Protein 8KEI (pdb70)

GO terms:
  GO:0034137 positive regulation of toll-like receptor 2 signaling pathway (P, IDA)
  GO:0005886 plasma membrane (C, IDA)
  GO:0042554 superoxide anion generation (P, IDA)
  GO:0043020 NADPH oxidase complex (C, IDA)
  GO:1900426 positive regulation of defense response to bacterium (P, IDA)
  GO:0032755 positive regulation of interleukin-6 production (P, IDA)
  GO:0032760 positive regulation of tumor necrosis factor production (P, IDA)
  GO:1903428 positive regulation of reactive oxygen species biosynthetic process (P, IDA)
  GO:0050766 positive regulation of phagocytosis (P, IDA)
  GO:0005515 protein binding (F, IPI)
  GO:0035579 specific granule membrane (C, TAS)
  GO:0070821 tertiary granule membrane (C, TAS)
  GO:0005789 endoplasmic reticulum membrane (C, TAS)
  GO:0005886 plasma membrane (C, TAS)
  GO:0030670 phagocytic vesicle membrane (C, TAS)
  GO:0009055 electron transfer activity (F, IDA)
  GO:0017004 cytochrome complex assembly (P, IDA)
  GO:0030141 secretory granule (C, TAS)
  GO:0016175 superoxide-generating NAD(P)H oxidase activity (F, IMP)
  GO:0042554 superoxide anion generation (P, IMP)

InterPro domains:
  IPR007732 Cytochrome b558 alpha-subunit [PF05038] (2-192)
  IPR007732 Cytochrome b558 alpha-subunit [PIRSF019635] (1-195)
  IPR007732 Cytochrome b558 alpha-subunit [PTHR15168] (1-194)

B-factor: mean 71.63, std 31.77, range [25.78, 212.67]

Nearest PDB structures (foldseek):
  8kei-assembly1_C  TM=1.004E+00  e=5.862E-43  Oryctolagus cuniculus
  3bky-assembly2_H  TM=9.207E-01  e=1.842E-28  Homo sapiens
  7ra7-assembly1_H  TM=9.454E-01  e=7.675E-26  Oryctolagus cuniculus
  7mdp-assembly1_H  TM=8.682E-01  e=5.944E-26  Homo sapiens
  4ybl-assembly2_B  TM=5.958E-01  e=1.930E-26  Homo sapiens

Foldseek 3Di:
DDFLQQVLLVLLLVLLVQLLVLLCCLQVVVHPPSPLSVLSNVLSVCSNLQDQFRFADPPDGDDTDPPRCVRLVPNVPPVVCAQQLVNVLVVLLVSLPSNCPDPRSVSSSVSSNVSSVSSVVNRVVPGTRHDDD/DDDQPDPVLVVVLVVLLVVQLVVQLCVCPPDCQCVLVCVLQPSLPSLQPSLVLSLVLLVCVLCVVVVVVVVCVVVVHDPDDAADDVVNVVVRVVVNVVSLVSSVVSLVSNVVSVVSRLLSLLCLCDPRDDPSSVLQQPWPPDPPAAGQRLLPDHDDSVVSVVCCLPVDALSVLSVVLVVLSVQLVVCCDPVNVVVDDVRNVVSNVCVVVNVVSVVRNPDPQRHKTFDPVCCVQQVCVVCPVVSVCECVDRSHHHTHIDGDDDDDDPSVVSVVVSVVVSVVVVVVQQPWFKDWDDWDADPDFWIKTWIFTPPAFQAAFWKKWKDFVVLPNDDTDIFTFLAEGPDGTRTTIDGDDDVSSCCCDPVPPDVPHTGIHIGGTGDYHDCVVQVDQEEEEEEEPPGCRRVSHVLNHLVVVCVVPVPSRNYFAYQYAYEYQDCNPPVVVVVVLCVRQVVVCVVVDRRYNNDHDEYDDPVNYPNHDPDPVVVVVVVQVPAWQDAYEYDYDDDPVCQVVVVVCQVVQDDDDSGGGHYDYPGVHD/DAKAKEWADEDEAQAKGKIKIFDDPDFLDDWWKKFKWWDADPGDIGGAKIFTSPDTGIDGDPVRPPQWDWDDPPRGMIMIMGGRHDQVPQTWIKIWIWDQDPPGDTDTDNIYDTYGHGYDDDDFDDWDFAWFAKPPPPDDPQKIKTWTKIDFGASPPKDKDQLNPPDDPQKDKDDWDADPVGGTMIIIMGMGGNVCLVPQSGKIFIDDVVVRDTDIGTRHHDPD/DAWDFDDDDLFKGKIKDDFDDVLVVVLVVLLVVQLCVLPVDNDDPPCSVVSNVVSNVVSLVSGDKIKMWMFGDVQTWTKIDIGGPVRVVVCVVVPDDDIHIDGLVFFDAKDKDWACDPPAATWIFIWTCGNVGDIGTRDPGTDHDPPVVRVVVRVSVRVNSDVD/DKDKAKPAAEDEAAQQGKDKIKIFIPWFAAQQKWKWWAAPDDGIDTAAGSQAHGDPPHDPQWGKDDGGGMIMIMGGRDHFLRFTKMWMAGPGDDPDDDCRIYDIYGYAYDDDWDDKDKDWAFFDDVCLVPWKTKIKIKIDFGQDPPKDKFKAFPNHGDDDFKDKDKDDAHRPPRGIMMMMMGIGTNPCPVVTFWIWMWMDDPSDPHTDTDIDGPPPD

Secondary structure (DSSP, 8-state):
---SHHHHHHHHHHHHHHHHHHHHHHHHTT-TTTHHHHHHHHHHHHHHHH--S----SSS-----TT-HHHHHHHTS-TTTSS-HHHHHHHHHHHTSGGGSSSTTTTHHHHHHHHHHHHHHHHHH--------/------HHHHHHHHHHHHHHHHHHHHHHHSSGGGSHHHHHHTTHHHHHHHHHHHHHHHHHHHHHHHHHHHHHHHHT---------SSSSTTHHHHHHHHHHHHHHHHHHHHHHHHHHHHHHHHHHTT-S-HHHHHHHS-SSSSS---S-S----S-STTHHHHHHHHSTTTHHHHHHHHHHHHHHHHTSTTTTTT-STTTTTGGGGHHHHHHHHHHHS-TT-SEEE-HHHHHHH-TTTTTS-GGGTTTSSSSPPP-EEE--SS---TTHHHHHHHHHHHHHHHHHTTS--EEEEEE--SSS--EEEEE-TT----SS-EEEEE-TTT-SSEEEEEEB-S-TT-S---EE---SSSTGGGGTSSS--------EE---BS----TTTT-SSEEEE--TTTTHHHHHHHHHHHHHHHHTSSS-----B--BEEES--TT-HHHHHHHHHHHTGGGGGS--SS----EEE-------SS----TTHHHHHHSSSSS--EEEEE-S-TTTTHHHHHHHHHH--SSTTS--EEE-TT--/-EEEEE----B-TT--EEEEEEEES----SS-EEEEEEE-TTS-EEEEEEEESSS----B-GGGSSSEEEEEETTTEEEEEE-S--SS--SEEEEEEEEE-TTS-EEEES-----B--B-SS---PPP--B----SS--SSSEEEEEEEE---SS---EEEETTTTB-SSEEEPPPEE-TTS-EEEEEEEEEEGGGGG----EEEEEBTTTTB--EEE------/---EE---SSSB--EEB---HHHHHHHHHHHHHHHHHHHTS--SSSHHHHHHHHHHHHHHHTS--EEEEE-B-TT--EEEEEE-HHHHHHGGG-S---EEEE-TTSEEEEEEEEEE-SSS-EEEEEEEEETTS-EEESSSS-EES-HHHHHHHHHHHHHHH---/---EEES-S--EEETT--EEEEEEESS---S-EEEEEE-SSS--EEEEETTT---SS--TT-EEEEETTEEEEEE-S--SS---EEEEEE-S--SS-S--S---B--EEE----PPEEEEE---HHHHHSS-EEEEEEEEEES---EEEEEEETTEE--SS-EEEEPPPPTTT--EEEEEEEEE-HHHHTT--EEEEEEEETTSSS-B---EETT--

Sequence (1272 aa):
QIEWAMWANEQALASGLILITGGIVATAGRFTQWYFGAYSIVAGVFVCLLEYPRGKRKKGSTMERWGQKYMTAVVKLFGPFTRNYYVRAVLHLLLSVPAGFLLATILGTACLAIASGIYLLAAVRGEQWTPIEVNEGLSIFVILVWLGLNVFLFVWYYRVYDIPPKFFYTRKLLGSALALARAPAACLNFNCMLILLPVCRNLLSFLRGSSACCSTRVRRQLDRNLTFHKMVAWMIALHSAIHTIAHLFNVEWCVNARVNNSDPYSVALSELGDRQNESYLNFARKRIKNPEGGLYLAVTLLAGITGVVITLCLILIITSSTKTIRRSYFEVFWYTHHLFVIFFIGLAIHGAERIVRGQTAESLAVHNITVCEQKISEWGKIKECPIPQFAGNPPMTWKWIVGPMFLYLCERLVRFWRSQQKVVITKVVTHPFKTIELQMKKKGFKMEVGQYIFVKCPKVSKLEWHPFTLTSAPEEDFFSIHIRIVGDWTEGLFNACGCDKLPKIAVDGPFGTASEDVFSYEVVMLVGAGIGVTPFASILKSVWYKYCNNATNLKLKKIYFYWLCRDTHAFEWFADLLQLLESQMQERNNAGFLSYNIYLTGWQKTLYGRPNWDNEFKTIASQHPNTRIGVFLCGPEALAETLSK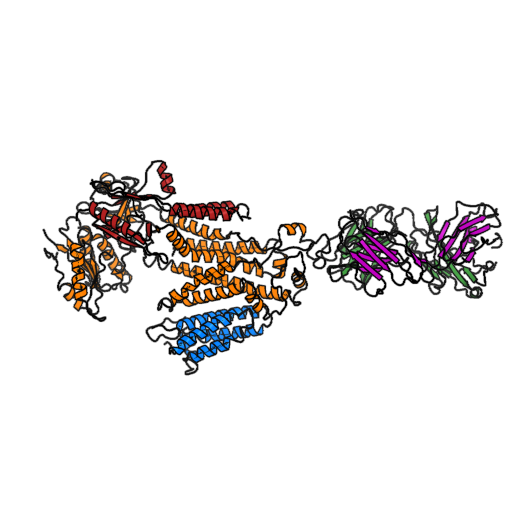QSISNSESGPRGVHFIFNKENFQSLEESGGDLVKPGASLTLTCTASGIDFSGYHYMCWVRQAPGKGLEWIGCTHSGDGTTYYARWAKGRFTISKTSSTTVTLQMTSLTAADTATYFCARRYVFSGGYSGLDSWGPGTLVTVSSASTKGPSVFPLAPSSKSTSGGTAALGCLVKDYFPEPVTVSWNSGALTSGVHTFPAVLQSSGLYSLSSVVTVPSSSLGTQTYICNVNHKPSNTKVDKKVEPKSCMYLQVETRTSSRLHLKRAPGIRSWSLLVGILSIGLAAAYYSGDSLGWKLFYVTGCLFVAVQNLEDWEEAIFDKSTGKVVLKTFSLYKKLLTLFRAGHDQVVVLLHDVRDVSVEEEKVRYFGKGYMVVLRLATGFSHPLTQSAVMGHRSDVEAIAKLITSFLELHALVMTQTPSSVSAAVRGTVTIKCQASENIYSNLAWYQQKPGQPPKLLIYGASKLASGVPSRFKGSGSGTDYTLTIRDLEAADAATYYCQQFYDSLNTDNAFGGGTKVEIKRTVAAPSVFIFPPSDEQLKSGTASVVCLLNNFYPREAKVQWKVDNALQSGNSQESVTEQDSKDSTYSLSSTLTLSKADYEKHKVYACEVTHQGLSSPVTKSFNRGEC

Structure (mmCIF, N/CA/C/O backbone):
data_8KEI
#
_entry.id   8KEI
#
_cell.length_a   1.00
_cell.length_b   1.00
_cell.length_c   1.00
_cell.angle_alpha   90.00
_cell.angle_beta   90.00
_cell.angle_gamma   90.00
#
_symmetry.space_group_name_H-M   'P 1'
#
loop_
_entity.id
_entity.type
_entity.pdbx_description
1 polymer 'Cytochrome b-245 light chain'
2 polymer 'Cytochrome b-245 heavy chain'
3 polymer 'monoclonal antibody 7G5 heavy chain'
4 polymer 'Cytochrome b-245 chaperone 1'
5 polymer 'monoclonal antibody 7G5 light chain'
6 branched beta-D-mannopyranose-(1-4)-2-acetamido-2-deoxy-beta-D-glucopyranose-(1-4)-2-acetamido-2-deoxy-beta-D-glucopyranose
7 non-polymer '(2S)-3-(hexadecanoyloxy)-2-[(9Z)-octadec-9-enoyloxy]propyl 2-(trimethylammonio)ethyl phosphate'
8 non-polymer 'PROTOPORPHYRIN IX CONTAINING FE'
9 non-polymer 2-acetamido-2-deoxy-beta-D-glucopyranose
10 non-polymer 1-palmitoyl-2-oleoyl-sn-glycero-3-phosphocholine
#
loop_
_atom_site.group_PDB
_atom_site.id
_atom_site.type_symbol
_atom_site.label_atom_id
_atom_site.label_alt_id
_atom_site.label_comp_id
_atom_site.label_asym_id
_atom_site.label_entity_id
_atom_site.label_seq_id
_atom_site.pdbx_PDB_ins_code
_atom_site.Cartn_x
_atom_site.Cartn_y
_atom_site.Cartn_z
_atom_site.occupancy
_atom_site.B_iso_or_equiv
_atom_site.auth_seq_id
_atom_site.auth_comp_id
_atom_site.auth_asym_id
_atom_site.auth_atom_id
_atom_site.pdbx_PDB_model_num
ATOM 1 N N . GLN A 1 1 ? 159.138 142.668 134.457 1.00 63.74 3 GLN A N 1
ATOM 2 C CA . GLN A 1 1 ? 159.583 141.670 135.421 1.00 63.74 3 GLN A CA 1
ATOM 3 C C . GLN A 1 1 ? 160.423 142.310 136.521 1.00 63.74 3 GLN A C 1
ATOM 4 O O . GLN A 1 1 ? 161.523 142.800 136.268 1.00 63.74 3 GLN A O 1
ATOM 10 N N . ILE A 1 2 ? 159.898 142.298 137.744 1.00 58.79 4 ILE A N 1
ATOM 11 C CA . ILE A 1 2 ? 160.565 142.888 138.897 1.00 58.79 4 ILE A CA 1
ATOM 12 C C . ILE A 1 2 ? 160.600 141.860 140.022 1.00 58.79 4 ILE A C 1
ATOM 13 O O . ILE A 1 2 ? 159.642 141.102 140.214 1.00 58.79 4 ILE A O 1
ATOM 18 N N . GLU A 1 3 ? 161.717 141.819 140.750 1.00 53.76 5 GLU A N 1
ATOM 19 C CA . GLU A 1 3 ? 161.889 140.933 141.893 1.00 53.76 5 GLU A CA 1
ATOM 20 C C . GLU A 1 3 ? 162.259 141.748 143.123 1.00 53.76 5 GLU A C 1
ATOM 21 O O . GLU A 1 3 ? 162.884 142.808 143.024 1.00 53.76 5 GLU A O 1
ATOM 27 N N . TRP A 1 4 ? 161.855 141.246 144.288 1.00 47.06 6 TRP A N 1
ATOM 28 C CA . TRP A 1 4 ? 162.003 141.961 145.547 1.00 47.06 6 TRP A CA 1
ATOM 29 C C . TRP A 1 4 ? 163.129 141.415 146.417 1.00 47.06 6 TRP A C 1
ATOM 30 O O . TRP A 1 4 ? 163.256 141.826 147.574 1.00 47.06 6 TRP A O 1
ATOM 41 N N . ALA A 1 5 ? 163.946 140.501 145.894 1.00 41.73 7 ALA A N 1
ATOM 42 C CA . ALA A 1 5 ? 164.975 139.884 146.725 1.00 41.73 7 ALA A CA 1
ATOM 43 C C . ALA A 1 5 ? 166.134 140.838 146.993 1.00 41.73 7 ALA A C 1
ATOM 44 O O . ALA A 1 5 ? 166.702 140.832 148.090 1.00 41.73 7 ALA A O 1
ATOM 46 N N . MET A 1 6 ? 166.510 141.657 146.005 1.00 47.52 8 MET A N 1
ATOM 47 C CA . MET A 1 6 ? 167.624 142.586 146.192 1.00 47.52 8 MET A CA 1
ATOM 48 C C . MET A 1 6 ? 167.307 143.627 147.262 1.00 47.52 8 MET A C 1
ATOM 49 O O . MET A 1 6 ? 168.138 143.913 148.138 1.00 47.52 8 MET A O 1
ATOM 54 N N . TRP A 1 7 ? 166.111 144.218 147.195 1.00 37.58 9 TRP A N 1
ATOM 55 C CA . TRP A 1 7 ? 165.717 145.204 148.195 1.00 37.58 9 TRP A CA 1
ATOM 56 C C . TRP A 1 7 ? 165.641 144.573 149.578 1.00 37.58 9 TRP A C 1
ATOM 57 O O . TRP A 1 7 ? 166.039 145.188 150.573 1.00 37.58 9 TRP A O 1
ATOM 68 N N . ALA A 1 8 ? 165.134 143.341 149.656 1.00 38.14 10 ALA A N 1
ATOM 69 C CA . ALA A 1 8 ? 165.101 142.631 150.930 1.00 38.14 10 ALA A CA 1
ATOM 70 C C . ALA A 1 8 ? 166.505 142.411 151.473 1.00 38.14 10 ALA A C 1
ATOM 71 O O . ALA A 1 8 ? 166.744 142.565 152.675 1.00 38.14 10 ALA A O 1
ATOM 73 N N . ASN A 1 9 ? 167.445 142.047 150.600 1.00 37.81 11 ASN A N 1
ATOM 74 C CA . ASN A 1 9 ? 168.828 141.852 151.022 1.00 37.81 11 ASN A CA 1
ATOM 75 C C . ASN A 1 9 ? 169.404 143.132 151.611 1.00 37.81 11 ASN A C 1
ATOM 76 O O . ASN A 1 9 ? 170.000 143.124 152.699 1.00 37.81 11 ASN A O 1
ATOM 81 N N . GLU A 1 10 ? 169.229 144.249 150.903 1.00 39.24 12 GLU A N 1
ATOM 82 C CA . GLU A 1 10 ? 169.782 145.509 151.389 1.00 39.24 12 GLU A CA 1
ATOM 83 C C . GLU A 1 10 ? 169.129 145.927 152.702 1.00 39.24 12 GLU A C 1
ATOM 84 O O . GLU A 1 10 ? 169.810 146.391 153.630 1.00 39.24 12 GLU A O 1
ATOM 90 N N . GLN A 1 11 ? 167.808 145.758 152.803 1.00 34.03 13 GLN A N 1
ATOM 91 C CA . GLN A 1 11 ? 167.103 146.125 154.025 1.00 34.03 13 GLN A CA 1
ATOM 92 C C . GLN A 1 11 ? 167.562 145.278 155.202 1.00 34.03 13 GLN A C 1
ATOM 93 O O . GLN A 1 11 ? 167.728 145.788 156.315 1.00 34.03 13 GLN A O 1
ATOM 99 N N . ALA A 1 12 ? 167.768 143.979 154.975 1.00 30.77 14 ALA A N 1
ATOM 100 C CA . ALA A 1 12 ? 168.242 143.106 156.041 1.00 30.77 14 ALA A CA 1
ATOM 101 C C . ALA A 1 12 ? 169.646 143.487 156.488 1.00 30.77 14 ALA A C 1
ATOM 102 O O . ALA A 1 12 ? 169.948 143.454 157.685 1.00 30.77 14 ALA A O 1
ATOM 104 N N . LEU A 1 13 ? 170.523 143.839 155.545 1.00 36.37 15 LEU A N 1
ATOM 105 C CA . LEU A 1 13 ? 171.862 144.283 155.928 1.00 36.37 15 LEU A CA 1
ATOM 106 C C . LEU A 1 13 ? 171.798 145.545 156.785 1.00 36.37 15 LEU A C 1
ATOM 107 O O . LEU A 1 13 ? 172.478 145.651 157.818 1.00 36.37 15 LEU A O 1
ATOM 112 N N . ALA A 1 14 ? 170.972 146.511 156.374 1.00 33.76 16 ALA A N 1
ATOM 113 C CA . ALA A 1 14 ? 170.837 147.738 157.154 1.00 33.76 16 ALA A CA 1
ATOM 114 C C . ALA A 1 14 ? 170.276 147.451 158.542 1.00 33.76 16 ALA A C 1
ATOM 115 O O . ALA A 1 14 ? 170.736 148.024 159.540 1.00 33.76 16 ALA A O 1
ATOM 117 N N . SER A 1 15 ? 169.283 146.564 158.627 1.00 30.72 17 SER A N 1
ATOM 118 C CA . SER A 1 15 ? 168.703 146.230 159.922 1.00 30.72 17 SER A CA 1
ATOM 119 C C . SER A 1 15 ? 169.713 145.528 160.818 1.00 30.72 17 SER A C 1
ATOM 120 O O . SER A 1 15 ? 169.740 145.763 162.029 1.00 30.72 17 SER A O 1
ATOM 123 N N . GLY A 1 16 ? 170.542 144.653 160.247 1.00 33.68 18 GLY A N 1
ATOM 124 C CA . GLY A 1 16 ? 171.589 144.026 161.035 1.00 33.68 18 GLY A CA 1
ATOM 125 C C . GLY A 1 16 ? 172.578 145.033 161.587 1.00 33.68 18 GLY A C 1
ATOM 126 O O . GLY A 1 16 ? 172.981 144.951 162.752 1.00 33.68 18 GLY A O 1
ATOM 127 N N . LEU A 1 17 ? 172.979 146.003 160.760 1.00 34.70 19 LEU A N 1
ATOM 128 C CA . LEU A 1 17 ? 173.875 147.050 161.248 1.00 34.70 19 LEU A CA 1
ATOM 129 C C . LEU A 1 17 ? 173.233 147.847 162.379 1.00 34.70 19 LEU A C 1
ATOM 130 O O . LEU A 1 17 ? 173.882 148.140 163.394 1.00 34.70 19 LEU A O 1
ATOM 135 N N . ILE A 1 18 ? 171.954 148.201 162.224 1.00 34.19 20 ILE A N 1
ATOM 136 C CA . ILE A 1 18 ? 171.260 148.959 163.264 1.00 34.19 20 ILE A CA 1
ATOM 137 C C . ILE A 1 18 ? 171.170 148.147 164.551 1.00 34.19 20 ILE A C 1
ATOM 138 O O . ILE A 1 18 ? 171.351 148.679 165.654 1.00 34.19 20 ILE A O 1
ATOM 143 N N . LEU A 1 19 ? 170.879 146.849 164.431 1.00 36.28 21 LEU A N 1
ATOM 144 C CA . LEU A 1 19 ? 170.795 145.992 165.608 1.00 36.28 21 LEU A CA 1
ATOM 145 C C . LEU A 1 19 ? 172.134 145.912 166.328 1.00 36.28 21 LEU A C 1
ATOM 146 O O . LEU A 1 19 ? 172.187 145.968 167.562 1.00 36.28 21 LEU A O 1
ATOM 151 N N . ILE A 1 20 ? 173.227 145.778 165.573 1.00 38.14 22 ILE A N 1
ATOM 152 C CA . ILE A 1 20 ? 174.549 145.718 166.193 1.00 38.14 22 ILE A CA 1
ATOM 153 C C . ILE A 1 20 ? 174.855 147.021 166.920 1.00 38.14 22 ILE A C 1
ATOM 154 O O . ILE A 1 20 ? 175.365 147.015 168.050 1.00 38.14 22 ILE A O 1
ATOM 159 N N . THR A 1 21 ? 174.550 148.159 166.289 1.00 38.01 23 THR A N 1
ATOM 160 C CA . THR A 1 21 ? 174.800 149.446 166.935 1.00 38.01 23 THR A CA 1
ATOM 161 C C . THR A 1 21 ? 173.992 149.586 168.220 1.00 38.01 23 THR A C 1
ATOM 162 O O . THR A 1 21 ? 174.522 150.007 169.259 1.00 38.01 23 THR A O 1
ATOM 166 N N . GLY A 1 22 ? 172.708 149.224 168.172 1.00 40.23 24 GLY A N 1
ATOM 167 C CA . GLY A 1 22 ? 171.880 149.315 169.362 1.00 40.23 24 GLY A CA 1
ATOM 168 C C . GLY A 1 22 ? 172.362 148.409 170.477 1.00 40.23 24 GLY A C 1
ATOM 169 O O . GLY A 1 22 ? 172.355 148.793 171.649 1.00 40.23 24 GLY A O 1
ATOM 170 N N . GLY A 1 23 ? 172.782 147.191 170.131 1.00 40.85 25 GLY A N 1
ATOM 171 C CA . GLY A 1 23 ? 173.300 146.286 171.142 1.00 40.85 25 GLY A CA 1
ATOM 172 C C . GLY A 1 23 ? 174.579 146.792 171.776 1.00 40.85 25 GLY A C 1
ATOM 173 O O . GLY A 1 23 ? 174.766 146.684 172.991 1.00 40.85 25 GLY A O 1
ATOM 174 N N . ILE A 1 24 ? 175.478 147.351 170.962 1.00 40.77 26 ILE A N 1
ATOM 175 C CA . ILE A 1 24 ? 176.700 147.941 171.504 1.00 40.77 26 ILE A CA 1
ATOM 176 C C . ILE A 1 24 ? 176.356 149.062 172.474 1.00 40.77 26 ILE A C 1
ATOM 177 O O . ILE A 1 24 ? 176.899 149.138 173.583 1.00 40.77 26 ILE A O 1
ATOM 182 N N . VAL A 1 25 ? 175.426 149.936 172.079 1.00 40.03 27 VAL A N 1
ATOM 183 C CA . VAL A 1 25 ? 175.057 151.059 172.938 1.00 40.03 27 VAL A CA 1
ATOM 184 C C . VAL A 1 25 ? 174.454 150.560 174.245 1.00 40.03 27 VAL A C 1
ATOM 185 O O . VAL A 1 25 ? 174.790 151.053 175.329 1.00 40.03 27 VAL A O 1
ATOM 189 N N . ALA A 1 26 ? 173.561 149.571 174.168 1.00 44.72 28 ALA A N 1
ATOM 190 C CA . ALA A 1 26 ? 172.886 149.084 175.367 1.00 44.72 28 ALA A CA 1
ATOM 191 C C . ALA A 1 26 ? 173.860 148.393 176.315 1.00 44.72 28 ALA A C 1
ATOM 192 O O . ALA A 1 26 ? 173.848 148.648 177.524 1.00 44.72 28 ALA A O 1
ATOM 194 N N . THR A 1 27 ? 174.711 147.510 175.787 1.00 44.42 29 THR A N 1
ATOM 195 C CA . THR A 1 27 ? 175.608 146.749 176.652 1.00 44.42 29 THR A CA 1
ATOM 196 C C . THR A 1 27 ? 176.709 147.632 177.226 1.00 44.42 29 THR A C 1
ATOM 197 O O . THR A 1 27 ? 176.993 147.582 178.428 1.00 44.42 29 THR A O 1
ATOM 201 N N . ALA A 1 28 ? 177.342 148.452 176.383 1.00 44.50 30 ALA A N 1
ATOM 202 C CA . ALA A 1 28 ? 178.447 149.279 176.857 1.00 44.50 30 ALA A CA 1
ATOM 203 C C . ALA A 1 28 ? 177.978 150.349 177.833 1.00 44.50 30 ALA A C 1
ATOM 204 O O . ALA A 1 28 ? 178.772 150.831 178.648 1.00 44.50 30 ALA A O 1
ATOM 206 N N . GLY A 1 29 ? 176.707 150.731 177.770 1.00 47.99 31 GLY A N 1
ATOM 207 C CA . GLY A 1 29 ? 176.160 151.737 178.652 1.00 47.99 31 GLY A CA 1
ATOM 208 C C . GLY A 1 29 ? 175.637 151.234 179.976 1.00 47.99 31 GLY A C 1
ATOM 209 O O . GLY A 1 29 ? 175.116 152.033 180.762 1.00 47.99 31 GLY A O 1
ATOM 210 N N . ARG A 1 30 ? 175.763 149.934 180.249 1.00 54.69 32 ARG A N 1
ATOM 211 C CA . ARG A 1 30 ? 175.275 149.330 181.491 1.00 54.69 32 ARG A CA 1
ATOM 212 C C . ARG A 1 30 ? 173.793 149.625 181.709 1.00 54.69 32 ARG A C 1
ATOM 213 O O . ARG A 1 30 ? 173.361 149.958 182.815 1.00 54.69 32 ARG A O 1
ATOM 221 N N . PHE A 1 31 ? 173.008 149.505 180.643 1.00 52.52 33 PHE A N 1
ATOM 222 C CA . PHE A 1 31 ? 171.584 149.786 180.718 1.00 52.52 33 PHE A CA 1
ATOM 223 C C . PHE A 1 31 ? 170.866 148.725 181.546 1.00 52.52 33 PHE A C 1
ATOM 224 O O . PHE A 1 31 ? 171.348 147.603 181.726 1.00 52.52 33 PHE A O 1
ATOM 232 N N . THR A 1 32 ? 169.696 149.099 182.059 1.00 56.60 34 THR A N 1
ATOM 233 C CA . THR A 1 32 ? 168.868 148.150 182.790 1.00 56.60 34 THR A CA 1
ATOM 234 C C . THR A 1 32 ? 168.417 147.027 181.865 1.00 56.60 34 THR A C 1
ATOM 235 O O . THR A 1 32 ? 167.999 147.267 180.729 1.00 56.60 34 THR A O 1
ATOM 239 N N . GLN A 1 33 ? 168.506 145.793 182.363 1.00 57.29 35 GLN A N 1
ATOM 240 C CA . GLN A 1 33 ? 168.217 144.593 181.578 1.00 57.29 35 GLN A CA 1
ATOM 241 C C . GLN A 1 33 ? 169.071 144.564 180.309 1.00 57.29 35 GLN A C 1
ATOM 242 O O . GLN A 1 33 ? 168.572 144.580 179.182 1.00 57.29 35 GLN A O 1
ATOM 248 N N . TRP A 1 34 ? 170.387 144.523 180.520 1.00 60.45 36 TRP A N 1
ATOM 249 C CA . TRP A 1 34 ? 171.354 144.585 179.431 1.00 60.45 36 TRP A CA 1
ATOM 250 C C . TRP A 1 34 ? 171.548 143.255 178.714 1.00 60.45 36 TRP A C 1
ATOM 251 O O . TRP A 1 34 ? 172.267 143.220 177.710 1.00 60.45 36 TRP A O 1
ATOM 262 N N . TYR A 1 35 ? 170.942 142.169 179.200 1.00 58.94 37 TYR A N 1
ATOM 263 C CA . TYR A 1 35 ? 171.107 140.875 178.542 1.00 58.94 37 TYR A CA 1
ATOM 264 C C . TYR A 1 35 ? 170.589 140.919 177.111 1.00 58.94 37 TYR A C 1
ATOM 265 O O . TYR A 1 35 ? 171.208 140.363 176.193 1.00 58.94 37 TYR A O 1
ATOM 274 N N . PHE A 1 36 ? 169.449 141.580 176.903 1.00 51.69 38 PHE A N 1
ATOM 275 C CA . PHE A 1 36 ? 168.916 141.729 175.558 1.00 51.69 38 PHE A CA 1
ATOM 276 C C . PHE A 1 36 ? 169.855 142.516 174.656 1.00 51.69 38 PHE A C 1
ATOM 277 O O . PHE A 1 36 ? 169.823 142.324 173.440 1.00 51.69 38 PHE A O 1
ATOM 285 N N . GLY A 1 37 ? 170.706 143.376 175.219 1.00 50.71 39 GLY A N 1
ATOM 286 C CA . GLY A 1 37 ? 171.717 144.030 174.403 1.00 50.71 39 GLY A CA 1
ATOM 287 C C . GLY A 1 37 ? 172.703 143.043 173.807 1.00 50.71 39 GLY A C 1
ATOM 288 O O . GLY A 1 37 ? 173.015 143.096 172.614 1.00 50.71 39 GLY A O 1
ATOM 289 N N . ALA A 1 38 ? 173.199 142.117 174.631 1.00 49.93 40 ALA A N 1
ATOM 290 C CA . ALA A 1 38 ? 174.095 141.081 174.126 1.00 49.93 40 ALA A CA 1
ATOM 291 C C . ALA A 1 38 ? 173.380 140.170 173.136 1.00 49.93 40 ALA A C 1
ATOM 292 O O . ALA A 1 38 ? 173.957 139.776 172.111 1.00 49.93 40 ALA A O 1
ATOM 294 N N . TYR A 1 39 ? 172.123 139.821 173.424 1.00 44.50 41 TYR A N 1
ATOM 295 C CA . TYR A 1 39 ? 171.371 138.998 172.482 1.00 44.50 41 TYR A CA 1
ATOM 296 C C . TYR A 1 39 ? 171.207 139.702 171.142 1.00 44.50 41 TYR A C 1
ATOM 297 O O . TYR A 1 39 ? 171.337 139.077 170.085 1.00 44.50 41 TYR A O 1
ATOM 306 N N . SER A 1 40 ? 170.900 141.000 171.166 1.00 45.67 42 SER A N 1
ATOM 307 C CA . SER A 1 40 ? 170.754 141.750 169.927 1.00 45.67 42 SER A CA 1
ATOM 308 C C . SER A 1 40 ? 172.079 141.872 169.192 1.00 45.67 42 SER A C 1
ATOM 309 O O . SER A 1 40 ? 172.098 141.864 167.960 1.00 45.67 42 SER A O 1
ATOM 312 N N . ILE A 1 41 ? 173.190 141.982 169.923 1.00 45.02 43 ILE A N 1
ATOM 313 C CA . ILE A 1 41 ? 174.501 141.985 169.278 1.00 45.02 43 ILE A CA 1
ATOM 314 C C . ILE A 1 41 ? 174.722 140.673 168.534 1.00 45.02 43 ILE A C 1
ATOM 315 O O . ILE A 1 41 ? 175.157 140.655 167.374 1.00 45.02 43 ILE A O 1
ATOM 320 N N . VAL A 1 42 ? 174.408 139.554 169.193 1.00 43.00 44 VAL A N 1
ATOM 321 C CA . VAL A 1 42 ? 174.586 138.243 168.570 1.00 43.00 44 VAL A CA 1
ATOM 322 C C . VAL A 1 42 ? 173.693 138.114 167.340 1.00 43.00 44 VAL A C 1
ATOM 323 O O . VAL A 1 42 ? 174.125 137.646 166.278 1.00 43.00 44 VAL A O 1
ATOM 327 N N . ALA A 1 43 ? 172.433 138.534 167.469 1.00 41.51 45 ALA A N 1
ATOM 328 C CA . ALA A 1 43 ? 171.496 138.439 166.354 1.00 41.51 45 ALA A CA 1
ATOM 329 C C . ALA A 1 43 ? 171.935 139.309 165.184 1.00 41.51 45 ALA A C 1
ATOM 330 O O . ALA A 1 43 ? 171.827 138.899 164.024 1.00 41.51 45 ALA A O 1
ATOM 332 N N . GLY A 1 44 ? 172.425 140.517 165.467 1.00 39.80 46 GLY A N 1
ATOM 333 C CA . GLY A 1 44 ? 172.897 141.382 164.401 1.00 39.80 46 GLY A CA 1
ATOM 334 C C . GLY A 1 44 ? 174.109 140.817 163.689 1.00 39.80 46 GLY A C 1
ATOM 335 O O . GLY A 1 44 ? 174.206 140.888 162.461 1.00 39.80 46 GLY A O 1
ATOM 336 N N . VAL A 1 45 ? 175.047 140.242 164.446 1.00 42.56 47 VAL A N 1
ATOM 337 C CA . VAL A 1 45 ? 176.207 139.609 163.823 1.00 42.56 47 VAL A CA 1
ATOM 338 C C . VAL A 1 45 ? 175.761 138.461 162.926 1.00 42.56 47 VAL A C 1
ATOM 339 O O . VAL A 1 45 ? 176.226 138.320 161.786 1.00 42.56 47 VAL A O 1
ATOM 343 N N . PHE A 1 46 ? 174.838 137.631 163.423 1.00 46.43 48 PHE A N 1
ATOM 344 C CA . PHE A 1 46 ? 174.359 136.502 162.632 1.00 46.43 48 PHE A CA 1
ATOM 345 C C . PHE A 1 46 ? 173.647 136.969 161.369 1.00 46.43 48 PHE A C 1
ATOM 346 O O . PHE A 1 46 ? 173.829 136.385 160.296 1.00 46.43 48 PHE A O 1
ATOM 354 N N . VAL A 1 47 ? 172.820 138.010 161.480 1.00 42.47 49 VAL A N 1
ATOM 355 C CA . VAL A 1 47 ? 172.101 138.522 160.316 1.00 42.47 49 VAL A CA 1
ATOM 356 C C . VAL A 1 47 ? 173.075 139.087 159.292 1.00 42.47 49 VAL A C 1
ATOM 357 O O . VAL A 1 47 ? 172.938 138.851 158.086 1.00 42.47 49 VAL A O 1
ATOM 361 N N . CYS A 1 48 ? 174.078 139.838 159.755 1.00 48.80 50 CYS A N 1
ATOM 362 C CA . CYS A 1 48 ? 175.056 140.411 158.837 1.00 48.80 50 CYS A CA 1
ATOM 363 C C . CYS A 1 48 ? 175.849 139.326 158.120 1.00 48.80 50 CYS A C 1
ATOM 364 O O . CYS A 1 48 ? 176.101 139.428 156.914 1.00 48.80 50 CYS A O 1
ATOM 367 N N . LEU A 1 49 ? 176.256 138.277 158.840 1.00 47.92 51 LEU A N 1
ATOM 368 C CA . LEU A 1 49 ? 177.048 137.231 158.202 1.00 47.92 51 LEU A CA 1
ATOM 369 C C . LEU A 1 49 ? 176.207 136.270 157.371 1.00 47.92 51 LEU A C 1
ATOM 370 O O . LEU A 1 49 ? 176.753 135.606 156.484 1.00 47.92 51 LEU A O 1
ATOM 375 N N . LEU A 1 50 ? 174.903 136.175 157.637 1.00 47.68 52 LEU A N 1
ATOM 376 C CA . LEU A 1 50 ? 174.078 135.189 156.948 1.00 47.68 52 LEU A CA 1
ATOM 377 C C . LEU A 1 50 ? 173.957 135.507 155.465 1.00 47.68 52 LEU A C 1
ATOM 378 O O . LEU A 1 50 ? 174.150 134.632 154.614 1.00 47.68 52 LEU A O 1
ATOM 383 N N . GLU A 1 51 ? 173.633 136.755 155.133 1.00 49.46 53 GLU A N 1
ATOM 384 C CA . GLU A 1 51 ? 173.433 137.157 153.741 1.00 49.46 53 GLU A CA 1
ATOM 385 C C . GLU A 1 51 ? 174.236 138.430 153.433 1.00 49.46 53 GLU A C 1
ATOM 386 O O . GLU A 1 51 ? 173.748 139.562 153.450 1.00 49.46 53 GLU A O 1
ATOM 392 N N . TYR A 1 52 ? 175.519 138.218 153.163 1.00 52.72 54 TYR A N 1
ATOM 393 C CA . TYR A 1 52 ? 176.392 139.155 152.471 1.00 52.72 54 TYR A CA 1
ATOM 394 C C . TYR A 1 52 ? 176.212 139.038 150.958 1.00 52.72 54 TYR A C 1
ATOM 395 O O . TYR A 1 52 ? 176.109 140.068 150.280 1.00 52.72 54 TYR A O 1
ATOM 404 N N . PRO A 1 53 ? 176.178 137.828 150.382 1.00 57.91 55 PRO A N 1
ATOM 405 C CA . PRO A 1 53 ? 175.987 137.722 148.929 1.00 57.91 55 PRO A CA 1
ATOM 406 C C . PRO A 1 53 ? 174.659 138.301 148.468 1.00 57.91 55 PRO A C 1
ATOM 407 O O . PRO A 1 53 ? 173.626 138.145 149.123 1.00 57.91 55 PRO A O 1
ATOM 411 N N . ARG A 1 54 ? 174.698 138.970 147.320 1.00 54.67 56 ARG A N 1
ATOM 412 C CA . ARG A 1 54 ? 173.505 139.559 146.715 1.00 54.67 56 ARG A CA 1
ATOM 413 C C . ARG A 1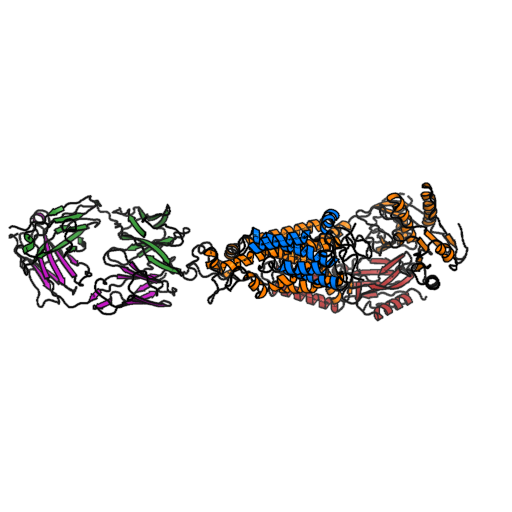 54 ? 172.859 138.615 145.706 1.00 54.67 56 ARG A C 1
ATOM 414 O O . ARG A 1 54 ? 172.536 139.015 144.589 1.00 54.67 56 ARG A O 1
ATOM 422 N N . GLY A 1 55 ? 172.642 137.365 146.111 1.00 56.19 57 GLY A N 1
ATOM 423 C CA . GLY A 1 55 ? 172.010 136.380 145.245 1.00 56.19 57 GLY A CA 1
ATOM 424 C C . GLY A 1 55 ? 172.619 136.341 143.860 1.00 56.19 57 GLY A C 1
ATOM 425 O O . GLY A 1 55 ? 173.827 136.525 143.679 1.00 56.19 57 GLY A O 1
ATOM 426 N N . LYS A 1 56 ? 171.769 136.099 142.864 1.00 67.71 58 LYS A N 1
ATOM 427 C CA . LYS A 1 56 ? 172.161 136.214 141.460 1.00 67.71 58 LYS A CA 1
ATOM 428 C C . LYS A 1 56 ? 170.891 136.288 140.631 1.00 67.71 58 LYS A C 1
ATOM 429 O O . LYS A 1 56 ? 170.072 135.364 140.676 1.00 67.71 58 LYS A O 1
ATOM 435 N N . ARG A 1 57 ? 170.724 137.373 139.880 1.00 79.16 59 ARG A N 1
ATOM 436 C CA . ARG A 1 57 ? 169.514 137.554 139.089 1.00 79.16 59 ARG A CA 1
ATOM 437 C C . ARG A 1 57 ? 169.470 136.556 137.939 1.00 79.16 59 ARG A C 1
ATOM 438 O O . ARG A 1 57 ? 170.494 136.236 137.330 1.00 79.16 59 ARG A O 1
ATOM 446 N N . LYS A 1 58 ? 168.266 136.065 137.643 1.00 88.82 60 LYS A N 1
ATOM 447 C CA . LYS A 1 58 ? 168.074 135.088 136.580 1.00 88.82 60 LYS A CA 1
ATOM 448 C C . LYS A 1 58 ? 168.049 135.711 135.191 1.00 88.82 60 LYS A C 1
ATOM 449 O O . LYS A 1 58 ? 168.018 134.971 134.202 1.00 88.82 60 LYS A O 1
ATOM 455 N N . LYS A 1 59 ? 168.060 137.039 135.088 1.00 92.60 61 LYS A N 1
ATOM 456 C CA . LYS A 1 59 ? 167.981 137.702 133.789 1.00 92.60 61 LYS A CA 1
ATOM 457 C C . LYS A 1 59 ? 169.367 138.013 133.228 1.00 92.60 61 LYS A C 1
ATOM 458 O O . LYS A 1 59 ? 169.720 137.549 132.140 1.00 92.60 61 LYS A O 1
ATOM 464 N N . GLY A 1 60 ? 170.158 138.795 133.957 1.00 88.41 62 GLY A N 1
ATOM 465 C CA . GLY A 1 60 ? 171.461 139.196 133.467 1.00 88.41 62 GLY A CA 1
ATOM 466 C C . GLY A 1 60 ? 172.590 138.952 134.446 1.00 88.41 62 GLY A C 1
ATOM 467 O O . GLY A 1 60 ? 172.704 137.863 135.016 1.00 88.41 62 GLY A O 1
ATOM 468 N N . SER A 1 61 ? 173.432 139.961 134.647 1.00 85.68 63 SER A N 1
ATOM 469 C CA . SER A 1 61 ? 174.575 139.872 135.542 1.00 85.68 63 SER A CA 1
ATOM 470 C C . SER A 1 61 ? 174.462 140.936 136.623 1.00 85.68 63 SER A C 1
ATOM 471 O O . SER A 1 61 ? 174.076 142.077 136.348 1.00 85.68 63 SER A O 1
ATOM 474 N N . THR A 1 62 ? 174.799 140.557 137.853 1.00 78.77 64 THR A N 1
ATOM 475 C CA . THR A 1 62 ? 174.718 141.443 139.004 1.00 78.77 64 THR A CA 1
ATOM 476 C C . THR A 1 62 ? 176.106 141.669 139.583 1.00 78.77 64 THR A C 1
ATOM 477 O O . THR A 1 62 ? 176.923 140.746 139.641 1.00 78.77 64 THR A O 1
ATOM 481 N N . MET A 1 63 ? 176.365 142.901 140.011 1.00 69.81 65 MET A N 1
ATOM 482 C CA . MET A 1 63 ? 177.613 143.202 140.691 1.00 69.81 65 MET A CA 1
ATOM 483 C C . MET A 1 63 ? 177.656 142.504 142.046 1.00 69.81 65 MET A C 1
ATOM 484 O O . MET A 1 63 ? 176.627 142.198 142.654 1.00 69.81 65 MET A O 1
ATOM 489 N N . GLU A 1 64 ? 178.872 142.249 142.517 1.00 64.94 66 GLU A N 1
ATOM 490 C CA . GLU A 1 64 ? 179.092 141.526 143.758 1.00 64.94 66 GLU A CA 1
ATOM 491 C C . GLU A 1 64 ? 179.726 142.444 144.793 1.00 64.94 66 GLU A C 1
ATOM 492 O O . GLU A 1 64 ? 180.524 143.325 144.460 1.00 64.94 66 GLU A O 1
ATOM 498 N N . ARG A 1 65 ? 179.361 142.230 146.053 1.00 58.78 67 ARG A N 1
ATOM 499 C CA . ARG A 1 65 ? 179.967 142.980 147.139 1.00 58.78 67 ARG A CA 1
ATOM 500 C C . ARG A 1 65 ? 181.413 142.536 147.344 1.00 58.78 67 ARG A C 1
ATOM 501 O O . ARG A 1 65 ? 181.824 141.452 146.924 1.00 58.78 67 ARG A O 1
ATOM 509 N N . TRP A 1 66 ? 182.192 143.403 147.987 1.00 66.01 68 TRP A N 1
ATOM 510 C CA . TRP A 1 66 ? 183.604 143.119 148.208 1.00 66.01 68 TRP A CA 1
ATOM 511 C C . TRP A 1 66 ? 183.777 141.848 149.031 1.00 66.01 68 TRP A C 1
ATOM 512 O O . TRP A 1 66 ? 183.061 141.619 150.009 1.00 66.01 68 TRP A O 1
ATOM 523 N N . GLY A 1 67 ? 184.738 141.019 148.627 1.00 66.52 69 GLY A N 1
ATOM 524 C CA . GLY A 1 67 ? 184.963 139.744 149.280 1.00 66.52 69 GLY A CA 1
ATOM 525 C C . GLY A 1 67 ? 183.762 138.832 149.166 1.00 66.52 69 GLY A C 1
ATOM 526 O O . GLY A 1 67 ? 183.339 138.216 150.148 1.00 66.52 69 GLY A O 1
ATOM 527 N N . GLN A 1 68 ? 183.200 138.745 147.959 1.00 63.22 70 GLN A N 1
ATOM 528 C CA . GLN A 1 68 ? 181.924 138.061 147.779 1.00 63.22 70 GLN A CA 1
ATOM 529 C C . GLN A 1 68 ? 182.050 136.555 147.974 1.00 63.22 70 GLN A C 1
ATOM 530 O O . GLN A 1 68 ? 181.254 135.945 148.698 1.00 63.22 70 GLN A O 1
ATOM 536 N N . LYS A 1 69 ? 183.043 135.935 147.334 1.00 75.02 71 LYS A N 1
ATOM 537 C CA . LYS A 1 69 ? 183.063 134.479 147.241 1.00 75.02 71 LYS A CA 1
ATOM 538 C C . LYS A 1 69 ? 183.317 133.813 148.589 1.00 75.02 71 LYS A C 1
ATOM 539 O O . LYS A 1 69 ? 182.883 132.674 148.804 1.00 75.02 71 LYS A O 1
ATOM 545 N N . TYR A 1 70 ? 183.988 134.504 149.512 1.00 80.64 72 TYR A N 1
ATOM 546 C CA . TYR A 1 70 ? 184.404 133.872 150.759 1.00 80.64 72 TYR A CA 1
ATOM 547 C C . TYR A 1 70 ? 183.236 133.586 151.698 1.00 80.64 72 TYR A C 1
ATOM 548 O O . TYR A 1 70 ? 183.401 132.808 152.644 1.00 80.64 72 TYR A O 1
ATOM 557 N N . MET A 1 71 ? 182.071 134.193 151.470 1.00 76.96 73 MET A N 1
ATOM 558 C CA . MET A 1 71 ? 180.875 133.932 152.266 1.00 76.96 73 MET A CA 1
ATOM 559 C C . MET A 1 71 ? 179.905 132.988 151.565 1.00 76.96 73 MET A C 1
ATOM 560 O O . MET A 1 71 ? 179.365 132.063 152.188 1.00 76.96 73 MET A O 1
ATOM 565 N N . THR A 1 72 ? 179.665 133.210 150.271 1.00 72.24 74 THR A N 1
ATOM 566 C CA . THR A 1 72 ? 178.839 132.286 149.506 1.00 72.24 74 THR A CA 1
ATOM 567 C C . THR A 1 72 ? 179.489 130.916 149.382 1.00 72.24 74 THR A C 1
ATOM 568 O O . THR A 1 72 ? 178.803 129.949 149.038 1.00 72.24 74 THR A O 1
ATOM 572 N N . ALA A 1 73 ? 180.796 130.812 149.645 1.00 76.21 75 ALA A N 1
ATOM 573 C CA . ALA A 1 73 ? 181.441 129.507 149.709 1.00 76.21 75 ALA A CA 1
ATOM 574 C C . ALA A 1 73 ? 181.058 128.737 150.964 1.00 76.21 75 ALA A C 1
ATOM 575 O O . ALA A 1 73 ? 181.303 127.528 151.037 1.00 76.21 75 ALA A O 1
ATOM 577 N N . VAL A 1 74 ? 180.466 129.410 151.948 1.00 76.85 76 VAL A N 1
ATOM 578 C CA . VAL A 1 74 ? 180.107 128.784 153.214 1.00 76.85 76 VAL A CA 1
ATOM 579 C C . VAL A 1 74 ? 178.597 128.607 153.281 1.00 76.85 76 VAL A C 1
ATOM 580 O O . VAL A 1 74 ? 178.101 127.632 153.857 1.00 76.85 76 VAL A O 1
ATOM 584 N N . VAL A 1 75 ? 177.854 129.552 152.698 1.00 75.49 77 VAL A N 1
ATOM 585 C CA . VAL A 1 75 ? 176.403 129.562 152.885 1.00 75.49 77 VAL A CA 1
ATOM 586 C C . VAL A 1 75 ? 175.679 128.563 151.983 1.00 75.49 77 VAL A C 1
ATOM 587 O O . VAL A 1 75 ? 174.560 128.144 152.307 1.00 75.49 77 VAL A O 1
ATOM 591 N N . LYS A 1 76 ? 176.299 128.130 150.884 1.00 69.51 78 LYS A N 1
ATOM 592 C CA . LYS A 1 76 ? 175.573 127.398 149.854 1.00 69.51 78 LYS A CA 1
ATOM 593 C C . LYS A 1 76 ? 175.195 125.977 150.267 1.00 69.51 78 LYS A C 1
ATOM 594 O O . LYS A 1 76 ? 174.438 125.329 149.536 1.00 69.51 78 LYS A O 1
ATOM 600 N N . LEU A 1 77 ? 175.701 125.471 151.392 1.00 70.82 79 LEU A N 1
ATOM 601 C CA . LEU A 1 77 ? 175.513 124.063 151.769 1.00 70.82 79 LEU A CA 1
ATOM 602 C C . LEU A 1 77 ? 174.239 123.828 152.578 1.00 70.82 79 LEU A C 1
ATOM 603 O O . LEU A 1 77 ? 174.237 123.146 153.607 1.00 70.82 79 LEU A O 1
ATOM 608 N N . PHE A 1 78 ? 173.146 124.433 152.118 1.00 69.91 80 PHE A N 1
ATOM 609 C CA . PHE A 1 78 ? 171.861 124.276 152.792 1.00 69.91 80 PHE A CA 1
ATOM 610 C C . PHE A 1 78 ? 170.774 124.331 151.738 1.00 69.91 80 PHE A C 1
ATOM 611 O O . PHE A 1 78 ? 170.147 125.373 151.544 1.00 69.91 80 PHE A O 1
ATOM 619 N N . GLY A 1 79 ? 170.558 123.219 151.044 1.00 66.90 81 GLY A N 1
ATOM 620 C CA . GLY A 1 79 ? 169.558 123.178 149.989 1.00 66.90 81 GLY A CA 1
ATOM 621 C C . GLY A 1 79 ? 168.190 123.678 150.403 1.00 66.90 81 GLY A C 1
ATOM 622 O O . GLY A 1 79 ? 167.702 124.664 149.855 1.00 66.90 81 GLY A O 1
ATOM 623 N N . PRO A 1 80 ? 167.565 123.021 151.401 1.00 66.22 82 PRO A N 1
ATOM 624 C CA . PRO A 1 80 ? 166.230 123.447 151.815 1.00 66.22 82 PRO A CA 1
ATOM 625 C C . PRO A 1 80 ? 166.296 124.641 152.758 1.00 66.22 82 PRO A C 1
ATOM 626 O O . PRO A 1 80 ? 165.460 125.538 152.661 1.00 66.22 82 PRO A O 1
ATOM 630 N N . PHE A 1 81 ? 167.276 124.655 153.655 1.00 69.44 83 PHE A N 1
ATOM 631 C CA . PHE A 1 81 ? 167.395 125.741 154.620 1.00 69.44 83 PHE A CA 1
ATOM 632 C C . PHE A 1 81 ? 167.607 127.058 153.903 1.00 69.44 83 PHE A C 1
ATOM 633 O O . PHE A 1 81 ? 166.896 128.029 154.157 1.00 69.44 83 PHE A O 1
ATOM 641 N N . THR A 1 82 ? 168.577 127.098 152.998 1.00 65.55 84 THR A N 1
ATOM 642 C CA . THR A 1 82 ? 168.803 128.303 152.216 1.00 65.55 84 THR A CA 1
ATOM 643 C C . THR A 1 82 ? 168.038 128.137 150.916 1.00 65.55 84 THR A C 1
ATOM 644 O O . THR A 1 82 ? 167.238 127.210 150.785 1.00 65.55 84 THR A O 1
ATOM 648 N N . ARG A 1 83 ? 168.269 129.021 149.954 1.00 58.89 85 ARG A N 1
ATOM 649 C CA . ARG A 1 83 ? 167.614 128.888 148.657 1.00 58.89 85 ARG A CA 1
ATOM 650 C C . ARG A 1 83 ? 166.098 128.778 148.772 1.00 58.89 85 ARG A C 1
ATOM 651 O O . ARG A 1 83 ? 165.431 128.475 147.780 1.00 58.89 85 ARG A O 1
ATOM 659 N N . ASN A 1 84 ? 165.536 129.034 149.950 1.00 50.68 86 ASN A N 1
ATOM 660 C CA . ASN A 1 84 ? 164.089 129.017 150.143 1.00 50.68 86 ASN A CA 1
ATOM 661 C C . ASN A 1 84 ? 163.725 130.238 150.973 1.00 50.68 86 ASN A C 1
ATOM 662 O O . ASN A 1 84 ? 163.975 130.264 152.180 1.00 50.68 86 ASN A O 1
ATOM 667 N N . TYR A 1 85 ? 163.135 131.245 150.328 1.00 47.35 87 TYR A N 1
ATOM 668 C CA . TYR A 1 85 ? 162.924 132.518 151.002 1.00 47.35 87 TYR A CA 1
ATOM 669 C C . TYR A 1 85 ? 161.839 132.444 152.069 1.00 47.35 87 TYR A C 1
ATOM 670 O O . TYR A 1 85 ? 161.761 133.344 152.912 1.00 47.35 87 TYR A O 1
ATOM 679 N N . TYR A 1 86 ? 161.012 131.396 152.065 1.00 45.98 88 TYR A N 1
ATOM 680 C CA . TYR A 1 86 ? 160.119 131.165 153.196 1.00 45.98 88 TYR A CA 1
ATOM 681 C C . TYR A 1 86 ? 160.921 130.971 154.475 1.00 45.98 88 TYR A C 1
ATOM 682 O O . TYR A 1 86 ? 160.602 131.547 155.522 1.00 45.98 88 TYR A O 1
ATOM 691 N N . VAL A 1 87 ? 161.980 130.160 154.400 1.00 45.43 89 VAL A N 1
ATOM 692 C CA . VAL A 1 87 ? 162.835 129.925 155.558 1.00 45.43 89 VAL A CA 1
ATOM 693 C C . VAL A 1 87 ? 163.518 131.214 155.986 1.00 45.43 89 VAL A C 1
ATOM 694 O O . VAL A 1 87 ? 163.625 131.507 157.182 1.00 45.43 89 VAL A O 1
ATOM 698 N N . ARG A 1 88 ? 164.005 131.997 155.022 1.00 41.42 90 ARG A N 1
ATOM 699 C CA . ARG A 1 88 ? 164.662 133.257 155.355 1.00 41.42 90 ARG A CA 1
ATOM 700 C C . ARG A 1 88 ? 163.703 134.202 156.069 1.00 41.42 90 ARG A C 1
ATOM 701 O O . ARG A 1 88 ? 164.051 134.801 157.095 1.00 41.42 90 ARG A O 1
ATOM 709 N N . ALA A 1 89 ? 162.480 134.330 155.551 1.00 39.01 91 ALA A N 1
ATOM 710 C CA . ALA A 1 89 ? 161.502 135.217 156.173 1.00 39.01 91 ALA A CA 1
ATOM 711 C C . ALA A 1 89 ? 161.123 134.737 157.568 1.00 39.01 91 ALA A C 1
ATOM 712 O O . ALA A 1 89 ? 161.015 135.543 158.500 1.00 39.01 91 ALA A O 1
ATOM 714 N N . VAL A 1 90 ? 160.918 133.428 157.734 1.00 38.34 92 VAL A N 1
ATOM 715 C CA . VAL A 1 90 ? 160.539 132.900 159.042 1.00 38.34 92 VAL A CA 1
ATOM 716 C C . VAL A 1 90 ? 161.668 133.089 160.048 1.00 38.34 92 VAL A C 1
ATOM 717 O O . VAL A 1 90 ? 161.433 133.480 161.198 1.00 38.34 92 VAL A O 1
ATOM 721 N N . LEU A 1 91 ? 162.909 132.816 159.637 1.00 37.53 93 LEU A N 1
ATOM 722 C CA . LEU A 1 91 ? 164.046 133.007 160.529 1.00 37.53 93 LEU A CA 1
ATOM 723 C C . LEU A 1 91 ? 164.194 134.468 160.926 1.00 37.53 93 LEU A C 1
ATOM 724 O O . LEU A 1 91 ? 164.460 134.778 162.093 1.00 37.53 93 LEU A O 1
ATOM 729 N N . HIS A 1 92 ? 164.027 135.382 159.968 1.00 36.68 94 HIS A N 1
ATOM 730 C CA . HIS A 1 92 ? 164.152 136.801 160.279 1.00 36.68 94 HIS A CA 1
ATOM 731 C C . HIS A 1 92 ? 163.035 137.267 161.205 1.00 36.68 94 HIS A C 1
ATOM 732 O O . HIS A 1 92 ? 163.262 138.101 162.088 1.00 36.68 94 HIS A O 1
ATOM 739 N N . LEU A 1 93 ? 161.824 136.735 161.029 1.00 35.77 95 LEU A N 1
ATOM 740 C CA . LEU A 1 93 ? 160.735 137.093 161.930 1.00 35.77 95 LEU A CA 1
ATOM 741 C C . LEU A 1 93 ? 160.983 136.562 163.337 1.00 35.77 95 LEU A C 1
ATOM 742 O O . LEU A 1 93 ? 160.747 137.269 164.323 1.00 35.77 95 LEU A O 1
ATOM 747 N N . LEU A 1 94 ? 161.463 135.322 163.451 1.00 39.84 96 LEU A N 1
ATOM 748 C CA . LEU A 1 94 ? 161.685 134.732 164.768 1.00 39.84 96 LEU A CA 1
ATOM 749 C C . LEU A 1 94 ? 162.849 135.398 165.492 1.00 39.84 96 LEU A C 1
ATOM 750 O O . LEU A 1 94 ? 162.816 135.556 166.717 1.00 39.84 96 LEU A O 1
ATOM 755 N N . LEU A 1 95 ? 163.890 135.788 164.755 1.00 40.21 97 LEU A N 1
ATOM 756 C CA . LEU A 1 95 ? 165.086 136.346 165.372 1.00 40.21 97 LEU A CA 1
ATOM 757 C C . LEU A 1 95 ? 164.887 137.758 165.904 1.00 40.21 97 LEU A C 1
ATOM 758 O O . LEU A 1 95 ? 165.760 138.254 166.624 1.00 40.21 97 LEU A O 1
ATOM 763 N N . SER A 1 96 ? 163.780 138.416 165.573 1.00 41.58 98 SER A N 1
ATOM 764 C CA . SER A 1 96 ? 163.559 139.803 165.954 1.00 41.58 98 SER A CA 1
ATOM 765 C C . SER A 1 96 ? 162.607 139.964 167.131 1.00 41.58 98 SER A C 1
ATOM 766 O O . SER A 1 96 ? 162.280 141.099 167.490 1.00 41.58 98 SER A O 1
ATOM 769 N N . VAL A 1 97 ? 162.151 138.872 167.734 1.00 42.16 99 VAL A N 1
ATOM 770 C CA . VAL A 1 97 ? 161.192 138.947 168.835 1.00 42.16 99 VAL A CA 1
ATOM 771 C C . VAL A 1 97 ? 161.888 139.329 170.140 1.00 42.16 99 VAL A C 1
ATOM 772 O O . VAL A 1 97 ? 161.466 140.301 170.782 1.00 42.16 99 VAL A O 1
ATOM 776 N N . PRO A 1 98 ? 162.940 138.626 170.586 1.00 42.13 100 PRO A N 1
ATOM 777 C CA . PRO A 1 98 ? 163.511 138.951 171.904 1.00 42.13 100 PRO A CA 1
ATOM 778 C C . PRO A 1 98 ? 164.231 140.287 171.955 1.00 42.13 100 PRO A C 1
ATOM 779 O O . PRO A 1 98 ? 164.509 140.773 173.057 1.00 42.13 100 PRO A O 1
ATOM 783 N N . ALA A 1 99 ? 164.544 140.894 170.814 1.00 39.20 101 ALA A N 1
ATOM 784 C CA . ALA A 1 99 ? 165.291 142.144 170.787 1.00 39.20 101 ALA A CA 1
ATOM 785 C C . ALA A 1 99 ? 164.398 143.377 170.813 1.00 39.20 101 ALA A C 1
ATOM 786 O O . ALA A 1 99 ? 164.914 144.496 170.740 1.00 39.20 101 ALA A O 1
ATOM 788 N N . GLY A 1 100 ? 163.083 143.204 170.912 1.00 41.35 102 GLY A N 1
ATOM 789 C CA . GLY A 1 100 ? 162.172 144.332 170.905 1.00 41.35 102 GLY A CA 1
ATOM 790 C C . GLY A 1 100 ? 161.666 144.734 172.275 1.00 41.35 102 GLY A C 1
ATOM 791 O O . GLY A 1 100 ? 160.653 145.432 172.385 1.00 41.35 102 GLY A O 1
ATOM 792 N N . PHE A 1 101 ? 162.356 144.303 173.329 1.00 45.47 103 PHE A N 1
ATOM 793 C CA . PHE A 1 101 ? 161.951 144.590 174.699 1.00 45.47 103 PHE A CA 1
ATOM 794 C C . PHE A 1 101 ? 162.642 145.811 175.288 1.00 45.47 103 PHE A C 1
ATOM 795 O O . PHE A 1 101 ? 162.446 146.103 176.471 1.00 45.47 103 PHE A O 1
ATOM 803 N N . LEU A 1 102 ? 163.442 146.527 174.503 1.00 44.63 104 LEU A N 1
ATOM 804 C CA . LEU A 1 102 ? 164.154 147.704 174.976 1.00 44.63 104 LEU A CA 1
ATOM 805 C C . LEU A 1 102 ? 163.870 148.881 174.057 1.00 44.63 104 LEU A C 1
ATOM 806 O O . LEU A 1 102 ? 163.545 148.704 172.880 1.00 44.63 104 LEU A O 1
ATOM 811 N N . LEU A 1 103 ? 163.987 150.092 174.608 1.00 45.49 105 LEU A N 1
ATOM 812 C CA . LEU A 1 103 ? 163.942 151.279 173.760 1.00 45.49 105 LEU A CA 1
ATOM 813 C C . LEU A 1 103 ? 165.110 151.279 172.786 1.00 45.49 105 LEU A C 1
ATOM 814 O O . LEU A 1 103 ? 164.955 151.643 171.615 1.00 45.49 105 LEU A O 1
ATOM 819 N N . ALA A 1 104 ? 166.288 150.883 173.254 1.00 41.37 106 ALA A N 1
ATOM 820 C CA . ALA A 1 104 ? 167.376 150.578 172.343 1.00 41.37 106 ALA A CA 1
ATOM 821 C C . ALA A 1 104 ? 167.036 149.332 171.536 1.00 41.37 106 ALA A C 1
ATOM 822 O O . ALA A 1 104 ? 166.303 148.451 171.994 1.00 41.37 106 ALA A O 1
ATOM 824 N N . THR A 1 105 ? 167.564 149.272 170.316 1.00 37.57 107 THR A N 1
ATOM 825 C CA . THR A 1 105 ? 167.317 148.198 169.358 1.00 37.57 107 THR A CA 1
ATOM 826 C C . THR A 1 105 ? 165.843 148.051 168.995 1.00 37.57 107 THR A C 1
ATOM 827 O O . THR A 1 105 ? 165.459 147.042 168.393 1.00 37.57 107 THR A O 1
ATOM 831 N N . ILE A 1 106 ? 164.999 149.024 169.349 1.00 37.99 108 ILE A N 1
ATOM 832 C CA . ILE A 1 106 ? 163.603 148.959 168.928 1.00 37.99 108 ILE A CA 1
ATOM 833 C C . ILE A 1 106 ? 163.491 149.210 167.432 1.00 37.99 108 ILE A C 1
ATOM 834 O O . ILE A 1 106 ? 162.547 148.740 166.786 1.00 37.99 108 ILE A O 1
ATOM 839 N N . LEU A 1 107 ? 164.436 149.957 166.857 1.00 36.34 109 LEU A N 1
ATOM 840 C CA . LEU A 1 107 ? 164.487 150.110 165.410 1.00 36.34 109 LEU A CA 1
ATOM 841 C C . LEU A 1 107 ? 165.037 148.864 164.731 1.00 36.34 109 LEU A C 1
ATOM 842 O O . LEU A 1 107 ? 164.731 148.623 163.559 1.00 36.34 109 LEU A O 1
ATOM 847 N N . GLY A 1 108 ? 165.846 148.076 165.441 1.00 37.39 110 GLY A N 1
ATOM 848 C CA . GLY A 1 108 ? 166.348 146.837 164.877 1.00 37.39 110 GLY A CA 1
ATOM 849 C C . GLY A 1 108 ? 165.268 145.801 164.649 1.00 37.39 110 GLY A C 1
ATOM 850 O O . GLY A 1 108 ? 165.354 145.010 163.706 1.00 37.39 110 GLY A O 1
ATOM 851 N N . THR A 1 109 ? 164.244 145.784 165.497 1.00 37.55 111 THR A N 1
ATOM 852 C CA . THR A 1 109 ? 163.178 144.798 165.397 1.00 37.55 111 THR A CA 1
ATOM 853 C C . THR A 1 109 ? 162.013 145.262 164.534 1.00 37.55 111 THR A C 1
ATOM 854 O O . THR A 1 109 ? 161.024 144.533 164.412 1.00 37.55 111 THR A O 1
ATOM 858 N N . ALA A 1 110 ? 162.099 146.450 163.940 1.00 36.09 112 ALA A N 1
ATOM 859 C CA . ALA A 1 110 ? 161.098 146.932 162.998 1.00 36.09 112 ALA A CA 1
ATOM 860 C C . ALA A 1 110 ? 161.598 146.901 161.562 1.00 36.09 112 ALA A C 1
ATOM 861 O O . ALA A 1 110 ? 160.892 146.426 160.665 1.00 36.09 112 ALA A O 1
ATOM 863 N N . CYS A 1 111 ? 162.817 147.389 161.325 1.00 40.00 113 CYS A N 1
ATOM 864 C CA . CYS A 1 111 ? 163.398 147.317 159.990 1.00 40.00 113 CYS A CA 1
ATOM 865 C C . CYS A 1 111 ? 163.583 145.869 159.557 1.00 40.00 113 CYS A C 1
ATOM 866 O O . CYS A 1 111 ? 163.352 145.522 158.393 1.00 40.00 113 CYS A O 1
ATOM 869 N N . LEU A 1 112 ? 163.988 145.006 160.490 1.00 34.89 114 LEU A N 1
ATOM 870 C CA . LEU A 1 112 ? 164.189 143.596 160.174 1.00 34.89 114 LEU A CA 1
ATOM 871 C C . LEU A 1 112 ? 162.857 142.904 159.906 1.00 34.89 114 LEU A C 1
ATOM 872 O O . LEU A 1 112 ? 162.773 142.011 159.054 1.00 34.89 114 LEU A O 1
ATOM 877 N N . ALA A 1 113 ? 161.801 143.307 160.615 1.00 31.25 115 ALA A N 1
ATOM 878 C CA . ALA A 1 113 ? 160.471 142.787 160.316 1.00 31.25 115 ALA A CA 1
ATOM 879 C C . ALA A 1 113 ? 160.005 143.229 158.933 1.00 31.25 115 ALA A C 1
ATOM 880 O O . ALA A 1 113 ? 159.379 142.452 158.202 1.00 31.25 115 ALA A O 1
ATOM 882 N N . ILE A 1 114 ? 160.298 144.478 158.561 1.00 32.62 116 ILE A N 1
ATOM 883 C CA . ILE A 1 114 ? 159.971 144.952 157.218 1.00 32.62 116 ILE A CA 1
ATOM 884 C C . ILE A 1 114 ? 160.731 144.145 156.171 1.00 32.62 116 ILE A C 1
ATOM 885 O O . ILE A 1 114 ? 160.184 143.777 155.121 1.00 32.62 116 ILE A O 1
ATOM 890 N N . ALA A 1 115 ? 162.007 143.864 156.440 1.00 34.59 117 ALA A N 1
ATOM 891 C CA . ALA A 1 115 ? 162.792 143.034 155.535 1.00 34.59 117 ALA A CA 1
ATOM 892 C C . ALA A 1 115 ? 162.190 141.642 155.408 1.00 34.59 117 ALA A C 1
ATOM 893 O O . ALA A 1 115 ? 162.147 141.076 154.311 1.00 34.59 117 ALA A O 1
ATOM 895 N N . SER A 1 116 ? 161.722 141.072 156.520 1.00 29.70 118 SER A N 1
ATOM 896 C CA . SER A 1 116 ? 161.081 139.761 156.463 1.00 29.70 118 SER A CA 1
ATOM 897 C C . SER A 1 116 ? 159.805 139.803 155.632 1.00 29.70 118 SER A C 1
ATOM 898 O O . SER A 1 116 ? 159.517 138.871 154.872 1.00 29.70 118 SER A O 1
ATOM 901 N N . GLY A 1 117 ? 159.017 140.869 155.775 1.00 29.59 119 GLY A N 1
ATOM 902 C CA . GLY A 1 117 ? 157.823 141.002 154.954 1.00 29.59 119 GLY A CA 1
ATOM 903 C C . GLY A 1 117 ? 158.141 141.086 153.472 1.00 29.59 119 GLY A C 1
ATOM 904 O O . GLY A 1 117 ? 157.489 140.440 152.646 1.00 29.59 119 GLY A O 1
ATOM 905 N N . ILE A 1 118 ? 159.153 141.880 153.116 1.00 30.85 120 ILE A N 1
ATOM 906 C CA . ILE A 1 118 ? 159.545 141.983 151.713 1.00 30.85 120 ILE A CA 1
ATOM 907 C C . ILE A 1 118 ? 160.071 140.643 151.212 1.00 30.85 120 ILE A C 1
ATOM 908 O O . ILE A 1 118 ? 159.836 140.256 150.060 1.00 30.85 120 ILE A O 1
ATOM 913 N N . TYR A 1 119 ? 160.780 139.908 152.072 1.00 33.00 121 TYR A N 1
ATOM 914 C CA . TYR A 1 119 ? 161.278 138.593 151.690 1.00 33.00 121 TYR A CA 1
ATOM 915 C C . TYR A 1 119 ? 160.126 137.636 151.418 1.00 33.00 121 TYR A C 1
ATOM 916 O O . TYR A 1 119 ? 160.164 136.863 150.457 1.00 33.00 121 TYR A O 1
ATOM 925 N N . LEU A 1 120 ? 159.089 137.680 152.256 1.00 35.91 122 LEU A N 1
ATOM 926 C CA . LEU A 1 120 ? 157.910 136.852 152.022 1.00 35.91 122 LEU A CA 1
ATOM 927 C C . LEU A 1 120 ? 157.227 137.228 150.714 1.00 35.91 122 LEU A C 1
ATOM 928 O O . LEU A 1 120 ? 156.780 136.351 149.963 1.00 35.91 122 LEU A O 1
ATOM 933 N N . LEU A 1 121 ? 157.129 138.530 150.431 1.00 37.45 123 LEU A N 1
ATOM 934 C CA . LEU A 1 121 ? 156.530 138.967 149.172 1.00 37.45 123 LEU A CA 1
ATOM 935 C C . LEU A 1 121 ? 157.323 138.455 147.977 1.00 37.45 123 LEU A C 1
ATOM 936 O O . LEU A 1 121 ? 156.743 138.036 146.969 1.00 37.45 123 LEU A O 1
ATOM 941 N N . ALA A 1 122 ? 158.651 138.495 148.063 1.00 39.96 124 ALA A N 1
ATOM 942 C CA . ALA A 1 122 ? 159.463 137.929 146.993 1.00 39.96 124 ALA A CA 1
ATOM 943 C C . ALA A 1 122 ? 159.309 136.416 146.920 1.00 39.96 124 ALA A C 1
ATOM 944 O O . ALA A 1 122 ? 159.434 135.831 145.840 1.00 39.96 124 ALA A O 1
ATOM 946 N N . ALA A 1 123 ? 159.036 135.772 148.055 1.00 44.12 125 ALA A N 1
ATOM 947 C CA . ALA A 1 123 ? 158.951 134.317 148.084 1.00 44.12 125 ALA A CA 1
ATOM 948 C C . ALA A 1 123 ? 157.662 133.810 147.450 1.00 44.12 125 ALA A C 1
ATOM 949 O O . ALA A 1 123 ? 157.676 132.804 146.731 1.00 44.12 125 ALA A O 1
ATOM 951 N N . VAL A 1 124 ? 156.536 134.480 147.709 1.00 41.46 126 VAL A N 1
ATOM 952 C CA . VAL A 1 124 ? 155.261 133.973 147.207 1.00 41.46 126 VAL A CA 1
ATOM 953 C C . VAL A 1 124 ? 155.221 134.030 145.685 1.00 41.46 126 VAL A C 1
ATOM 954 O O . VAL A 1 124 ? 154.638 133.154 145.035 1.00 41.46 126 VAL A O 1
ATOM 958 N N . ARG A 1 125 ? 155.832 135.058 145.090 1.00 44.70 127 ARG A N 1
ATOM 959 C CA . ARG A 1 125 ? 155.923 135.124 143.635 1.00 44.70 127 ARG A CA 1
ATOM 960 C C . ARG A 1 125 ? 156.710 133.954 143.060 1.00 44.70 127 ARG A C 1
ATOM 961 O O . ARG A 1 125 ? 156.500 133.589 141.899 1.00 44.70 127 ARG A O 1
ATOM 969 N N . GLY A 1 126 ? 157.606 133.366 143.846 1.00 49.09 128 GLY A N 1
ATOM 970 C CA . GLY A 1 126 ? 158.401 132.229 143.426 1.00 49.09 128 GLY A CA 1
ATOM 971 C C . GLY A 1 126 ? 159.814 132.626 143.062 1.00 49.09 128 GLY A C 1
ATOM 972 O O . GLY A 1 126 ? 160.078 133.054 141.934 1.00 49.09 128 GLY A O 1
ATOM 973 N N . GLU A 1 127 ? 160.736 132.468 144.009 1.00 48.96 129 GLU A N 1
ATOM 974 C CA . GLU A 1 127 ? 162.128 132.854 143.821 1.00 48.96 129 GLU A CA 1
ATOM 975 C C . GLU A 1 127 ? 162.998 131.927 144.654 1.00 48.96 129 GLU A C 1
ATOM 976 O O . GLU A 1 127 ? 162.528 131.286 145.597 1.00 48.96 129 GLU A O 1
ATOM 982 N N . GLN A 1 128 ? 164.278 131.868 144.295 1.00 49.53 130 GLN A N 1
ATOM 983 C CA . GLN A 1 128 ? 165.247 131.064 145.022 1.00 49.53 130 GLN A CA 1
ATOM 984 C C . GLN A 1 128 ? 166.588 131.782 145.025 1.00 49.53 130 GLN A C 1
ATOM 985 O O . GLN A 1 128 ? 166.894 132.574 144.131 1.00 49.53 130 GLN A O 1
ATOM 991 N N . TRP A 1 129 ? 167.389 131.493 146.047 1.00 54.31 131 TRP A N 1
ATOM 992 C CA . TRP A 1 129 ? 168.719 132.085 146.183 1.00 54.31 131 TRP A CA 1
ATOM 993 C C . TRP A 1 129 ? 169.676 131.306 145.293 1.00 54.31 131 TRP A C 1
ATOM 994 O O . TRP A 1 129 ? 170.261 130.300 145.697 1.00 54.31 131 TRP A O 1
ATOM 1005 N N . THR A 1 130 ? 169.828 131.768 144.060 1.00 61.15 132 THR A N 1
ATOM 1006 C CA . THR A 1 130 ? 170.759 131.138 143.135 1.00 61.15 132 THR A CA 1
ATOM 1007 C C . THR A 1 130 ? 172.174 131.625 143.423 1.00 61.15 132 THR A C 1
ATOM 1008 O O . THR A 1 130 ? 172.425 132.834 143.362 1.00 61.15 132 THR A O 1
ATOM 1012 N N . PRO A 1 131 ? 173.113 130.737 143.743 1.00 58.69 133 PRO A N 1
ATOM 1013 C CA . PRO A 1 131 ? 174.478 131.183 144.041 1.00 58.69 133 PRO A CA 1
ATOM 1014 C C . PRO A 1 131 ? 175.140 131.801 142.819 1.00 58.69 133 PRO A C 1
ATOM 1015 O O . PRO A 1 131 ? 174.845 131.445 141.677 1.00 58.69 133 PRO A O 1
ATOM 1019 N N . ILE A 1 132 ? 176.050 132.736 143.076 1.00 67.22 134 ILE A N 1
ATOM 1020 C CA . ILE A 1 132 ? 176.728 133.495 142.031 1.00 67.22 134 ILE A CA 1
ATOM 1021 C C . ILE A 1 132 ? 178.176 133.029 141.958 1.00 67.22 134 ILE A C 1
ATOM 1022 O O . ILE A 1 132 ? 178.905 133.072 142.957 1.00 67.22 134 ILE A O 1
ATOM 1027 N N . GLU A 1 133 ? 178.588 132.581 140.775 1.00 75.21 135 GLU A N 1
ATOM 1028 C CA . GLU A 1 133 ? 179.958 132.140 140.537 1.00 75.21 135 GLU A CA 1
ATOM 1029 C C . GLU A 1 133 ? 180.219 131.987 139.043 1.00 75.21 135 GLU A C 1
ATOM 1030 O O . GLU A 1 133 ? 181.204 132.505 138.518 1.00 75.21 135 GLU A O 1
ATOM 1036 N N . VAL B 2 1 ? 168.734 169.441 139.746 1.00 91.24 6 VAL B N 1
ATOM 1037 C CA . VAL B 2 1 ? 168.993 169.912 141.101 1.00 91.24 6 VAL B CA 1
ATOM 1038 C C . VAL B 2 1 ? 170.335 170.641 141.162 1.00 91.24 6 VAL B C 1
ATOM 1039 O O . VAL B 2 1 ? 171.246 170.337 140.396 1.00 91.24 6 VAL B O 1
ATOM 1043 N N . ASN B 2 2 ? 170.450 171.597 142.082 1.00 93.97 7 ASN B N 1
ATOM 1044 C CA . ASN B 2 2 ? 171.625 172.453 142.159 1.00 93.97 7 ASN B CA 1
ATOM 1045 C C . ASN B 2 2 ? 172.826 171.703 142.735 1.00 93.97 7 ASN B C 1
ATOM 1046 O O . ASN B 2 2 ? 172.700 170.638 143.347 1.00 93.97 7 ASN B O 1
ATOM 1051 N N . GLU B 2 3 ? 174.004 172.285 142.526 1.00 103.19 8 GLU B N 1
ATOM 1052 C CA . GLU B 2 3 ? 175.284 171.751 142.984 1.00 103.19 8 GLU B CA 1
ATOM 1053 C C . GLU B 2 3 ? 176.317 172.865 142.854 1.00 103.19 8 GLU B C 1
ATOM 1054 O O . GLU B 2 3 ? 176.008 173.974 142.408 1.00 103.19 8 GLU B O 1
ATOM 1060 N N . GLY B 2 4 ? 177.550 172.563 143.253 1.00 99.99 9 GLY B N 1
ATOM 1061 C CA . GLY B 2 4 ? 178.597 173.567 143.258 1.00 99.99 9 GLY B CA 1
ATOM 1062 C C . GLY B 2 4 ? 179.750 173.286 142.317 1.00 99.99 9 GLY B C 1
ATOM 1063 O O . GLY B 2 4 ? 180.387 174.223 141.827 1.00 99.99 9 GLY B O 1
ATOM 1064 N N . LEU B 2 5 ? 180.029 172.002 142.063 1.00 98.72 10 LEU B N 1
ATOM 1065 C CA . LEU B 2 5 ? 181.090 171.569 141.145 1.00 98.72 10 LEU B CA 1
ATOM 1066 C C . LEU B 2 5 ? 182.446 172.171 141.507 1.00 98.72 10 LEU B C 1
ATOM 1067 O O . LEU B 2 5 ? 183.223 172.565 140.635 1.00 98.72 10 LEU B O 1
ATOM 1072 N N . SER B 2 6 ? 182.734 172.259 142.800 1.00 76.64 11 SER B N 1
ATOM 1073 C CA . SER B 2 6 ? 183.968 172.890 143.236 1.00 76.64 11 SER B CA 1
ATOM 1074 C C . SER B 2 6 ? 184.482 172.209 144.492 1.00 76.64 11 SER B C 1
ATOM 1075 O O . SER B 2 6 ? 183.705 171.896 145.398 1.00 76.64 11 SER B O 1
ATOM 1078 N N . ILE B 2 7 ? 185.796 171.981 144.537 1.00 66.37 12 ILE B N 1
ATOM 1079 C CA . ILE B 2 7 ? 186.439 171.510 145.760 1.00 66.37 12 ILE B CA 1
ATOM 1080 C C . ILE B 2 7 ? 186.373 172.579 146.846 1.00 66.37 12 ILE B C 1
ATOM 1081 O O . ILE B 2 7 ? 186.247 172.270 148.038 1.00 66.37 12 ILE B O 1
ATOM 1086 N N . PHE B 2 8 ? 186.466 173.852 146.453 1.00 62.20 13 PHE B N 1
ATOM 1087 C CA . PHE B 2 8 ? 186.356 174.943 147.417 1.00 62.20 13 PHE B CA 1
ATOM 1088 C C . PHE B 2 8 ? 184.996 174.932 148.102 1.00 62.20 13 PHE B C 1
ATOM 1089 O O . PHE B 2 8 ? 184.898 175.159 149.315 1.00 62.20 13 PHE B O 1
ATOM 1097 N N . VAL B 2 9 ? 183.934 174.667 147.338 1.00 56.91 14 VAL B N 1
ATOM 1098 C CA . VAL B 2 9 ? 182.592 174.613 147.911 1.00 56.91 14 VAL B CA 1
ATOM 1099 C C . VAL B 2 9 ? 182.485 173.470 148.913 1.00 56.91 14 VAL B C 1
ATOM 1100 O O . VAL B 2 9 ? 181.904 173.625 149.993 1.00 56.91 14 VAL B O 1
ATOM 1104 N N . ILE B 2 10 ? 183.045 172.307 148.576 1.00 50.92 15 ILE B N 1
ATOM 1105 C CA . ILE B 2 10 ? 183.005 171.170 149.493 1.00 50.92 15 ILE B CA 1
ATOM 1106 C C . ILE B 2 10 ? 183.759 171.493 150.777 1.00 50.92 15 ILE B C 1
ATOM 1107 O O . ILE B 2 10 ? 183.293 171.192 151.886 1.00 50.92 15 ILE B O 1
ATOM 1112 N N . LEU B 2 11 ? 184.938 172.109 150.648 1.00 52.03 16 LEU B N 1
ATOM 1113 C CA . LEU B 2 11 ? 185.723 172.456 151.828 1.00 52.03 16 LEU B CA 1
ATOM 1114 C C . LEU B 2 11 ? 184.985 173.453 152.713 1.00 52.03 16 LEU B C 1
ATOM 1115 O O . LEU B 2 11 ? 184.954 173.300 153.941 1.00 52.03 16 LEU B O 1
ATOM 1120 N N . VAL B 2 12 ? 184.378 174.479 152.110 1.00 47.84 17 VAL B N 1
ATOM 1121 C CA . VAL B 2 12 ? 183.669 175.466 152.917 1.00 47.84 17 VAL B CA 1
ATOM 1122 C C . VAL B 2 12 ? 182.422 174.852 153.544 1.00 47.84 17 VAL B C 1
ATOM 1123 O O . VAL B 2 12 ? 182.038 175.222 154.658 1.00 47.84 17 VAL B O 1
ATOM 1127 N N . TRP B 2 13 ? 181.788 173.891 152.867 1.00 42.45 18 TRP B N 1
ATOM 1128 C CA . TRP B 2 13 ? 180.639 173.204 153.448 1.00 42.45 18 TRP B CA 1
ATOM 1129 C C . TRP B 2 13 ? 181.043 172.398 154.676 1.00 42.45 18 TRP B C 1
ATOM 1130 O O . TRP B 2 13 ? 180.374 172.448 155.718 1.00 42.45 18 TRP B O 1
ATOM 1141 N N . LEU B 2 14 ? 182.144 171.649 154.572 1.00 41.58 19 LEU B N 1
ATOM 1142 C CA . LEU B 2 14 ? 182.622 170.886 155.722 1.00 41.58 19 LEU B CA 1
ATOM 1143 C C . LEU B 2 14 ? 183.005 171.809 156.872 1.00 41.58 19 LEU B C 1
ATOM 1144 O O . LEU B 2 14 ? 182.687 171.532 158.038 1.00 41.58 19 LEU B O 1
ATOM 1149 N N . GLY B 2 15 ? 183.685 172.915 156.560 1.00 42.26 20 GLY B N 1
ATOM 1150 C CA . GLY B 2 15 ? 184.032 173.873 157.595 1.00 42.26 20 GLY B CA 1
ATOM 1151 C C . GLY B 2 15 ? 182.812 174.461 158.276 1.00 42.26 20 GLY B C 1
ATOM 1152 O O . GLY B 2 15 ? 182.787 174.616 159.499 1.00 42.26 20 GLY B O 1
ATOM 1153 N N . LEU B 2 16 ? 181.782 174.794 157.493 1.00 44.41 21 LEU B N 1
ATOM 1154 C CA . LEU B 2 16 ? 180.556 175.336 158.068 1.00 44.41 21 LEU B CA 1
ATOM 1155 C C . LEU B 2 16 ? 179.878 174.324 158.980 1.00 44.41 21 LEU B C 1
ATOM 1156 O O . LEU B 2 16 ? 179.394 174.680 160.060 1.00 44.41 21 LEU B O 1
ATOM 1161 N N . ASN B 2 17 ? 179.828 173.057 158.562 1.00 41.26 22 ASN B N 1
ATOM 1162 C CA . ASN B 2 17 ? 179.208 172.035 159.402 1.00 41.26 22 ASN B CA 1
ATOM 1163 C C . ASN B 2 17 ? 179.960 171.878 160.720 1.00 41.26 22 ASN B C 1
ATOM 1164 O O . ASN B 2 17 ? 179.350 171.826 161.799 1.00 41.26 22 ASN B O 1
ATOM 1169 N N . VAL B 2 18 ? 181.293 171.821 160.652 1.00 42.94 23 VAL B N 1
ATOM 1170 C CA . VAL B 2 18 ? 182.088 171.673 161.870 1.00 42.94 23 VAL B CA 1
ATOM 1171 C C . VAL B 2 18 ? 181.895 172.879 162.782 1.00 42.94 23 VAL B C 1
ATOM 1172 O O . VAL B 2 18 ? 181.740 172.737 164.004 1.00 42.94 23 VAL B O 1
ATOM 1176 N N . PHE B 2 19 ? 181.901 174.083 162.204 1.00 46.84 24 PHE B N 1
ATOM 1177 C CA . PHE B 2 19 ? 181.731 175.291 163.002 1.00 46.84 24 PHE B CA 1
ATOM 1178 C C . PHE B 2 19 ? 180.367 175.322 163.675 1.00 46.84 24 PHE B C 1
ATOM 1179 O O . PHE B 2 19 ? 180.260 175.685 164.850 1.00 46.84 24 PHE B O 1
ATOM 1187 N N . LEU B 2 20 ? 179.311 174.953 162.946 1.00 41.53 25 LEU B N 1
ATOM 1188 C CA . LEU B 2 20 ? 177.979 174.933 163.542 1.00 41.53 25 LEU B CA 1
ATOM 1189 C C . LEU B 2 20 ? 177.910 173.943 164.696 1.00 41.53 25 LEU B C 1
ATOM 1190 O O . LEU B 2 20 ? 177.370 174.260 165.766 1.00 41.53 25 LEU B O 1
ATOM 1195 N N . PHE B 2 21 ? 178.467 172.743 164.504 1.00 43.66 26 PHE B N 1
ATOM 1196 C CA . PHE B 2 21 ? 178.444 171.745 165.569 1.00 43.66 26 PHE B CA 1
ATOM 1197 C C . PHE B 2 21 ? 179.168 172.251 166.811 1.00 43.66 26 PHE B C 1
ATOM 1198 O O . PHE B 2 21 ? 178.633 172.185 167.925 1.00 43.66 26 PHE B O 1
ATOM 1206 N N . VAL B 2 22 ? 180.383 172.778 166.634 1.00 39.18 27 VAL B N 1
ATOM 1207 C CA . VAL B 2 22 ? 181.164 173.240 167.780 1.00 39.18 27 VAL B CA 1
ATOM 1208 C C . VAL B 2 22 ? 180.466 174.405 168.472 1.00 39.18 27 VAL B C 1
ATOM 1209 O O . VAL B 2 22 ? 180.395 174.464 169.708 1.00 39.18 27 VAL B O 1
ATOM 1213 N N . TRP B 2 23 ? 179.938 175.349 167.688 1.00 45.98 28 TRP B N 1
ATOM 1214 C CA . TRP B 2 23 ? 179.303 176.528 168.260 1.00 45.98 28 TRP B CA 1
ATOM 1215 C C . TRP B 2 23 ? 178.083 176.149 169.085 1.00 45.98 28 TRP B C 1
ATOM 1216 O O . TRP B 2 23 ? 177.905 176.637 170.207 1.00 45.98 28 TRP B O 1
ATOM 1227 N N . TYR B 2 24 ? 177.232 175.265 168.557 1.00 43.91 29 TYR B N 1
ATOM 1228 C CA . TYR B 2 24 ? 176.045 174.895 169.321 1.00 43.91 29 TYR B CA 1
ATOM 1229 C C . TYR B 2 24 ? 176.397 174.031 170.526 1.00 43.91 29 TYR B C 1
ATOM 1230 O O . TYR B 2 24 ? 175.749 174.145 171.575 1.00 43.91 29 TYR B O 1
ATOM 1239 N N . TYR B 2 25 ? 177.425 173.184 170.411 1.00 43.54 30 TYR B N 1
ATOM 1240 C CA . TYR B 2 25 ? 177.889 172.431 171.571 1.00 43.54 30 TYR B CA 1
ATOM 1241 C C . TYR B 2 25 ? 178.306 173.370 172.695 1.00 43.54 30 TYR B C 1
ATOM 1242 O O . TYR B 2 25 ? 177.888 173.205 173.848 1.00 43.54 30 TYR B O 1
ATOM 1251 N N . ARG B 2 26 ? 179.124 174.374 172.373 1.00 46.22 31 ARG B N 1
ATOM 1252 C CA . ARG B 2 26 ? 179.542 175.332 173.391 1.00 46.22 31 ARG B CA 1
ATOM 1253 C C . ARG B 2 26 ? 178.351 176.108 173.941 1.00 46.22 31 ARG B C 1
ATOM 1254 O O . ARG B 2 26 ? 178.252 176.333 175.154 1.00 46.22 31 ARG B O 1
ATOM 1262 N N . VAL B 2 27 ? 177.427 176.508 173.063 1.00 43.81 32 VAL B N 1
ATOM 1263 C CA . VAL B 2 27 ? 176.299 177.336 173.478 1.00 43.81 32 VAL B CA 1
ATOM 1264 C C . VAL B 2 27 ? 175.400 176.577 174.446 1.00 43.81 32 VAL B C 1
ATOM 1265 O O . VAL B 2 27 ? 174.835 177.162 175.377 1.00 43.81 32 VAL B O 1
ATOM 1269 N N . TYR B 2 28 ? 175.248 175.270 174.248 1.00 45.94 33 TYR B N 1
ATOM 1270 C CA . TYR B 2 28 ? 174.405 174.489 175.145 1.00 45.94 33 TYR B CA 1
ATOM 1271 C C . TYR B 2 28 ? 175.171 173.833 176.289 1.00 45.94 33 TYR B C 1
ATOM 1272 O O . TYR B 2 28 ? 174.541 173.221 177.157 1.00 45.94 33 TYR B O 1
ATOM 1281 N N . ASP B 2 29 ? 176.499 173.935 176.320 1.00 44.83 34 ASP B N 1
ATOM 1282 C CA . ASP B 2 29 ? 177.262 173.346 177.415 1.00 44.83 34 ASP B CA 1
ATOM 1283 C C . ASP B 2 29 ? 177.772 174.365 178.426 1.00 44.83 34 ASP B C 1
ATOM 1284 O O . ASP B 2 29 ? 177.835 174.061 179.621 1.00 44.83 34 ASP B O 1
ATOM 1289 N N . ILE B 2 30 ? 178.141 175.564 177.985 1.00 47.32 35 ILE B N 1
ATOM 1290 C CA . ILE B 2 30 ? 178.827 176.530 178.846 1.00 47.32 35 ILE B CA 1
ATOM 1291 C C . ILE B 2 30 ? 177.901 177.266 179.815 1.00 47.32 35 ILE B C 1
ATOM 1292 O O . ILE B 2 30 ? 178.175 177.260 181.024 1.00 47.32 35 ILE B O 1
ATOM 1297 N N . PRO B 2 31 ? 176.820 177.907 179.364 1.00 45.87 36 PRO B N 1
ATOM 1298 C CA . PRO B 2 31 ? 176.162 178.902 180.210 1.00 45.87 36 PRO B CA 1
ATOM 1299 C C . PRO B 2 31 ? 175.584 178.271 181.460 1.00 45.87 36 PRO B C 1
ATOM 1300 O O . PRO B 2 31 ? 175.228 177.077 181.470 1.00 45.87 36 PRO B O 1
ATOM 1304 N N . PRO B 2 32 ? 175.474 179.039 182.549 1.00 49.73 37 PRO B N 1
ATOM 1305 C CA . PRO B 2 32 ? 174.886 178.504 183.784 1.00 49.73 37 PRO B CA 1
ATOM 1306 C C . PRO B 2 32 ? 173.374 178.370 183.746 1.00 49.73 37 PRO B C 1
ATOM 1307 O O . PRO B 2 32 ? 172.799 177.820 184.695 1.00 49.73 37 PRO B O 1
ATOM 1311 N N . LYS B 2 33 ? 172.710 178.866 182.700 1.00 48.74 38 LYS B N 1
ATOM 1312 C CA . LYS B 2 33 ? 171.273 178.651 182.576 1.00 48.74 38 LYS B CA 1
ATOM 1313 C C . LYS B 2 33 ? 170.956 177.165 182.462 1.00 48.74 38 LYS B C 1
ATOM 1314 O O . LYS B 2 33 ? 170.003 176.675 183.078 1.00 48.74 38 LYS B O 1
ATOM 1320 N N . PHE B 2 34 ? 171.751 176.433 181.684 1.00 51.82 39 PHE B N 1
ATOM 1321 C CA . PHE B 2 34 ? 171.618 174.980 181.578 1.00 51.82 39 PHE B CA 1
ATOM 1322 C C . PHE B 2 34 ? 172.582 174.312 182.560 1.00 51.82 39 PHE B C 1
ATOM 1323 O O . PHE B 2 34 ? 173.533 173.624 182.187 1.00 51.82 39 PHE B O 1
ATOM 1331 N N . PHE B 2 35 ? 172.320 174.542 183.847 1.00 50.04 40 PHE B N 1
ATOM 1332 C CA . PHE B 2 35 ? 173.114 173.947 184.918 1.00 50.04 40 PHE B CA 1
ATOM 1333 C C . PHE B 2 35 ? 172.429 172.722 185.512 1.00 50.04 40 PHE B C 1
ATOM 1334 O O . PHE B 2 35 ? 172.995 171.625 185.503 1.00 50.04 40 PHE B O 1
ATOM 1342 N N . TYR B 2 36 ? 171.214 172.892 186.037 1.00 49.61 41 TYR B N 1
ATOM 1343 C CA . TYR B 2 36 ? 170.495 171.757 186.606 1.00 49.61 41 TYR B CA 1
ATOM 1344 C C . TYR B 2 36 ? 170.143 170.738 185.532 1.00 49.61 41 TYR B C 1
ATOM 1345 O O . TYR B 2 36 ? 170.221 169.525 185.764 1.00 49.61 41 TYR B O 1
ATOM 1354 N N . THR B 2 37 ? 169.754 171.214 184.347 1.00 46.68 42 THR B N 1
ATOM 1355 C CA . THR B 2 37 ? 169.421 170.305 183.256 1.00 46.68 42 THR B CA 1
ATOM 1356 C C . THR B 2 37 ? 170.611 169.427 182.896 1.00 46.68 42 THR B C 1
ATOM 1357 O O . THR B 2 37 ? 170.496 168.198 182.841 1.00 46.68 42 THR B O 1
ATOM 1361 N N . ARG B 2 38 ? 171.775 170.040 182.667 1.00 45.67 43 ARG B N 1
ATOM 1362 C CA . ARG B 2 38 ? 172.943 169.240 182.323 1.00 45.67 43 ARG B CA 1
ATOM 1363 C C . ARG B 2 38 ? 173.444 168.445 183.521 1.00 45.67 43 ARG B C 1
ATOM 1364 O O . ARG B 2 38 ? 174.007 167.362 183.343 1.00 45.67 43 ARG B O 1
ATOM 1372 N N . LYS B 2 39 ? 173.211 168.934 184.741 1.00 44.31 44 LYS B N 1
ATOM 1373 C CA . LYS B 2 39 ? 173.549 168.143 185.920 1.00 44.31 44 LYS B CA 1
ATOM 1374 C C . LYS B 2 39 ? 172.763 166.839 185.945 1.00 44.31 44 LYS B C 1
ATOM 1375 O O . LYS B 2 39 ? 173.309 165.780 186.277 1.00 44.31 44 LYS B O 1
ATOM 1381 N N . LEU B 2 40 ? 171.479 166.895 185.589 1.00 43.22 45 LEU B N 1
ATOM 1382 C CA . LEU B 2 40 ? 170.673 165.679 185.560 1.00 43.22 45 LEU B CA 1
ATOM 1383 C C . LEU B 2 40 ? 171.010 164.812 184.351 1.00 43.22 45 LEU B C 1
ATOM 1384 O O . LEU B 2 40 ? 170.994 163.579 184.443 1.00 43.22 45 LEU B O 1
ATOM 1389 N N . LEU B 2 41 ? 171.322 165.432 183.213 1.00 40.96 46 LEU B N 1
ATOM 1390 C CA . LEU B 2 41 ? 171.428 164.711 181.950 1.00 40.96 46 LEU B CA 1
ATOM 1391 C C . LEU B 2 41 ? 172.856 164.356 181.554 1.00 40.96 46 LEU B C 1
ATOM 1392 O O . LEU B 2 41 ? 173.054 163.788 180.476 1.00 40.96 46 LEU B O 1
ATOM 1397 N N . GLY B 2 42 ? 173.852 164.666 182.383 1.00 46.98 47 GLY B N 1
ATOM 1398 C CA . GLY B 2 42 ? 175.203 164.331 181.983 1.00 46.98 47 GLY B CA 1
ATOM 1399 C C . GLY B 2 42 ? 175.669 165.203 180.828 1.00 46.98 47 GLY B C 1
ATOM 1400 O O . GLY B 2 42 ? 175.275 166.364 180.687 1.00 46.98 47 GLY B O 1
ATOM 1401 N N . SER B 2 43 ? 176.523 164.629 179.987 1.00 46.70 48 SER B N 1
ATOM 1402 C CA . SER B 2 43 ? 177.019 165.310 178.800 1.00 46.70 48 SER B CA 1
ATOM 1403 C C . SER B 2 43 ? 176.158 165.054 177.571 1.00 46.70 48 SER B C 1
ATOM 1404 O O . SER B 2 43 ? 176.510 165.513 176.480 1.00 46.70 48 SER B O 1
ATOM 1407 N N . ALA B 2 44 ? 175.046 164.332 177.718 1.00 44.78 49 ALA B N 1
ATOM 1408 C CA . ALA B 2 44 ? 174.224 163.982 176.567 1.00 44.78 49 ALA B CA 1
ATOM 1409 C C . ALA B 2 44 ? 173.471 165.174 175.994 1.00 44.78 49 ALA B C 1
ATOM 1410 O O . ALA B 2 44 ? 173.088 165.136 174.822 1.00 44.78 49 ALA B O 1
ATOM 1412 N N . LEU B 2 45 ? 173.266 166.235 176.778 1.00 43.84 50 LEU B N 1
ATOM 1413 C CA . LEU B 2 45 ? 172.439 167.348 176.319 1.00 43.84 50 LEU B CA 1
ATOM 1414 C C . LEU B 2 45 ? 173.039 168.019 175.086 1.00 43.84 50 LEU B C 1
ATOM 1415 O O . LEU B 2 45 ? 172.368 168.172 174.057 1.00 43.84 50 LEU B O 1
ATOM 1420 N N . ALA B 2 46 ? 174.311 168.413 175.165 1.00 44.11 51 ALA B N 1
ATOM 1421 C CA . ALA B 2 46 ? 174.947 169.073 174.029 1.00 44.11 51 ALA B CA 1
ATOM 1422 C C . ALA B 2 46 ? 175.157 168.106 172.871 1.00 44.11 51 ALA B C 1
ATOM 1423 O O . ALA B 2 46 ? 174.908 168.454 171.707 1.00 44.11 51 ALA B O 1
ATOM 1425 N N . LEU B 2 47 ? 175.602 166.881 173.174 1.00 40.20 52 LEU B N 1
ATOM 1426 C CA . LEU B 2 47 ? 175.792 165.858 172.151 1.00 40.20 52 LEU B CA 1
ATOM 1427 C C . LEU B 2 47 ? 174.497 165.517 171.434 1.00 40.20 52 LEU B C 1
ATOM 1428 O O . LEU B 2 47 ? 174.537 164.948 170.339 1.00 40.20 52 LEU B O 1
ATOM 1433 N N . ALA B 2 48 ? 173.354 165.830 172.035 1.00 41.51 53 ALA B N 1
ATOM 1434 C CA . ALA B 2 48 ? 172.070 165.597 171.404 1.00 41.51 53 ALA B CA 1
ATOM 1435 C C . ALA B 2 48 ? 171.498 166.829 170.725 1.00 41.51 53 ALA B C 1
ATOM 1436 O O . ALA B 2 48 ? 170.702 166.687 169.791 1.00 41.51 53 ALA B O 1
ATOM 1438 N N . ARG B 2 49 ? 171.874 168.025 171.171 1.00 44.79 54 ARG B N 1
ATOM 1439 C CA . ARG B 2 49 ? 171.280 169.230 170.606 1.00 44.79 54 ARG B CA 1
ATOM 1440 C C . ARG B 2 49 ? 172.076 169.802 169.438 1.00 44.79 54 ARG B C 1
ATOM 1441 O O . ARG B 2 49 ? 171.479 170.327 168.492 1.00 44.79 54 ARG B O 1
ATOM 1449 N N . ALA B 2 50 ? 173.409 169.735 169.478 1.00 43.57 55 ALA B N 1
ATOM 1450 C CA . ALA B 2 50 ? 174.196 170.243 168.353 1.00 43.57 55 ALA B CA 1
ATOM 1451 C C . ALA B 2 50 ? 173.927 169.495 167.048 1.00 43.57 55 ALA B C 1
ATOM 1452 O O . ALA B 2 50 ? 173.769 170.156 166.000 1.00 43.57 55 ALA B O 1
ATOM 1454 N N . PRO B 2 51 ? 173.876 168.156 167.020 1.00 40.98 56 PRO B N 1
ATOM 1455 C CA . PRO B 2 51 ? 173.552 167.476 165.758 1.00 40.98 56 PRO B CA 1
ATOM 1456 C C . PRO B 2 51 ? 172.221 167.891 165.170 1.00 40.98 56 PRO B C 1
ATOM 1457 O O . PRO B 2 51 ? 172.092 167.919 163.945 1.00 40.98 56 PRO B O 1
ATOM 1461 N N . ALA B 2 52 ? 171.223 168.214 165.995 1.00 39.72 57 ALA B N 1
ATOM 1462 C CA . ALA B 2 52 ? 169.968 168.728 165.455 1.00 39.72 57 ALA B CA 1
ATOM 1463 C C . ALA B 2 52 ? 170.184 170.058 164.744 1.00 39.72 57 ALA B C 1
ATOM 1464 O O . ALA B 2 52 ? 169.603 170.307 163.677 1.00 39.72 57 ALA B O 1
ATOM 1466 N N . ALA B 2 53 ? 171.018 170.925 165.322 1.00 40.32 58 ALA B N 1
ATOM 1467 C CA . ALA B 2 53 ? 171.306 172.210 164.696 1.00 40.32 58 ALA B CA 1
ATOM 1468 C C . ALA B 2 53 ? 171.966 172.027 163.338 1.00 40.32 58 ALA B C 1
ATOM 1469 O O . ALA B 2 53 ? 171.620 172.721 162.375 1.00 40.32 58 ALA B O 1
ATOM 1471 N N . CYS B 2 54 ? 172.922 171.100 163.236 1.00 40.96 59 CYS B N 1
ATOM 1472 C CA . CYS B 2 54 ? 173.542 170.860 161.932 1.00 40.96 59 CYS B CA 1
ATOM 1473 C C . CYS B 2 54 ? 172.577 170.171 160.971 1.00 40.96 59 CYS B C 1
ATOM 1474 O O . CYS B 2 54 ? 172.589 170.438 159.758 1.00 40.96 59 CYS B O 1
ATOM 1477 N N . LEU B 2 55 ? 171.731 169.284 161.496 1.00 39.79 60 LEU B N 1
ATOM 1478 C CA . LEU B 2 55 ? 170.816 168.518 160.664 1.00 39.79 60 LEU B CA 1
ATOM 1479 C C . LEU B 2 55 ? 169.758 169.404 160.032 1.00 39.79 60 LEU B C 1
ATOM 1480 O O . LEU B 2 55 ? 169.328 169.137 158.909 1.00 39.79 60 LEU B O 1
ATOM 1485 N N . ASN B 2 56 ? 169.312 170.445 160.736 1.00 40.44 61 ASN B N 1
ATOM 1486 C CA . ASN B 2 56 ? 168.346 171.364 160.139 1.00 40.44 61 ASN B CA 1
ATOM 1487 C C . ASN B 2 56 ? 168.921 172.015 158.884 1.00 40.44 61 ASN B C 1
ATOM 1488 O O . ASN B 2 56 ? 168.266 172.064 157.833 1.00 40.44 61 ASN B O 1
ATOM 1493 N N . PHE B 2 57 ? 170.160 172.502 158.975 1.00 41.65 62 PHE B N 1
ATOM 1494 C CA . PHE B 2 57 ? 170.812 173.124 157.828 1.00 41.65 62 PHE B CA 1
ATOM 1495 C C . PHE B 2 57 ? 171.007 172.125 156.694 1.00 41.65 62 PHE B C 1
ATOM 1496 O O . PHE B 2 57 ? 170.732 172.436 155.528 1.00 41.65 62 PHE B O 1
ATOM 1504 N N . ASN B 2 58 ? 171.462 170.911 157.017 1.00 38.94 63 ASN B N 1
ATOM 1505 C CA . ASN B 2 58 ? 171.672 169.914 155.968 1.00 38.94 63 ASN B CA 1
ATOM 1506 C C . ASN B 2 58 ? 170.357 169.525 155.295 1.00 38.94 63 ASN B C 1
ATOM 1507 O O . ASN B 2 58 ? 170.301 169.347 154.071 1.00 38.94 63 ASN B O 1
ATOM 1512 N N . CYS B 2 59 ? 169.284 169.396 156.077 1.00 41.25 64 CYS B N 1
ATOM 1513 C CA . CYS B 2 59 ? 167.992 169.015 155.519 1.00 41.25 64 CYS B CA 1
ATOM 1514 C C . CYS B 2 59 ? 167.431 170.114 154.624 1.00 41.25 64 CYS B C 1
ATOM 1515 O O . CYS B 2 59 ? 166.852 169.828 153.569 1.00 41.25 64 CYS B O 1
ATOM 1518 N N . MET B 2 60 ? 167.593 171.378 155.026 1.00 44.55 65 MET B N 1
ATOM 1519 C CA . MET B 2 60 ? 167.193 172.477 154.151 1.00 44.55 65 MET B CA 1
ATOM 1520 C C . MET B 2 60 ? 168.012 172.482 152.866 1.00 44.55 65 MET B C 1
ATOM 1521 O O . MET B 2 60 ? 167.479 172.758 151.782 1.00 44.55 65 MET B O 1
ATOM 1526 N N . LEU B 2 61 ? 169.310 172.182 152.968 1.00 39.43 66 LEU B N 1
ATOM 1527 C CA . LEU B 2 61 ? 170.135 172.057 151.770 1.00 39.43 66 LEU B CA 1
ATOM 1528 C C . LEU B 2 61 ? 169.592 170.980 150.841 1.00 39.43 66 LEU B C 1
ATOM 1529 O O . LEU B 2 61 ? 169.590 171.146 149.615 1.00 39.43 66 LEU B O 1
ATOM 1534 N N . ILE B 2 62 ? 169.144 169.859 151.407 1.00 39.33 67 ILE B N 1
ATOM 1535 C CA . ILE B 2 62 ? 168.543 168.801 150.594 1.00 39.33 67 ILE B CA 1
ATOM 1536 C C . ILE B 2 62 ? 167.268 169.301 149.921 1.00 39.33 67 ILE B C 1
ATOM 1537 O O . ILE B 2 62 ? 167.054 169.093 148.722 1.00 39.33 67 ILE B O 1
ATOM 1542 N N . LEU B 2 63 ? 166.408 169.979 150.683 1.00 41.82 68 LEU B N 1
ATOM 1543 C CA . LEU B 2 63 ? 165.072 170.314 150.198 1.00 41.82 68 LEU B CA 1
ATOM 1544 C C . LEU B 2 63 ? 165.048 171.510 149.250 1.00 41.82 68 LEU B C 1
ATOM 1545 O O . LEU B 2 63 ? 164.057 171.683 148.531 1.00 41.82 68 LEU B O 1
ATOM 1550 N N . LEU B 2 64 ? 166.115 172.310 149.203 1.00 51.73 69 LEU B N 1
ATOM 1551 C CA . LEU B 2 64 ? 166.091 173.575 148.463 1.00 51.73 69 LEU B CA 1
ATOM 1552 C C . LEU B 2 64 ? 165.564 173.487 147.030 1.00 51.73 69 LEU B C 1
ATOM 1553 O O . LEU B 2 64 ? 164.779 174.368 146.640 1.00 51.73 69 LEU B O 1
ATOM 1558 N N . PRO B 2 65 ? 165.952 172.510 146.196 1.00 50.23 70 PRO B N 1
ATOM 1559 C CA . PRO B 2 65 ? 165.435 172.504 144.812 1.00 50.23 70 PRO B CA 1
ATOM 1560 C C . PRO B 2 65 ? 163.919 172.425 144.713 1.00 50.23 70 PRO B C 1
ATOM 1561 O O . PRO B 2 65 ? 163.331 173.031 143.807 1.00 50.23 70 PRO B O 1
ATOM 1565 N N . VAL B 2 66 ? 163.263 171.695 145.616 1.00 48.76 71 VAL B N 1
ATOM 1566 C CA . VAL B 2 66 ? 161.806 171.617 145.570 1.00 48.76 71 VAL B CA 1
ATOM 1567 C C . VAL B 2 66 ? 161.188 172.970 145.901 1.00 48.76 71 VAL B C 1
ATOM 1568 O O . VAL B 2 66 ? 160.180 173.371 145.307 1.00 48.76 71 VAL B O 1
ATOM 1572 N N . CYS B 2 67 ? 161.780 173.695 146.852 1.00 52.60 72 CYS B N 1
ATOM 1573 C CA . CYS B 2 67 ? 161.316 175.047 147.140 1.00 52.60 72 CYS B CA 1
ATOM 1574 C C . CYS B 2 67 ? 161.518 175.962 145.939 1.00 52.60 72 CYS B C 1
ATOM 1575 O O . CYS B 2 67 ? 160.669 176.812 145.647 1.00 52.60 72 CYS B O 1
ATOM 1578 N N . ARG B 2 68 ? 162.642 175.805 145.232 1.00 56.47 73 ARG B N 1
ATOM 1579 C CA . ARG B 2 68 ? 162.857 176.585 144.017 1.00 56.47 73 ARG B CA 1
ATOM 1580 C C . ARG B 2 68 ? 161.778 176.295 142.982 1.00 56.47 73 ARG B C 1
ATOM 1581 O O . ARG B 2 68 ? 161.253 177.214 142.342 1.00 56.47 73 ARG B O 1
ATOM 1589 N N . ASN B 2 69 ? 161.434 175.017 142.808 1.00 51.41 74 ASN B N 1
ATOM 1590 C CA . ASN B 2 69 ? 160.389 174.651 141.856 1.00 51.41 74 ASN B CA 1
ATOM 1591 C C . ASN B 2 69 ? 159.039 175.233 142.260 1.00 51.41 74 ASN B C 1
ATOM 1592 O O . ASN B 2 69 ? 158.285 175.726 141.411 1.00 51.41 74 ASN B O 1
ATOM 1597 N N . LEU B 2 70 ? 158.713 175.178 143.553 1.00 50.89 75 LEU B N 1
ATOM 1598 C CA . LEU B 2 70 ? 157.449 175.741 144.019 1.00 50.89 75 LEU B CA 1
ATOM 1599 C C . LEU B 2 70 ? 157.398 177.247 143.795 1.00 50.89 75 LEU B C 1
ATOM 1600 O O . LEU B 2 70 ? 156.369 177.785 143.368 1.00 50.89 75 LEU B O 1
ATOM 1605 N N . LEU B 2 71 ? 158.499 177.945 144.079 1.00 53.35 76 LEU B N 1
ATOM 1606 C CA . LEU B 2 71 ? 158.540 179.384 143.842 1.00 53.35 76 LEU B CA 1
ATOM 1607 C C . LEU B 2 71 ? 158.393 179.700 142.360 1.00 53.35 76 LEU B C 1
ATOM 1608 O O . LEU B 2 71 ? 157.709 180.662 141.987 1.00 53.35 76 LEU B O 1
ATOM 1613 N N . SER B 2 72 ? 159.031 178.904 141.499 1.00 52.94 77 SER B N 1
ATOM 1614 C CA . SER B 2 72 ? 158.882 179.105 140.062 1.00 52.94 77 SER B CA 1
ATOM 1615 C C . SER B 2 72 ? 157.435 178.916 139.629 1.00 52.94 77 SER B C 1
ATOM 1616 O O . SER B 2 72 ? 156.916 179.689 138.816 1.00 52.94 77 SER B O 1
ATOM 1619 N N . PHE B 2 73 ? 156.763 177.894 140.165 1.00 51.08 78 PHE B N 1
ATOM 1620 C CA . PHE B 2 73 ? 155.349 177.707 139.853 1.00 51.08 78 PHE B CA 1
ATOM 1621 C C . PHE B 2 73 ? 154.524 178.897 140.323 1.00 51.08 78 PHE B C 1
ATOM 1622 O O . PHE B 2 73 ? 153.600 179.337 139.629 1.00 51.08 78 PHE B O 1
ATOM 1630 N N . LEU B 2 74 ? 154.836 179.422 141.509 1.00 52.68 79 LEU B N 1
ATOM 1631 C CA . LEU B 2 74 ? 154.098 180.566 142.033 1.00 52.68 79 LEU B CA 1
ATOM 1632 C C . LEU B 2 74 ? 154.274 181.797 141.150 1.00 52.68 79 LEU B C 1
ATOM 1633 O O . LEU B 2 74 ? 153.309 182.524 140.888 1.00 52.68 79 LEU B O 1
ATOM 1638 N N . ARG B 2 75 ? 155.500 182.048 140.680 1.00 55.81 80 ARG B N 1
ATOM 1639 C CA . ARG B 2 75 ? 155.755 183.231 139.864 1.00 55.81 80 ARG B CA 1
ATOM 1640 C C . ARG B 2 75 ? 155.057 183.181 138.513 1.00 55.81 80 ARG B C 1
ATOM 1641 O O . ARG B 2 75 ? 154.803 184.237 137.924 1.00 55.81 80 ARG B O 1
ATOM 1649 N N . GLY B 2 76 ? 154.743 181.992 138.008 1.00 51.73 81 GLY B N 1
ATOM 1650 C CA . GLY B 2 76 ? 154.220 181.852 136.668 1.00 51.73 81 GLY B CA 1
ATOM 1651 C C . GLY B 2 76 ? 155.271 181.756 135.585 1.00 51.73 81 GLY B C 1
ATOM 1652 O O . GLY B 2 76 ? 154.914 181.666 134.404 1.00 51.73 81 GLY B O 1
ATOM 1653 N N . SER B 2 77 ? 156.551 181.774 135.945 1.00 53.36 82 SER B N 1
ATOM 1654 C CA . SER B 2 77 ? 157.652 181.651 135.003 1.00 53.36 82 SER B CA 1
ATOM 1655 C C . SER B 2 77 ? 158.597 180.558 135.487 1.00 53.36 82 SER B C 1
ATOM 1656 O O . SER B 2 77 ? 158.395 179.954 136.544 1.00 53.36 82 SER B O 1
ATOM 1659 N N . SER B 2 78 ? 159.642 180.304 134.705 1.00 61.65 83 SER B N 1
ATOM 1660 C CA . SER B 2 78 ? 160.628 179.288 135.064 1.00 61.65 83 SER B CA 1
ATOM 1661 C C . SER B 2 78 ? 161.899 179.558 134.280 1.00 61.65 83 SER B C 1
ATOM 1662 O O . SER B 2 78 ? 161.863 179.609 133.047 1.00 61.65 83 SER B O 1
ATOM 1665 N N . ALA B 2 79 ? 163.013 179.734 134.987 1.00 71.42 84 ALA B N 1
ATOM 1666 C CA . ALA B 2 79 ? 164.284 179.977 134.320 1.00 71.42 84 ALA B CA 1
ATOM 1667 C C . ALA B 2 79 ? 164.681 178.770 133.481 1.00 71.42 84 ALA B C 1
ATOM 1668 O O . ALA B 2 79 ? 164.467 177.620 133.877 1.00 71.42 84 ALA B O 1
ATOM 1670 N N . CYS B 2 80 ? 165.252 179.039 132.309 1.00 83.08 85 CYS B N 1
ATOM 1671 C CA . CYS B 2 80 ? 165.663 177.971 131.407 1.00 83.08 85 CYS B CA 1
ATOM 1672 C C . CYS B 2 80 ? 166.724 177.102 132.069 1.00 83.08 85 CYS B C 1
ATOM 1673 O O . CYS B 2 80 ? 167.830 177.568 132.359 1.00 83.08 85 CYS B O 1
ATOM 1676 N N . CYS B 2 81 ? 166.380 175.840 132.311 1.00 103.70 86 CYS B N 1
ATOM 1677 C CA . CYS B 2 81 ? 167.289 174.930 132.992 1.00 103.70 86 CYS B CA 1
ATOM 1678 C C . CYS B 2 81 ? 168.514 174.640 132.133 1.00 103.70 86 CYS B C 1
ATOM 1679 O O . CYS B 2 81 ? 168.446 174.604 130.901 1.00 103.70 86 CYS B O 1
ATOM 1682 N N . SER B 2 82 ? 169.645 174.437 132.802 1.00 119.94 87 SER B N 1
ATOM 1683 C CA . SER B 2 82 ? 170.888 174.142 132.106 1.00 119.94 87 SER B CA 1
ATOM 1684 C C . SER B 2 82 ? 170.823 172.772 131.441 1.00 119.94 87 SER B C 1
ATOM 1685 O O . SER B 2 82 ? 170.068 171.888 131.854 1.00 119.94 87 SER B O 1
ATOM 1688 N N . THR B 2 83 ? 171.628 172.604 130.396 1.00 123.56 88 THR B N 1
ATOM 1689 C CA . THR B 2 83 ? 171.675 171.351 129.660 1.00 123.56 88 THR B CA 1
ATOM 1690 C C . THR B 2 83 ? 172.475 170.309 130.440 1.00 123.56 88 THR B C 1
ATOM 1691 O O . THR B 2 83 ? 172.947 170.548 131.555 1.00 123.56 88 THR B O 1
ATOM 1695 N N . ARG B 2 84 ? 172.631 169.131 129.841 1.00 134.25 89 ARG B N 1
ATOM 1696 C CA . ARG B 2 84 ? 173.348 168.022 130.453 1.00 134.25 89 ARG B CA 1
ATOM 1697 C C . ARG B 2 84 ? 174.512 167.610 129.564 1.00 134.25 89 ARG B C 1
ATOM 1698 O O . ARG B 2 84 ? 174.376 167.536 128.339 1.00 134.25 89 ARG B O 1
ATOM 1706 N N . VAL B 2 85 ? 175.660 167.349 130.188 1.00 136.46 90 VAL B N 1
ATOM 1707 C CA . VAL B 2 85 ? 176.853 166.920 129.467 1.00 136.46 90 VAL B CA 1
ATOM 1708 C C . VAL B 2 85 ? 177.423 165.677 130.137 1.00 136.46 90 VAL B C 1
ATOM 1709 O O . VAL B 2 85 ? 178.580 165.309 129.902 1.00 136.46 90 VAL B O 1
ATOM 1713 N N . ARG B 2 86 ? 176.623 165.048 131.003 1.00 136.49 91 ARG B N 1
ATOM 1714 C CA . ARG B 2 86 ? 176.992 163.834 131.728 1.00 136.49 91 ARG B CA 1
ATOM 1715 C C . ARG B 2 86 ? 178.161 164.072 132.679 1.00 136.49 91 ARG B C 1
ATOM 1716 O O . ARG B 2 86 ? 178.621 163.143 133.350 1.00 136.49 91 ARG B O 1
ATOM 1724 N N . ARG B 2 87 ? 178.645 165.308 132.742 1.00 126.53 92 ARG B N 1
ATOM 1725 C CA . ARG B 2 87 ? 179.635 165.731 133.724 1.00 126.53 92 ARG B CA 1
ATOM 1726 C C . ARG B 2 87 ? 179.086 166.767 134.688 1.00 126.53 92 ARG B C 1
ATOM 1727 O O . ARG B 2 87 ? 179.330 166.676 135.893 1.00 126.53 92 ARG B O 1
ATOM 1735 N N . GLN B 2 88 ? 178.340 167.751 134.183 1.00 121.40 93 GLN B N 1
ATOM 1736 C CA . GLN B 2 88 ? 177.567 168.628 135.050 1.00 121.40 93 GLN B CA 1
ATOM 1737 C C . GLN B 2 88 ? 176.390 167.906 135.691 1.00 121.40 93 GLN B C 1
ATOM 1738 O O . GLN B 2 88 ? 175.823 168.418 136.662 1.00 121.40 93 GLN B O 1
ATOM 1744 N N . LEU B 2 89 ? 176.014 166.736 135.173 1.00 113.48 94 LEU B N 1
ATOM 1745 C CA . LEU B 2 89 ? 174.939 165.928 135.734 1.00 113.48 94 LEU B CA 1
ATOM 1746 C C . LEU B 2 89 ? 175.463 164.913 136.746 1.00 113.48 94 LEU B C 1
ATOM 1747 O O . LEU B 2 89 ? 174.975 164.865 137.880 1.00 113.48 94 LEU B O 1
ATOM 1752 N N . ASP B 2 90 ? 176.462 164.115 136.368 1.00 112.72 95 ASP B N 1
ATOM 1753 C CA . ASP B 2 90 ? 177.058 163.150 137.296 1.00 112.72 95 ASP B CA 1
ATOM 1754 C C . ASP B 2 90 ? 178.179 163.771 138.139 1.00 112.72 95 ASP B C 1
ATOM 1755 O O . ASP B 2 90 ? 179.215 163.138 138.360 1.00 112.72 95 ASP B O 1
ATOM 1760 N N . ARG B 2 91 ? 177.959 165.005 138.645 1.00 97.56 96 ARG B N 1
ATOM 1761 C CA . ARG B 2 91 ? 178.667 165.560 139.799 1.00 97.56 96 ARG B CA 1
ATOM 1762 C C . ARG B 2 91 ? 177.704 166.143 140.834 1.00 97.56 96 ARG B C 1
ATOM 1763 O O . ARG B 2 91 ? 178.016 166.120 142.029 1.00 97.56 96 ARG B O 1
ATOM 1771 N N . ASN B 2 92 ? 176.493 166.567 140.431 1.00 82.87 97 ASN B N 1
ATOM 1772 C CA . ASN B 2 92 ? 175.464 166.973 141.392 1.00 82.87 97 ASN B CA 1
ATOM 1773 C C . ASN B 2 92 ? 174.975 165.790 142.218 1.00 82.87 97 ASN B C 1
ATOM 1774 O O . ASN B 2 92 ? 174.682 165.931 143.412 1.00 82.87 97 ASN B O 1
ATOM 1779 N N . LEU B 2 93 ? 174.869 164.617 141.591 1.00 59.72 98 LEU B N 1
ATOM 1780 C CA . LEU B 2 93 ? 174.483 163.418 142.318 1.00 59.72 98 LEU B CA 1
ATOM 1781 C C . LEU B 2 93 ? 175.496 163.083 143.403 1.00 59.72 98 LEU B C 1
ATOM 1782 O O . LEU B 2 93 ? 175.119 162.597 144.474 1.00 59.72 98 LEU B O 1
ATOM 1787 N N . THR B 2 94 ? 176.781 163.343 143.151 1.00 52.85 99 THR B N 1
ATOM 1788 C CA . THR B 2 94 ? 177.790 163.128 144.182 1.00 52.85 99 THR B CA 1
ATOM 1789 C C . THR B 2 94 ? 177.522 164.009 145.395 1.00 52.85 99 THR B C 1
ATOM 1790 O O . THR B 2 94 ? 177.565 163.541 146.539 1.00 52.85 99 THR B O 1
ATOM 1794 N N . PHE B 2 95 ? 177.223 165.290 145.161 1.00 47.06 100 PHE B N 1
ATOM 1795 C CA . PHE B 2 95 ? 176.909 166.192 146.264 1.00 47.06 100 PHE B CA 1
ATOM 1796 C C . PHE B 2 95 ? 175.652 165.745 146.998 1.00 47.06 100 PHE B C 1
ATOM 1797 O O . PHE B 2 95 ? 175.589 165.801 148.233 1.00 47.06 100 PHE B O 1
ATOM 1805 N N . HIS B 2 96 ? 174.638 165.301 146.252 1.00 48.00 101 HIS B N 1
ATOM 1806 C CA . HIS B 2 96 ? 173.423 164.791 146.878 1.00 48.00 101 HIS B CA 1
ATOM 1807 C C . HIS B 2 96 ? 173.735 163.609 147.786 1.00 48.00 101 HIS B C 1
ATOM 1808 O O . HIS B 2 96 ? 173.246 163.538 148.921 1.00 48.00 101 HIS B O 1
ATOM 1815 N N . LYS B 2 97 ? 174.572 162.685 147.310 1.00 43.42 102 LYS B N 1
ATOM 1816 C CA . LYS B 2 97 ? 174.940 161.523 148.111 1.00 43.42 102 LYS B CA 1
ATOM 1817 C C . LYS B 2 97 ? 175.691 161.930 149.373 1.00 43.42 102 LYS B C 1
ATOM 1818 O O . LYS B 2 97 ? 175.415 161.409 150.461 1.00 43.42 102 LYS B O 1
ATOM 1824 N N . MET B 2 98 ? 176.652 162.851 149.250 1.00 44.40 103 MET B N 1
ATOM 1825 C CA . MET B 2 98 ? 177.406 163.273 150.429 1.00 44.40 103 MET B CA 1
ATOM 1826 C C . MET B 2 98 ? 176.504 163.947 151.455 1.00 44.40 103 MET B C 1
ATOM 1827 O O . MET B 2 98 ? 176.621 163.687 152.660 1.00 44.40 103 MET B O 1
ATOM 1832 N N . VAL B 2 99 ? 175.596 164.812 151.001 1.00 39.11 104 VAL B N 1
ATOM 1833 C CA . VAL B 2 99 ? 174.702 165.485 151.940 1.00 39.11 104 VAL B CA 1
ATOM 1834 C C . VAL B 2 99 ? 173.785 164.475 152.620 1.00 39.11 104 VAL B C 1
ATOM 1835 O O . VAL B 2 99 ? 173.545 164.553 153.832 1.00 39.11 104 VAL B O 1
ATOM 1839 N N . ALA B 2 100 ? 173.269 163.504 151.860 1.00 38.30 105 ALA B N 1
ATOM 1840 C CA . ALA B 2 100 ? 172.408 162.487 152.457 1.00 38.30 105 ALA B CA 1
ATOM 1841 C C . ALA B 2 100 ? 173.158 161.667 153.500 1.00 38.30 105 ALA B C 1
ATOM 1842 O O . ALA B 2 100 ? 172.625 161.382 154.580 1.00 38.30 105 ALA B O 1
ATOM 1844 N N . TRP B 2 101 ? 174.400 161.280 153.200 1.00 42.02 106 TRP B N 1
ATOM 1845 C CA . TRP B 2 101 ? 175.161 160.480 154.154 1.00 42.02 106 TRP B CA 1
ATOM 1846 C C . TRP B 2 101 ? 175.498 161.277 155.409 1.00 42.02 106 TRP B C 1
ATOM 1847 O O . TRP B 2 101 ? 175.480 160.732 156.520 1.00 42.02 106 TRP B O 1
ATOM 1858 N N . MET B 2 102 ? 175.809 162.567 155.259 1.00 39.83 107 MET B N 1
ATOM 1859 C CA . MET B 2 102 ? 176.075 163.384 156.439 1.00 39.83 107 MET B CA 1
ATOM 1860 C C . MET B 2 102 ? 174.815 163.555 157.281 1.00 39.83 107 MET B C 1
ATOM 1861 O O . MET B 2 102 ? 174.879 163.540 158.519 1.00 39.83 107 MET B O 1
ATOM 1866 N N . ILE B 2 103 ? 173.660 163.709 156.626 1.00 34.37 108 ILE B N 1
ATOM 1867 C CA . ILE B 2 103 ? 172.392 163.739 157.349 1.00 34.37 108 ILE B CA 1
ATOM 1868 C C . ILE B 2 103 ? 172.202 162.449 158.132 1.00 34.37 108 ILE B C 1
ATOM 1869 O O . ILE B 2 103 ? 171.786 162.467 159.296 1.00 34.37 108 ILE B O 1
ATOM 1874 N N . ALA B 2 104 ? 172.505 161.310 157.506 1.00 38.96 109 ALA B N 1
ATOM 1875 C CA . ALA B 2 104 ? 172.352 160.029 158.190 1.00 38.96 109 ALA B CA 1
ATOM 1876 C C . ALA B 2 104 ? 173.267 159.934 159.405 1.00 38.96 109 ALA B C 1
ATOM 1877 O O . ALA B 2 104 ? 172.846 159.473 160.472 1.00 38.96 109 ALA B O 1
ATOM 1879 N N . LEU B 2 105 ? 174.520 160.370 159.264 1.00 35.56 110 LEU B N 1
ATOM 1880 C CA . LEU B 2 105 ? 175.457 160.306 160.384 1.00 35.56 110 LEU B CA 1
ATOM 1881 C C . LEU B 2 105 ? 174.990 161.179 161.544 1.00 35.56 110 LEU B C 1
ATOM 1882 O O . LEU B 2 105 ? 175.006 160.755 162.710 1.00 35.56 110 LEU B O 1
ATOM 1887 N N . HIS B 2 106 ? 174.564 162.408 161.244 1.00 38.69 111 HIS B N 1
ATOM 1888 C CA . HIS B 2 106 ? 174.134 163.304 162.313 1.00 38.69 111 HIS B CA 1
ATOM 1889 C C . HIS B 2 106 ? 172.847 162.810 162.962 1.00 38.69 111 HIS B C 1
ATOM 1890 O O . HIS B 2 106 ? 172.668 162.939 164.180 1.00 38.69 111 HIS B O 1
ATOM 1897 N N . SER B 2 107 ? 171.946 162.226 162.169 1.00 37.35 112 SER B N 1
ATOM 1898 C CA . SER B 2 107 ? 170.741 161.630 162.732 1.00 37.35 112 SER B CA 1
ATOM 1899 C C . SER B 2 107 ? 171.083 160.468 163.651 1.00 37.35 112 SER B C 1
ATOM 1900 O O . SER B 2 107 ? 170.460 160.299 164.704 1.00 37.35 112 SER B O 1
ATOM 1903 N N . ALA B 2 108 ? 172.067 159.651 163.269 1.00 35.29 113 ALA B N 1
ATOM 1904 C CA . ALA B 2 108 ? 172.489 158.554 164.133 1.00 35.29 113 ALA B CA 1
ATOM 1905 C C . ALA B 2 108 ? 173.035 159.074 165.454 1.00 35.29 113 ALA B C 1
ATOM 1906 O O . ALA B 2 108 ? 172.701 158.549 166.524 1.00 35.29 113 ALA B O 1
ATOM 1908 N N . ILE B 2 109 ? 173.870 160.115 165.401 1.00 33.86 114 ILE B N 1
ATOM 1909 C CA . ILE B 2 109 ? 174.431 160.672 166.633 1.00 33.86 114 ILE B CA 1
ATOM 1910 C C . ILE B 2 109 ? 173.320 161.213 167.528 1.00 33.86 114 ILE B C 1
ATOM 1911 O O . ILE B 2 109 ? 173.283 160.945 168.736 1.00 33.86 114 ILE B O 1
ATOM 1916 N N . HIS B 2 110 ? 172.394 161.977 166.943 1.00 36.30 115 HIS B N 1
ATOM 1917 C CA . HIS B 2 110 ? 171.307 162.566 167.721 1.00 36.30 115 HIS B CA 1
ATOM 1918 C C . HIS B 2 110 ? 170.412 161.492 168.331 1.00 36.30 115 HIS B C 1
ATOM 1919 O O . HIS B 2 110 ? 170.027 161.584 169.506 1.00 36.30 115 HIS B O 1
ATOM 1926 N N . THR B 2 111 ? 170.076 160.462 167.550 1.00 37.46 116 THR B N 1
ATOM 1927 C CA . THR B 2 111 ? 169.231 159.388 168.057 1.00 37.46 116 THR B CA 1
ATOM 1928 C C . THR B 2 111 ? 169.911 158.639 169.191 1.00 37.46 116 THR B C 1
ATOM 1929 O O . THR B 2 111 ? 169.274 158.330 170.203 1.00 37.46 116 THR B O 1
ATOM 1933 N N . ILE B 2 112 ? 171.205 158.340 169.048 1.00 37.79 117 ILE B N 1
ATOM 1934 C CA . ILE B 2 112 ? 171.918 157.638 170.112 1.00 37.79 117 ILE B CA 1
ATOM 1935 C C . ILE B 2 112 ? 171.954 158.487 171.376 1.00 37.79 117 ILE B C 1
ATOM 1936 O O . ILE B 2 112 ? 171.732 157.987 172.488 1.00 37.79 117 ILE B O 1
ATOM 1941 N N . ALA B 2 113 ? 172.224 159.787 171.227 1.00 35.60 118 ALA B N 1
ATOM 1942 C CA . ALA B 2 113 ? 172.307 160.654 172.396 1.00 35.60 118 ALA B CA 1
ATOM 1943 C C . ALA B 2 113 ? 170.972 160.740 173.126 1.00 35.60 118 ALA B C 1
ATOM 1944 O O . ALA B 2 113 ? 170.925 160.647 174.357 1.00 35.60 118 ALA B O 1
ATOM 1946 N N . HIS B 2 114 ? 169.868 160.898 172.388 1.00 39.70 119 HIS B N 1
ATOM 1947 C CA . HIS B 2 114 ? 168.571 160.971 173.059 1.00 39.70 119 HIS B CA 1
ATOM 1948 C C . HIS B 2 114 ? 168.128 159.623 173.613 1.00 39.70 119 HIS B C 1
ATOM 1949 O O . HIS B 2 114 ? 167.437 159.576 174.637 1.00 39.70 119 HIS B O 1
ATOM 1956 N N . LEU B 2 115 ? 168.513 158.524 172.965 1.00 37.90 120 LEU B N 1
ATOM 1957 C CA . LEU B 2 115 ? 168.235 157.206 173.521 1.00 37.90 120 LEU B CA 1
ATOM 1958 C C . LEU B 2 115 ? 168.952 157.021 174.850 1.00 37.90 120 LEU B C 1
ATOM 1959 O O . LEU B 2 115 ? 168.401 156.436 175.789 1.00 37.90 120 LEU B O 1
ATOM 1964 N N . PHE B 2 116 ? 170.190 157.509 174.942 1.00 39.23 121 PHE B N 1
ATOM 1965 C CA . PHE B 2 116 ? 170.899 157.500 176.217 1.00 39.23 121 PHE B CA 1
ATOM 1966 C C . PHE B 2 116 ? 170.212 158.405 177.233 1.00 39.23 121 PHE B C 1
ATOM 1967 O O . PHE B 2 116 ? 170.090 158.054 178.412 1.00 39.23 121 PHE B O 1
ATOM 1975 N N . ASN B 2 117 ? 169.759 159.579 176.787 1.00 39.52 122 ASN B N 1
ATOM 1976 C CA . ASN B 2 117 ? 169.177 160.567 177.691 1.00 39.52 122 ASN B CA 1
ATOM 1977 C C . ASN B 2 117 ? 167.879 160.069 178.317 1.00 39.52 122 ASN B C 1
ATOM 1978 O O . ASN B 2 117 ? 167.622 160.306 179.506 1.00 39.52 122 ASN B O 1
ATOM 1983 N N . VAL B 2 118 ? 167.037 159.402 177.524 1.00 44.83 123 VAL B N 1
ATOM 1984 C CA . VAL B 2 118 ? 165.726 158.979 178.010 1.00 44.83 123 VAL B CA 1
ATOM 1985 C C . VAL B 2 118 ? 165.875 157.972 179.144 1.00 44.83 123 VAL B C 1
ATOM 1986 O O . VAL B 2 118 ? 165.086 157.967 180.099 1.00 44.83 123 VAL B O 1
ATOM 1990 N N . GLU B 2 119 ? 166.889 157.107 179.062 1.00 50.82 124 GLU B N 1
ATOM 1991 C CA . GLU B 2 119 ? 167.108 156.129 180.123 1.00 50.82 124 GLU B CA 1
ATOM 1992 C C . GLU B 2 119 ? 167.365 156.816 181.456 1.00 50.82 124 GLU B C 1
ATOM 1993 O O . GLU B 2 119 ? 166.744 156.477 182.468 1.00 50.82 124 GLU B O 1
ATOM 1999 N N . TRP B 2 120 ? 168.278 157.789 181.477 1.00 46.53 125 TRP B N 1
ATOM 2000 C CA . TRP B 2 120 ? 168.551 158.515 182.713 1.00 46.53 125 TRP B CA 1
ATOM 2001 C C . TRP B 2 120 ? 167.329 159.293 183.178 1.00 46.53 125 TRP B C 1
ATOM 2002 O O . TRP B 2 120 ? 167.039 159.349 184.380 1.00 46.53 125 TRP B O 1
ATOM 2013 N N . CYS B 2 121 ? 166.600 159.906 182.241 1.00 47.83 126 CYS B N 1
ATOM 2014 C CA . CYS B 2 121 ? 165.435 160.699 182.621 1.00 47.83 126 CYS B CA 1
ATOM 2015 C C . CYS B 2 121 ? 164.370 159.841 183.293 1.00 47.83 126 CYS B C 1
ATOM 2016 O O . CYS B 2 121 ? 163.774 160.253 184.294 1.00 47.83 126 CYS B O 1
ATOM 2019 N N . VAL B 2 122 ? 164.114 158.646 182.758 1.00 47.41 127 VAL B N 1
ATOM 2020 C CA . VAL B 2 122 ? 163.097 157.784 183.352 1.00 47.41 127 VAL B CA 1
ATOM 2021 C C . VAL B 2 122 ? 163.636 156.999 184.541 1.00 47.41 127 VAL B C 1
ATOM 2022 O O . VAL B 2 122 ? 162.846 156.491 185.346 1.00 47.41 127 VAL B O 1
ATOM 2026 N N . ASN B 2 123 ? 164.958 156.886 184.677 1.00 51.22 128 ASN B N 1
ATOM 2027 C CA . ASN B 2 123 ? 165.538 156.244 185.849 1.00 51.22 128 ASN B CA 1
ATOM 2028 C C . ASN B 2 123 ? 165.514 157.169 187.057 1.00 51.22 128 ASN B C 1
ATOM 2029 O O . ASN B 2 123 ? 165.318 156.713 188.189 1.00 51.22 128 ASN B O 1
ATOM 2034 N N . ALA B 2 124 ? 165.718 158.469 186.837 1.00 52.91 129 ALA B N 1
ATOM 2035 C CA . ALA B 2 124 ? 165.713 159.416 187.944 1.00 52.91 129 ALA B CA 1
ATOM 2036 C C . ALA B 2 124 ? 164.325 159.610 188.537 1.00 52.91 129 ALA B C 1
ATOM 2037 O O . ALA B 2 124 ? 164.214 159.934 189.724 1.00 52.91 129 ALA B O 1
ATOM 2039 N N . ARG B 2 125 ? 163.268 159.427 187.743 1.00 59.85 130 ARG B N 1
ATOM 2040 C CA . ARG B 2 125 ? 161.913 159.584 188.262 1.00 59.85 130 ARG B CA 1
ATOM 2041 C C . ARG B 2 125 ? 161.631 158.572 189.364 1.00 59.85 130 ARG B C 1
ATOM 2042 O O . ARG B 2 125 ? 161.065 158.913 190.408 1.00 59.85 130 ARG B O 1
ATOM 2050 N N . VAL B 2 126 ? 162.018 157.317 189.146 1.00 68.04 131 VAL B N 1
ATOM 2051 C CA . VAL B 2 126 ? 161.876 156.282 190.163 1.00 68.04 131 VAL B CA 1
ATOM 2052 C C . VAL B 2 126 ? 163.054 156.366 191.124 1.00 68.04 131 VAL B C 1
ATOM 2053 O O . VAL B 2 126 ? 164.035 157.071 190.865 1.00 68.04 131 VAL B O 1
ATOM 2057 N N . ASN B 2 127 ? 162.961 155.641 192.239 1.00 94.00 132 ASN B N 1
ATOM 2058 C CA . ASN B 2 127 ? 163.910 155.744 193.348 1.00 94.00 132 ASN B CA 1
ATOM 2059 C C . ASN B 2 127 ? 165.132 154.870 193.055 1.00 94.00 132 ASN B C 1
ATOM 2060 O O . ASN B 2 127 ? 165.478 153.947 193.795 1.00 94.00 132 ASN B O 1
ATOM 2065 N N . ASN B 2 128 ? 165.800 155.181 191.943 1.00 68.09 133 ASN B N 1
ATOM 2066 C CA . ASN B 2 128 ? 166.856 154.318 191.420 1.00 68.09 133 ASN B CA 1
ATOM 2067 C C . ASN B 2 128 ? 168.034 155.134 190.899 1.00 68.09 133 ASN B C 1
ATOM 2068 O O . ASN B 2 128 ? 168.692 154.750 189.926 1.00 68.09 133 ASN B O 1
ATOM 2073 N N . SER B 2 129 ? 168.320 156.270 191.527 1.00 61.93 134 SER B N 1
ATOM 2074 C CA . SER B 2 129 ? 169.452 157.091 191.111 1.00 61.93 134 SER B CA 1
ATOM 2075 C C . SER B 2 129 ? 170.054 157.759 192.343 1.00 61.93 134 SER B C 1
ATOM 2076 O O . SER B 2 129 ? 169.659 157.483 193.479 1.00 61.93 134 SER B O 1
ATOM 2079 N N . ASP B 2 130 ? 171.022 158.643 192.109 1.00 59.54 135 ASP B N 1
ATOM 2080 C CA . ASP B 2 130 ? 171.629 159.394 193.194 1.00 59.54 135 ASP B CA 1
ATOM 2081 C C . ASP B 2 130 ? 170.609 160.361 193.797 1.00 59.54 135 ASP B C 1
ATOM 2082 O O . ASP B 2 130 ? 169.648 160.755 193.130 1.00 59.54 135 ASP B O 1
ATOM 2087 N N . PRO B 2 131 ? 170.785 160.744 195.066 1.00 54.94 136 PRO B N 1
ATOM 2088 C CA . PRO B 2 131 ? 169.765 161.579 195.725 1.00 54.94 136 PRO B CA 1
ATOM 2089 C C . PRO B 2 131 ? 169.508 162.908 195.036 1.00 54.94 136 PRO B C 1
ATOM 2090 O O . PRO B 2 131 ? 168.365 163.381 195.040 1.00 54.94 136 PRO B O 1
ATOM 2094 N N . TYR B 2 132 ? 170.531 163.532 194.449 1.00 48.71 137 TYR B N 1
ATOM 2095 C CA . TYR B 2 132 ? 170.317 164.820 193.798 1.00 48.71 137 TYR B CA 1
ATOM 2096 C C . TYR B 2 132 ? 169.392 164.689 192.594 1.00 48.71 137 TYR B C 1
ATOM 2097 O O . TYR B 2 132 ? 168.505 165.528 192.394 1.00 48.71 137 TYR B O 1
ATOM 2106 N N . SER B 2 133 ? 169.579 163.648 191.780 1.00 51.68 138 SER B N 1
ATOM 2107 C CA . SER B 2 133 ? 168.747 163.486 190.592 1.00 51.68 138 SER B CA 1
ATOM 2108 C C . SER B 2 133 ? 167.292 163.225 190.958 1.00 51.68 138 SER B C 1
ATOM 2109 O O . SER B 2 133 ? 166.383 163.799 190.347 1.00 51.68 138 SER B O 1
ATOM 2112 N N . VAL B 2 134 ? 167.046 162.361 191.946 1.00 52.82 139 VAL B N 1
ATOM 2113 C CA . VAL B 2 134 ? 165.666 162.086 192.336 1.00 52.82 139 VAL B CA 1
ATOM 2114 C C . VAL B 2 134 ? 165.047 163.299 193.020 1.00 52.82 139 VAL B C 1
ATOM 2115 O O . VAL B 2 134 ? 163.841 163.539 192.892 1.00 52.82 139 VAL B O 1
ATOM 2119 N N . ALA B 2 135 ? 165.845 164.078 193.756 1.00 49.57 140 ALA B N 1
ATOM 2120 C CA . ALA B 2 135 ? 165.327 165.309 194.344 1.00 49.57 140 ALA B CA 1
ATOM 2121 C C . ALA B 2 135 ? 164.936 166.311 193.265 1.00 49.57 140 ALA B C 1
ATOM 2122 O O . ALA B 2 135 ? 163.908 166.987 193.381 1.00 49.57 140 ALA B O 1
ATOM 2124 N N . LEU B 2 136 ? 165.749 166.424 192.213 1.00 48.67 141 LEU B N 1
ATOM 2125 C CA . LEU B 2 136 ? 165.433 167.341 191.123 1.00 48.67 141 LEU B CA 1
ATOM 2126 C C . LEU B 2 136 ? 164.220 166.872 190.331 1.00 48.67 141 LEU B C 1
ATOM 2127 O O . LEU B 2 136 ? 163.392 167.688 189.910 1.00 48.67 141 LEU B O 1
ATOM 2132 N N . SER B 2 137 ? 164.100 165.560 190.113 1.00 57.53 142 SER B N 1
ATOM 2133 C CA . SER B 2 137 ? 163.037 165.044 189.259 1.00 57.53 142 SER B CA 1
ATOM 2134 C C . SER B 2 137 ? 161.661 165.212 189.890 1.00 57.53 142 SER B C 1
ATOM 2135 O O . SER B 2 137 ? 160.667 165.357 189.171 1.00 57.53 142 SER B O 1
ATOM 2138 N N . GLU B 2 138 ? 161.578 165.195 191.221 1.00 60.88 143 GLU B N 1
ATOM 2139 C CA . GLU B 2 138 ? 160.296 165.312 191.915 1.00 60.88 143 GLU B CA 1
ATOM 2140 C C . GLU B 2 138 ? 159.880 166.780 192.030 1.00 60.88 143 GLU B C 1
ATOM 2141 O O . GLU B 2 138 ? 159.726 167.342 193.114 1.00 60.88 143 GLU B O 1
ATOM 2147 N N . LEU B 2 139 ? 159.697 167.399 190.867 1.00 63.34 144 LEU B N 1
ATOM 2148 C CA . LEU B 2 139 ? 159.227 168.770 190.761 1.00 63.34 144 LEU B CA 1
ATOM 2149 C C . LEU B 2 139 ? 158.003 168.808 189.860 1.00 63.34 144 LEU B C 1
ATOM 2150 O O . LEU B 2 139 ? 157.856 167.988 188.950 1.00 63.34 144 LEU B O 1
ATOM 2155 N N . GLY B 2 140 ? 157.124 169.771 190.119 1.00 76.80 145 GLY B N 1
ATOM 2156 C CA . GLY B 2 140 ? 155.904 169.908 189.355 1.00 76.80 145 GLY B CA 1
ATOM 2157 C C . GLY B 2 140 ? 154.751 169.048 189.821 1.00 76.80 145 GLY B C 1
ATOM 2158 O O . GLY B 2 140 ? 153.688 169.074 189.189 1.00 76.80 145 GLY B O 1
ATOM 2159 N N . ASP B 2 141 ? 154.922 168.285 190.902 1.00 83.55 146 ASP B N 1
ATOM 2160 C CA . ASP B 2 141 ? 153.823 167.500 191.448 1.00 83.55 146 ASP B CA 1
ATOM 2161 C C . ASP B 2 141 ? 152.777 168.360 192.144 1.00 83.55 146 ASP B C 1
ATOM 2162 O O . ASP B 2 141 ? 151.685 167.861 192.436 1.00 83.55 146 ASP B O 1
ATOM 2167 N N . ARG B 2 142 ? 153.081 169.623 192.416 1.00 97.54 147 ARG B N 1
ATOM 2168 C CA . ARG B 2 142 ? 152.163 170.550 193.059 1.00 97.54 147 ARG B CA 1
ATOM 2169 C C . ARG B 2 142 ? 151.925 171.745 192.136 1.00 97.54 147 ARG B C 1
ATOM 2170 O O . ARG B 2 142 ? 152.365 171.765 190.983 1.00 97.54 147 ARG B O 1
ATOM 2178 N N . GLN B 2 143 ? 151.220 172.745 192.653 1.00 117.81 148 GLN B N 1
ATOM 2179 C CA . GLN B 2 143 ? 150.907 173.932 191.873 1.00 117.81 148 GLN B CA 1
ATOM 2180 C C . GLN B 2 143 ? 152.029 174.959 191.980 1.00 117.81 148 GLN B C 1
ATOM 2181 O O . GLN B 2 143 ? 152.878 174.893 192.875 1.00 117.81 148 GLN B O 1
ATOM 2187 N N . ASN B 2 144 ? 152.024 175.913 191.048 1.00 126.38 149 ASN B N 1
ATOM 2188 C CA . ASN B 2 144 ? 152.990 177.013 191.010 1.00 126.38 149 ASN B CA 1
ATOM 2189 C C . ASN B 2 144 ? 154.428 176.493 190.922 1.00 126.38 149 ASN B C 1
ATOM 2190 O O . ASN B 2 144 ? 155.327 176.939 191.639 1.00 126.38 149 ASN B O 1
ATOM 2195 N N . GLU B 2 145 ? 154.633 175.536 190.018 1.00 95.64 150 GLU B N 1
ATOM 2196 C CA . GLU B 2 145 ? 155.966 175.010 189.756 1.00 95.64 150 GLU B CA 1
ATOM 2197 C C . GLU B 2 145 ? 155.966 174.303 188.409 1.00 95.64 150 GLU B C 1
ATOM 2198 O O . GLU B 2 145 ? 154.961 173.706 188.015 1.00 95.64 150 GLU B O 1
ATOM 2204 N N . SER B 2 146 ? 157.098 174.374 187.713 1.00 70.46 151 SER B N 1
ATOM 2205 C CA . SER B 2 146 ? 157.266 173.745 186.410 1.00 70.46 151 SER B CA 1
ATOM 2206 C C . SER B 2 146 ? 158.291 172.625 186.515 1.00 70.46 151 SER B C 1
ATOM 2207 O O . SER B 2 146 ? 159.339 172.793 187.147 1.00 70.46 151 SER B O 1
ATOM 2210 N N . TYR B 2 147 ? 157.987 171.489 185.894 1.00 60.06 152 TYR B N 1
ATOM 2211 C CA . TYR B 2 147 ? 158.847 170.322 185.996 1.00 60.06 152 TYR B CA 1
ATOM 2212 C C . TYR B 2 147 ? 160.121 170.509 185.177 1.00 60.06 152 TYR B C 1
ATOM 2213 O O . TYR B 2 147 ? 160.236 171.414 184.347 1.00 60.06 152 TYR B O 1
ATOM 2222 N N . LEU B 2 148 ? 161.085 169.629 185.423 1.00 55.13 153 LEU B N 1
ATOM 2223 C CA . LEU B 2 148 ? 162.315 169.561 184.643 1.00 55.13 153 LEU B CA 1
ATOM 2224 C C . LEU B 2 148 ? 162.522 168.208 183.985 1.00 55.13 153 LEU B C 1
ATOM 2225 O O . LEU B 2 148 ? 163.028 168.144 182.862 1.00 55.13 153 LEU B O 1
ATOM 2230 N N . ASN B 2 149 ? 162.143 167.123 184.654 1.00 54.70 154 ASN B N 1
ATOM 2231 C CA . ASN B 2 149 ? 162.210 165.788 184.078 1.00 54.70 154 ASN B CA 1
ATOM 2232 C C . ASN B 2 149 ? 160.903 165.508 183.348 1.00 54.70 154 ASN B C 1
ATOM 2233 O O . ASN B 2 149 ? 159.833 165.501 183.965 1.00 54.70 154 ASN B O 1
ATOM 2238 N N . PHE B 2 150 ? 160.987 165.275 182.036 1.00 56.18 155 PHE B N 1
ATOM 2239 C CA . PHE B 2 150 ? 159.775 165.139 181.236 1.00 56.18 155 PHE B CA 1
ATOM 2240 C C . PHE B 2 150 ? 159.073 163.805 181.450 1.00 56.18 155 PHE B C 1
ATOM 2241 O O . PHE B 2 150 ? 157.900 163.674 181.088 1.00 56.18 155 PHE B O 1
ATOM 2249 N N . ALA B 2 151 ? 159.755 162.816 182.028 1.00 55.60 156 ALA B N 1
ATOM 2250 C CA . ALA B 2 151 ? 159.153 161.509 182.287 1.00 55.60 156 ALA B CA 1
ATOM 2251 C C . ALA B 2 151 ? 158.321 161.608 183.562 1.00 55.60 156 ALA B C 1
ATOM 2252 O O . ALA B 2 151 ? 158.727 161.191 184.650 1.00 55.60 156 ALA B O 1
ATOM 2254 N N . ARG B 2 152 ? 157.127 162.173 183.417 1.00 57.55 157 ARG B N 1
ATOM 2255 C CA . ARG B 2 152 ? 156.236 162.411 184.552 1.00 57.55 157 ARG B CA 1
ATOM 2256 C C . ARG B 2 152 ? 155.325 161.215 184.818 1.00 57.55 157 ARG B C 1
ATOM 2257 O O . ARG B 2 152 ? 154.107 161.347 184.928 1.00 57.55 157 ARG B O 1
ATOM 2265 N N . LYS B 2 153 ? 155.927 160.032 184.933 1.00 66.25 158 LYS B N 1
ATOM 2266 C CA . LYS B 2 153 ? 155.201 158.813 185.269 1.00 66.25 158 LYS B CA 1
ATOM 2267 C C . LYS B 2 153 ? 156.187 157.720 185.660 1.00 66.25 158 LYS B C 1
ATOM 2268 O O . LYS B 2 153 ? 157.150 157.459 184.932 1.00 66.25 158 LYS B O 1
ATOM 2274 N N . ARG B 2 154 ? 155.956 157.075 186.800 1.00 70.49 159 ARG B N 1
ATOM 2275 C CA . ARG B 2 154 ? 156.882 156.089 187.350 1.00 70.49 159 ARG B CA 1
ATOM 2276 C C . ARG B 2 154 ? 156.369 154.691 187.027 1.00 70.49 159 ARG B C 1
ATOM 2277 O O . ARG B 2 154 ? 155.362 154.248 187.590 1.00 70.49 159 ARG B O 1
ATOM 2285 N N . ILE B 2 155 ? 157.059 153.995 186.122 1.00 70.23 160 ILE B N 1
ATOM 2286 C CA . ILE B 2 155 ? 156.696 152.621 185.792 1.00 70.23 160 ILE B CA 1
ATOM 2287 C C . ILE B 2 155 ? 157.874 151.688 186.045 1.00 70.23 160 ILE B C 1
ATOM 2288 O O . ILE B 2 155 ? 157.817 150.828 186.931 1.00 70.23 160 ILE B O 1
ATOM 2293 N N . LYS B 2 156 ? 158.951 151.868 185.281 1.00 64.16 161 LYS B N 1
ATOM 2294 C CA . LYS B 2 156 ? 160.151 151.038 185.343 1.00 64.16 161 LYS B CA 1
ATOM 2295 C C . LYS B 2 156 ? 161.124 151.574 184.302 1.00 64.16 161 LYS B C 1
ATOM 2296 O O . LYS B 2 156 ? 160.741 152.356 183.428 1.00 64.16 161 LYS B O 1
ATOM 2302 N N . ASN B 2 157 ? 162.395 151.153 184.404 1.00 59.03 162 ASN B N 1
ATOM 2303 C CA . ASN B 2 157 ? 163.370 151.572 183.396 1.00 59.03 162 ASN B CA 1
ATOM 2304 C C . ASN B 2 157 ? 163.188 150.802 182.093 1.00 59.03 162 ASN B C 1
ATOM 2305 O O . ASN B 2 157 ? 163.064 151.439 181.032 1.00 59.03 162 ASN B O 1
ATOM 2310 N N . PRO B 2 158 ? 163.164 149.465 182.078 1.00 60.55 163 PRO B N 1
ATOM 2311 C CA . PRO B 2 158 ? 162.720 148.775 180.863 1.00 60.55 163 PRO B CA 1
ATOM 2312 C C . PRO B 2 158 ? 161.210 148.871 180.731 1.00 60.55 163 PRO B C 1
ATOM 2313 O O . PRO B 2 158 ? 160.484 148.862 181.728 1.00 60.55 163 PRO B O 1
ATOM 2317 N N . GLU B 2 159 ? 160.751 149.012 179.484 1.00 61.07 164 GLU B N 1
ATOM 2318 C CA . GLU B 2 159 ? 159.342 149.183 179.133 1.00 61.07 164 GLU B CA 1
ATOM 2319 C C . GLU B 2 159 ? 158.866 150.580 179.528 1.00 61.07 164 GLU B C 1
ATOM 2320 O O . GLU B 2 159 ? 157.776 151.010 179.137 1.00 61.07 164 GLU B O 1
ATOM 2326 N N . GLY B 2 160 ? 159.699 151.319 180.262 1.00 55.20 165 GLY B N 1
ATOM 2327 C CA . GLY B 2 160 ? 159.397 152.717 180.512 1.00 55.20 165 GLY B CA 1
ATOM 2328 C C . GLY B 2 160 ? 159.721 153.590 179.317 1.00 55.20 165 GLY B C 1
ATOM 2329 O O . GLY B 2 160 ? 158.946 154.479 178.954 1.00 55.20 165 GLY B O 1
ATOM 2330 N N . GLY B 2 161 ? 160.869 153.342 178.683 1.00 52.05 166 GLY B N 1
ATOM 2331 C CA . GLY B 2 161 ? 161.188 154.036 177.450 1.00 52.05 166 GLY B CA 1
ATOM 2332 C C . GLY B 2 161 ? 160.228 153.704 176.327 1.00 52.05 166 GLY B C 1
ATOM 2333 O O . GLY B 2 161 ? 159.918 154.562 175.498 1.00 52.05 166 GLY B O 1
ATOM 2334 N N . LEU B 2 162 ? 159.745 152.460 176.282 1.00 50.86 167 LEU B N 1
ATOM 2335 C CA . LEU B 2 162 ? 158.763 152.086 175.271 1.00 50.86 167 LEU B CA 1
ATOM 2336 C C . LEU B 2 162 ? 157.478 152.889 175.428 1.00 50.86 167 LEU B C 1
ATOM 2337 O O . LEU B 2 162 ? 156.904 153.357 174.439 1.00 50.86 167 LEU B O 1
ATOM 2342 N N . TYR B 2 163 ? 157.010 153.057 176.666 1.00 54.02 168 TYR B N 1
ATOM 2343 C CA . TYR B 2 163 ? 155.819 153.867 176.900 1.00 54.02 168 TYR B CA 1
ATOM 2344 C C . TYR B 2 163 ? 156.090 155.340 176.620 1.00 54.02 168 TYR B C 1
ATOM 2345 O O . TYR B 2 163 ? 155.223 156.048 176.094 1.00 54.02 168 TYR B O 1
ATOM 2354 N N . LEU B 2 164 ? 157.285 155.819 176.973 1.00 48.51 169 LEU B N 1
ATOM 2355 C CA . LEU B 2 164 ? 157.618 157.222 176.745 1.00 48.51 169 LEU B CA 1
ATOM 2356 C C . LEU B 2 164 ? 157.662 157.548 175.258 1.00 48.51 169 LEU B C 1
ATOM 2357 O O . LEU B 2 164 ? 157.188 158.608 174.833 1.00 48.51 169 LEU B O 1
ATOM 2362 N N . ALA B 2 165 ? 158.225 156.651 174.449 1.00 43.68 170 ALA B N 1
ATOM 2363 C CA . ALA B 2 165 ? 158.361 156.905 173.021 1.00 43.68 170 ALA B CA 1
ATOM 2364 C C . ALA B 2 165 ? 157.034 156.859 172.278 1.00 43.68 170 ALA B C 1
ATOM 2365 O O . ALA B 2 165 ? 156.981 157.289 171.121 1.00 43.68 170 ALA B O 1
ATOM 2367 N N . VAL B 2 166 ? 155.972 156.356 172.901 1.00 42.32 171 VAL B N 1
ATOM 2368 C CA . VAL B 2 166 ? 154.674 156.233 172.258 1.00 42.32 171 VAL B CA 1
ATOM 2369 C C . VAL B 2 166 ? 153.683 157.265 172.781 1.00 42.32 171 VAL B C 1
ATOM 2370 O O . VAL B 2 166 ? 152.984 157.909 171.996 1.00 42.32 171 VAL B O 1
ATOM 2374 N N . THR B 2 167 ? 153.611 157.446 174.098 1.00 42.44 172 THR B N 1
ATOM 2375 C CA . THR B 2 167 ? 152.636 158.361 174.678 1.00 42.44 172 THR B CA 1
ATOM 2376 C C . THR B 2 167 ? 153.050 159.822 174.571 1.00 42.44 172 THR B C 1
ATOM 2377 O O . THR B 2 167 ? 152.245 160.701 174.895 1.00 42.44 172 THR B O 1
ATOM 2381 N N . LEU B 2 168 ? 154.269 160.105 174.122 1.00 38.44 173 LEU B N 1
ATOM 2382 C CA . LEU B 2 168 ? 154.813 161.455 174.129 1.00 38.44 173 LEU B CA 1
ATOM 2383 C C . LEU B 2 168 ? 155.186 161.864 172.712 1.00 38.44 173 LEU B C 1
ATOM 2384 O O . LEU B 2 168 ? 155.799 161.082 171.980 1.00 38.44 173 LEU B O 1
ATOM 2389 N N . LEU B 2 169 ? 154.811 163.082 172.329 1.00 40.36 174 LEU B N 1
ATOM 2390 C CA . LEU B 2 169 ? 155.161 163.597 171.014 1.00 40.36 174 LEU B CA 1
ATOM 2391 C C . LEU B 2 169 ? 156.670 163.797 170.906 1.00 40.36 174 LEU B C 1
ATOM 2392 O O . LEU B 2 169 ? 157.392 163.842 171.905 1.00 40.36 174 LEU B O 1
ATOM 2397 N N . ALA B 2 170 ? 157.144 163.907 169.665 1.00 39.10 175 ALA B N 1
ATOM 2398 C CA . ALA B 2 170 ? 158.553 163.964 169.288 1.00 39.10 175 ALA B CA 1
ATOM 2399 C C . ALA B 2 170 ? 159.280 162.658 169.579 1.00 39.10 175 ALA B C 1
ATOM 2400 O O . ALA B 2 170 ? 160.493 162.579 169.359 1.00 39.10 175 ALA B O 1
ATOM 2402 N N . GLY B 2 171 ? 158.586 161.636 170.074 1.00 40.17 176 GLY B N 1
ATOM 2403 C CA . GLY B 2 171 ? 159.161 160.314 170.204 1.00 40.17 176 GLY B CA 1
ATOM 2404 C C . GLY B 2 171 ? 158.587 159.360 169.178 1.00 40.17 176 GLY B C 1
ATOM 2405 O O . GLY B 2 171 ? 159.309 158.538 168.607 1.00 40.17 176 GLY B O 1
ATOM 2406 N N . ILE B 2 172 ? 157.278 159.462 168.938 1.00 37.50 177 ILE B N 1
ATOM 2407 C CA . ILE B 2 172 ? 156.652 158.676 167.881 1.00 37.50 177 ILE B CA 1
ATOM 2408 C C . ILE B 2 172 ? 157.075 159.190 166.509 1.00 37.50 177 ILE B C 1
ATOM 2409 O O . ILE B 2 172 ? 157.396 158.404 165.605 1.00 37.50 177 ILE B O 1
ATOM 2414 N N . THR B 2 173 ? 157.095 160.514 166.332 1.00 35.09 178 THR B N 1
ATOM 2415 C CA . THR B 2 173 ? 157.541 161.078 165.064 1.00 35.09 178 THR B CA 1
ATOM 2416 C C . THR B 2 173 ? 159.011 160.781 164.813 1.00 35.09 178 THR B C 1
ATOM 2417 O O . THR B 2 173 ? 159.418 160.614 163.661 1.00 35.09 178 THR B O 1
ATOM 2421 N N . GLY B 2 174 ? 159.818 160.705 165.872 1.00 35.99 179 GLY B N 1
ATOM 2422 C CA . GLY B 2 174 ? 161.211 160.328 165.693 1.00 35.99 179 GLY B CA 1
ATOM 2423 C C . GLY B 2 174 ? 161.358 158.941 165.098 1.00 35.99 179 GLY B C 1
ATOM 2424 O O . GLY B 2 174 ? 162.128 158.731 164.158 1.00 35.99 179 GLY B O 1
ATOM 2425 N N . VAL B 2 175 ? 160.602 157.978 165.631 1.00 30.77 180 VAL B N 1
ATOM 2426 C CA . VAL B 2 175 ? 160.626 156.622 165.092 1.00 30.77 180 VAL B CA 1
ATOM 2427 C C . VAL B 2 175 ? 160.123 156.610 163.654 1.00 30.77 180 VAL B C 1
ATOM 2428 O O . VAL B 2 175 ? 160.709 155.958 162.778 1.00 30.77 180 VAL B O 1
ATOM 2432 N N . VAL B 2 176 ? 159.036 157.337 163.384 1.00 31.37 181 VAL B N 1
ATOM 2433 C CA . VAL B 2 176 ? 158.469 157.344 162.037 1.00 31.37 181 VAL B CA 1
ATOM 2434 C C . VAL B 2 176 ? 159.479 157.895 161.034 1.00 31.37 181 VAL B C 1
ATOM 2435 O O . VAL B 2 176 ? 159.706 157.310 159.967 1.00 31.37 181 VAL B O 1
ATOM 2439 N N . ILE B 2 177 ? 160.128 159.009 161.374 1.00 30.81 182 ILE B N 1
ATOM 2440 C CA . ILE B 2 177 ? 161.032 159.627 160.412 1.00 30.81 182 ILE B CA 1
ATOM 2441 C C . ILE B 2 177 ? 162.349 158.866 160.304 1.00 30.81 182 ILE B C 1
ATOM 2442 O O . ILE B 2 177 ? 162.963 158.855 159.234 1.00 30.81 182 ILE B O 1
ATOM 2447 N N . THR B 2 178 ? 162.810 158.199 161.367 1.00 32.12 183 THR B N 1
ATOM 2448 C CA . THR B 2 178 ? 164.016 157.393 161.206 1.00 32.12 183 THR B CA 1
ATOM 2449 C C . THR B 2 178 ? 163.733 156.154 160.362 1.00 32.12 183 THR B C 1
ATOM 2450 O O . THR B 2 178 ? 164.580 155.739 159.561 1.00 32.12 183 THR B O 1
ATOM 2454 N N . LEU B 2 179 ? 162.535 155.572 160.491 1.00 28.55 184 LEU B N 1
ATOM 2455 C CA . LEU B 2 179 ? 162.154 154.491 159.587 1.00 28.55 184 LEU B CA 1
ATOM 2456 C C . LEU B 2 179 ? 162.071 154.985 158.149 1.00 28.55 184 LEU B C 1
ATOM 2457 O O . LEU B 2 179 ? 162.515 154.297 157.221 1.00 28.55 184 LEU B O 1
ATOM 2462 N N . CYS B 2 180 ? 161.505 156.178 157.945 1.00 32.11 185 CYS B N 1
ATOM 2463 C CA . CYS B 2 180 ? 161.425 156.732 156.597 1.00 32.11 185 CYS B CA 1
ATOM 2464 C C . CYS B 2 180 ? 162.813 156.972 156.015 1.00 32.11 185 CYS B C 1
ATOM 2465 O O . CYS B 2 180 ? 163.056 156.689 154.837 1.00 32.11 185 CYS B O 1
ATOM 2468 N N . LEU B 2 181 ? 163.736 157.492 156.825 1.00 26.40 186 LEU B N 1
ATOM 2469 C CA . LEU B 2 181 ? 165.097 157.723 156.351 1.00 26.40 186 LEU B CA 1
ATOM 2470 C C . LEU B 2 181 ? 165.791 156.413 156.002 1.00 26.40 186 LEU B C 1
ATOM 2471 O O . LEU B 2 181 ? 166.484 156.323 154.980 1.00 26.40 186 LEU B O 1
ATOM 2476 N N . ILE B 2 182 ? 165.621 155.386 156.839 1.00 26.26 187 ILE B N 1
ATOM 2477 C CA . ILE B 2 182 ? 166.226 154.088 156.550 1.00 26.26 187 ILE B CA 1
ATOM 2478 C C . ILE B 2 182 ? 165.681 153.531 155.241 1.00 26.26 187 ILE B C 1
ATOM 2479 O O . ILE B 2 182 ? 166.435 153.038 154.393 1.00 26.26 187 ILE B O 1
ATOM 2484 N N . LEU B 2 183 ? 164.361 153.605 155.057 1.00 25.78 188 LEU B N 1
ATOM 2485 C CA . LEU B 2 183 ? 163.757 153.092 153.831 1.00 25.78 188 LEU B CA 1
ATOM 2486 C C . LEU B 2 183 ? 164.238 153.865 152.609 1.00 25.78 188 LEU B C 1
ATOM 2487 O O . LEU B 2 183 ? 164.517 153.271 151.561 1.00 25.78 188 LEU B O 1
ATOM 2492 N N . ILE B 2 184 ? 164.343 155.191 152.724 1.00 27.16 189 ILE B N 1
ATOM 2493 C CA . ILE B 2 184 ? 164.798 156.007 151.601 1.00 27.16 189 ILE B CA 1
ATOM 2494 C C . ILE B 2 184 ? 166.232 155.654 151.228 1.00 27.16 189 ILE B C 1
ATOM 2495 O O . ILE B 2 184 ? 166.559 155.495 150.046 1.00 27.16 189 ILE B O 1
ATOM 2500 N N . ILE B 2 185 ? 167.108 155.523 152.227 1.00 28.38 190 ILE B N 1
ATOM 2501 C CA . ILE B 2 185 ? 168.507 155.218 151.943 1.00 28.38 190 ILE B CA 1
ATOM 2502 C C . ILE B 2 185 ? 168.646 153.821 151.351 1.00 28.38 190 ILE B C 1
ATOM 2503 O O . ILE B 2 185 ? 169.419 153.607 150.410 1.00 28.38 190 ILE B O 1
ATOM 2508 N N . THR B 2 186 ? 167.899 152.850 151.882 1.00 33.10 191 THR B N 1
ATOM 2509 C CA . THR B 2 186 ? 167.994 151.485 151.374 1.00 33.10 191 THR B CA 1
ATOM 2510 C C . THR B 2 186 ? 167.446 151.373 149.957 1.00 33.10 191 THR B C 1
ATOM 2511 O O . THR B 2 186 ? 167.987 150.625 149.135 1.00 33.10 191 THR B O 1
ATOM 2515 N N . SER B 2 187 ? 166.369 152.102 149.653 1.00 36.58 192 SER B N 1
ATOM 2516 C CA . SER B 2 187 ? 165.749 151.998 148.336 1.00 36.58 192 SER B CA 1
ATOM 2517 C C . SER B 2 187 ? 166.670 152.507 147.235 1.00 36.58 192 SER B C 1
ATOM 2518 O O . SER B 2 187 ? 166.722 151.927 146.145 1.00 36.58 192 SER B O 1
ATOM 2521 N N . SER B 2 188 ? 167.403 153.588 147.495 1.00 40.75 193 SER B N 1
ATOM 2522 C CA . SER B 2 188 ? 168.231 154.232 146.483 1.00 40.75 193 SER B CA 1
ATOM 2523 C C . SER B 2 188 ? 169.583 153.553 146.287 1.00 40.75 193 SER B C 1
ATOM 2524 O O . SER B 2 188 ? 170.486 154.161 145.702 1.00 40.75 193 SER B O 1
ATOM 2527 N N . THR B 2 189 ? 169.745 152.320 146.755 1.00 48.13 194 THR B N 1
ATOM 2528 C CA . THR B 2 189 ? 171.008 151.616 146.595 1.00 48.13 194 THR B CA 1
ATOM 2529 C C . THR B 2 189 ? 171.212 151.203 145.141 1.00 48.13 194 THR B C 1
ATOM 2530 O O . THR B 2 189 ? 170.260 151.093 144.363 1.00 48.13 194 THR B O 1
ATOM 2534 N N . LYS B 2 190 ? 172.473 150.984 144.776 1.00 53.98 195 LYS B N 1
ATOM 2535 C CA . LYS B 2 190 ? 172.796 150.482 143.448 1.00 53.98 195 LYS B CA 1
ATOM 2536 C C . LYS B 2 190 ? 172.215 149.082 143.266 1.00 53.98 195 LYS B C 1
ATOM 2537 O O . LYS B 2 190 ? 171.957 148.366 144.238 1.00 53.98 195 LYS B O 1
ATOM 2543 N N . THR B 2 191 ? 171.972 148.718 142.000 1.00 52.55 196 THR B N 1
ATOM 2544 C CA . THR B 2 191 ? 171.344 147.465 141.580 1.00 52.55 196 THR B CA 1
ATOM 2545 C C . THR B 2 191 ? 169.848 147.505 141.872 1.00 52.55 196 THR B C 1
ATOM 2546 O O . THR B 2 191 ? 169.105 146.593 141.495 1.00 52.55 196 THR B O 1
ATOM 2550 N N . ILE B 2 192 ? 169.395 148.569 142.532 1.00 48.83 197 ILE B N 1
ATOM 2551 C CA . ILE B 2 192 ? 167.977 148.839 142.674 1.00 48.83 197 ILE B CA 1
ATOM 2552 C C . ILE B 2 192 ? 167.549 150.073 141.888 1.00 48.83 197 ILE B C 1
ATOM 2553 O O . ILE B 2 192 ? 166.470 150.063 141.283 1.00 48.83 197 ILE B O 1
ATOM 2558 N N . ARG B 2 193 ? 168.367 151.124 141.862 1.00 52.78 198 ARG B N 1
ATOM 2559 C CA . ARG B 2 193 ? 168.087 152.311 141.064 1.00 52.78 198 ARG B CA 1
ATOM 2560 C C . ARG B 2 193 ? 168.540 152.150 139.618 1.00 52.78 198 ARG B C 1
ATOM 2561 O O . ARG B 2 193 ? 167.840 152.586 138.697 1.00 52.78 198 ARG B O 1
ATOM 2569 N N . ARG B 2 194 ? 169.703 151.533 139.399 1.00 62.17 199 ARG B N 1
ATOM 2570 C CA . ARG B 2 194 ? 170.209 151.359 138.041 1.00 62.17 199 ARG B CA 1
ATOM 2571 C C . ARG B 2 194 ? 169.326 150.404 137.247 1.00 62.17 199 ARG B C 1
ATOM 2572 O O . ARG B 2 194 ? 168.894 150.722 136.133 1.00 62.17 199 ARG B O 1
ATOM 2580 N N . SER B 2 195 ? 169.049 149.225 137.804 1.00 60.54 200 SER B N 1
ATOM 2581 C CA . SER B 2 195 ? 168.307 148.210 137.066 1.00 60.54 200 SER B CA 1
ATOM 2582 C C . SER B 2 195 ? 166.815 148.517 137.019 1.00 60.54 200 SER B C 1
ATOM 2583 O O . SER B 2 195 ? 166.157 148.246 136.008 1.00 60.54 200 SER B O 1
ATOM 2586 N N . TYR B 2 196 ? 166.266 149.079 138.092 1.00 58.20 201 TYR B N 1
ATOM 2587 C CA . TYR B 2 196 ? 164.833 149.290 138.216 1.00 58.20 201 TYR B CA 1
ATOM 2588 C C . TYR B 2 196 ? 164.533 150.740 138.562 1.00 58.20 201 TYR B C 1
ATOM 2589 O O . TYR B 2 196 ? 165.340 151.430 139.191 1.00 58.20 201 TYR B O 1
ATOM 2598 N N . PHE B 2 197 ? 163.358 151.197 138.139 1.00 51.36 202 PHE B N 1
ATOM 2599 C CA . PHE B 2 197 ? 162.887 152.535 138.460 1.00 51.36 202 PHE B CA 1
ATOM 2600 C C . PHE B 2 197 ? 161.479 152.568 139.028 1.00 51.36 202 PHE B C 1
ATOM 2601 O O . PHE B 2 197 ? 161.112 153.573 139.648 1.00 51.36 202 PHE B O 1
ATOM 2609 N N . GLU B 2 198 ? 160.679 151.516 138.841 1.00 49.85 203 GLU B N 1
ATOM 2610 C CA . GLU B 2 198 ? 159.346 151.478 139.426 1.00 49.85 203 GLU B CA 1
ATOM 2611 C C . GLU B 2 198 ? 159.386 151.349 140.941 1.00 49.85 203 GLU B C 1
ATOM 2612 O O . GLU B 2 198 ? 158.419 151.731 141.608 1.00 49.85 203 GLU B O 1
ATOM 2618 N N . VAL B 2 199 ? 160.472 150.818 141.497 1.00 46.88 204 VAL B N 1
ATOM 2619 C CA . VAL B 2 199 ? 160.604 150.676 142.940 1.00 46.88 204 VAL B CA 1
ATOM 2620 C C . VAL B 2 199 ? 161.555 151.700 143.544 1.00 46.88 204 VAL B C 1
ATOM 2621 O O . VAL B 2 199 ? 161.552 151.872 144.772 1.00 46.88 204 VAL B O 1
ATOM 2625 N N . PHE B 2 200 ? 162.362 152.385 142.734 1.00 49.22 205 PHE B N 1
ATOM 2626 C CA . PHE B 2 200 ? 163.246 153.411 143.272 1.00 49.22 205 PHE B CA 1
ATOM 2627 C C . PHE B 2 200 ? 162.536 154.755 143.362 1.00 49.22 205 PHE B C 1
ATOM 2628 O O . PHE B 2 200 ? 162.497 155.372 144.430 1.00 49.22 205 PHE B O 1
ATOM 2636 N N . TRP B 2 201 ? 161.962 155.219 142.251 1.00 49.94 206 TRP B N 1
ATOM 2637 C CA . TRP B 2 201 ? 161.313 156.525 142.246 1.00 49.94 206 TRP B CA 1
ATOM 2638 C C . TRP B 2 201 ? 160.051 156.526 143.100 1.00 49.94 206 TRP B C 1
ATOM 2639 O O . TRP B 2 201 ? 159.781 157.500 143.813 1.00 49.94 206 TRP B O 1
ATOM 2650 N N . TYR B 2 202 ? 159.262 155.453 143.035 1.00 44.36 207 TYR B N 1
ATOM 2651 C CA . TYR B 2 202 ? 158.021 155.399 143.802 1.00 44.36 207 TYR B CA 1
ATOM 2652 C C . TYR B 2 202 ? 158.297 155.405 145.300 1.00 44.36 207 TYR B C 1
ATOM 2653 O O . TYR B 2 202 ? 157.647 156.130 146.061 1.00 44.36 207 TYR B O 1
ATOM 2662 N N . THR B 2 203 ? 159.265 154.599 145.744 1.00 46.27 208 THR B N 1
ATOM 2663 C CA . THR B 2 203 ? 159.566 154.522 147.170 1.00 46.27 208 THR B CA 1
ATOM 2664 C C . THR B 2 203 ? 160.323 155.754 147.649 1.00 46.27 208 THR B C 1
ATOM 2665 O O . THR B 2 203 ? 160.147 156.182 148.796 1.00 46.27 208 THR B O 1
ATOM 2669 N N . HIS B 2 204 ? 161.135 156.360 146.781 1.00 58.88 209 HIS B N 1
ATOM 2670 C CA . HIS B 2 204 ? 161.873 157.564 147.138 1.00 58.88 209 HIS B CA 1
ATOM 2671 C C . HIS B 2 204 ? 160.963 158.734 147.480 1.00 58.88 209 HIS B C 1
ATOM 2672 O O . HIS B 2 204 ? 161.454 159.752 147.978 1.00 58.88 209 HIS B O 1
ATOM 2679 N N . HIS B 2 205 ? 159.660 158.619 147.230 1.00 49.42 210 HIS B N 1
ATOM 2680 C CA . HIS B 2 205 ? 158.706 159.667 147.559 1.00 49.42 210 HIS B CA 1
ATOM 2681 C C . HIS B 2 205 ? 158.213 159.590 148.998 1.00 49.42 210 HIS B C 1
ATOM 2682 O O . HIS B 2 205 ? 157.149 160.138 149.307 1.00 49.42 210 HIS B O 1
ATOM 2689 N N . LEU B 2 206 ? 158.952 158.917 149.878 1.00 39.95 211 LEU B N 1
ATOM 2690 C CA . LEU B 2 206 ? 158.685 158.989 151.307 1.00 39.95 211 LEU B CA 1
ATOM 2691 C C . LEU B 2 206 ? 159.234 160.263 151.930 1.00 39.95 211 LEU B C 1
ATOM 2692 O O . LEU B 2 206 ? 159.004 160.506 153.121 1.00 39.95 211 LEU B O 1
ATOM 2697 N N . PHE B 2 207 ? 159.960 161.072 151.154 1.00 41.83 212 PHE B N 1
ATOM 2698 C CA . PHE B 2 207 ? 160.544 162.292 151.693 1.00 41.83 212 PHE B CA 1
ATOM 2699 C C . PHE B 2 207 ? 159.478 163.300 152.101 1.00 41.83 212 PHE B C 1
ATOM 2700 O O . PHE B 2 207 ? 159.711 164.101 153.008 1.00 41.83 212 PHE B O 1
ATOM 2708 N N . VAL B 2 208 ? 158.304 163.276 151.466 1.00 37.22 213 VAL B N 1
ATOM 2709 C CA . VAL B 2 208 ? 157.230 164.176 151.882 1.00 37.22 213 VAL B CA 1
ATOM 2710 C C . VAL B 2 208 ? 156.785 163.852 153.305 1.00 37.22 213 VAL B C 1
ATOM 2711 O O . VAL B 2 208 ? 156.653 164.745 154.155 1.00 37.22 213 VAL B O 1
ATOM 2715 N N . ILE B 2 209 ? 156.573 162.566 153.594 1.00 34.72 214 ILE B N 1
ATOM 2716 C CA . ILE B 2 209 ? 156.198 162.154 154.942 1.00 34.72 214 ILE B CA 1
ATOM 2717 C C . ILE B 2 209 ? 157.336 162.430 155.915 1.00 34.72 214 ILE B C 1
ATOM 2718 O O . ILE B 2 209 ? 157.110 162.866 157.049 1.00 34.72 214 ILE B O 1
ATOM 2723 N N . PHE B 2 210 ? 158.576 162.191 155.483 1.00 29.87 215 PHE B N 1
ATOM 2724 C CA . PHE B 2 210 ? 159.725 162.455 156.345 1.00 29.87 215 PHE B CA 1
ATOM 2725 C C . PHE B 2 210 ? 159.802 163.929 156.726 1.00 29.87 215 PHE B C 1
ATOM 2726 O O . PHE B 2 210 ? 160.032 164.265 157.893 1.00 29.87 215 PHE B O 1
ATOM 2734 N N . PHE B 2 211 ? 159.584 164.824 155.761 1.00 34.41 216 PHE B N 1
ATOM 2735 C CA . PHE B 2 211 ? 159.671 166.254 156.037 1.00 34.41 216 PHE B CA 1
ATOM 2736 C C . PHE B 2 211 ? 158.499 166.732 156.885 1.00 34.41 216 PHE B C 1
ATOM 2737 O O . PHE B 2 211 ? 158.674 167.585 157.762 1.00 34.41 216 PHE B O 1
ATOM 2745 N N . ILE B 2 212 ? 157.297 166.204 156.641 1.00 33.09 217 ILE B N 1
ATOM 2746 C CA . ILE B 2 212 ? 156.160 166.559 157.488 1.00 33.09 217 ILE B CA 1
ATOM 2747 C C . ILE B 2 212 ? 156.414 166.121 158.926 1.00 33.09 217 ILE B C 1
ATOM 2748 O O . ILE B 2 212 ? 156.164 166.874 159.880 1.00 33.09 217 ILE B O 1
ATOM 2753 N N . GLY B 2 213 ? 156.920 164.899 159.102 1.00 34.24 218 GLY B N 1
ATOM 2754 C CA . GLY B 2 213 ? 157.236 164.422 160.436 1.00 34.24 218 GLY B CA 1
ATOM 2755 C C . GLY B 2 213 ? 158.328 165.233 161.104 1.00 34.24 218 GLY B C 1
ATOM 2756 O O . GLY B 2 213 ? 158.282 165.471 162.309 1.00 34.24 218 GLY B O 1
ATOM 2757 N N . LEU B 2 214 ? 159.331 165.657 160.333 1.00 30.89 219 LEU B N 1
ATOM 2758 C CA . LEU B 2 214 ? 160.382 166.501 160.894 1.00 30.89 219 LEU B CA 1
ATOM 2759 C C . LEU B 2 214 ? 159.835 167.859 161.320 1.00 30.89 219 LEU B C 1
ATOM 2760 O O . LEU B 2 214 ? 160.212 168.383 162.374 1.00 30.89 219 LEU B O 1
ATOM 2765 N N . ALA B 2 215 ? 158.951 168.446 160.510 1.00 36.93 220 ALA B N 1
ATOM 2766 C CA . ALA B 2 215 ? 158.371 169.739 160.861 1.00 36.93 220 ALA B CA 1
ATOM 2767 C C . ALA B 2 215 ? 157.525 169.639 162.123 1.00 36.93 220 ALA B C 1
ATOM 2768 O O . ALA B 2 215 ? 157.591 170.514 162.994 1.00 36.93 220 ALA B O 1
ATOM 2770 N N . ILE B 2 216 ? 156.721 168.580 162.238 1.00 39.09 221 ILE B N 1
ATOM 2771 C CA . ILE B 2 216 ? 155.941 168.382 163.458 1.00 39.09 221 ILE B CA 1
ATOM 2772 C C . ILE B 2 216 ? 156.852 168.022 164.629 1.00 39.09 221 ILE B C 1
ATOM 2773 O O . ILE B 2 216 ? 156.526 168.298 165.790 1.00 39.09 221 ILE B O 1
ATOM 2778 N N . HIS B 2 217 ? 158.023 167.449 164.339 1.00 40.45 222 HIS B N 1
ATOM 2779 C CA . HIS B 2 217 ? 158.857 166.840 165.371 1.00 40.45 222 HIS B CA 1
ATOM 2780 C C . HIS B 2 217 ? 159.314 167.862 166.403 1.00 40.45 222 HIS B C 1
ATOM 2781 O O . HIS B 2 217 ? 159.281 167.593 167.609 1.00 40.45 222 HIS B O 1
ATOM 2788 N N . GLY B 2 218 ? 159.742 169.038 165.956 1.00 51.35 223 GLY B N 1
ATOM 2789 C CA . GLY B 2 218 ? 160.187 170.044 166.897 1.00 51.35 223 GLY B CA 1
ATOM 2790 C C . GLY B 2 218 ? 159.031 170.878 167.403 1.00 51.35 223 GLY B C 1
ATOM 2791 O O . GLY B 2 218 ? 158.621 171.849 166.760 1.00 51.35 223 GLY B O 1
ATOM 2792 N N . ALA B 2 219 ? 158.506 170.508 168.565 1.00 53.36 224 ALA B N 1
ATOM 2793 C CA . ALA B 2 219 ? 157.349 171.174 169.149 1.00 53.36 224 ALA B CA 1
ATOM 2794 C C . ALA B 2 219 ? 157.249 170.744 170.604 1.00 53.36 224 ALA B C 1
ATOM 2795 O O . ALA B 2 219 ? 157.954 169.836 171.052 1.00 53.36 224 ALA B O 1
ATOM 2797 N N . GLU B 2 220 ? 156.386 171.444 171.342 1.00 56.61 225 GLU B N 1
ATOM 2798 C CA . GLU B 2 220 ? 156.067 171.159 172.739 1.00 56.61 225 GLU B CA 1
ATOM 2799 C C . GLU B 2 220 ? 157.220 171.527 173.666 1.00 56.61 225 GLU B C 1
ATOM 2800 O O . GLU B 2 220 ? 157.049 171.535 174.890 1.00 56.61 225 GLU B O 1
ATOM 2806 N N . ARG B 2 221 ? 158.374 171.861 173.093 1.00 59.95 226 ARG B N 1
ATOM 2807 C CA . ARG B 2 221 ? 159.551 172.329 173.828 1.00 59.95 226 ARG B CA 1
ATOM 2808 C C . ARG B 2 221 ? 159.807 171.481 175.075 1.00 59.95 226 ARG B C 1
ATOM 2809 O O . ARG B 2 221 ? 159.759 171.953 176.210 1.00 59.95 226 ARG B O 1
ATOM 2817 N N . ILE B 2 222 ? 160.076 170.197 174.833 1.00 55.79 227 ILE B N 1
ATOM 2818 C CA . ILE B 2 222 ? 160.178 169.234 175.926 1.00 55.79 227 ILE B CA 1
ATOM 2819 C C . ILE B 2 222 ? 161.398 169.523 176.793 1.00 55.79 227 ILE B C 1
ATOM 2820 O O . ILE B 2 222 ? 161.312 169.533 178.026 1.00 55.79 227 ILE B O 1
ATOM 2825 N N . VAL B 2 223 ? 162.551 169.757 176.169 1.00 55.32 228 VAL B N 1
ATOM 2826 C CA . VAL B 2 223 ? 163.753 170.069 176.934 1.00 55.32 228 VAL B CA 1
ATOM 2827 C C . VAL B 2 223 ? 163.650 171.494 177.458 1.00 55.32 228 VAL B C 1
ATOM 2828 O O . VAL B 2 223 ? 163.428 172.441 176.693 1.00 55.32 228 VAL B O 1
ATOM 2832 N N . ARG B 2 224 ? 163.812 171.654 178.769 1.00 59.74 229 ARG B N 1
ATOM 2833 C CA . ARG B 2 224 ? 163.579 172.924 179.440 1.00 59.74 229 ARG B CA 1
ATOM 2834 C C . ARG B 2 224 ? 164.847 173.403 180.130 1.00 59.74 229 ARG B C 1
ATOM 2835 O O . ARG B 2 224 ? 165.645 172.597 180.618 1.00 59.74 229 ARG B O 1
ATOM 2843 N N . GLY B 2 225 ? 165.026 174.726 180.161 1.00 59.17 230 GLY B N 1
ATOM 2844 C CA . GLY B 2 225 ? 166.099 175.349 180.897 1.00 59.17 230 GLY B CA 1
ATOM 2845 C C . GLY B 2 225 ? 165.548 176.402 181.848 1.00 59.17 230 GLY B C 1
ATOM 2846 O O . GLY B 2 225 ? 164.384 176.808 181.758 1.00 59.17 230 GLY B O 1
ATOM 2847 N N . GLN B 2 226 ? 166.404 176.839 182.768 1.00 54.37 231 GLN B N 1
ATOM 2848 C CA . GLN B 2 226 ? 165.991 177.825 183.757 1.00 54.37 231 GLN B CA 1
ATOM 2849 C C . GLN B 2 226 ? 165.690 179.157 183.082 1.00 54.37 231 GLN B C 1
ATOM 2850 O O . GLN B 2 226 ? 166.457 179.623 182.233 1.00 54.37 231 GLN B O 1
ATOM 2856 N N . THR B 2 227 ? 164.571 179.770 183.459 1.00 54.88 232 THR B N 1
ATOM 2857 C CA . THR B 2 227 ? 164.181 181.042 182.872 1.00 54.88 232 THR B CA 1
ATOM 2858 C C . THR B 2 227 ? 165.147 182.146 183.286 1.00 54.88 232 THR B C 1
ATOM 2859 O O . THR B 2 227 ? 165.751 182.105 184.361 1.00 54.88 232 THR B O 1
ATOM 2863 N N . ALA B 2 228 ? 165.294 183.139 182.408 1.00 54.96 233 ALA B N 1
ATOM 2864 C CA . ALA B 2 228 ? 166.188 184.255 182.697 1.00 54.96 233 ALA B CA 1
ATOM 2865 C C . ALA B 2 228 ? 165.690 185.075 183.880 1.00 54.96 233 ALA B C 1
ATOM 2866 O O . ALA B 2 228 ? 166.492 185.560 184.687 1.00 54.96 233 ALA B O 1
ATOM 2868 N N . GLU B 2 229 ? 164.372 185.251 183.994 1.00 56.29 234 GLU B N 1
ATOM 2869 C CA . GLU B 2 229 ? 163.819 186.056 185.078 1.00 56.29 234 GLU B CA 1
ATOM 2870 C C . GLU B 2 229 ? 164.114 185.432 186.437 1.00 56.29 234 GLU B C 1
ATOM 2871 O O . GLU B 2 229 ? 164.552 186.118 187.368 1.00 56.29 234 GLU B O 1
ATOM 2877 N N . SER B 2 230 ? 163.885 184.125 186.570 1.00 55.86 235 SER B N 1
ATOM 2878 C CA . SER B 2 230 ? 164.097 183.446 187.841 1.00 55.86 235 SER B CA 1
ATOM 2879 C C . SER B 2 230 ? 165.565 183.158 188.128 1.00 55.86 235 SER B C 1
ATOM 2880 O O . SER B 2 230 ? 165.905 182.858 189.277 1.00 55.86 235 SER B O 1
ATOM 2883 N N . LEU B 2 231 ? 166.435 183.240 187.119 1.00 56.90 236 LEU B N 1
ATOM 2884 C CA . LEU B 2 231 ? 167.848 182.948 187.335 1.00 56.90 236 LEU B CA 1
ATOM 2885 C C . LEU B 2 231 ? 168.485 183.955 188.284 1.00 56.90 236 LEU B C 1
ATOM 2886 O O . LEU B 2 231 ? 169.265 183.579 189.167 1.00 56.90 236 LEU B O 1
ATOM 2891 N N . ALA B 2 232 ? 168.171 185.241 188.114 1.00 60.75 237 ALA B N 1
ATOM 2892 C CA . ALA B 2 232 ? 168.736 186.261 188.991 1.00 60.75 237 ALA B CA 1
ATOM 2893 C C . ALA B 2 232 ? 168.219 186.116 190.417 1.00 60.75 237 ALA B C 1
ATOM 2894 O O . ALA B 2 232 ? 168.972 186.304 191.379 1.00 60.75 237 ALA B O 1
ATOM 2896 N N . VAL B 2 233 ? 166.936 185.788 190.572 1.00 55.21 238 VAL B N 1
ATOM 2897 C CA . VAL B 2 233 ? 166.356 185.647 191.904 1.00 55.21 238 VAL B CA 1
ATOM 2898 C C . VAL B 2 233 ? 166.920 184.421 192.612 1.00 55.21 238 VAL B C 1
ATOM 2899 O O . VAL B 2 233 ? 167.170 184.447 193.823 1.00 55.21 238 VAL B O 1
ATOM 2903 N N . HIS B 2 234 ? 167.128 183.328 191.873 1.00 56.48 239 HIS B N 1
ATOM 2904 C CA . HIS B 2 234 ? 167.530 182.073 192.500 1.00 56.48 239 HIS B CA 1
ATOM 2905 C C . HIS B 2 234 ? 168.928 182.164 193.104 1.00 56.48 239 HIS B C 1
ATOM 2906 O O . HIS B 2 234 ? 169.175 181.630 194.191 1.00 56.48 239 HIS B O 1
ATOM 2913 N N . ASN B 2 235 ? 169.857 182.831 192.413 1.00 71.83 240 ASN B N 1
ATOM 2914 C CA . ASN B 2 235 ? 171.246 182.952 192.862 1.00 71.83 240 ASN B CA 1
ATOM 2915 C C . ASN B 2 235 ? 171.865 181.562 193.048 1.00 71.83 240 ASN B C 1
ATOM 2916 O O . ASN B 2 235 ? 172.189 181.122 194.152 1.00 71.83 240 ASN B O 1
ATOM 2921 N N . ILE B 2 236 ? 172.013 180.883 191.907 1.00 59.42 241 ILE B N 1
ATOM 2922 C CA . ILE B 2 236 ? 172.231 179.438 191.880 1.00 59.42 241 ILE B CA 1
ATOM 2923 C C . ILE B 2 236 ? 173.484 179.015 192.639 1.00 59.42 241 ILE B C 1
ATOM 2924 O O . ILE B 2 236 ? 173.466 178.007 193.355 1.00 59.42 241 ILE B O 1
ATOM 2929 N N . THR B 2 237 ? 174.588 179.756 192.504 1.00 64.84 242 THR B N 1
ATOM 2930 C CA . THR B 2 237 ? 175.846 179.281 193.075 1.00 64.84 242 THR B CA 1
ATOM 2931 C C . THR B 2 237 ? 175.828 179.263 194.599 1.00 64.84 242 THR B C 1
ATOM 2932 O O . THR B 2 237 ? 176.737 178.689 195.209 1.00 64.84 242 THR B O 1
ATOM 2936 N N . VAL B 2 238 ? 174.829 179.874 195.227 1.00 65.27 243 VAL B N 1
ATOM 2937 C CA . VAL B 2 238 ? 174.638 179.782 196.671 1.00 65.27 243 VAL B CA 1
ATOM 2938 C C . VAL B 2 238 ? 173.585 178.743 197.027 1.00 65.27 243 VAL B C 1
ATOM 2939 O O . VAL B 2 238 ? 173.798 177.906 197.903 1.00 65.27 243 VAL B O 1
ATOM 2943 N N . CYS B 2 239 ? 172.442 178.780 196.349 1.00 59.64 244 CYS B N 1
ATOM 2944 C CA . CYS B 2 239 ? 171.353 177.838 196.605 1.00 59.64 244 CYS B CA 1
ATOM 2945 C C . CYS B 2 239 ? 171.494 176.580 195.756 1.00 59.64 244 CYS B C 1
ATOM 2946 O O . CYS B 2 239 ? 170.574 176.172 195.049 1.00 59.64 244 CYS B O 1
ATOM 2949 N N . GLU B 2 240 ? 172.664 175.954 195.827 1.00 57.54 245 GLU B N 1
ATOM 2950 C CA . GLU B 2 240 ? 172.963 174.743 195.074 1.00 57.54 245 GLU B CA 1
ATOM 2951 C C . GLU B 2 240 ? 173.004 173.496 195.938 1.00 57.54 245 GLU B C 1
ATOM 2952 O O . GLU B 2 240 ? 172.460 172.462 195.545 1.00 57.54 245 GLU B O 1
ATOM 2958 N N . GLN B 2 241 ? 173.632 173.565 197.109 1.00 55.40 246 GLN B N 1
ATOM 2959 C CA . GLN B 2 241 ? 173.691 172.432 198.020 1.00 55.40 246 GLN B CA 1
ATOM 2960 C C . GLN B 2 241 ? 172.514 172.381 198.983 1.00 55.40 246 GLN B C 1
ATOM 2961 O O . GLN B 2 241 ? 172.380 171.397 199.719 1.00 55.40 246 GLN B O 1
ATOM 2967 N N . LYS B 2 242 ? 171.668 173.405 199.000 1.00 52.57 247 LYS B N 1
ATOM 2968 C CA . LYS B 2 242 ? 170.459 173.405 199.823 1.00 52.57 247 LYS B CA 1
ATOM 2969 C C . LYS B 2 242 ? 169.266 172.862 199.044 1.00 52.57 247 LYS B C 1
ATOM 2970 O O . LYS B 2 242 ? 168.211 173.486 198.956 1.00 52.57 247 LYS B O 1
ATOM 2976 N N . ILE B 2 243 ? 169.442 171.671 198.466 1.00 53.00 248 ILE B N 1
ATOM 2977 C CA . ILE B 2 243 ? 168.401 171.072 197.641 1.00 53.00 248 ILE B CA 1
ATOM 2978 C C . ILE B 2 243 ? 167.190 170.654 198.463 1.00 53.00 248 ILE B C 1
ATOM 2979 O O . ILE B 2 243 ? 166.084 170.549 197.920 1.00 53.00 248 ILE B O 1
ATOM 2984 N N . SER B 2 244 ? 167.360 170.420 199.762 1.00 52.02 249 SER B N 1
ATOM 2985 C CA . SER B 2 244 ? 166.276 169.931 200.600 1.00 52.02 249 SER B CA 1
ATOM 2986 C C . SER B 2 244 ? 165.460 171.043 201.244 1.00 52.02 249 SER B C 1
ATOM 2987 O O . SER B 2 244 ? 164.441 170.750 201.877 1.00 52.02 249 SER B O 1
ATOM 2990 N N . GLU B 2 245 ? 165.872 172.304 201.100 1.00 53.65 250 GLU B N 1
ATOM 2991 C CA . GLU B 2 245 ? 165.179 173.423 201.728 1.00 53.65 250 GLU B CA 1
ATOM 2992 C C . GLU B 2 245 ? 164.678 174.440 200.709 1.00 53.65 250 GLU B C 1
ATOM 2993 O O . GLU B 2 245 ? 164.412 175.590 201.070 1.00 53.65 250 GLU B O 1
ATOM 2999 N N . TRP B 2 246 ? 164.547 174.046 199.446 1.00 55.04 251 TRP B N 1
ATOM 3000 C CA . TRP B 2 246 ? 164.057 174.967 198.431 1.00 55.04 251 TRP B CA 1
ATOM 3001 C C . TRP B 2 246 ? 162.609 175.349 198.710 1.00 55.04 251 TRP B C 1
ATOM 3002 O O . TRP B 2 246 ? 161.783 174.504 199.066 1.00 55.04 251 TRP B O 1
ATOM 3013 N N . GLY B 2 247 ? 162.307 176.631 198.549 1.00 54.32 252 GLY B N 1
ATOM 3014 C CA . GLY B 2 247 ? 160.968 177.159 198.755 1.00 54.32 252 GLY B CA 1
ATOM 3015 C C . GLY B 2 247 ? 160.621 177.474 200.194 1.00 54.32 252 GLY B C 1
ATOM 3016 O O . GLY B 2 247 ? 159.892 178.431 200.462 1.00 54.32 252 GLY B O 1
ATOM 3017 N N . LYS B 2 248 ? 161.135 176.681 201.132 1.00 50.25 253 LYS B N 1
ATOM 3018 C CA . LYS B 2 248 ? 160.867 176.886 202.549 1.00 50.25 253 LYS B CA 1
ATOM 3019 C C . LYS B 2 248 ? 161.779 177.929 203.179 1.00 50.25 253 LYS B C 1
ATOM 3020 O O . LYS B 2 248 ? 161.630 178.219 204.370 1.00 50.25 253 LYS B O 1
ATOM 3026 N N . ILE B 2 249 ? 162.714 178.493 202.416 1.00 49.19 254 ILE B N 1
ATOM 3027 C CA . ILE B 2 249 ? 163.576 179.569 202.880 1.00 49.19 254 ILE B CA 1
ATOM 3028 C C . ILE B 2 249 ? 163.510 180.698 201.860 1.00 49.19 254 ILE B C 1
ATOM 3029 O O . ILE B 2 249 ? 163.182 180.492 200.690 1.00 49.19 254 ILE B O 1
ATOM 3034 N N . LYS B 2 250 ? 163.809 181.912 202.325 1.00 53.86 255 LYS B N 1
ATOM 3035 C CA . LYS B 2 250 ? 163.658 183.080 201.464 1.00 53.86 255 LYS B CA 1
ATOM 3036 C C . LYS B 2 250 ? 164.784 183.188 200.443 1.00 53.86 255 LYS B C 1
ATOM 3037 O O . LYS B 2 250 ? 164.555 183.625 199.310 1.00 53.86 255 LYS B O 1
ATOM 3043 N N . GLU B 2 251 ? 166.003 182.800 200.821 1.00 56.65 256 GLU B N 1
ATOM 3044 C CA . GLU B 2 251 ? 167.141 182.953 199.923 1.00 56.65 256 GLU B CA 1
ATOM 3045 C C . GLU B 2 251 ? 167.073 182.023 198.720 1.00 56.65 256 GLU B C 1
ATOM 3046 O O . GLU B 2 251 ? 167.709 182.308 197.700 1.00 56.65 256 GLU B O 1
ATOM 3052 N N . CYS B 2 252 ? 166.317 180.930 198.805 1.00 53.23 257 CYS B N 1
ATOM 3053 C CA . CYS B 2 252 ? 166.279 179.908 197.760 1.00 53.23 257 CYS B CA 1
ATOM 3054 C C . CYS B 2 252 ? 164.838 179.619 197.359 1.00 53.23 257 CYS B C 1
ATOM 3055 O O . CYS B 2 252 ? 164.269 178.586 197.734 1.00 53.23 257 CYS B O 1
ATOM 3058 N N . PRO B 2 253 ? 164.216 180.512 196.594 1.00 53.76 258 PRO B N 1
ATOM 3059 C CA . PRO B 2 253 ? 162.898 180.202 196.035 1.00 53.76 258 PRO B CA 1
ATOM 3060 C C . PRO B 2 253 ? 162.997 179.093 195.002 1.00 53.76 258 PRO B C 1
ATOM 3061 O O . PRO B 2 253 ? 164.041 178.885 194.379 1.00 53.76 258 PRO B O 1
ATOM 3065 N N . ILE B 2 254 ? 161.893 178.372 194.829 1.00 55.80 259 ILE B N 1
ATOM 3066 C CA . ILE B 2 254 ? 161.850 177.237 193.911 1.00 55.80 259 ILE B CA 1
ATOM 3067 C C . ILE B 2 254 ? 162.101 177.732 192.492 1.00 55.80 259 ILE B C 1
ATOM 3068 O O . ILE B 2 254 ? 161.394 178.632 192.015 1.00 55.80 259 ILE B O 1
ATOM 3073 N N . PRO B 2 255 ? 163.092 177.189 191.790 1.00 57.83 260 PRO B N 1
ATOM 3074 C CA . PRO B 2 255 ? 163.345 177.626 190.414 1.00 57.83 260 PRO B CA 1
ATOM 3075 C C . PRO B 2 255 ? 162.239 177.181 189.474 1.00 57.83 260 PRO B C 1
ATOM 3076 O O . PRO B 2 255 ? 161.557 176.179 189.703 1.00 57.83 260 PRO B O 1
ATOM 3080 N N . GLN B 2 256 ? 162.068 177.944 188.399 1.00 59.67 261 GLN B N 1
ATOM 3081 C CA . GLN B 2 256 ? 161.095 177.639 187.363 1.00 59.67 261 GLN B CA 1
ATOM 3082 C C . GLN B 2 256 ? 161.811 177.511 186.027 1.00 59.67 261 GLN B C 1
ATOM 3083 O O . GLN B 2 256 ? 162.700 178.307 185.711 1.00 59.67 261 GLN B O 1
ATOM 3089 N N . PHE B 2 257 ? 161.425 176.504 185.248 1.00 58.08 262 PHE B N 1
ATOM 3090 C CA . PHE B 2 257 ? 162.082 176.189 183.989 1.00 58.08 262 PHE B CA 1
ATOM 3091 C C . PHE B 2 257 ? 161.107 176.349 182.833 1.00 58.08 262 PHE B C 1
ATOM 3092 O O . PHE B 2 257 ? 159.922 176.022 182.955 1.00 58.08 262 PHE B O 1
ATOM 3100 N N . ALA B 2 258 ? 161.615 176.854 181.711 1.00 64.94 263 ALA B N 1
ATOM 3101 C CA . ALA B 2 258 ? 160.823 177.036 180.505 1.00 64.94 263 ALA B CA 1
ATOM 3102 C C . ALA B 2 258 ? 161.624 176.546 179.307 1.00 64.94 263 ALA B C 1
ATOM 3103 O O . ALA B 2 258 ? 162.852 176.448 179.353 1.00 64.94 263 ALA B O 1
ATOM 3105 N N . GLY B 2 259 ? 160.909 176.239 178.228 1.00 72.96 264 GLY B N 1
ATOM 3106 C CA . GLY B 2 259 ? 161.531 175.718 177.032 1.00 72.96 264 GLY B CA 1
ATOM 3107 C C . GLY B 2 259 ? 162.259 176.783 176.235 1.00 72.96 264 GLY B C 1
ATOM 3108 O O . GLY B 2 259 ? 162.277 177.967 176.571 1.00 72.96 264 GLY B O 1
ATOM 3109 N N . ASN B 2 260 ? 162.880 176.333 175.148 1.00 82.04 265 ASN B N 1
ATOM 3110 C CA . ASN B 2 260 ? 163.609 177.223 174.264 1.00 82.04 265 ASN B CA 1
ATOM 3111 C C . ASN B 2 260 ? 162.634 178.137 173.524 1.00 82.04 265 ASN B C 1
ATOM 3112 O O . ASN B 2 260 ? 161.449 177.818 173.396 1.00 82.04 265 ASN B O 1
ATOM 3117 N N . PRO B 2 261 ? 163.098 179.291 173.050 1.00 86.30 266 PRO B N 1
ATOM 3118 C CA . PRO B 2 261 ? 162.239 180.155 172.232 1.00 86.30 266 PRO B CA 1
ATOM 3119 C C . PRO B 2 261 ? 161.737 179.412 171.008 1.00 86.30 266 PRO B C 1
ATOM 3120 O O . PRO B 2 261 ? 162.472 178.614 170.408 1.00 86.30 266 PRO B O 1
ATOM 3124 N N . PRO B 2 262 ? 160.490 179.648 170.603 1.00 92.39 267 PRO B N 1
ATOM 3125 C CA . PRO B 2 262 ? 159.856 178.810 169.579 1.00 92.39 267 PRO B CA 1
ATOM 3126 C C . PRO B 2 262 ? 160.102 179.226 168.137 1.00 92.39 267 PRO B C 1
ATOM 3127 O O . PRO B 2 262 ? 159.561 178.572 167.238 1.00 92.39 267 PRO B O 1
ATOM 3131 N N . MET B 2 263 ? 160.878 180.285 167.873 1.00 90.39 268 MET B N 1
ATOM 3132 C CA . MET B 2 263 ? 161.043 180.735 166.496 1.00 90.39 268 MET B CA 1
ATOM 3133 C C . MET B 2 263 ? 162.462 181.184 166.169 1.00 90.39 268 MET B C 1
ATOM 3134 O O . MET B 2 263 ? 162.662 181.822 165.128 1.00 90.39 268 MET B O 1
ATOM 3139 N N . THR B 2 264 ? 163.446 180.910 167.018 1.00 82.19 269 THR B N 1
ATOM 3140 C CA . THR B 2 264 ? 164.795 181.376 166.735 1.00 82.19 269 THR B CA 1
ATOM 3141 C C . THR B 2 264 ? 165.363 180.644 165.523 1.00 82.19 269 THR B C 1
ATOM 3142 O O . THR B 2 264 ? 165.090 179.460 165.304 1.00 82.19 269 THR B O 1
ATOM 3146 N N . TRP B 2 265 ? 166.112 181.375 164.697 1.00 73.22 270 TRP B N 1
ATOM 3147 C CA . TRP B 2 265 ? 166.727 180.814 163.490 1.00 73.22 270 TRP B CA 1
ATOM 3148 C C . TRP B 2 265 ? 168.134 181.395 163.379 1.00 73.22 270 TRP B C 1
ATOM 3149 O O . TRP B 2 265 ? 168.337 182.449 162.771 1.00 73.22 270 TRP B O 1
ATOM 3160 N N . LYS B 2 266 ? 169.102 180.700 163.969 1.00 67.20 271 LYS B N 1
ATOM 3161 C CA . LYS B 2 266 ? 170.500 181.083 163.854 1.00 67.20 271 LYS B CA 1
ATOM 3162 C C . LYS B 2 266 ? 171.284 180.184 162.911 1.00 67.20 271 LYS B C 1
ATOM 3163 O O . LYS B 2 266 ? 172.449 180.479 162.627 1.00 67.20 271 LYS B O 1
ATOM 3169 N N . TRP B 2 267 ? 170.678 179.105 162.420 1.00 55.43 272 TRP B N 1
ATOM 3170 C CA . TRP B 2 267 ? 171.347 178.185 161.512 1.00 55.43 272 TRP B CA 1
ATOM 3171 C C . TRP B 2 267 ? 171.221 178.586 160.050 1.00 55.43 272 TRP B C 1
ATOM 3172 O O . TRP B 2 267 ? 171.858 177.959 159.197 1.00 55.43 272 TRP B O 1
ATOM 3183 N N . ILE B 2 268 ? 170.527 179.657 159.717 1.00 61.42 273 ILE B N 1
ATOM 3184 C CA . ILE B 2 268 ? 170.430 179.999 158.317 1.00 61.42 273 ILE B CA 1
ATOM 3185 C C . ILE B 2 268 ? 171.776 180.492 157.850 1.00 61.42 273 ILE B C 1
ATOM 3186 O O . ILE B 2 268 ? 172.080 180.560 156.617 1.00 61.42 273 ILE B O 1
ATOM 3191 N N . VAL B 2 269 ? 172.634 180.788 158.801 1.00 61.12 274 VAL B N 1
ATOM 3192 C CA . VAL B 2 269 ? 173.899 181.328 158.397 1.00 61.12 274 VAL B CA 1
ATOM 3193 C C . VAL B 2 269 ? 174.485 180.367 157.394 1.00 61.12 274 VAL B C 1
ATOM 3194 O O . VAL B 2 269 ? 175.096 180.787 156.424 1.00 61.12 274 VAL B O 1
ATOM 3198 N N . GLY B 2 270 ? 174.267 179.083 157.565 1.00 54.97 275 GLY B N 1
ATOM 3199 C CA . GLY B 2 270 ? 174.893 178.137 156.672 1.00 54.97 275 GLY B CA 1
ATOM 3200 C C . GLY B 2 270 ? 174.444 178.198 155.246 1.00 54.97 275 GLY B C 1
ATOM 3201 O O . GLY B 2 270 ? 175.243 178.401 154.310 1.00 54.97 275 GLY B O 1
ATOM 3202 N N . PRO B 2 271 ? 173.162 178.025 155.042 1.00 55.15 276 PRO B N 1
ATOM 3203 C CA . PRO B 2 271 ? 172.803 178.152 153.654 1.00 55.15 276 PRO B CA 1
ATOM 3204 C C . PRO B 2 271 ? 173.277 179.508 153.093 1.00 55.15 276 PRO B C 1
ATOM 3205 O O . PRO B 2 271 ? 173.766 179.583 151.939 1.00 55.15 276 PRO B O 1
ATOM 3209 N N . MET B 2 272 ? 173.210 180.579 153.870 1.00 57.54 277 MET B N 1
ATOM 3210 C CA . MET B 2 272 ? 173.625 181.835 153.242 1.00 57.54 277 MET B CA 1
ATOM 3211 C C . MET B 2 272 ? 175.084 181.854 152.838 1.00 57.54 277 MET B C 1
ATOM 3212 O O . MET B 2 272 ? 175.428 182.270 151.718 1.00 57.54 277 MET B O 1
ATOM 3217 N N . PHE B 2 273 ? 175.970 181.420 153.707 1.00 55.78 278 PHE B N 1
ATOM 3218 C CA . PHE B 2 273 ? 177.352 181.367 153.283 1.00 55.78 278 PHE B CA 1
ATOM 3219 C C . PHE B 2 273 ? 177.550 180.451 152.092 1.00 55.78 278 PHE B C 1
ATOM 3220 O O . PHE B 2 273 ? 178.282 180.798 151.177 1.00 55.78 278 PHE B O 1
ATOM 3228 N N . LEU B 2 274 ? 176.918 179.296 152.045 1.00 55.22 279 LEU B N 1
ATOM 3229 C CA . LEU B 2 274 ? 177.181 178.497 150.854 1.00 55.22 279 LEU B CA 1
ATOM 3230 C C . LEU B 2 274 ? 176.751 179.280 149.609 1.00 55.22 279 LEU B C 1
ATOM 3231 O O . LEU B 2 274 ? 177.493 179.346 148.613 1.00 55.22 279 LEU B O 1
ATOM 3236 N N . TYR B 2 275 ? 175.591 179.907 149.623 1.00 59.06 280 TYR B N 1
ATOM 3237 C CA . TYR B 2 275 ? 175.243 180.621 148.393 1.00 59.06 280 TYR B CA 1
ATOM 3238 C C . TYR B 2 275 ? 176.254 181.689 148.059 1.00 59.06 280 TYR B C 1
ATOM 3239 O O . TYR B 2 275 ? 176.693 181.816 146.896 1.00 59.06 280 TYR B O 1
ATOM 3248 N N . LEU B 2 276 ? 176.654 182.476 149.033 1.00 58.80 281 LEU B N 1
ATOM 3249 C CA . LEU B 2 276 ? 177.585 183.512 148.640 1.00 58.80 281 LEU B CA 1
ATOM 3250 C C . LEU B 2 276 ? 178.880 182.923 148.106 1.00 58.80 281 LEU B C 1
ATOM 3251 O O . LEU B 2 276 ? 179.415 183.423 147.127 1.00 58.80 281 LEU B O 1
ATOM 3256 N N . CYS B 2 277 ? 179.404 181.869 148.689 1.00 59.82 282 CYS B N 1
ATOM 3257 C CA . CYS B 2 277 ? 180.600 181.311 148.087 1.00 59.82 282 CYS B CA 1
ATOM 3258 C C . CYS B 2 277 ? 180.384 180.803 146.676 1.00 59.82 282 CYS B C 1
ATOM 3259 O O . CYS B 2 277 ? 181.204 181.055 145.803 1.00 59.82 282 CYS B O 1
ATOM 3262 N N . GLU B 2 278 ? 179.307 180.098 146.398 1.00 66.11 283 GLU B N 1
ATOM 3263 C CA . GLU B 2 278 ? 179.124 179.713 145.001 1.00 66.11 283 GLU B CA 1
ATOM 3264 C C . GLU B 2 278 ? 179.140 180.933 144.108 1.00 66.11 283 GLU B C 1
ATOM 3265 O O . GLU B 2 278 ? 179.784 180.944 143.040 1.00 66.11 283 GLU B O 1
ATOM 3271 N N . ARG B 2 279 ? 178.415 181.974 144.481 1.00 64.24 284 ARG B N 1
ATOM 3272 C CA . ARG B 2 279 ? 178.417 183.095 143.549 1.00 64.24 284 ARG B CA 1
ATOM 3273 C C . ARG B 2 279 ? 179.803 183.720 143.404 1.00 64.24 284 ARG B C 1
ATOM 3274 O O . ARG B 2 279 ? 180.193 184.078 142.301 1.00 64.24 284 ARG B O 1
ATOM 3282 N N . LEU B 2 280 ? 180.572 183.863 144.466 1.00 61.32 285 LEU B N 1
ATOM 3283 C CA . LEU B 2 280 ? 181.914 184.404 144.265 1.00 61.32 285 LEU B CA 1
ATOM 3284 C C . LEU B 2 280 ? 182.799 183.496 143.415 1.00 61.32 285 LEU B C 1
ATOM 3285 O O . LEU B 2 280 ? 183.659 183.981 142.697 1.00 61.32 285 LEU B O 1
ATOM 3290 N N . VAL B 2 281 ? 182.643 182.187 143.500 1.00 62.84 286 VAL B N 1
ATOM 3291 C CA . VAL B 2 281 ? 183.396 181.307 142.622 1.00 62.84 286 VAL B CA 1
ATOM 3292 C C . VAL B 2 281 ? 183.025 181.579 141.209 1.00 62.84 286 VAL B C 1
ATOM 3293 O O . VAL B 2 281 ? 183.837 181.407 140.300 1.00 62.84 286 VAL B O 1
ATOM 3297 N N . ARG B 2 282 ? 181.791 181.948 140.946 1.00 30.00 287 ARG B N 1
ATOM 3298 C CA . ARG B 2 282 ? 181.398 182.101 139.558 1.00 30.00 287 ARG B CA 1
ATOM 3299 C C . ARG B 2 282 ? 181.935 183.392 139.104 1.00 30.00 287 ARG B C 1
ATOM 3300 O O . ARG B 2 282 ? 182.259 183.574 137.955 1.00 30.00 287 ARG B O 1
ATOM 3308 N N . PHE B 2 283 ? 182.020 184.322 140.006 1.00 73.19 288 PHE B N 1
ATOM 3309 C CA . PHE B 2 283 ? 182.668 185.547 139.633 1.00 73.19 288 PHE B CA 1
ATOM 3310 C C . PHE B 2 283 ? 184.113 185.386 139.324 1.00 73.19 288 PHE B C 1
ATOM 3311 O O . PHE B 2 283 ? 184.570 185.937 138.362 1.00 73.19 288 PHE B O 1
ATOM 3319 N N . TRP B 2 284 ? 184.888 184.711 140.138 1.00 75.87 289 TRP B N 1
ATOM 3320 C CA . TRP B 2 284 ? 186.279 184.562 139.734 1.00 75.87 289 TRP B CA 1
ATOM 3321 C C . TRP B 2 284 ? 186.370 183.862 138.395 1.00 75.87 289 TRP B C 1
ATOM 3322 O O . TRP B 2 284 ? 187.028 184.345 137.500 1.00 75.87 289 TRP B O 1
ATOM 3333 N N . ARG B 2 285 ? 185.693 182.737 138.230 1.00 70.14 290 ARG B N 1
ATOM 3334 C CA . ARG B 2 285 ? 185.842 181.986 136.977 1.00 70.14 290 ARG B CA 1
ATOM 3335 C C . ARG B 2 285 ? 185.439 182.792 135.772 1.00 70.14 290 ARG B C 1
ATOM 3336 O O . ARG B 2 285 ? 185.817 182.467 134.650 1.00 70.14 290 ARG B O 1
ATOM 3344 N N . SER B 2 286 ? 184.689 183.855 135.974 1.00 73.77 291 SER B N 1
ATOM 3345 C CA . SER B 2 286 ? 184.393 184.667 134.786 1.00 73.77 291 SER B CA 1
ATOM 3346 C C . SER B 2 286 ? 185.069 186.042 134.619 1.00 73.77 291 SER B C 1
ATOM 3347 O O . SER B 2 286 ? 184.709 186.835 133.724 1.00 73.77 291 SER B O 1
ATOM 3350 N N . GLN B 2 287 ? 186.104 186.313 135.373 1.00 78.52 292 GLN B N 1
ATOM 3351 C CA . GLN B 2 287 ? 186.664 187.651 135.317 1.00 78.52 292 GLN B CA 1
ATOM 3352 C C . GLN B 2 287 ? 187.931 187.576 134.491 1.00 78.52 292 GLN B C 1
ATOM 3353 O O . GLN B 2 287 ? 188.349 188.562 133.885 1.00 78.52 292 GLN B O 1
ATOM 3359 N N . GLN B 2 288 ? 188.538 186.395 134.451 1.00 71.82 293 GLN B N 1
ATOM 3360 C CA . GLN B 2 288 ? 189.761 186.213 133.685 1.00 71.82 293 GLN B CA 1
ATOM 3361 C C . GLN B 2 288 ? 189.530 186.576 132.229 1.00 71.82 293 GLN B C 1
ATOM 3362 O O . GLN B 2 288 ? 188.539 186.158 131.631 1.00 71.82 293 GLN B O 1
ATOM 3368 N N . LYS B 2 289 ? 190.440 187.352 131.655 1.00 68.40 294 LYS B N 1
ATOM 3369 C CA . LYS B 2 289 ? 190.294 187.775 130.266 1.00 68.40 294 LYS B CA 1
ATOM 3370 C C . LYS B 2 289 ? 190.742 186.694 129.296 1.00 68.40 294 LYS B C 1
ATOM 3371 O O . LYS B 2 289 ? 191.300 185.676 129.706 1.00 68.40 294 LYS B O 1
ATOM 3377 N N . VAL B 2 290 ? 190.493 186.908 128.010 1.00 60.25 295 VAL B N 1
ATOM 3378 C CA . VAL B 2 290 ? 190.921 185.946 127.002 1.00 60.25 295 VAL B CA 1
ATOM 3379 C C . VAL B 2 290 ? 192.119 186.498 126.244 1.00 60.25 295 VAL B C 1
ATOM 3380 O O . VAL B 2 290 ? 192.149 187.682 125.909 1.00 60.25 295 VAL B O 1
ATOM 3384 N N . VAL B 2 291 ? 193.107 185.652 125.975 1.00 59.83 296 VAL B N 1
ATOM 3385 C CA . VAL B 2 291 ? 194.312 186.110 125.295 1.00 59.83 296 VAL B CA 1
ATOM 3386 C C . VAL B 2 291 ? 194.397 185.416 123.944 1.00 59.83 296 VAL B C 1
ATOM 3387 O O . VAL B 2 291 ? 194.318 184.184 123.863 1.00 59.83 296 VAL B O 1
ATOM 3391 N 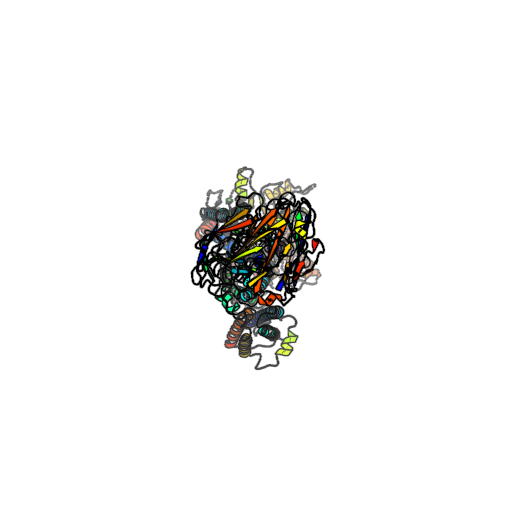N . ILE B 2 292 ? 194.549 186.208 122.883 1.00 61.15 297 ILE B N 1
ATOM 3392 C CA . ILE B 2 292 ? 194.661 185.654 121.541 1.00 61.15 297 ILE B CA 1
ATOM 3393 C C . ILE B 2 292 ? 196.018 184.982 121.388 1.00 61.15 297 ILE B C 1
ATOM 3394 O O . ILE B 2 292 ? 197.061 185.573 121.697 1.00 61.15 297 ILE B O 1
ATOM 3399 N N . THR B 2 293 ? 196.009 183.733 120.923 1.00 64.17 298 THR B N 1
ATOM 3400 C CA . THR B 2 293 ? 197.237 182.970 120.723 1.00 64.17 298 THR B CA 1
ATOM 3401 C C . THR B 2 293 ? 197.665 182.957 119.259 1.00 64.17 298 THR B C 1
ATOM 3402 O O . THR B 2 293 ? 198.781 183.370 118.930 1.00 64.17 298 THR B O 1
ATOM 3406 N N . LYS B 2 294 ? 196.792 182.490 118.371 1.00 63.56 299 LYS B N 1
ATOM 3407 C CA . LYS B 2 294 ? 197.107 182.376 116.954 1.00 63.56 299 LYS B CA 1
ATOM 3408 C C . LYS B 2 294 ? 195.967 182.950 116.130 1.00 63.56 299 LYS B C 1
ATOM 3409 O O . LYS B 2 294 ? 194.803 182.591 116.339 1.00 63.56 299 LYS B O 1
ATOM 3415 N N . VAL B 2 295 ? 196.304 183.836 115.197 1.00 61.65 300 VAL B N 1
ATOM 3416 C CA . VAL B 2 295 ? 195.354 184.388 114.240 1.00 61.65 300 VAL B CA 1
ATOM 3417 C C . VAL B 2 295 ? 195.827 184.019 112.841 1.00 61.65 300 VAL B C 1
ATOM 3418 O O . VAL B 2 295 ? 197.011 184.171 112.517 1.00 61.65 300 VAL B O 1
ATOM 3422 N N . VAL B 2 296 ? 194.911 183.500 112.025 1.00 66.35 301 VAL B N 1
ATOM 3423 C CA . VAL B 2 296 ? 195.239 183.015 110.692 1.00 66.35 301 VAL B CA 1
ATOM 3424 C C . VAL B 2 296 ? 194.313 183.674 109.682 1.00 66.35 301 VAL B C 1
ATOM 3425 O O . VAL B 2 296 ? 193.257 184.212 110.023 1.00 66.35 301 VAL B O 1
ATOM 3429 N N . THR B 2 297 ? 194.731 183.632 108.423 1.00 77.82 302 THR B N 1
ATOM 3430 C CA . THR B 2 297 ? 193.944 184.132 107.308 1.00 77.82 302 THR B CA 1
ATOM 3431 C C . THR B 2 297 ? 193.429 182.966 106.473 1.00 77.82 302 THR B C 1
ATOM 3432 O O . THR B 2 297 ? 193.831 181.813 106.650 1.00 77.82 302 THR B O 1
ATOM 3436 N N . HIS B 2 298 ? 192.529 183.287 105.552 1.00 84.04 303 HIS B N 1
ATOM 3437 C CA . HIS B 2 298 ? 191.888 182.293 104.704 1.00 84.04 303 HIS B CA 1
ATOM 3438 C C . HIS B 2 298 ? 191.375 182.997 103.456 1.00 84.04 303 HIS B C 1
ATOM 3439 O O . HIS B 2 298 ? 191.239 184.226 103.450 1.00 84.04 303 HIS B O 1
ATOM 3446 N N . PRO B 2 299 ? 191.098 182.255 102.381 1.00 91.62 304 PRO B N 1
ATOM 3447 C CA . PRO B 2 299 ? 190.616 182.899 101.154 1.00 91.62 304 PRO B CA 1
ATOM 3448 C C . PRO B 2 299 ? 189.327 183.669 101.395 1.00 91.62 304 PRO B C 1
ATOM 3449 O O . PRO B 2 299 ? 188.490 183.281 102.213 1.00 91.62 304 PRO B O 1
ATOM 3453 N N . PHE B 2 300 ? 189.187 184.777 100.671 1.00 100.89 305 PHE B N 1
ATOM 3454 C CA . PHE B 2 300 ? 188.078 185.728 100.836 1.00 100.89 305 PHE B CA 1
ATOM 3455 C C . PHE B 2 300 ? 188.169 186.262 102.264 1.00 100.89 305 PHE B C 1
ATOM 3456 O O . PHE B 2 300 ? 189.257 186.693 102.679 1.00 100.89 305 PHE B O 1
ATOM 3464 N N . LYS B 2 301 ? 187.089 186.259 103.040 1.00 92.94 306 LYS B N 1
ATOM 3465 C CA . LYS B 2 301 ? 187.102 186.748 104.418 1.00 92.94 306 LYS B CA 1
ATOM 3466 C C . LYS B 2 301 ? 186.618 185.619 105.322 1.00 92.94 306 LYS B C 1
ATOM 3467 O O . LYS B 2 301 ? 185.426 185.504 105.612 1.00 92.94 306 LYS B O 1
ATOM 3473 N N . THR B 2 302 ? 187.553 184.781 105.761 1.00 80.64 307 THR B N 1
ATOM 3474 C CA . THR B 2 302 ? 187.273 183.678 106.676 1.00 80.64 307 THR B CA 1
ATOM 3475 C C . THR B 2 302 ? 188.331 183.642 107.775 1.00 80.64 307 THR B C 1
ATOM 3476 O O . THR B 2 302 ? 188.945 182.613 108.064 1.00 80.64 307 THR B O 1
ATOM 3480 N N . ILE B 2 303 ? 188.577 184.803 108.385 1.00 65.98 308 ILE B N 1
ATOM 3481 C CA . ILE B 2 303 ? 189.610 184.907 109.407 1.00 65.98 308 ILE B CA 1
ATOM 3482 C C . ILE B 2 303 ? 189.221 184.066 110.615 1.00 65.98 308 ILE B C 1
ATOM 3483 O O . ILE B 2 303 ? 188.095 184.152 111.119 1.00 65.98 308 ILE B O 1
ATOM 3488 N N . GLU B 2 304 ? 190.157 183.242 111.082 1.00 61.52 309 GLU B N 1
ATOM 3489 C CA . GLU B 2 304 ? 189.935 182.342 112.204 1.00 61.52 309 GLU B CA 1
ATOM 3490 C C . GLU B 2 304 ? 190.882 182.695 113.342 1.00 61.52 309 GLU B C 1
ATOM 3491 O O . GLU B 2 304 ? 192.076 182.920 113.121 1.00 61.52 309 GLU B O 1
ATOM 3497 N N . LEU B 2 305 ? 190.343 182.739 114.558 1.00 60.00 310 LEU B N 1
ATOM 3498 C CA . LEU B 2 305 ? 191.095 183.112 115.748 1.00 60.00 310 LEU B CA 1
ATOM 3499 C C . LEU B 2 305 ? 191.218 181.917 116.681 1.00 60.00 310 LEU B C 1
ATOM 3500 O O . LEU B 2 305 ? 190.270 181.143 116.841 1.00 60.00 310 LEU B O 1
ATOM 3505 N N . GLN B 2 306 ? 192.388 181.778 117.302 1.00 65.70 311 GLN B N 1
ATOM 3506 C CA . GLN B 2 306 ? 192.665 180.714 118.264 1.00 65.70 311 GLN B CA 1
ATOM 3507 C C . GLN B 2 306 ? 193.137 181.360 119.561 1.00 65.70 311 GLN B C 1
ATOM 3508 O O . GLN B 2 306 ? 194.231 181.932 119.610 1.00 65.70 311 GLN B O 1
ATOM 3514 N N . MET B 2 307 ? 192.320 181.265 120.610 1.00 57.56 312 MET B N 1
ATOM 3515 C CA . MET B 2 307 ? 192.608 181.913 121.881 1.00 57.56 312 MET B CA 1
ATOM 3516 C C . MET B 2 307 ? 192.551 180.893 123.008 1.00 57.56 312 MET B C 1
ATOM 3517 O O . MET B 2 307 ? 191.853 179.881 122.915 1.00 57.56 312 MET B O 1
ATOM 3522 N N . LYS B 2 308 ? 193.278 181.179 124.084 1.00 56.58 313 LYS B N 1
ATOM 3523 C CA . LYS B 2 308 ? 193.337 180.314 125.253 1.00 56.58 313 LYS B CA 1
ATOM 3524 C C . LYS B 2 308 ? 192.785 181.058 126.459 1.00 56.58 313 LYS B C 1
ATOM 3525 O O . LYS B 2 308 ? 193.198 182.188 126.737 1.00 56.58 313 LYS B O 1
ATOM 3531 N N . LYS B 2 309 ? 191.854 180.426 127.172 1.00 56.29 314 LYS B N 1
ATOM 3532 C CA . LYS B 2 309 ? 191.246 181.009 128.358 1.00 56.29 314 LYS B CA 1
ATOM 3533 C C . LYS B 2 309 ? 191.293 180.007 129.501 1.00 56.29 314 LYS B C 1
ATOM 3534 O O . LYS B 2 309 ? 191.054 178.812 129.302 1.00 56.29 314 LYS B O 1
ATOM 3540 N N . LYS B 2 310 ? 191.602 180.501 130.696 1.00 65.07 315 LYS B N 1
ATOM 3541 C CA . LYS B 2 310 ? 191.731 179.635 131.860 1.00 65.07 315 LYS B CA 1
ATOM 3542 C C . LYS B 2 310 ? 190.366 179.147 132.330 1.00 65.07 315 LYS B C 1
ATOM 3543 O O . LYS B 2 310 ? 189.387 179.898 132.338 1.00 65.07 315 LYS B O 1
ATOM 3549 N N . GLY B 2 311 ? 190.307 177.876 132.726 1.00 65.71 316 GLY B N 1
ATOM 3550 C CA . GLY B 2 311 ? 189.098 177.301 133.281 1.00 65.71 316 GLY B CA 1
ATOM 3551 C C . GLY B 2 311 ? 187.933 177.227 132.316 1.00 65.71 316 GLY B C 1
ATOM 3552 O O . GLY B 2 311 ? 186.808 177.596 132.665 1.00 65.71 316 GLY B O 1
ATOM 3553 N N . PHE B 2 312 ? 188.185 176.753 131.100 1.00 62.67 317 PHE B N 1
ATOM 3554 C CA . PHE B 2 312 ? 187.165 176.655 130.067 1.00 62.67 317 PHE B CA 1
ATOM 3555 C C . PHE B 2 312 ? 186.977 175.203 129.652 1.00 62.67 317 PHE B C 1
ATOM 3556 O O . PHE B 2 312 ? 187.952 174.465 129.479 1.00 62.67 317 PHE B O 1
ATOM 3564 N N . LYS B 2 313 ? 185.719 174.802 129.492 1.00 71.52 318 LYS B N 1
ATOM 3565 C CA . LYS B 2 313 ? 185.356 173.471 129.012 1.00 71.52 318 LYS B CA 1
ATOM 3566 C C . LYS B 2 313 ? 184.636 173.649 127.679 1.00 71.52 318 LYS B C 1
ATOM 3567 O O . LYS B 2 313 ? 183.466 174.039 127.642 1.00 71.52 318 LYS B O 1
ATOM 3573 N N . MET B 2 314 ? 185.346 173.360 126.586 1.00 77.24 319 MET B N 1
ATOM 3574 C CA . MET B 2 314 ? 184.812 173.629 125.254 1.00 77.24 319 MET B CA 1
ATOM 3575 C C . MET B 2 314 ? 183.585 172.777 124.957 1.00 77.24 319 MET B C 1
ATOM 3576 O O . MET B 2 314 ? 182.627 173.255 124.338 1.00 77.24 319 MET B O 1
ATOM 3581 N N . GLU B 2 315 ? 183.601 171.518 125.380 1.00 84.03 320 GLU B N 1
ATOM 3582 C CA . GLU B 2 315 ? 182.534 170.545 125.083 1.00 84.03 320 GLU B CA 1
ATOM 3583 C C . GLU B 2 315 ? 182.454 170.412 123.557 1.00 84.03 320 GLU B C 1
ATOM 3584 O O . GLU B 2 315 ? 183.491 170.476 122.880 1.00 84.03 320 GLU B O 1
ATOM 3590 N N . VAL B 2 316 ? 181.264 170.237 122.983 1.00 80.65 321 VAL B N 1
ATOM 3591 C CA . VAL B 2 316 ? 181.131 170.060 121.542 1.00 80.65 321 VAL B CA 1
ATOM 3592 C C . VAL B 2 316 ? 179.745 170.526 121.127 1.00 80.65 321 VAL B C 1
ATOM 3593 O O . VAL B 2 316 ? 178.765 170.332 121.851 1.00 80.65 321 VAL B O 1
ATOM 3597 N N . GLY B 2 317 ? 179.667 171.160 119.958 1.00 70.44 322 GLY B N 1
ATOM 3598 C CA . GLY B 2 317 ? 178.388 171.596 119.424 1.00 70.44 322 GLY B CA 1
ATOM 3599 C C . GLY B 2 317 ? 177.749 172.733 120.187 1.00 70.44 322 GLY B C 1
ATOM 3600 O O . GLY B 2 317 ? 176.528 172.906 120.120 1.00 70.44 322 GLY B O 1
ATOM 3601 N N . GLN B 2 318 ? 178.541 173.517 120.906 1.00 61.21 323 GLN B N 1
ATOM 3602 C CA . GLN B 2 318 ? 178.038 174.621 121.703 1.00 61.21 323 GLN B CA 1
ATOM 3603 C C . GLN B 2 318 ? 178.216 175.931 120.939 1.00 61.21 323 GLN B C 1
ATOM 3604 O O . GLN B 2 318 ? 178.623 175.948 119.774 1.00 61.21 323 GLN B O 1
ATOM 3610 N N . TYR B 2 319 ? 177.900 177.046 121.594 1.00 47.50 324 TYR B N 1
ATOM 3611 C CA . TYR B 2 319 ? 178.118 178.359 121.006 1.00 47.50 324 TYR B CA 1
ATOM 3612 C C . TYR B 2 319 ? 178.525 179.332 122.101 1.00 47.50 324 TYR B C 1
ATOM 3613 O O . TYR B 2 319 ? 177.976 179.300 123.205 1.00 47.50 324 TYR B O 1
ATOM 3622 N N . ILE B 2 320 ? 179.489 180.191 121.789 1.00 40.71 325 ILE B N 1
ATOM 3623 C CA . ILE B 2 320 ? 180.009 181.162 122.739 1.00 40.71 325 ILE B CA 1
ATOM 3624 C C . ILE B 2 320 ? 179.653 182.566 122.261 1.00 40.71 325 ILE B C 1
ATOM 3625 O O . ILE B 2 320 ? 179.133 182.765 121.164 1.00 40.71 325 ILE B O 1
ATOM 3630 N N . PHE B 2 321 ? 179.946 183.550 123.106 1.00 40.80 326 PHE B N 1
ATOM 3631 C CA . PHE B 2 321 ? 179.689 184.950 122.809 1.00 40.80 326 PHE B CA 1
ATOM 3632 C C . PHE B 2 321 ? 181.008 185.699 122.677 1.00 40.80 326 PHE B C 1
ATOM 3633 O O . PHE B 2 321 ? 181.939 185.479 123.456 1.00 40.80 326 PHE B O 1
ATOM 3641 N N . VAL B 2 322 ? 181.082 186.583 121.687 1.00 42.62 327 VAL B N 1
ATOM 3642 C CA . VAL B 2 322 ? 182.275 187.371 121.410 1.00 42.62 327 VAL B CA 1
ATOM 3643 C C . VAL B 2 322 ? 181.914 188.846 121.490 1.00 42.62 327 VAL B C 1
ATOM 3644 O O . VAL B 2 322 ? 180.887 189.272 120.951 1.00 42.62 327 VAL B O 1
ATOM 3648 N N . LYS B 2 323 ? 182.756 189.623 122.167 1.00 55.58 328 LYS B N 1
ATOM 3649 C CA . LYS B 2 323 ? 182.515 191.049 122.355 1.00 55.58 328 LYS B CA 1
ATOM 3650 C C . LYS B 2 323 ? 183.842 191.788 122.306 1.00 55.58 328 LYS B C 1
ATOM 3651 O O . LYS B 2 323 ? 184.745 191.495 123.095 1.00 55.58 328 LYS B O 1
ATOM 3657 N N . CYS B 2 324 ? 183.957 192.740 121.385 1.00 69.75 329 CYS B N 1
ATOM 3658 C CA . CYS B 2 324 ? 185.145 193.579 121.281 1.00 69.75 329 CYS B CA 1
ATOM 3659 C C . CYS B 2 324 ? 184.803 194.996 121.716 1.00 69.75 329 CYS B C 1
ATOM 3660 O O . CYS B 2 324 ? 184.098 195.707 120.983 1.00 69.75 329 CYS B O 1
ATOM 3663 N N . PRO B 2 325 ? 185.274 195.453 122.880 1.00 69.09 330 PRO B N 1
ATOM 3664 C CA . PRO B 2 325 ? 184.911 196.805 123.338 1.00 69.09 330 PRO B CA 1
ATOM 3665 C C . PRO B 2 325 ? 185.376 197.912 122.409 1.00 69.09 330 PRO B C 1
ATOM 3666 O O . PRO B 2 325 ? 184.779 198.996 122.410 1.00 69.09 330 PRO B O 1
ATOM 3670 N N . LYS B 2 326 ? 186.431 197.682 121.625 1.00 64.33 331 LYS B N 1
ATOM 3671 C CA . LYS B 2 326 ? 186.895 198.708 120.696 1.00 64.33 331 LYS B CA 1
ATOM 3672 C C . LYS B 2 326 ? 185.847 198.994 119.627 1.00 64.33 331 LYS B C 1
ATOM 3673 O O . LYS B 2 326 ? 185.560 200.155 119.318 1.00 64.33 331 LYS B O 1
ATOM 3679 N N . VAL B 2 327 ? 185.263 197.942 119.051 1.00 68.09 332 VAL B N 1
ATOM 3680 C CA . VAL B 2 327 ? 184.244 198.131 118.022 1.00 68.09 332 VAL B CA 1
ATOM 3681 C C . VAL B 2 327 ? 182.950 198.646 118.641 1.00 68.09 332 VAL B C 1
ATOM 3682 O O . VAL B 2 327 ? 182.343 199.603 118.146 1.00 68.09 332 VAL B O 1
ATOM 3686 N N . SER B 2 328 ? 182.512 198.023 119.732 1.00 66.24 333 SER B N 1
ATOM 3687 C CA . SER B 2 328 ? 181.300 198.435 120.426 1.00 66.24 333 SER B CA 1
ATOM 3688 C C . SER B 2 328 ? 181.362 197.914 121.853 1.00 66.24 333 SER B C 1
ATOM 3689 O O . SER B 2 328 ? 181.830 196.799 122.090 1.00 66.24 333 SER B O 1
ATOM 3692 N N . LYS B 2 329 ? 180.880 198.719 122.793 1.00 64.12 334 LYS B N 1
ATOM 3693 C CA . LYS B 2 329 ? 181.000 198.408 124.211 1.00 64.12 334 LYS B CA 1
ATOM 3694 C C . LYS B 2 329 ? 179.780 197.697 124.783 1.00 64.12 334 LYS B C 1
ATOM 3695 O O . LYS B 2 329 ? 179.760 197.409 125.984 1.00 64.12 334 LYS B O 1
ATOM 3701 N N . LEU B 2 330 ? 178.762 197.411 123.969 1.00 63.84 335 LEU B N 1
ATOM 3702 C CA . LEU B 2 330 ? 177.524 196.856 124.503 1.00 63.84 335 LEU B CA 1
ATOM 3703 C C . LEU B 2 330 ? 176.916 195.792 123.591 1.00 63.84 335 LEU B C 1
ATOM 3704 O O . LEU B 2 330 ? 175.695 195.603 123.585 1.00 63.84 335 LEU B O 1
ATOM 3709 N N . GLU B 2 331 ? 177.740 195.064 122.840 1.00 58.10 336 GLU B N 1
ATOM 3710 C CA . GLU B 2 331 ? 177.240 194.073 121.895 1.00 58.10 336 GLU B CA 1
ATOM 3711 C C . GLU B 2 331 ? 177.920 192.731 122.116 1.00 58.10 336 GLU B C 1
ATOM 3712 O O . GLU B 2 331 ? 179.150 192.660 122.208 1.00 58.10 336 GLU B O 1
ATOM 3718 N N . TRP B 2 332 ? 177.116 191.673 122.196 1.00 47.34 337 TRP B N 1
ATOM 3719 C CA . TRP B 2 332 ? 177.593 190.296 122.224 1.00 47.34 337 TRP B CA 1
ATOM 3720 C C . TRP B 2 332 ? 177.149 189.590 120.951 1.00 47.34 337 TRP B C 1
ATOM 3721 O O . TRP B 2 332 ? 175.958 189.592 120.622 1.00 47.34 337 TRP B O 1
ATOM 3732 N N . HIS B 2 333 ? 178.096 188.985 120.243 1.00 46.47 338 HIS B N 1
ATOM 3733 C CA . HIS B 2 333 ? 177.713 188.214 119.072 1.00 46.47 338 HIS B CA 1
ATOM 3734 C C . HIS B 2 333 ? 177.899 186.725 119.330 1.00 46.47 338 HIS B C 1
ATOM 3735 O O . HIS B 2 333 ? 178.857 186.330 120.003 1.00 46.47 338 HIS B O 1
ATOM 3742 N N . PRO B 2 334 ? 177.011 185.877 118.813 1.00 33.93 339 PRO B N 1
ATOM 3743 C CA . PRO B 2 334 ? 177.167 184.432 119.003 1.00 33.93 339 PRO B CA 1
ATOM 3744 C C . PRO B 2 334 ? 177.971 183.786 117.886 1.00 33.93 339 PRO B C 1
ATOM 3745 O O . PRO B 2 334 ? 177.886 184.167 116.717 1.00 33.93 339 PRO B O 1
ATOM 3749 N N . PHE B 2 335 ? 178.766 182.788 118.261 1.00 37.74 340 PHE B N 1
ATOM 3750 C CA . PHE B 2 335 ? 179.583 182.046 117.313 1.00 37.74 340 PHE B CA 1
ATOM 3751 C C . PHE B 2 335 ? 179.661 180.594 117.758 1.00 37.74 340 PHE B C 1
ATOM 3752 O O . PHE B 2 335 ? 179.491 180.277 118.937 1.00 37.74 340 PHE B O 1
ATOM 3760 N N . THR B 2 336 ? 179.935 179.713 116.802 1.00 45.21 341 THR B N 1
ATOM 3761 C CA . THR B 2 336 ? 179.952 178.276 117.042 1.00 45.21 341 THR B CA 1
ATOM 3762 C C . THR B 2 336 ? 181.388 177.790 117.175 1.00 45.21 341 THR B C 1
ATOM 3763 O O . THR B 2 336 ? 182.246 178.141 116.359 1.00 45.21 341 THR B O 1
ATOM 3767 N N . LEU B 2 337 ? 181.644 176.986 118.205 1.00 48.75 342 LEU B N 1
ATOM 3768 C CA . LEU B 2 337 ? 182.979 176.452 118.458 1.00 48.75 342 LEU B CA 1
ATOM 3769 C C . LEU B 2 337 ? 183.342 175.441 117.378 1.00 48.75 342 LEU B C 1
ATOM 3770 O O . LEU B 2 337 ? 182.787 174.339 117.336 1.00 48.75 342 LEU B O 1
ATOM 3775 N N . THR B 2 338 ? 184.270 175.811 116.501 1.00 56.65 343 THR B N 1
ATOM 3776 C CA . THR B 2 338 ? 184.778 174.898 115.477 1.00 56.65 343 THR B CA 1
ATOM 3777 C C . THR B 2 338 ? 186.081 174.248 115.940 1.00 56.65 343 THR B C 1
ATOM 3778 O O . THR B 2 338 ? 187.127 174.361 115.301 1.00 56.65 343 THR B O 1
ATOM 3782 N N . SER B 2 339 ? 186.008 173.559 117.075 1.00 65.63 344 SER B N 1
ATOM 3783 C CA . SER B 2 339 ? 187.174 172.902 117.654 1.00 65.63 344 SER B CA 1
ATOM 3784 C C . SER B 2 339 ? 186.732 171.584 118.274 1.00 65.63 344 SER B C 1
ATOM 3785 O O . SER B 2 339 ? 185.600 171.130 118.086 1.00 65.63 344 SER B O 1
ATOM 3788 N N . ALA B 2 340 ? 187.633 170.978 119.030 1.00 77.68 345 ALA B N 1
ATOM 3789 C CA . ALA B 2 340 ? 187.422 169.698 119.682 1.00 77.68 345 ALA B CA 1
ATOM 3790 C C . ALA B 2 340 ? 187.782 169.817 121.152 1.00 77.68 345 ALA B C 1
ATOM 3791 O O . ALA B 2 340 ? 188.594 170.666 121.533 1.00 77.68 345 ALA B O 1
ATOM 3793 N N . PRO B 2 341 ? 187.189 168.982 122.010 1.00 82.45 346 PRO B N 1
ATOM 3794 C CA . PRO B 2 341 ? 187.579 168.987 123.427 1.00 82.45 346 PRO B CA 1
ATOM 3795 C C . PRO B 2 341 ? 189.028 168.572 123.626 1.00 82.45 346 PRO B C 1
ATOM 3796 O O . PRO B 2 341 ? 189.721 168.242 122.659 1.00 82.45 346 PRO B O 1
ATOM 3800 N N . GLU B 2 342 ? 189.495 168.627 124.876 1.00 92.38 347 GLU B N 1
ATOM 3801 C CA . GLU B 2 342 ? 190.867 168.289 125.280 1.00 92.38 347 GLU B CA 1
ATOM 3802 C C . GLU B 2 342 ? 191.923 169.008 124.435 1.00 92.38 347 GLU B C 1
ATOM 3803 O O . GLU B 2 342 ? 193.093 168.612 124.416 1.00 92.38 347 GLU B O 1
ATOM 3809 N N . GLU B 2 343 ? 191.527 170.076 123.749 1.00 79.89 348 GLU B N 1
ATOM 3810 C CA . GLU B 2 343 ? 192.452 170.980 123.084 1.00 79.89 348 GLU B CA 1
ATOM 3811 C C . GLU B 2 343 ? 192.770 172.135 124.033 1.00 79.89 348 GLU B C 1
ATOM 3812 O O . GLU B 2 343 ? 192.473 172.081 125.229 1.00 79.89 348 GLU B O 1
ATOM 3818 N N . ASP B 2 344 ? 193.384 173.194 123.513 1.00 71.39 349 ASP B N 1
ATOM 3819 C CA . ASP B 2 344 ? 193.629 174.392 124.304 1.00 71.39 349 ASP B CA 1
ATOM 3820 C C . ASP B 2 344 ? 192.978 175.652 123.750 1.00 71.39 349 ASP B C 1
ATOM 3821 O O . ASP B 2 344 ? 192.602 176.524 124.535 1.00 71.39 349 ASP B O 1
ATOM 3826 N N . PHE B 2 345 ? 192.828 175.774 122.432 1.00 67.81 350 PHE B N 1
ATOM 3827 C CA . PHE B 2 345 ? 192.281 176.987 121.847 1.00 67.81 350 PHE B CA 1
ATOM 3828 C C . PHE B 2 345 ? 190.771 176.864 121.639 1.00 67.81 350 PHE B C 1
ATOM 3829 O O . PHE B 2 345 ? 190.136 175.880 122.024 1.00 67.81 350 PHE B O 1
ATOM 3837 N N . PHE B 2 346 ? 190.191 177.891 121.019 1.00 58.77 351 PHE B N 1
ATOM 3838 C CA . PHE B 2 346 ? 188.768 177.945 120.709 1.00 58.77 351 PHE B CA 1
ATOM 3839 C C . PHE B 2 346 ? 188.483 177.698 119.237 1.00 58.77 351 PHE B C 1
ATOM 3840 O O . PHE B 2 346 ? 187.613 176.889 118.903 1.00 58.77 351 PHE B O 1
ATOM 3848 N N . SER B 2 347 ? 189.189 178.399 118.350 1.00 62.54 352 SER B N 1
ATOM 3849 C CA . SER B 2 347 ? 189.046 178.252 116.902 1.00 62.54 352 SER B CA 1
ATOM 3850 C C . SER B 2 347 ? 187.602 178.498 116.461 1.00 62.54 352 SER B C 1
ATOM 3851 O O . SER B 2 347 ? 186.912 177.611 115.955 1.00 62.54 352 SER B O 1
ATOM 3854 N N . ILE B 2 348 ? 187.150 179.730 116.672 1.00 55.14 353 ILE B N 1
ATOM 3855 C CA . ILE B 2 348 ? 185.846 180.170 116.193 1.00 55.14 353 ILE B CA 1
ATOM 3856 C C . ILE B 2 348 ? 186.022 180.776 114.806 1.00 55.14 353 ILE B C 1
ATOM 3857 O O . ILE B 2 348 ? 186.794 181.723 114.620 1.00 55.14 353 ILE B O 1
ATOM 3862 N N . HIS B 2 349 ? 185.324 180.214 113.824 1.00 62.06 354 HIS B N 1
ATOM 3863 C CA . HIS B 2 349 ? 185.448 180.668 112.445 1.00 62.06 354 HIS B CA 1
ATOM 3864 C C . HIS B 2 349 ? 184.428 181.764 112.175 1.00 62.06 354 HIS B C 1
ATOM 3865 O O . HIS B 2 349 ? 183.218 181.514 112.206 1.00 62.06 354 HIS B O 1
ATOM 3872 N N . ILE B 2 350 ? 184.911 182.972 111.905 1.00 62.29 355 ILE B N 1
ATOM 3873 C CA . ILE B 2 350 ? 184.059 184.104 111.569 1.00 62.29 355 ILE B CA 1
ATOM 3874 C C . ILE B 2 350 ? 184.313 184.480 110.117 1.00 62.29 355 ILE B C 1
ATOM 3875 O O . ILE B 2 350 ? 185.430 184.330 109.610 1.00 62.29 355 ILE B O 1
ATOM 3880 N N . ARG B 2 351 ? 183.262 184.929 109.439 1.00 74.80 356 ARG B N 1
ATOM 3881 C CA . ARG B 2 351 ? 183.348 185.374 108.058 1.00 74.80 356 ARG B CA 1
ATOM 3882 C C . ARG B 2 351 ? 182.658 186.722 107.930 1.00 74.80 356 ARG B C 1
ATOM 3883 O O . ARG B 2 351 ? 181.585 186.934 108.501 1.00 74.80 356 ARG B O 1
ATOM 3891 N N . ILE B 2 352 ? 183.279 187.631 107.182 1.00 80.52 357 ILE B N 1
ATOM 3892 C CA . ILE B 2 352 ? 182.744 188.982 107.055 1.00 80.52 357 ILE B CA 1
ATOM 3893 C C . ILE B 2 352 ? 181.453 188.923 106.249 1.00 80.52 357 ILE B C 1
ATOM 3894 O O . ILE B 2 352 ? 181.448 188.531 105.076 1.00 80.52 357 ILE B O 1
ATOM 3899 N N . VAL B 2 353 ? 180.344 189.285 106.891 1.00 83.45 358 VAL B N 1
ATOM 3900 C CA . VAL B 2 353 ? 179.038 189.299 106.243 1.00 83.45 358 VAL B CA 1
ATOM 3901 C C . VAL B 2 353 ? 178.336 190.612 106.559 1.00 83.45 358 VAL B C 1
ATOM 3902 O O . VAL B 2 353 ? 177.329 190.958 105.932 1.00 83.45 358 VAL B O 1
ATOM 3906 N N . GLY B 2 354 ? 178.862 191.350 107.534 1.00 80.55 359 GLY B N 1
ATOM 3907 C CA . GLY B 2 354 ? 178.245 192.594 107.947 1.00 80.55 359 GLY B CA 1
ATOM 3908 C C . GLY B 2 354 ? 179.233 193.707 108.226 1.00 80.55 359 GLY B C 1
ATOM 3909 O O . GLY B 2 354 ? 180.192 193.901 107.473 1.00 80.55 359 GLY B O 1
ATOM 3910 N N . ASP B 2 355 ? 179.007 194.447 109.308 1.00 80.92 360 ASP B N 1
ATOM 3911 C CA . ASP B 2 355 ? 179.841 195.584 109.678 1.00 80.92 360 ASP B CA 1
ATOM 3912 C C . ASP B 2 355 ? 180.668 195.348 110.931 1.00 80.92 360 ASP B C 1
ATOM 3913 O O . ASP B 2 355 ? 181.829 195.759 110.980 1.00 80.92 360 ASP B O 1
ATOM 3918 N N . TRP B 2 356 ? 180.095 194.705 111.952 1.00 65.73 361 TRP B N 1
ATOM 3919 C CA . TRP B 2 356 ? 180.854 194.424 113.166 1.00 65.73 361 TRP B CA 1
ATOM 3920 C C . TRP B 2 356 ? 182.025 193.495 112.879 1.00 65.73 361 TRP B C 1
ATOM 3921 O O . TRP B 2 356 ? 183.122 193.680 113.418 1.00 65.73 361 TRP B O 1
ATOM 3932 N N . THR B 2 357 ? 181.806 192.480 112.040 1.00 75.66 362 THR B N 1
ATOM 3933 C CA . THR B 2 357 ? 182.897 191.594 111.650 1.00 75.66 362 THR B CA 1
ATOM 3934 C C . THR B 2 357 ? 183.988 192.363 110.918 1.00 75.66 362 THR B C 1
ATOM 3935 O O . THR B 2 357 ? 185.182 192.119 111.131 1.00 75.66 362 THR B O 1
ATOM 3939 N N . GLU B 2 358 ? 183.598 193.298 110.048 1.00 79.94 363 GLU B N 1
ATOM 3940 C CA . GLU B 2 358 ? 184.575 194.170 109.408 1.00 79.94 363 GLU B CA 1
ATOM 3941 C C . GLU B 2 358 ? 185.266 195.086 110.408 1.00 79.94 363 GLU B C 1
ATOM 3942 O O . GLU B 2 358 ? 186.321 195.645 110.091 1.00 79.94 363 GLU B O 1
ATOM 3948 N N . GLY B 2 359 ? 184.697 195.254 111.602 1.00 79.14 364 GLY B N 1
ATOM 3949 C CA . GLY B 2 359 ? 185.365 195.997 112.654 1.00 79.14 364 GLY B CA 1
ATOM 3950 C C . GLY B 2 359 ? 186.597 195.316 113.207 1.00 79.14 364 GLY B C 1
ATOM 3951 O O . GLY B 2 359 ? 187.372 195.960 113.921 1.00 79.14 364 GLY B O 1
ATOM 3952 N N . LEU B 2 360 ? 186.789 194.035 112.900 1.00 81.56 365 LEU B N 1
ATOM 3953 C CA . LEU B 2 360 ? 188.003 193.312 113.248 1.00 81.56 365 LEU B CA 1
ATOM 3954 C C . LEU B 2 360 ? 189.060 193.389 112.155 1.00 81.56 365 LEU B C 1
ATOM 3955 O O . LEU B 2 360 ? 190.111 192.754 112.281 1.00 81.56 365 LEU B O 1
ATOM 3960 N N . PHE B 2 361 ? 188.798 194.137 111.084 1.00 89.66 366 PHE B N 1
ATOM 3961 C CA . PHE B 2 361 ? 189.743 194.332 109.993 1.00 89.66 366 PHE B CA 1
ATOM 3962 C C . PHE B 2 361 ? 190.271 195.756 109.925 1.00 89.66 366 PHE B C 1
ATOM 3963 O O . PHE B 2 361 ? 191.487 195.967 109.926 1.00 89.66 366 PHE B O 1
ATOM 3971 N N . ASN B 2 362 ? 189.379 196.746 109.858 1.00 92.93 367 ASN B N 1
ATOM 3972 C CA . ASN B 2 362 ? 189.817 198.137 109.807 1.00 92.93 367 ASN B CA 1
ATOM 3973 C C . ASN B 2 362 ? 190.398 198.581 111.144 1.00 92.93 367 ASN B C 1
ATOM 3974 O O . ASN B 2 362 ? 191.472 199.193 111.194 1.00 92.93 367 ASN B O 1
ATOM 3979 N N . ALA B 2 363 ? 189.699 198.284 112.242 1.00 92.71 368 ALA B N 1
ATOM 3980 C CA . ALA B 2 363 ? 190.219 198.632 113.560 1.00 92.71 368 ALA B CA 1
ATOM 3981 C C . ALA B 2 363 ? 191.366 197.713 113.960 1.00 92.71 368 ALA B C 1
ATOM 3982 O O . ALA B 2 363 ? 192.345 198.160 114.569 1.00 92.71 368 ALA B O 1
ATOM 3984 N N . CYS B 2 364 ? 191.263 196.430 113.628 1.00 97.50 369 CYS B N 1
ATOM 3985 C CA . CYS B 2 364 ? 192.293 195.437 113.926 1.00 97.50 369 CYS B CA 1
ATOM 3986 C C . CYS B 2 364 ? 192.964 195.063 112.606 1.00 97.50 369 CYS B C 1
ATOM 3987 O O . CYS B 2 364 ? 192.516 194.161 111.896 1.00 97.50 369 CYS B O 1
ATOM 399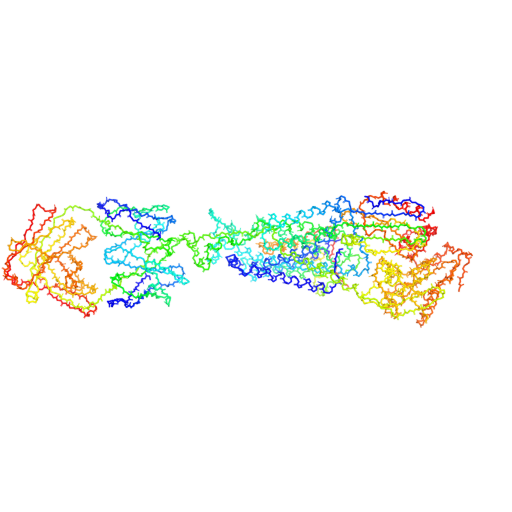0 N N . GLY B 2 365 ? 194.041 195.773 112.279 1.00 104.66 370 GLY B N 1
ATOM 3991 C CA . GLY B 2 365 ? 194.742 195.510 111.038 1.00 104.66 370 GLY B CA 1
ATOM 3992 C C . GLY B 2 365 ? 195.438 194.163 111.048 1.00 104.66 370 GLY B C 1
ATOM 3993 O O . GLY B 2 365 ? 195.882 193.667 112.084 1.00 104.66 370 GLY B O 1
ATOM 3994 N N . CYS B 2 366 ? 195.532 193.563 109.863 1.00 107.89 371 CYS B N 1
ATOM 3995 C CA . CYS B 2 366 ? 196.168 192.261 109.702 1.00 107.89 371 CYS B CA 1
ATOM 3996 C C . CYS B 2 366 ? 197.587 192.348 109.163 1.00 107.89 371 CYS B C 1
ATOM 3997 O O . CYS B 2 366 ? 198.422 191.508 109.513 1.00 107.89 371 CYS B O 1
ATOM 4000 N N . ASP B 2 367 ? 197.881 193.338 108.326 1.00 107.25 372 ASP B N 1
ATOM 4001 C CA . ASP B 2 367 ? 199.221 193.498 107.773 1.00 107.25 372 ASP B CA 1
ATOM 4002 C C . ASP B 2 367 ? 200.187 194.035 108.823 1.00 107.25 372 ASP B C 1
ATOM 4003 O O . ASP B 2 367 ? 201.161 194.713 108.496 1.00 107.25 372 ASP B O 1
ATOM 4008 N N . LYS B 2 376 ? 198.882 194.255 120.630 1.00 85.97 381 LYS B N 1
ATOM 4009 C CA . LYS B 2 376 ? 198.430 195.297 119.717 1.00 85.97 381 LYS B CA 1
ATOM 4010 C C . LYS B 2 376 ? 197.159 194.869 118.990 1.00 85.97 381 LYS B C 1
ATOM 4011 O O . LYS B 2 376 ? 196.923 195.258 117.846 1.00 85.97 381 LYS B O 1
ATOM 4017 N N . LEU B 2 377 ? 196.343 194.068 119.666 1.00 82.92 382 LEU B N 1
ATOM 4018 C CA . LEU B 2 377 ? 195.100 193.547 119.124 1.00 82.92 382 LEU B CA 1
ATOM 4019 C C . LEU B 2 377 ? 193.964 193.812 120.099 1.00 82.92 382 LEU B C 1
ATOM 4020 O O . LEU B 2 377 ? 194.198 193.957 121.304 1.00 82.92 382 LEU B O 1
ATOM 4025 N N . PRO B 2 378 ? 192.726 193.899 119.607 1.00 75.64 383 PRO B N 1
ATOM 4026 C CA . PRO B 2 378 ? 191.598 194.176 120.503 1.00 75.64 383 PRO B CA 1
ATOM 4027 C C . PRO B 2 378 ? 191.436 193.095 121.560 1.00 75.64 383 PRO B C 1
ATOM 4028 O O . PRO B 2 378 ? 191.673 191.910 121.314 1.00 75.64 383 PRO B O 1
ATOM 4032 N N . LYS B 2 379 ? 191.026 193.521 122.751 1.00 69.42 384 LYS B N 1
ATOM 4033 C CA . LYS B 2 379 ? 190.840 192.615 123.882 1.00 69.42 384 LYS B CA 1
ATOM 4034 C C . LYS B 2 379 ? 189.493 191.922 123.731 1.00 69.42 384 LYS B C 1
ATOM 4035 O O . LYS B 2 379 ? 188.443 192.505 124.008 1.00 69.42 384 LYS B O 1
ATOM 4041 N N . ILE B 2 380 ? 189.521 190.669 123.291 1.00 55.14 385 ILE B N 1
ATOM 4042 C CA . ILE B 2 380 ? 188.298 189.907 123.070 1.00 55.14 385 ILE B CA 1
ATOM 4043 C C . ILE B 2 380 ? 187.842 189.299 124.388 1.00 55.14 385 ILE B C 1
ATOM 4044 O O . ILE B 2 380 ? 188.634 188.678 125.107 1.00 55.14 385 ILE B O 1
ATOM 4049 N N . ALA B 2 381 ? 186.565 189.479 124.711 1.00 50.16 386 ALA B N 1
ATOM 4050 C CA . ALA B 2 381 ? 185.963 188.905 125.906 1.00 50.16 386 ALA B CA 1
ATOM 4051 C C . ALA B 2 381 ? 184.976 187.821 125.499 1.00 50.16 386 ALA B C 1
ATOM 4052 O O . ALA B 2 381 ? 184.109 188.052 124.650 1.00 50.16 386 ALA B O 1
ATOM 4054 N N . VAL B 2 382 ? 185.107 186.644 126.105 1.00 49.17 387 VAL B N 1
ATOM 4055 C CA . VAL B 2 382 ? 184.276 185.486 125.793 1.00 49.17 387 VAL B CA 1
ATOM 4056 C C . VAL B 2 382 ? 183.405 185.183 127.003 1.00 49.17 387 VAL B C 1
ATOM 4057 O O . VAL B 2 382 ? 183.905 185.110 128.132 1.00 49.17 387 VAL B O 1
ATOM 4061 N N . ASP B 2 383 ? 182.103 185.007 126.768 1.00 52.03 388 ASP B N 1
ATOM 4062 C CA . ASP B 2 383 ? 181.163 184.845 127.873 1.00 52.03 388 ASP B CA 1
ATOM 4063 C C . ASP B 2 383 ? 181.173 183.421 128.420 1.00 52.03 388 ASP B C 1
ATOM 4064 O O . ASP B 2 383 ? 181.511 183.197 129.586 1.00 52.03 388 ASP B O 1
ATOM 4069 N N . GLY B 2 384 ? 180.804 182.444 127.595 1.00 51.06 389 GLY B N 1
ATOM 4070 C CA . GLY B 2 384 ? 180.768 181.070 128.036 1.00 51.06 389 GLY B CA 1
ATOM 4071 C C . GLY B 2 384 ? 180.178 180.118 127.016 1.00 51.06 389 GLY B C 1
ATOM 4072 O O . GLY B 2 384 ? 179.574 180.527 126.020 1.00 51.06 389 GLY B O 1
ATOM 4073 N N . PRO B 2 385 ? 180.350 178.815 127.250 1.00 51.58 390 PRO B N 1
ATOM 4074 C CA . PRO B 2 385 ? 179.851 177.769 126.330 1.00 51.58 390 PRO B CA 1
ATOM 4075 C C . PRO B 2 385 ? 178.414 177.316 126.596 1.00 51.58 390 PRO B C 1
ATOM 4076 O O . PRO B 2 385 ? 178.141 176.286 127.213 1.00 51.58 390 PRO B O 1
ATOM 4080 N N . PHE B 2 386 ? 177.457 178.111 126.122 1.00 55.34 391 PHE B N 1
ATOM 4081 C CA . PHE B 2 386 ? 176.051 177.762 126.249 1.00 55.34 391 PHE B CA 1
ATOM 4082 C C . PHE B 2 386 ? 175.645 176.785 125.146 1.00 55.34 391 PHE B C 1
ATOM 4083 O O . PHE B 2 386 ? 176.426 176.452 124.252 1.00 55.34 391 PHE B O 1
ATOM 4091 N N . GLY B 2 387 ? 174.405 176.327 125.205 1.00 68.29 392 GLY B N 1
ATOM 4092 C CA . GLY B 2 387 ? 173.864 175.468 124.172 1.00 68.29 392 GLY B CA 1
ATOM 4093 C C . GLY B 2 387 ? 173.873 174.004 124.566 1.00 68.29 392 GLY B C 1
ATOM 4094 O O . GLY B 2 387 ? 174.670 173.555 125.397 1.00 68.29 392 GLY B O 1
ATOM 4095 N N . THR B 2 388 ? 172.968 173.242 123.958 1.00 90.47 393 THR B N 1
ATOM 4096 C CA . THR B 2 388 ? 172.869 171.817 124.238 1.00 90.47 393 THR B CA 1
ATOM 4097 C C . THR B 2 388 ? 174.015 171.054 123.582 1.00 90.47 393 THR B C 1
ATOM 4098 O O . THR B 2 388 ? 174.515 171.428 122.518 1.00 90.47 393 THR B O 1
ATOM 4102 N N . ALA B 2 389 ? 174.432 169.975 124.236 1.00 99.67 394 ALA B N 1
ATOM 4103 C CA . ALA B 2 389 ? 175.536 169.167 123.747 1.00 99.67 394 ALA B CA 1
ATOM 4104 C C . ALA B 2 389 ? 175.072 168.239 122.625 1.00 99.67 394 ALA B C 1
ATOM 4105 O O . ALA B 2 389 ? 173.877 168.066 122.374 1.00 99.67 394 ALA B O 1
ATOM 4107 N N . SER B 2 390 ? 176.047 167.636 121.943 1.00 109.65 395 SER B N 1
ATOM 4108 C CA . SER B 2 390 ? 175.790 166.666 120.873 1.00 109.65 395 SER B CA 1
ATOM 4109 C C . SER B 2 390 ? 176.773 165.513 121.063 1.00 109.65 395 SER B C 1
ATOM 4110 O O . SER B 2 390 ? 177.889 165.541 120.538 1.00 109.65 395 SER B O 1
ATOM 4113 N N . GLU B 2 391 ? 176.351 164.501 121.818 1.00 116.73 396 GLU B N 1
ATOM 4114 C CA . GLU B 2 391 ? 177.197 163.357 122.121 1.00 116.73 396 GLU B CA 1
ATOM 4115 C C . GLU B 2 391 ? 176.606 162.038 121.653 1.00 116.73 396 GLU B C 1
ATOM 4116 O O . GLU B 2 391 ? 177.253 160.996 121.810 1.00 116.73 396 GLU B O 1
ATOM 4122 N N . ASP B 2 392 ? 175.397 162.048 121.088 1.00 121.33 397 ASP B N 1
ATOM 4123 C CA . ASP B 2 392 ? 174.844 160.822 120.529 1.00 121.33 397 ASP B CA 1
ATOM 4124 C C . ASP B 2 392 ? 175.682 160.313 119.362 1.00 121.33 397 ASP B C 1
ATOM 4125 O O . ASP B 2 392 ? 175.687 159.108 119.086 1.00 121.33 397 ASP B O 1
ATOM 4130 N N . VAL B 2 393 ? 176.391 161.212 118.669 1.00 117.09 398 VAL B N 1
ATOM 4131 C CA . VAL B 2 393 ? 177.261 160.797 117.570 1.00 117.09 398 VAL B CA 1
ATOM 4132 C C . VAL B 2 393 ? 178.373 159.893 118.088 1.00 117.09 398 VAL B C 1
ATOM 4133 O O . VAL B 2 393 ? 178.679 158.854 117.491 1.00 117.09 398 VAL B O 1
ATOM 4137 N N . PHE B 2 394 ? 178.985 160.268 119.212 1.00 114.88 399 PHE B N 1
ATOM 4138 C CA . PHE B 2 394 ? 180.081 159.495 119.783 1.00 114.88 399 PHE B CA 1
ATOM 4139 C C . PHE B 2 394 ? 179.618 158.197 120.431 1.00 114.88 399 PHE B C 1
ATOM 4140 O O . PHE B 2 394 ? 180.463 157.360 120.767 1.00 114.88 399 PHE B O 1
ATOM 4148 N N . SER B 2 395 ? 178.311 158.008 120.616 1.00 121.90 400 SER B N 1
ATOM 4149 C CA . SER B 2 395 ? 177.771 156.830 121.283 1.00 121.90 400 SER B CA 1
ATOM 4150 C C . SER B 2 395 ? 177.110 155.860 120.309 1.00 121.90 400 SER B C 1
ATOM 4151 O O . SER B 2 395 ? 176.342 154.990 120.733 1.00 121.90 400 SER B O 1
ATOM 4154 N N . TYR B 2 396 ? 177.388 155.990 119.018 1.00 123.01 401 TYR B N 1
ATOM 4155 C CA . TYR B 2 396 ? 176.813 155.132 117.993 1.00 123.01 401 TYR B CA 1
ATOM 4156 C C . TYR B 2 396 ? 177.908 154.288 117.347 1.00 123.01 401 TYR B C 1
ATOM 4157 O O . TYR B 2 396 ? 179.097 154.423 117.650 1.00 123.01 401 TYR B O 1
ATOM 4166 N N . GLU B 2 397 ? 177.490 153.403 116.443 1.00 128.00 402 GLU B N 1
ATOM 4167 C CA . GLU B 2 397 ? 178.404 152.544 115.700 1.00 128.00 402 GLU B CA 1
ATOM 4168 C C . GLU B 2 397 ? 178.623 153.029 114.273 1.00 128.00 402 GLU B C 1
ATOM 4169 O O . GLU B 2 397 ? 179.768 153.199 113.843 1.00 128.00 402 GLU B O 1
ATOM 4175 N N . VAL B 2 398 ? 177.546 153.254 113.527 1.00 126.44 403 VAL B N 1
ATOM 4176 C CA . VAL B 2 398 ? 177.622 153.827 112.191 1.00 126.44 403 VAL B CA 1
ATOM 4177 C C . VAL B 2 398 ? 176.845 155.135 112.194 1.00 126.44 403 VAL B C 1
ATOM 4178 O O . VAL B 2 398 ? 175.857 155.293 112.919 1.00 126.44 403 VAL B O 1
ATOM 4182 N N . VAL B 2 399 ? 177.318 156.092 111.395 1.00 125.89 404 VAL B N 1
ATOM 4183 C CA . VAL B 2 399 ? 176.725 157.420 111.343 1.00 125.89 404 VAL B CA 1
ATOM 4184 C C . VAL B 2 399 ? 176.437 157.785 109.893 1.00 125.89 404 VAL B C 1
ATOM 4185 O O . VAL B 2 399 ? 177.033 157.249 108.957 1.00 125.89 404 VAL B O 1
ATOM 4189 N N . MET B 2 400 ? 175.501 158.717 109.723 1.00 124.08 405 MET B N 1
ATOM 4190 C CA . MET B 2 400 ? 175.052 159.190 108.414 1.00 124.08 405 MET B CA 1
ATOM 4191 C C . MET B 2 400 ? 175.020 160.715 108.482 1.00 124.08 405 MET B C 1
ATOM 4192 O O . MET B 2 400 ? 174.007 161.307 108.862 1.00 124.08 405 MET B O 1
ATOM 4197 N N . LEU B 2 401 ? 176.132 161.347 108.118 1.00 113.73 406 LEU B N 1
ATOM 4198 C CA . LEU B 2 401 ? 176.269 162.793 108.223 1.00 113.73 406 LEU B CA 1
ATOM 4199 C C . LEU B 2 401 ? 175.864 163.458 106.914 1.00 113.73 406 LEU B C 1
ATOM 4200 O O . LEU B 2 401 ? 176.382 163.115 105.848 1.00 113.73 406 LEU B O 1
ATOM 4205 N N . VAL B 2 402 ? 174.979 164.437 107.005 1.00 108.11 407 VAL B N 1
ATOM 4206 C CA . VAL B 2 402 ? 174.555 165.156 105.825 1.00 108.11 407 VAL B CA 1
ATOM 4207 C C . VAL B 2 402 ? 174.466 166.642 106.079 1.00 108.11 407 VAL B C 1
ATOM 4208 O O . VAL B 2 402 ? 173.509 167.105 106.678 1.00 108.11 407 VAL B O 1
ATOM 4212 N N . GLY B 2 403 ? 175.448 167.406 105.621 1.00 98.39 408 GLY B N 1
ATOM 4213 C CA . GLY B 2 403 ? 175.459 168.842 105.851 1.00 98.39 408 GLY B CA 1
ATOM 4214 C C . GLY B 2 403 ? 174.644 169.590 104.831 1.00 98.39 408 GLY B C 1
ATOM 4215 O O . GLY B 2 403 ? 173.932 168.961 104.065 1.00 98.39 408 GLY B O 1
ATOM 4216 N N . ALA B 2 404 ? 174.710 170.913 104.823 1.00 86.57 409 ALA B N 1
ATOM 4217 C CA . ALA B 2 404 ? 174.030 171.685 103.792 1.00 86.57 409 ALA B CA 1
ATOM 4218 C C . ALA B 2 404 ? 174.414 173.130 103.901 1.00 86.57 409 ALA B C 1
ATOM 4219 O O . ALA B 2 404 ? 174.486 173.651 104.998 1.00 86.57 409 ALA B O 1
ATOM 4221 N N . GLY B 2 405 ? 174.671 173.798 102.791 1.00 84.20 410 GLY B N 1
ATOM 4222 C CA . GLY B 2 405 ? 174.949 175.223 102.841 1.00 84.20 410 GLY B CA 1
ATOM 4223 C C . GLY B 2 405 ? 175.885 175.715 103.929 1.00 84.20 410 GLY B C 1
ATOM 4224 O O . GLY B 2 405 ? 176.870 175.046 104.237 1.00 84.20 410 GLY B O 1
ATOM 4225 N N . ILE B 2 406 ? 175.583 176.863 104.530 1.00 75.52 411 ILE B N 1
ATOM 4226 C CA . ILE B 2 406 ? 176.450 177.460 105.525 1.00 75.52 411 ILE B CA 1
ATOM 4227 C C . ILE B 2 406 ? 176.530 176.627 106.735 1.00 75.52 411 ILE B C 1
ATOM 4228 O O . ILE B 2 406 ? 177.405 176.789 107.552 1.00 75.52 411 ILE B O 1
ATOM 4233 N N . GLY B 2 407 ? 175.626 175.698 106.849 1.00 76.08 412 GLY B N 1
ATOM 4234 C CA . GLY B 2 407 ? 175.575 174.904 108.049 1.00 76.08 412 GLY B CA 1
ATOM 4235 C C . GLY B 2 407 ? 176.374 173.632 108.173 1.00 76.08 412 GLY B C 1
ATOM 4236 O O . GLY B 2 407 ? 175.851 172.627 108.647 1.00 76.08 412 GLY B O 1
ATOM 4237 N N . VAL B 2 408 ? 177.636 173.664 107.783 1.00 75.93 413 VAL B N 1
ATOM 4238 C CA . VAL B 2 408 ? 178.464 172.510 107.931 1.00 75.93 413 VAL B CA 1
ATOM 4239 C C . VAL B 2 408 ? 179.415 172.857 108.985 1.00 75.93 413 VAL B C 1
ATOM 4240 O O . VAL B 2 408 ? 180.316 172.107 109.255 1.00 75.93 413 VAL B O 1
ATOM 4244 N N . THR B 2 409 ? 179.238 173.998 109.610 1.00 70.51 414 THR B N 1
ATOM 4245 C CA . THR B 2 409 ? 180.241 174.434 110.546 1.00 70.51 414 THR B CA 1
ATOM 4246 C C . THR B 2 409 ? 180.307 173.536 111.710 1.00 70.51 414 THR B C 1
ATOM 4247 O O . THR B 2 409 ? 181.370 173.142 112.129 1.00 70.51 414 THR B O 1
ATOM 4251 N N . PRO B 2 410 ? 179.175 173.174 112.239 1.00 72.72 415 PRO B N 1
ATOM 4252 C CA . PRO B 2 410 ? 179.333 172.353 113.452 1.00 72.72 415 PRO B CA 1
ATOM 4253 C C . PRO B 2 410 ? 179.953 170.990 113.199 1.00 72.72 415 PRO B C 1
ATOM 4254 O O . PRO B 2 410 ? 180.496 170.394 114.137 1.00 72.72 415 PRO B O 1
ATOM 4258 N N . PHE B 2 411 ? 179.889 170.475 111.969 1.00 80.21 416 PHE B N 1
ATOM 4259 C CA . PHE B 2 411 ? 180.464 169.163 111.686 1.00 80.21 416 PHE B CA 1
ATOM 4260 C C . PHE B 2 411 ? 181.978 169.172 111.854 1.00 80.21 416 PHE B C 1
ATOM 4261 O O . PHE B 2 411 ? 182.580 168.141 112.175 1.00 80.21 416 PHE B O 1
ATOM 4269 N N . ALA B 2 412 ? 182.613 170.326 111.632 1.00 75.00 417 ALA B N 1
ATOM 4270 C CA . ALA B 2 412 ? 184.060 170.416 111.800 1.00 75.00 417 ALA B CA 1
ATOM 4271 C C . ALA B 2 412 ? 184.464 170.169 113.247 1.00 75.00 417 ALA B C 1
ATOM 4272 O O . ALA B 2 412 ? 185.586 169.725 113.519 1.00 75.00 417 ALA B O 1
ATOM 4274 N N . SER B 2 413 ? 183.568 170.460 114.190 1.00 72.75 418 SER B N 1
ATOM 4275 C CA . SER B 2 413 ? 183.857 170.187 115.593 1.00 72.75 418 SER B CA 1
ATOM 4276 C C . SER B 2 413 ? 183.935 168.688 115.855 1.00 72.75 418 SER B C 1
ATOM 4277 O O . SER B 2 413 ? 184.813 168.217 116.588 1.00 72.75 418 SER B O 1
ATOM 4280 N N . ILE B 2 414 ? 183.017 167.921 115.265 1.00 81.85 419 ILE B N 1
ATOM 4281 C CA . ILE B 2 414 ? 182.971 166.482 115.516 1.00 81.85 419 ILE B CA 1
ATOM 4282 C C . ILE B 2 414 ? 184.175 165.789 114.889 1.00 81.85 419 ILE B C 1
ATOM 4283 O O . ILE B 2 414 ? 184.824 164.944 115.517 1.00 81.85 419 ILE B O 1
ATOM 4288 N N . LEU B 2 415 ? 184.489 166.135 113.637 1.00 85.25 420 LEU B N 1
ATOM 4289 C CA . LEU B 2 415 ? 185.566 165.453 112.925 1.00 85.25 420 LEU B CA 1
ATOM 4290 C C . LEU B 2 415 ? 186.913 165.671 113.602 1.00 85.25 420 LEU B C 1
ATOM 4291 O O . LEU B 2 415 ? 187.723 164.742 113.703 1.00 85.25 420 LEU B O 1
ATOM 4296 N N . LYS B 2 416 ? 187.172 166.891 114.073 1.00 86.39 421 LYS B N 1
ATOM 4297 C CA . LYS B 2 416 ? 188.410 167.162 114.792 1.00 86.39 421 LYS B CA 1
ATOM 4298 C C . LYS B 2 416 ? 188.455 166.490 116.158 1.00 86.39 421 LYS B C 1
ATOM 4299 O O . LYS B 2 416 ? 189.522 166.464 116.780 1.00 86.39 421 LYS B O 1
ATOM 4305 N N . SER B 2 417 ? 187.334 165.953 116.636 1.00 96.39 422 SER B N 1
ATOM 4306 C CA . SER B 2 417 ? 187.276 165.310 117.942 1.00 96.39 422 SER B CA 1
ATOM 4307 C C . SER B 2 417 ? 187.273 163.791 117.871 1.00 96.39 422 SER B C 1
ATOM 4308 O O . SER B 2 417 ? 187.764 163.140 118.799 1.00 96.39 422 SER B O 1
ATOM 4311 N N . VAL B 2 418 ? 186.730 163.211 116.799 1.00 106.61 423 VAL B N 1
ATOM 4312 C CA . VAL B 2 418 ? 186.636 161.757 116.712 1.00 106.61 423 VAL B CA 1
ATOM 4313 C C . VAL B 2 418 ? 188.019 161.131 116.569 1.00 106.61 423 VAL B C 1
ATOM 4314 O O . VAL B 2 418 ? 188.285 160.053 117.116 1.00 106.61 423 VAL B O 1
ATOM 4318 N N . TRP B 2 419 ? 188.924 161.790 115.841 1.00 115.25 424 TRP B N 1
ATOM 4319 C CA . TRP B 2 419 ? 190.255 161.225 115.643 1.00 115.25 424 TRP B CA 1
ATOM 4320 C C . TRP B 2 419 ? 191.102 161.320 116.903 1.00 115.25 424 TRP B C 1
ATOM 4321 O O . TRP B 2 419 ? 191.958 160.459 117.138 1.00 115.25 424 TRP B O 1
ATOM 4332 N N . TYR B 2 420 ? 190.888 162.356 117.717 1.00 112.71 425 TYR B N 1
ATOM 4333 C CA . TYR B 2 420 ? 191.684 162.524 118.928 1.00 112.71 425 TYR B CA 1
ATOM 4334 C C . TYR B 2 420 ? 191.460 161.375 119.903 1.00 112.71 425 TYR B C 1
ATOM 4335 O O . TYR B 2 420 ? 192.409 160.888 120.528 1.00 112.71 425 TYR B O 1
ATOM 4344 N N . LYS B 2 421 ? 190.210 160.932 120.051 1.00 119.44 426 LYS B N 1
ATOM 4345 C CA . LYS B 2 421 ? 189.926 159.825 120.958 1.00 119.44 426 LYS B CA 1
ATOM 4346 C C . LYS B 2 421 ? 190.531 158.519 120.460 1.00 119.44 426 LYS B C 1
ATOM 4347 O O . LYS B 2 421 ? 190.815 157.623 121.264 1.00 119.44 426 LYS B O 1
ATOM 4353 N N . TYR B 2 422 ? 190.729 158.386 119.146 1.00 131.34 427 TYR B N 1
ATOM 4354 C CA . TYR B 2 422 ? 191.358 157.183 118.611 1.00 131.34 427 TYR B CA 1
ATOM 4355 C C . TYR B 2 422 ? 192.816 157.087 119.044 1.00 131.34 427 TYR B C 1
ATOM 4356 O O . TYR B 2 422 ? 193.286 156.008 119.426 1.00 131.34 427 TYR B O 1
ATOM 4365 N N . CYS B 2 423 ? 193.547 158.202 118.995 1.00 131.11 428 CYS B N 1
ATOM 4366 C CA . CYS B 2 423 ? 194.959 158.182 119.357 1.00 131.11 428 CYS B CA 1
ATOM 4367 C C . CYS B 2 423 ? 195.176 157.999 120.853 1.00 131.11 428 CYS B C 1
ATOM 4368 O O . CYS B 2 423 ? 196.286 157.650 121.266 1.00 131.11 428 CYS B O 1
ATOM 4371 N N . ASN B 2 424 ? 194.148 158.225 121.670 1.00 133.66 429 ASN B N 1
ATOM 4372 C CA . ASN B 2 424 ? 194.277 158.098 123.118 1.00 133.66 429 ASN B CA 1
ATOM 4373 C C . ASN B 2 424 ? 193.919 156.693 123.596 1.00 133.66 429 ASN B C 1
ATOM 4374 O O . ASN B 2 424 ? 194.733 156.021 124.237 1.00 133.66 429 ASN B O 1
ATOM 4379 N N . ASN B 2 425 ? 192.705 156.238 123.289 1.00 133.03 430 ASN B N 1
ATOM 4380 C CA . ASN B 2 425 ? 192.205 154.954 123.763 1.00 133.03 430 ASN B CA 1
ATOM 4381 C C . ASN B 2 425 ? 192.096 153.912 122.661 1.00 133.03 430 ASN B C 1
ATOM 4382 O O . ASN B 2 425 ? 192.524 152.769 122.850 1.00 133.03 430 ASN B O 1
ATOM 4387 N N . ALA B 2 426 ? 191.519 154.277 121.516 1.00 132.13 431 ALA B N 1
ATOM 4388 C CA . ALA B 2 426 ? 191.306 153.399 120.367 1.00 132.13 431 ALA B CA 1
ATOM 4389 C C . ALA B 2 426 ? 190.397 152.215 120.679 1.00 132.13 431 ALA B C 1
ATOM 4390 O O . ALA B 2 426 ? 190.297 151.288 119.867 1.00 132.13 431 ALA B O 1
ATOM 4392 N N . THR B 2 427 ? 189.732 152.217 121.831 1.00 133.01 432 THR B N 1
ATOM 4393 C CA . THR B 2 427 ? 188.783 151.171 122.192 1.00 133.01 432 THR B CA 1
ATOM 4394 C C . THR B 2 427 ? 187.375 151.695 122.410 1.00 133.01 432 THR B C 1
ATOM 4395 O O . THR B 2 427 ? 186.408 151.017 122.053 1.00 133.01 432 THR B O 1
ATOM 4399 N N . ASN B 2 428 ? 187.231 152.887 122.990 1.00 131.68 433 ASN B N 1
ATOM 4400 C CA . ASN B 2 428 ? 185.916 153.474 123.206 1.00 131.68 433 ASN B CA 1
ATOM 4401 C C . ASN B 2 428 ? 185.330 154.096 121.946 1.00 131.68 433 ASN B C 1
ATOM 4402 O O . ASN B 2 428 ? 184.142 154.435 121.938 1.00 131.68 433 ASN B O 1
ATOM 4407 N N . LEU B 2 429 ? 186.125 154.253 120.890 1.00 125.78 434 LEU B N 1
ATOM 4408 C CA . LEU B 2 429 ? 185.639 154.814 119.632 1.00 125.78 434 LEU B CA 1
ATOM 4409 C C . LEU B 2 429 ? 184.839 153.741 118.907 1.00 125.78 434 LEU B C 1
ATOM 4410 O O . LEU B 2 429 ? 185.400 152.885 118.220 1.00 125.78 434 LEU B O 1
ATOM 4415 N N . LYS B 2 430 ? 183.519 153.788 119.059 1.00 123.47 435 LYS B N 1
ATOM 4416 C CA . LYS B 2 430 ? 182.627 152.803 118.463 1.00 123.47 435 LYS B CA 1
ATOM 4417 C C . LYS B 2 430 ? 182.245 153.136 117.027 1.00 123.47 435 LYS B C 1
ATOM 4418 O O . LYS B 2 430 ? 181.532 152.350 116.395 1.00 123.47 435 LYS B O 1
ATOM 4424 N N . LEU B 2 431 ? 182.701 154.268 116.499 1.00 122.51 436 LEU B N 1
ATOM 4425 C CA . LEU B 2 431 ? 182.335 154.671 115.149 1.00 122.51 436 LEU B CA 1
ATOM 4426 C C . LEU B 2 431 ? 182.951 153.738 114.114 1.00 122.51 436 LEU B C 1
ATOM 4427 O O . LEU B 2 431 ? 184.015 153.150 114.325 1.00 122.51 436 LEU B O 1
ATOM 4432 N N . LYS B 2 432 ? 182.265 153.605 112.980 1.00 124.52 437 LYS B N 1
ATOM 4433 C CA . LYS B 2 432 ? 182.695 152.725 111.904 1.00 124.52 437 LYS B CA 1
ATOM 4434 C C . LYS B 2 432 ? 183.090 153.509 110.661 1.00 124.52 437 LYS B C 1
ATOM 4435 O O . LYS B 2 432 ? 184.182 153.308 110.123 1.00 124.52 437 LYS B O 1
ATOM 4441 N N . LYS B 2 433 ? 182.227 154.412 110.200 1.00 121.03 438 LYS B N 1
ATOM 4442 C CA . LYS B 2 433 ? 182.503 155.206 109.012 1.00 121.03 438 LYS B CA 1
ATOM 4443 C C . LYS B 2 433 ? 181.574 156.410 108.998 1.00 121.03 438 LYS B C 1
ATOM 4444 O O . LYS B 2 433 ? 180.391 156.290 109.326 1.00 121.03 438 LYS B O 1
ATOM 4450 N N . ILE B 2 434 ? 182.113 157.564 108.616 1.00 120.26 439 ILE B N 1
ATOM 4451 C CA . ILE B 2 434 ? 181.345 158.799 108.517 1.00 120.26 439 ILE B CA 1
ATOM 4452 C C . ILE B 2 434 ? 180.875 158.944 107.074 1.00 120.26 439 ILE B C 1
ATOM 4453 O O . ILE B 2 434 ? 181.658 159.284 106.182 1.00 120.26 439 ILE B O 1
ATOM 4458 N N . TYR B 2 435 ? 179.587 158.689 106.838 1.00 121.07 440 TYR B N 1
ATOM 4459 C CA . TYR B 2 435 ? 179.000 158.835 105.507 1.00 121.07 440 TYR B CA 1
ATOM 4460 C C . TYR B 2 435 ? 178.673 160.305 105.232 1.00 121.07 440 TYR B C 1
ATOM 4461 O O . TYR B 2 435 ? 177.524 160.697 105.029 1.00 121.07 440 TYR B O 1
ATOM 4470 N N . PHE B 2 436 ? 179.722 161.122 105.228 1.00 112.07 441 PHE B N 1
ATOM 4471 C CA . PHE B 2 436 ? 179.561 162.559 105.050 1.00 112.07 441 PHE B CA 1
ATOM 4472 C C . PHE B 2 436 ? 179.097 162.849 103.628 1.00 112.07 441 PHE B C 1
ATOM 4473 O O . PHE B 2 436 ? 179.692 162.364 102.661 1.00 112.07 441 PHE B O 1
ATOM 4481 N N . TYR B 2 437 ? 178.032 163.638 103.504 1.00 115.07 442 TYR B N 1
ATOM 4482 C CA . TYR B 2 437 ? 177.489 164.046 102.212 1.00 115.07 442 TYR B CA 1
ATOM 4483 C C . TYR B 2 437 ? 177.270 165.551 102.250 1.00 115.07 442 TYR B C 1
ATOM 4484 O O . TYR B 2 437 ? 176.338 166.030 102.904 1.00 115.07 442 TYR B O 1
ATOM 4493 N N . TRP B 2 438 ? 178.124 166.293 101.551 1.00 108.45 443 TRP B N 1
ATOM 4494 C CA . TRP B 2 438 ? 178.086 167.748 101.551 1.00 108.45 443 TRP B CA 1
ATOM 4495 C C . TRP B 2 438 ? 177.365 168.225 100.296 1.00 108.45 443 TRP B C 1
ATOM 4496 O O . TRP B 2 438 ? 177.757 167.873 99.178 1.00 108.45 443 TRP B O 1
ATOM 4507 N N . LEU B 2 439 ? 176.318 169.021 100.485 1.00 109.26 444 LEU B N 1
ATOM 4508 C CA . LEU B 2 439 ? 175.546 169.596 99.392 1.00 109.26 444 LEU B CA 1
ATOM 4509 C C . LEU B 2 439 ? 175.687 171.109 99.440 1.00 109.26 444 LEU B C 1
ATOM 4510 O O . LEU B 2 439 ? 175.526 171.716 100.503 1.00 109.26 444 LEU B O 1
ATOM 4515 N N . CYS B 2 440 ? 175.986 171.714 98.294 1.00 122.64 445 CYS B N 1
ATOM 4516 C CA . CYS B 2 440 ? 176.158 173.157 98.236 1.00 122.64 445 CYS B CA 1
ATOM 4517 C C . CYS B 2 440 ? 176.038 173.622 96.795 1.00 122.64 445 CYS B C 1
ATOM 4518 O O . CYS B 2 440 ? 176.280 172.856 95.859 1.00 122.64 445 CYS B O 1
ATOM 4521 N N . ARG B 2 441 ? 175.656 174.890 96.631 1.00 132.64 446 ARG B N 1
ATOM 4522 C CA . ARG B 2 441 ? 175.695 175.502 95.308 1.00 132.64 446 ARG B CA 1
ATOM 4523 C C . ARG B 2 441 ? 177.128 175.743 94.855 1.00 132.64 446 ARG B C 1
ATOM 4524 O O . ARG B 2 441 ? 177.426 175.637 93.660 1.00 132.64 446 ARG B O 1
ATOM 4532 N N . ASP B 2 442 ? 178.020 176.070 95.788 1.00 126.53 447 ASP B N 1
ATOM 4533 C CA . ASP B 2 442 ? 179.431 176.256 95.483 1.00 126.53 447 ASP B CA 1
ATOM 4534 C C . ASP B 2 442 ? 180.218 176.226 96.785 1.00 126.53 447 ASP B C 1
ATOM 4535 O O . ASP B 2 442 ? 179.683 176.500 97.862 1.00 126.53 447 ASP B O 1
ATOM 4540 N N . THR B 2 443 ? 181.499 175.886 96.667 1.00 118.14 448 THR B N 1
ATOM 4541 C CA . THR B 2 443 ? 182.448 175.925 97.779 1.00 118.14 448 THR B CA 1
ATOM 4542 C C . THR B 2 443 ? 183.304 177.182 97.727 1.00 118.14 448 THR B C 1
ATOM 4543 O O . THR B 2 443 ? 184.500 177.150 98.030 1.00 118.14 448 THR B O 1
ATOM 4547 N N . HIS B 2 444 ? 182.697 178.303 97.327 1.00 113.67 449 HIS B N 1
ATOM 4548 C CA . HIS B 2 444 ? 183.456 179.516 97.043 1.00 113.67 449 HIS B CA 1
ATOM 4549 C C . HIS B 2 444 ? 184.176 180.041 98.281 1.00 113.67 449 HIS B C 1
ATOM 4550 O O . HIS B 2 444 ? 185.341 180.445 98.202 1.00 113.67 449 HIS B O 1
ATOM 4557 N N . ALA B 2 445 ? 183.506 180.045 99.430 1.00 102.58 450 ALA B N 1
ATOM 4558 C CA . ALA B 2 445 ? 184.056 180.638 100.644 1.00 102.58 450 ALA B CA 1
ATOM 4559 C C . ALA B 2 445 ? 184.022 179.653 101.802 1.00 102.58 450 ALA B C 1
ATOM 4560 O O . ALA B 2 445 ? 183.717 180.016 102.942 1.00 102.58 450 ALA B O 1
ATOM 4562 N N . PHE B 2 446 ? 184.337 178.388 101.532 1.00 91.45 451 PHE B N 1
ATOM 4563 C CA . PHE B 2 446 ? 184.398 177.370 102.576 1.00 91.45 451 PHE B CA 1
ATOM 4564 C C . PHE B 2 446 ? 185.606 176.468 102.369 1.00 91.45 451 PHE B C 1
ATOM 4565 O O . PHE B 2 446 ? 185.539 175.252 102.575 1.00 91.45 451 PHE B O 1
ATOM 4573 N N . GLU B 2 447 ? 186.733 177.056 101.960 1.00 94.24 452 GLU B N 1
ATOM 4574 C CA . GLU B 2 447 ? 187.944 176.275 101.739 1.00 94.24 452 GLU B CA 1
ATOM 4575 C C . GLU B 2 447 ? 188.549 175.758 103.037 1.00 94.24 452 GLU B C 1
ATOM 4576 O O . GLU B 2 447 ? 189.352 174.820 102.998 1.00 94.24 452 GLU B O 1
ATOM 4582 N N . TRP B 2 448 ? 188.188 176.342 104.180 1.00 81.65 453 TRP B N 1
ATOM 4583 C CA . TRP B 2 448 ? 188.768 175.914 105.447 1.00 81.65 453 TRP B CA 1
ATOM 4584 C C . TRP B 2 448 ? 188.267 174.551 105.903 1.00 81.65 453 TRP B C 1
ATOM 4585 O O . TRP B 2 448 ? 188.883 173.956 106.793 1.00 81.65 453 TRP B O 1
ATOM 4596 N N . PHE B 2 449 ? 187.180 174.042 105.327 1.00 91.39 454 PHE B N 1
ATOM 4597 C CA . PHE B 2 449 ? 186.675 172.721 105.682 1.00 91.39 454 PHE B CA 1
ATOM 4598 C C . PHE B 2 449 ? 187.110 171.648 104.694 1.00 91.39 454 PHE B C 1
ATOM 4599 O O . PHE B 2 449 ? 187.515 170.558 105.110 1.00 91.39 454 PHE B O 1
ATOM 4607 N N . ALA B 2 450 ? 187.041 171.938 103.392 1.00 99.01 455 ALA B N 1
ATOM 4608 C CA . ALA B 2 450 ? 187.536 170.994 102.397 1.00 99.01 455 ALA B CA 1
ATOM 4609 C C . ALA B 2 450 ? 189.006 170.673 102.624 1.00 99.01 455 ALA B C 1
ATOM 4610 O O . ALA B 2 450 ? 189.449 169.554 102.343 1.00 99.01 455 ALA B O 1
ATOM 4612 N N . ASP B 2 451 ? 189.774 171.642 103.126 1.00 104.81 456 ASP B N 1
ATOM 4613 C CA . ASP B 2 451 ? 191.153 171.376 103.516 1.00 104.81 456 ASP B CA 1
ATOM 4614 C C . ASP B 2 451 ? 191.205 170.389 104.677 1.00 104.81 456 ASP B C 1
ATOM 4615 O O . ASP B 2 451 ? 192.072 169.507 104.715 1.00 104.81 456 ASP B O 1
ATOM 4620 N N . LEU B 2 452 ? 190.280 170.519 105.631 1.00 103.65 457 LEU B N 1
ATOM 4621 C CA . LEU B 2 452 ? 190.276 169.637 106.795 1.00 103.65 457 LEU B CA 1
ATOM 4622 C C . LEU B 2 452 ? 190.006 168.193 106.388 1.00 103.65 457 LEU B C 1
ATOM 4623 O O . LEU B 2 452 ? 190.619 167.264 106.928 1.00 103.65 457 LEU B O 1
ATOM 4628 N N . LEU B 2 453 ? 189.100 167.985 105.428 1.00 106.50 458 LEU B N 1
ATOM 4629 C CA . LEU B 2 453 ? 188.720 166.628 105.045 1.00 106.50 458 LEU B CA 1
ATOM 4630 C C . LEU B 2 453 ? 189.913 165.840 104.520 1.00 106.50 458 LEU B C 1
ATOM 4631 O O . LEU B 2 453 ? 190.092 164.668 104.869 1.00 106.50 458 LEU B O 1
ATOM 4636 N N . GLN B 2 454 ? 190.743 166.465 103.683 1.00 113.94 459 GLN B N 1
ATOM 4637 C CA . GLN B 2 454 ? 191.932 165.791 103.180 1.00 113.94 459 GLN B CA 1
ATOM 4638 C C . GLN B 2 454 ? 193.046 165.719 104.215 1.00 113.94 459 GLN B C 1
ATOM 4639 O O . GLN B 2 454 ? 193.970 164.914 104.055 1.00 113.94 459 GLN B O 1
ATOM 4645 N N . LEU B 2 455 ? 192.983 166.532 105.266 1.00 111.99 460 LEU B N 1
ATOM 4646 C CA . LEU B 2 455 ? 193.966 166.484 106.339 1.00 111.99 460 LEU B CA 1
ATOM 4647 C C . LEU B 2 455 ? 193.583 165.521 107.452 1.00 111.99 460 LEU B C 1
ATOM 4648 O O . LEU B 2 455 ? 194.307 165.433 108.449 1.00 111.99 460 LEU B O 1
ATOM 4653 N N . LEU B 2 456 ? 192.466 164.808 107.318 1.00 117.21 461 LEU B N 1
ATOM 4654 C CA . LEU B 2 456 ? 192.044 163.831 108.312 1.00 117.21 461 LEU B CA 1
ATOM 4655 C C . LEU B 2 456 ? 192.133 162.407 107.782 1.00 117.21 461 LEU B C 1
ATOM 4656 O O . LEU B 2 456 ? 192.788 161.559 108.393 1.00 117.21 461 LEU B O 1
ATOM 4661 N N . GLU B 2 457 ? 191.489 162.122 106.648 1.00 122.39 462 GLU B N 1
ATOM 4662 C CA . GLU B 2 457 ? 191.516 160.769 106.102 1.00 122.39 462 GLU B CA 1
ATOM 4663 C C . GLU B 2 457 ? 192.920 160.376 105.656 1.00 122.39 462 GLU B C 1
ATOM 4664 O O . GLU B 2 457 ? 193.331 159.222 105.827 1.00 122.39 462 GLU B O 1
ATOM 4670 N N . SER B 2 458 ? 193.668 161.317 105.074 1.00 121.74 463 SER B N 1
ATOM 4671 C CA . SER B 2 458 ? 195.031 161.017 104.646 1.00 121.74 463 SER B CA 1
ATOM 4672 C C . SER B 2 458 ? 195.980 160.945 105.836 1.00 121.74 463 SER B C 1
ATOM 4673 O O . SER B 2 458 ? 196.880 160.099 105.871 1.00 121.74 463 SER B O 1
ATOM 4676 N N . GLN B 2 459 ? 195.792 161.825 106.822 1.00 122.39 464 GLN B N 1
ATOM 4677 C CA . GLN B 2 459 ? 196.640 161.803 108.009 1.00 122.39 464 GLN B CA 1
ATOM 4678 C C . GLN B 2 459 ? 196.480 160.499 108.783 1.00 122.39 464 GLN B C 1
ATOM 4679 O O . GLN B 2 459 ? 197.471 159.904 109.224 1.00 122.39 464 GLN B O 1
ATOM 4685 N N . MET B 2 460 ? 195.239 160.037 108.955 1.00 127.39 465 MET B N 1
ATOM 4686 C CA . MET B 2 460 ? 194.979 158.810 109.701 1.00 127.39 465 MET B CA 1
ATOM 4687 C C . MET B 2 460 ? 195.368 157.553 108.930 1.00 127.39 465 MET B C 1
ATOM 4688 O O . MET B 2 460 ? 195.326 156.457 109.503 1.00 127.39 465 MET B O 1
ATOM 4693 N N . GLN B 2 461 ? 195.723 157.686 107.650 1.00 135.86 466 GLN B N 1
ATOM 4694 C CA . GLN B 2 461 ? 196.245 156.573 106.865 1.00 135.86 466 GLN B CA 1
ATOM 4695 C C . GLN B 2 461 ? 197.628 156.119 107.314 1.00 135.86 466 GLN B C 1
ATOM 4696 O O . GLN B 2 461 ? 198.064 155.037 106.904 1.00 135.86 466 GLN B O 1
ATOM 4702 N N . GLU B 2 462 ? 198.327 156.909 108.134 1.00 141.44 467 GLU B N 1
ATOM 4703 C CA . GLU B 2 462 ? 199.658 156.516 108.590 1.00 141.44 467 GLU B CA 1
ATOM 4704 C C . GLU B 2 462 ? 199.609 155.241 109.423 1.00 141.44 467 GLU B C 1
ATOM 4705 O O . GLU B 2 462 ? 200.541 154.429 109.385 1.00 141.44 467 GLU B O 1
ATOM 4711 N N . ARG B 2 463 ? 198.532 155.048 110.183 1.00 137.98 468 ARG B N 1
ATOM 4712 C CA . ARG B 2 463 ? 198.363 153.870 111.020 1.00 137.98 468 ARG B CA 1
ATOM 4713 C C . ARG B 2 463 ? 197.748 152.696 110.263 1.00 137.98 468 ARG B C 1
ATOM 4714 O O . ARG B 2 463 ? 197.173 151.799 110.891 1.00 137.98 468 ARG B O 1
ATOM 4722 N N . ASN B 2 464 ? 197.850 152.692 108.931 1.00 140.94 469 ASN B N 1
ATOM 4723 C CA . ASN B 2 464 ? 197.368 151.599 108.087 1.00 140.94 469 ASN B CA 1
ATOM 4724 C C . ASN B 2 464 ? 195.875 151.345 108.314 1.00 140.94 469 ASN B C 1
ATOM 4725 O O . ASN B 2 464 ? 195.455 150.277 108.767 1.00 140.94 469 ASN B O 1
ATOM 4730 N N . ASN B 2 465 ? 195.074 152.361 107.994 1.00 130.74 470 ASN B N 1
ATOM 4731 C CA . ASN B 2 465 ? 193.629 152.283 108.161 1.00 130.74 470 ASN B CA 1
ATOM 4732 C C . ASN B 2 465 ? 192.943 153.291 107.249 1.00 130.74 470 ASN B C 1
ATOM 4733 O O . ASN B 2 465 ? 193.406 154.426 107.107 1.00 130.74 470 ASN B O 1
ATOM 4738 N N . ALA B 2 466 ? 191.830 152.872 106.648 1.00 125.29 471 ALA B N 1
ATOM 4739 C CA . ALA B 2 466 ? 191.009 153.749 105.818 1.00 125.29 471 ALA B CA 1
ATOM 4740 C C . ALA B 2 466 ? 189.530 153.500 106.085 1.00 125.29 471 ALA B C 1
ATOM 4741 O O . ALA B 2 466 ? 188.714 153.442 105.160 1.00 125.29 471 ALA B O 1
ATOM 4743 N N . GLY B 2 467 ? 189.166 153.369 107.362 1.00 123.77 472 GLY B N 1
ATOM 4744 C CA . GLY B 2 467 ? 187.826 152.917 107.702 1.00 123.77 472 GLY B CA 1
ATOM 4745 C C . GLY B 2 467 ? 186.729 153.888 107.309 1.00 123.77 472 GLY B C 1
ATOM 4746 O O . GLY B 2 467 ? 185.701 153.483 106.760 1.00 123.77 472 GLY B O 1
ATOM 4747 N N . PHE B 2 468 ? 186.924 155.179 107.580 1.00 121.11 473 PHE B N 1
ATOM 4748 C CA . PHE B 2 468 ? 185.852 156.149 107.370 1.00 121.11 473 PHE B CA 1
ATOM 4749 C C . PHE B 2 468 ? 185.888 156.749 105.967 1.00 121.11 473 PHE B C 1
ATOM 4750 O O . PHE B 2 468 ? 184.966 156.530 105.174 1.00 121.11 473 PHE B O 1
ATOM 4758 N N . LEU B 2 469 ? 186.961 157.473 105.637 1.00 125.78 474 LEU B N 1
ATOM 4759 C CA . LEU B 2 469 ? 187.147 158.103 104.320 1.00 125.78 474 LEU B CA 1
ATOM 4760 C C . LEU B 2 469 ? 185.860 158.850 103.967 1.00 125.78 474 LEU B C 1
ATOM 4761 O O . LEU B 2 469 ? 185.391 159.660 104.779 1.00 125.78 474 LEU B O 1
ATOM 4766 N N . SER B 2 470 ? 185.277 158.621 102.788 1.00 124.22 475 SER B N 1
ATOM 4767 C CA . SER B 2 470 ? 183.917 159.050 102.457 1.00 124.22 475 SER B CA 1
ATOM 4768 C C . SER B 2 470 ? 183.769 160.571 102.467 1.00 124.22 475 SER B C 1
ATOM 4769 O O . SER B 2 470 ? 182.880 161.128 103.113 1.00 124.22 475 SER B O 1
ATOM 4772 N N . TYR B 2 471 ? 184.651 161.247 101.735 1.00 121.79 476 TYR B N 1
ATOM 4773 C CA . TYR B 2 471 ? 184.431 162.650 101.410 1.00 121.79 476 TYR B CA 1
ATOM 4774 C C . TYR B 2 471 ? 183.624 162.719 100.116 1.00 121.79 476 TYR B C 1
ATOM 4775 O O . TYR B 2 471 ? 184.001 162.118 99.104 1.00 121.79 476 TYR B O 1
ATOM 4784 N N . ASN B 2 472 ? 182.483 163.398 100.168 1.00 120.31 477 ASN B N 1
ATOM 4785 C CA . ASN B 2 472 ? 181.471 163.307 99.120 1.00 120.31 477 ASN B CA 1
ATOM 4786 C C . ASN B 2 472 ? 180.948 164.692 98.757 1.00 120.31 477 ASN B C 1
ATOM 4787 O O . ASN B 2 472 ? 179.744 164.949 98.777 1.00 120.31 477 ASN B O 1
ATOM 4792 N N . ILE B 2 473 ? 181.863 165.616 98.461 1.00 118.30 478 ILE B N 1
ATOM 4793 C CA . ILE B 2 473 ? 181.459 166.952 98.036 1.00 118.30 478 ILE B CA 1
ATOM 4794 C C . ILE B 2 473 ? 180.561 166.826 96.814 1.00 118.30 478 ILE B C 1
ATOM 4795 O O . ILE B 2 473 ? 180.990 166.357 95.753 1.00 118.30 478 ILE B O 1
ATOM 4800 N N . TYR B 2 474 ? 179.305 167.240 96.960 1.00 121.09 479 TYR B N 1
ATOM 4801 C CA . TYR B 2 474 ? 178.300 167.106 95.917 1.00 121.09 479 TYR B CA 1
ATOM 4802 C C . TYR B 2 474 ? 177.799 168.480 95.497 1.00 121.09 479 TYR B C 1
ATOM 4803 O O . TYR B 2 474 ? 177.763 169.419 96.298 1.00 121.09 479 TYR B O 1
ATOM 4812 N N . LEU B 2 475 ? 177.410 168.590 94.231 1.00 129.09 480 LEU B N 1
ATOM 4813 C CA . LEU B 2 475 ? 176.860 169.819 93.677 1.00 129.09 480 LEU B CA 1
ATOM 4814 C C . LEU B 2 475 ? 175.372 169.629 93.417 1.00 129.09 480 LEU B C 1
ATOM 4815 O O . LEU B 2 475 ? 174.967 168.644 92.792 1.00 129.09 480 LEU B O 1
ATOM 4820 N N . THR B 2 476 ? 174.563 170.574 93.899 1.00 133.78 481 THR B N 1
ATOM 4821 C CA . THR B 2 476 ? 173.116 170.476 93.738 1.00 133.78 481 THR B CA 1
ATOM 4822 C C . THR B 2 476 ? 172.673 170.998 92.376 1.00 133.78 481 THR B C 1
ATOM 4823 O O . THR B 2 476 ? 172.024 170.283 91.605 1.00 133.78 481 THR B O 1
ATOM 4827 N N . GLY B 2 477 ? 173.014 172.245 92.065 1.00 151.12 482 GLY B N 1
ATOM 4828 C CA . GLY B 2 477 ? 172.623 172.833 90.800 1.00 151.12 482 GLY B CA 1
ATOM 4829 C C . GLY B 2 477 ? 173.532 173.988 90.442 1.00 151.12 482 GLY B C 1
ATOM 4830 O O . GLY B 2 477 ? 174.487 174.304 91.155 1.00 151.12 482 GLY B O 1
ATOM 4831 N N . TRP B 2 478 ? 173.218 174.619 89.316 1.00 173.72 483 TRP B N 1
ATOM 4832 C CA . TRP B 2 478 ? 173.997 175.752 88.830 1.00 173.72 483 TRP B CA 1
ATOM 4833 C C . TRP B 2 478 ? 173.466 177.064 89.397 1.00 173.72 483 TRP B C 1
ATOM 4834 O O . TRP B 2 478 ? 172.662 177.068 90.330 1.00 173.72 483 TRP B O 1
ATOM 4845 N N . GLN B 2 502 ? 187.088 164.633 93.969 1.00 128.98 507 GLN B N 1
ATOM 4846 C CA . GLN B 2 502 ? 185.978 165.559 93.777 1.00 128.98 507 GLN B CA 1
ATOM 4847 C C . GLN B 2 502 ? 184.820 164.879 93.057 1.00 128.98 507 GLN B C 1
ATOM 4848 O O . GLN B 2 502 ? 184.460 165.258 91.943 1.00 128.98 507 GLN B O 1
ATOM 4854 N N . LYS B 2 503 ? 184.239 163.870 93.701 1.00 127.77 508 LYS B N 1
ATOM 4855 C CA . LYS B 2 503 ? 183.111 163.137 93.131 1.00 127.77 508 LYS B CA 1
ATOM 4856 C C . LYS B 2 503 ? 181.860 164.001 93.235 1.00 127.77 508 LYS B C 1
ATOM 4857 O O . LYS B 2 503 ? 181.177 164.010 94.260 1.00 127.77 508 LYS B O 1
ATOM 4863 N N . THR B 2 504 ? 181.552 164.730 92.168 1.00 132.30 509 THR B N 1
ATOM 4864 C CA . THR B 2 504 ? 180.422 165.648 92.138 1.00 132.30 509 THR B CA 1
ATOM 4865 C C . THR B 2 504 ? 179.280 165.028 91.346 1.00 132.30 509 THR B C 1
ATOM 4866 O O . THR B 2 504 ? 179.461 164.637 90.188 1.00 132.30 509 THR B O 1
ATOM 4870 N N . LEU B 2 505 ? 178.106 164.940 91.974 1.00 134.33 510 LEU B N 1
ATOM 4871 C CA . LEU B 2 505 ? 176.936 164.379 91.312 1.00 134.33 510 LEU B CA 1
ATOM 4872 C C . LEU B 2 505 ? 176.295 165.344 90.325 1.00 134.33 510 LEU B C 1
ATOM 4873 O O . LEU B 2 505 ? 175.558 164.898 89.439 1.00 134.33 510 LEU B O 1
ATOM 4878 N N . TYR B 2 506 ? 176.554 166.647 90.462 1.00 139.10 511 TYR B N 1
ATOM 4879 C CA . TYR B 2 506 ? 175.980 167.672 89.588 1.00 139.10 511 TYR B CA 1
ATOM 4880 C C . TYR B 2 506 ? 174.454 167.628 89.589 1.00 139.10 511 TYR B C 1
ATOM 4881 O O . TYR B 2 506 ? 173.813 167.908 88.573 1.00 139.10 511 TYR B O 1
ATOM 4890 N N . GLY B 2 507 ? 173.864 167.282 90.726 1.00 135.69 512 GLY B N 1
ATOM 4891 C CA . GLY B 2 507 ? 172.422 167.164 90.803 1.00 135.69 512 GLY B CA 1
ATOM 4892 C C . GLY B 2 507 ? 171.996 166.696 92.176 1.00 135.69 512 GLY B C 1
ATOM 4893 O O . GLY B 2 507 ? 172.799 166.630 93.109 1.00 135.69 512 GLY B O 1
ATOM 4894 N N . ARG B 2 508 ? 170.714 166.372 92.286 1.00 143.58 513 ARG B N 1
ATOM 4895 C CA . ARG B 2 508 ? 170.168 165.927 93.561 1.00 143.58 513 ARG B CA 1
ATOM 4896 C C . ARG B 2 508 ? 170.725 164.552 93.914 1.00 143.58 513 ARG B C 1
ATOM 4897 O O . ARG B 2 508 ? 170.647 163.626 93.096 1.00 143.58 513 ARG B O 1
ATOM 4905 N N . PRO B 2 509 ? 171.315 164.383 95.096 1.00 142.82 514 PRO B N 1
ATOM 4906 C CA . PRO B 2 509 ? 171.747 163.046 95.524 1.00 142.82 514 PRO B CA 1
ATOM 4907 C C . PRO B 2 509 ? 170.570 162.200 95.978 1.00 142.82 514 PRO B C 1
ATOM 4908 O O . PRO B 2 509 ? 170.251 162.165 97.171 1.00 142.82 514 PRO B O 1
ATOM 4912 N N . ASN B 2 510 ? 169.911 161.534 95.031 1.00 149.28 515 ASN B N 1
ATOM 4913 C CA . ASN B 2 510 ? 168.715 160.761 95.340 1.00 149.28 515 ASN B CA 1
ATOM 4914 C C . ASN B 2 510 ? 169.004 159.720 96.415 1.00 149.28 515 ASN B C 1
ATOM 4915 O O . ASN B 2 510 ? 170.034 159.040 96.384 1.00 149.28 515 ASN B O 1
ATOM 4920 N N . TRP B 2 511 ? 168.096 159.618 97.385 1.00 149.26 516 TRP B N 1
ATOM 4921 C CA . TRP B 2 511 ? 168.291 158.766 98.550 1.00 149.26 516 TRP B CA 1
ATOM 4922 C C . TRP B 2 511 ? 167.638 157.397 98.418 1.00 149.26 516 TRP B C 1
ATOM 4923 O O . TRP B 2 511 ? 167.841 156.548 99.292 1.00 149.26 516 TRP B O 1
ATOM 4934 N N . ASP B 2 512 ? 166.865 157.160 97.361 1.00 150.56 517 ASP B N 1
ATOM 4935 C CA . ASP B 2 512 ? 166.288 155.841 97.146 1.00 150.56 517 ASP B CA 1
ATOM 4936 C C . ASP B 2 512 ? 167.383 154.864 96.736 1.00 150.56 517 ASP B C 1
ATOM 4937 O O . ASP B 2 512 ? 168.178 155.151 95.835 1.00 150.56 517 ASP B O 1
ATOM 4942 N N . ASN B 2 513 ? 167.433 153.719 97.417 1.00 144.75 518 ASN B N 1
ATOM 4943 C CA . ASN B 2 513 ? 168.423 152.658 97.246 1.00 144.75 518 ASN B CA 1
ATOM 4944 C C . ASN B 2 513 ? 169.814 153.084 97.701 1.00 144.75 518 ASN B C 1
ATOM 4945 O O . ASN B 2 513 ? 170.735 152.257 97.692 1.00 144.75 518 ASN B O 1
ATOM 4950 N N . GLU B 2 514 ? 170.001 154.341 98.108 1.00 139.23 519 GLU B N 1
ATOM 4951 C CA . GLU B 2 514 ? 171.303 154.779 98.599 1.00 139.23 519 GLU B CA 1
ATOM 4952 C C . GLU B 2 514 ? 171.610 154.163 99.958 1.00 139.23 519 GLU B C 1
ATOM 4953 O O . GLU B 2 514 ? 172.714 153.654 100.187 1.00 139.23 519 GLU B O 1
ATOM 4959 N N . PHE B 2 515 ? 170.641 154.200 100.875 1.00 137.14 520 PHE B N 1
ATOM 4960 C CA . PHE B 2 515 ? 170.853 153.657 102.212 1.00 137.14 520 PHE B CA 1
ATOM 4961 C C . PHE B 2 515 ? 170.766 152.135 102.242 1.00 137.14 520 PHE B C 1
ATOM 4962 O O . PHE B 2 515 ? 171.370 151.505 103.116 1.00 137.14 520 PHE B O 1
ATOM 4970 N N . LYS B 2 516 ? 170.028 151.532 101.305 1.00 136.59 521 LYS B N 1
ATOM 4971 C CA . LYS B 2 516 ? 169.843 150.083 101.315 1.00 136.59 521 LYS B CA 1
ATOM 4972 C C . LYS B 2 516 ? 171.173 149.367 101.104 1.00 136.59 521 LYS B C 1
ATOM 4973 O O . LYS B 2 516 ? 171.480 148.393 101.802 1.00 136.59 521 LYS B O 1
ATOM 4979 N N . THR B 2 517 ? 171.988 149.854 100.164 1.00 132.89 522 THR B N 1
ATOM 4980 C CA . THR B 2 517 ? 173.253 149.191 99.857 1.00 132.89 522 THR B CA 1
ATOM 4981 C C . THR B 2 517 ? 174.160 149.122 101.078 1.00 132.89 522 THR B C 1
ATOM 4982 O O . THR B 2 517 ? 174.887 148.140 101.265 1.00 132.89 522 THR B O 1
ATOM 4986 N N . ILE B 2 518 ? 174.137 150.159 101.921 1.00 128.90 523 ILE B N 1
ATOM 4987 C CA . ILE B 2 518 ? 174.974 150.178 103.118 1.00 128.90 523 ILE B CA 1
ATOM 4988 C C . ILE B 2 518 ? 174.257 149.650 104.352 1.00 128.90 523 ILE B C 1
ATOM 4989 O O . ILE B 2 518 ? 174.915 149.384 105.370 1.00 128.90 523 ILE B O 1
ATOM 4994 N N . ALA B 2 519 ? 172.933 149.493 104.304 1.00 130.41 524 ALA B N 1
ATOM 4995 C CA . ALA B 2 519 ? 172.205 148.948 105.443 1.00 130.41 524 ALA B CA 1
ATOM 4996 C C . ALA B 2 519 ? 172.217 147.427 105.476 1.00 130.41 524 ALA B C 1
ATOM 4997 O O . ALA B 2 519 ? 171.882 146.842 106.512 1.00 130.41 524 ALA B O 1
ATOM 4999 N N . SER B 2 520 ? 172.593 146.776 104.376 1.00 128.12 525 SER B N 1
ATOM 5000 C CA . SER B 2 520 ? 172.612 145.321 104.320 1.00 128.12 525 SER B CA 1
ATOM 5001 C C . SER B 2 520 ? 173.858 144.718 104.953 1.00 128.12 525 SER B C 1
ATOM 5002 O O . SER B 2 520 ? 173.906 143.497 105.140 1.00 128.12 525 SER B O 1
ATOM 5005 N N . GLN B 2 521 ? 174.862 145.535 105.281 1.00 128.07 526 GLN B N 1
ATOM 5006 C CA . GLN B 2 521 ? 176.101 145.001 105.837 1.00 128.07 526 GLN B CA 1
ATOM 5007 C C . GLN B 2 521 ? 175.908 144.510 107.267 1.00 128.07 526 GLN B C 1
ATOM 5008 O O . GLN B 2 521 ? 176.359 143.413 107.616 1.00 128.07 526 GLN B O 1
ATOM 5014 N N . HIS B 2 522 ? 175.240 145.297 108.103 1.00 132.40 527 HIS B N 1
ATOM 5015 C CA . HIS B 2 522 ? 175.060 144.955 109.514 1.00 132.40 527 HIS B CA 1
ATOM 5016 C C . HIS B 2 522 ? 173.583 144.843 109.862 1.00 132.40 527 HIS B C 1
ATOM 5017 O O . HIS B 2 522 ? 172.890 145.876 109.934 1.00 132.40 527 HIS B O 1
ATOM 5024 N N . PRO B 2 523 ? 173.045 143.622 110.045 1.00 140.16 528 PRO B N 1
ATOM 5025 C CA . PRO B 2 523 ? 171.730 143.467 110.659 1.00 140.16 528 PRO B CA 1
ATOM 5026 C C . PRO B 2 523 ? 171.519 144.340 111.894 1.00 140.16 528 PRO B C 1
ATOM 5027 O O . PRO B 2 523 ? 172.486 144.724 112.562 1.00 140.16 528 PRO B O 1
ATOM 5031 N N . ASN B 2 524 ? 170.256 144.651 112.205 1.00 146.16 529 ASN B N 1
ATOM 5032 C CA . ASN B 2 524 ? 169.896 145.511 113.335 1.00 146.16 529 ASN B CA 1
ATOM 5033 C C . ASN B 2 524 ? 170.570 146.880 113.206 1.00 146.16 529 ASN B C 1
ATOM 5034 O O . ASN B 2 524 ? 171.395 147.284 114.027 1.00 146.16 529 ASN B O 1
ATOM 5039 N N . THR B 2 525 ? 170.197 147.593 112.144 1.00 140.83 530 THR B N 1
ATOM 5040 C CA . THR B 2 525 ? 170.818 148.877 111.850 1.00 140.83 530 THR B CA 1
ATOM 5041 C C . THR B 2 525 ? 170.383 149.936 112.854 1.00 140.83 530 THR B C 1
ATOM 5042 O O . THR B 2 525 ? 169.195 150.063 113.169 1.00 140.83 530 THR B O 1
ATOM 5046 N N . ARG B 2 526 ? 171.351 150.695 113.352 1.00 137.27 531 ARG B N 1
ATOM 5047 C CA . ARG B 2 526 ? 171.124 151.828 114.240 1.00 137.27 531 ARG B CA 1
ATOM 5048 C C . ARG B 2 526 ? 171.691 153.102 113.624 1.00 137.27 531 ARG B C 1
ATOM 5049 O O . ARG B 2 526 ? 172.243 153.963 114.314 1.00 137.27 531 ARG B O 1
ATOM 5057 N N . ILE B 2 527 ? 171.545 153.231 112.302 1.00 135.00 532 ILE B N 1
ATOM 5058 C CA . ILE B 2 527 ? 172.146 154.345 111.579 1.00 135.00 532 ILE B CA 1
ATOM 5059 C C . ILE B 2 527 ? 171.539 155.655 112.051 1.00 135.00 532 ILE B C 1
ATOM 5060 O O . ILE B 2 527 ? 170.312 155.804 112.125 1.00 135.00 532 ILE B O 1
ATOM 5065 N N . GLY B 2 528 ? 172.399 156.616 112.375 1.00 124.98 533 GLY B N 1
ATOM 5066 C CA . GLY B 2 528 ? 171.943 157.925 112.790 1.00 124.98 533 GLY B CA 1
ATOM 5067 C C . GLY B 2 528 ? 172.130 158.971 111.712 1.00 124.98 533 GLY B C 1
ATOM 5068 O O . GLY B 2 528 ? 173.251 159.198 111.246 1.00 124.98 533 GLY B O 1
ATOM 5069 N N . VAL B 2 529 ? 171.040 159.615 111.306 1.00 119.49 534 VAL B N 1
ATOM 5070 C CA . VAL B 2 529 ? 171.063 160.662 110.293 1.00 119.49 534 VAL B CA 1
ATOM 5071 C C . VAL B 2 529 ? 170.855 161.997 110.991 1.00 119.49 534 VAL B C 1
ATOM 5072 O O . VAL B 2 529 ? 169.883 162.172 111.735 1.00 119.49 534 VAL B O 1
ATOM 5076 N N . PHE B 2 530 ? 171.767 162.936 110.752 1.00 115.55 535 PHE B N 1
ATOM 5077 C CA . PHE B 2 530 ? 171.756 164.244 111.401 1.00 115.55 535 PHE B CA 1
ATOM 5078 C C . PHE B 2 530 ? 171.668 165.309 110.314 1.00 115.55 535 PHE B C 1
ATOM 5079 O O . PHE B 2 530 ? 172.683 165.831 109.847 1.00 115.55 535 PHE B O 1
ATOM 5087 N N . LEU B 2 531 ? 170.442 165.628 109.915 1.00 112.67 536 LEU B N 1
ATOM 5088 C CA . LEU B 2 531 ? 170.207 166.604 108.866 1.00 112.67 536 LEU B CA 1
ATOM 5089 C C . LEU B 2 531 ? 170.390 168.021 109.395 1.00 112.67 536 LEU B C 1
ATOM 5090 O O . LEU B 2 531 ? 170.177 168.300 110.578 1.00 112.67 536 LEU B O 1
ATOM 5095 N N . CYS B 2 532 ? 170.794 168.920 108.498 1.00 105.13 537 CYS B N 1
ATOM 5096 C CA . CYS B 2 532 ? 170.919 170.338 108.831 1.00 105.13 537 CYS B CA 1
ATOM 5097 C C . CYS B 2 532 ? 170.568 171.125 107.572 1.00 105.13 537 CYS B C 1
ATOM 5098 O O . CYS B 2 532 ? 171.423 171.323 106.704 1.00 105.13 537 CYS B O 1
ATOM 5101 N N . GLY B 2 533 ? 169.316 171.565 107.480 1.00 103.38 538 GLY B N 1
ATOM 5102 C CA . GLY B 2 533 ? 168.847 172.286 106.321 1.00 103.38 538 GLY B CA 1
ATOM 5103 C C . GLY B 2 533 ? 167.377 172.641 106.413 1.00 103.38 538 GLY B C 1
ATOM 5104 O O . GLY B 2 533 ? 166.734 172.469 107.453 1.00 103.38 538 GLY B O 1
ATOM 5105 N N . PRO B 2 534 ? 166.817 173.150 105.319 1.00 112.59 539 PRO B N 1
ATOM 5106 C CA . PRO B 2 534 ? 165.406 173.552 105.329 1.00 112.59 539 PRO B CA 1
ATOM 5107 C C . PRO B 2 534 ? 164.487 172.347 105.467 1.00 112.59 539 PRO B C 1
ATOM 5108 O O . PRO B 2 534 ? 164.836 171.215 105.128 1.00 112.59 539 PRO B O 1
ATOM 5112 N N . GLU B 2 535 ? 163.284 172.616 105.980 1.00 128.10 540 GLU B N 1
ATOM 5113 C CA . GLU B 2 535 ? 162.275 171.578 106.153 1.00 128.10 540 GLU B CA 1
ATOM 5114 C C . GLU B 2 535 ? 161.748 171.049 104.824 1.00 128.10 540 GLU B C 1
ATOM 5115 O O . GLU B 2 535 ? 161.101 169.996 104.806 1.00 128.10 540 GLU B O 1
ATOM 5121 N N . ALA B 2 536 ? 162.041 171.729 103.712 1.00 128.83 541 ALA B N 1
ATOM 5122 C CA . ALA B 2 536 ? 161.555 171.281 102.410 1.00 128.83 541 ALA B CA 1
ATOM 5123 C C . ALA B 2 536 ? 162.090 169.896 102.065 1.00 128.83 541 ALA B C 1
ATOM 5124 O O . ALA B 2 536 ? 161.362 169.060 101.516 1.00 128.83 541 ALA B O 1
ATOM 5126 N N . LEU B 2 537 ? 163.360 169.639 102.369 1.00 123.87 542 LEU B N 1
ATOM 5127 C CA . LEU B 2 537 ? 163.970 168.334 102.162 1.00 123.87 542 LEU B CA 1
ATOM 5128 C C . LEU B 2 537 ? 164.043 167.503 103.439 1.00 123.87 542 LEU B C 1
ATOM 5129 O O . LEU B 2 537 ? 164.522 166.366 103.397 1.00 123.87 542 LEU B O 1
ATOM 5134 N N . ALA B 2 538 ? 163.555 168.030 104.563 1.00 126.83 543 ALA B N 1
ATOM 5135 C CA . ALA B 2 538 ? 163.641 167.299 105.823 1.00 126.83 543 ALA B CA 1
ATOM 5136 C C . ALA B 2 538 ? 162.670 166.123 105.849 1.00 126.83 543 ALA B C 1
ATOM 5137 O O . ALA B 2 538 ? 163.064 164.982 106.114 1.00 126.83 543 ALA B O 1
ATOM 5139 N N . GLU B 2 539 ? 161.390 166.383 105.570 1.00 126.59 544 GLU B N 1
ATOM 5140 C CA . GLU B 2 539 ? 160.394 165.317 105.600 1.00 126.59 544 GLU B CA 1
ATOM 5141 C C . GLU B 2 539 ? 160.619 164.286 104.503 1.00 126.59 544 GLU B C 1
ATOM 5142 O O . GLU B 2 539 ? 160.094 163.172 104.600 1.00 126.59 544 GLU B O 1
ATOM 5148 N N . THR B 2 540 ? 161.384 164.631 103.465 1.00 126.33 545 THR B N 1
ATOM 5149 C CA . THR B 2 540 ? 161.686 163.689 102.396 1.00 126.33 545 THR B CA 1
ATOM 5150 C C . THR B 2 540 ? 162.612 162.566 102.843 1.00 126.33 545 THR B C 1
ATOM 5151 O O . THR B 2 540 ? 162.776 161.592 102.102 1.00 126.33 545 THR B O 1
ATOM 5155 N N . LEU B 2 541 ? 163.219 162.679 104.023 1.00 126.25 546 LEU B N 1
ATOM 5156 C CA . LEU B 2 541 ? 164.105 161.638 104.528 1.00 126.25 546 LEU B CA 1
ATOM 5157 C C . LEU B 2 541 ? 163.395 160.653 105.445 1.00 126.25 546 LEU B C 1
ATOM 5158 O O . LEU B 2 541 ? 163.748 159.468 105.461 1.00 126.25 546 LEU B O 1
ATOM 5163 N N . SER B 2 542 ? 162.406 161.112 106.210 1.00 128.32 547 SER B N 1
ATOM 5164 C CA . SER B 2 542 ? 161.671 160.245 107.119 1.00 128.32 547 SER B CA 1
ATOM 5165 C C . SER B 2 542 ? 160.512 159.519 106.450 1.00 128.32 547 SER B C 1
ATOM 5166 O O . SER B 2 542 ? 159.937 158.612 107.061 1.00 128.32 547 SER B O 1
ATOM 5169 N N . LYS B 2 543 ? 160.151 159.895 105.220 1.00 129.59 548 LYS B N 1
ATOM 5170 C CA . LYS B 2 543 ? 159.042 159.231 104.543 1.00 129.59 548 LYS B CA 1
ATOM 5171 C C . LYS B 2 543 ? 159.370 157.774 104.237 1.00 129.59 548 LYS B C 1
ATOM 5172 O O . LYS B 2 543 ? 158.502 156.901 104.347 1.00 129.59 548 LYS B O 1
ATOM 5178 N N . GLN B 2 544 ? 160.615 157.492 103.851 1.00 131.40 549 GLN B N 1
ATOM 5179 C CA . GLN B 2 544 ? 161.023 156.135 103.517 1.00 131.40 549 GLN B CA 1
ATOM 5180 C C . GLN B 2 544 ? 161.664 155.398 104.684 1.00 131.40 549 GLN B C 1
ATOM 5181 O O . GLN B 2 544 ? 161.791 154.169 104.625 1.00 131.40 549 GLN B O 1
ATOM 5187 N N . SER B 2 545 ? 162.074 156.114 105.733 1.00 133.18 550 SER B N 1
ATOM 5188 C CA . SER B 2 545 ? 162.703 155.460 106.877 1.00 133.18 550 SER B CA 1
ATOM 5189 C C . SER B 2 545 ? 161.735 154.505 107.565 1.00 133.18 550 SER B C 1
ATOM 5190 O O . SER B 2 545 ? 162.094 153.369 107.895 1.00 133.18 550 SER B O 1
ATOM 5193 N N . ILE B 2 546 ? 160.497 154.950 107.785 1.00 132.48 551 ILE B N 1
ATOM 5194 C CA . ILE B 2 546 ? 159.501 154.089 108.415 1.00 132.48 551 ILE B CA 1
ATOM 5195 C C . ILE B 2 546 ? 159.117 152.948 107.480 1.00 132.48 551 ILE B C 1
ATOM 5196 O O . ILE B 2 546 ? 158.900 151.812 107.921 1.00 132.48 551 ILE B O 1
ATOM 5201 N N . SER B 2 547 ? 159.036 153.226 106.177 1.00 132.87 552 SER B N 1
ATOM 5202 C CA . SER B 2 547 ? 158.721 152.179 105.211 1.00 132.87 552 SER B CA 1
ATOM 5203 C C . SER B 2 547 ? 159.802 151.106 105.188 1.00 132.87 552 SER B C 1
ATOM 5204 O O . SER B 2 547 ? 159.501 149.911 105.085 1.00 132.87 552 SER B O 1
ATOM 5207 N N . ASN B 2 548 ? 161.070 151.514 105.278 1.00 135.33 553 ASN B N 1
ATOM 5208 C CA . ASN B 2 548 ? 162.165 150.551 105.264 1.00 135.33 553 ASN B CA 1
ATOM 5209 C C . ASN B 2 548 ? 162.163 149.666 106.504 1.00 135.33 553 ASN B C 1
ATOM 5210 O O . ASN B 2 548 ? 162.563 148.499 106.430 1.00 135.33 553 ASN B O 1
ATOM 5215 N N . SER B 2 549 ? 161.724 150.196 107.642 1.00 140.74 554 SER B N 1
ATOM 5216 C CA . SER B 2 549 ? 161.770 149.450 108.891 1.00 140.74 554 SER B CA 1
ATOM 5217 C C . SER B 2 549 ? 160.781 148.288 108.880 1.00 140.74 554 SER B C 1
ATOM 5218 O O . SER B 2 549 ? 159.757 148.316 108.192 1.00 140.74 554 SER B O 1
ATOM 5221 N N . GLU B 2 550 ? 161.105 147.256 109.657 1.00 143.29 555 GLU B N 1
ATOM 5222 C CA . GLU B 2 550 ? 160.221 146.117 109.854 1.00 143.29 555 GLU B CA 1
ATOM 5223 C C . GLU B 2 550 ? 160.379 145.608 111.279 1.00 143.29 555 GLU B C 1
ATOM 5224 O O . GLU B 2 550 ? 161.350 145.926 111.971 1.00 143.29 555 GLU B O 1
ATOM 5230 N N . SER B 2 551 ? 159.404 144.813 111.712 1.00 144.25 556 SER B N 1
ATOM 5231 C CA . SER B 2 551 ? 159.341 144.366 113.096 1.00 144.25 556 SER B CA 1
ATOM 5232 C C . SER B 2 551 ? 160.518 143.459 113.445 1.00 144.25 556 SER B C 1
ATOM 5233 O O . SER B 2 551 ? 161.084 142.773 112.589 1.00 144.25 556 SER B O 1
ATOM 5236 N N . GLY B 2 552 ? 160.884 143.468 114.725 1.00 144.53 557 GLY B N 1
ATOM 5237 C CA . GLY B 2 552 ? 161.947 142.632 115.229 1.00 144.53 557 GLY B CA 1
ATOM 5238 C C . GLY B 2 552 ? 163.251 143.386 115.383 1.00 144.53 557 GLY B C 1
ATOM 5239 O O . GLY B 2 552 ? 163.518 144.360 114.672 1.00 144.53 557 GLY B O 1
ATOM 5240 N N . PRO B 2 553 ? 164.102 142.946 116.328 1.00 147.68 558 PRO B N 1
ATOM 5241 C CA . PRO B 2 553 ? 165.413 143.576 116.540 1.00 147.68 558 PRO B CA 1
ATOM 5242 C C . PRO B 2 553 ? 166.466 143.132 115.525 1.00 147.68 558 PRO B C 1
ATOM 5243 O O . PRO B 2 553 ? 167.629 142.908 115.865 1.00 147.68 558 PRO B O 1
ATOM 5247 N N . ARG B 2 554 ? 166.051 143.016 114.264 1.00 145.92 559 ARG B N 1
ATOM 5248 C CA . ARG B 2 554 ? 166.932 142.614 113.172 1.00 145.92 559 ARG B CA 1
ATOM 5249 C C . ARG B 2 554 ? 166.848 143.529 111.960 1.00 145.92 559 ARG B C 1
ATOM 5250 O O . ARG B 2 554 ? 167.855 143.685 111.263 1.00 145.92 559 ARG B O 1
ATOM 5258 N N . GLY B 2 555 ? 165.728 144.204 111.728 1.00 141.61 560 GLY B N 1
ATOM 5259 C CA . GLY B 2 555 ? 165.493 144.891 110.480 1.00 141.61 560 GLY B CA 1
ATOM 5260 C C . GLY B 2 555 ? 166.389 146.101 110.272 1.00 141.61 560 GLY B C 1
ATOM 5261 O O . GLY B 2 555 ? 167.146 146.537 111.142 1.00 141.61 560 GLY B O 1
ATOM 5262 N N . VAL B 2 556 ? 166.279 146.653 109.067 1.00 137.92 561 VAL B N 1
ATOM 5263 C CA . VAL B 2 556 ? 167.068 147.796 108.623 1.00 137.92 561 VAL B CA 1
ATOM 5264 C C . VAL B 2 556 ? 166.260 149.058 108.893 1.00 137.92 561 VAL B C 1
ATOM 5265 O O . VAL B 2 556 ? 165.105 149.171 108.462 1.00 137.92 561 VAL B O 1
ATOM 5269 N N . HIS B 2 557 ? 166.861 150.003 109.612 1.00 139.17 562 HIS B N 1
ATOM 5270 C CA . HIS B 2 557 ? 166.195 151.256 109.936 1.00 139.17 562 HIS B CA 1
ATOM 5271 C C . HIS B 2 557 ? 167.239 152.285 110.338 1.00 139.17 562 HIS B C 1
ATOM 5272 O O . HIS B 2 557 ? 168.193 151.963 111.050 1.00 139.17 562 HIS B O 1
ATOM 5279 N N . PHE B 2 558 ? 167.048 153.519 109.879 1.00 136.49 563 PHE B N 1
ATOM 5280 C CA . PHE B 2 558 ? 167.882 154.647 110.267 1.00 136.49 563 PHE B CA 1
ATOM 5281 C C . PHE B 2 558 ? 167.007 155.680 110.962 1.00 136.49 563 PHE B C 1
ATOM 5282 O O . PHE B 2 558 ? 165.966 156.077 110.429 1.00 136.49 563 PHE B O 1
ATOM 5290 N N . ILE B 2 559 ? 167.430 156.107 112.147 1.00 134.15 564 ILE B N 1
ATOM 5291 C CA . ILE B 2 559 ? 166.625 156.977 112.997 1.00 134.15 564 ILE B CA 1
ATOM 5292 C C . ILE B 2 559 ? 166.860 158.428 112.603 1.00 134.15 564 ILE B C 1
ATOM 5293 O O . ILE B 2 559 ? 168.006 158.858 112.419 1.00 134.15 564 ILE B O 1
ATOM 5298 N N . PHE B 2 560 ? 165.773 159.182 112.471 1.00 129.25 565 PHE B N 1
ATOM 5299 C CA . PHE B 2 560 ? 165.825 160.599 112.140 1.00 129.25 565 PHE B CA 1
ATOM 5300 C C . PHE B 2 560 ? 165.569 161.419 113.397 1.00 129.25 565 PHE B C 1
ATOM 5301 O O . PHE B 2 560 ? 164.591 161.178 114.113 1.00 129.25 565 PHE B O 1
ATOM 5309 N N . ASN B 2 561 ? 166.446 162.383 113.662 1.00 132.84 566 ASN B N 1
ATOM 5310 C CA . ASN B 2 561 ? 166.308 163.260 114.816 1.00 132.84 566 ASN B CA 1
ATOM 5311 C C . ASN B 2 561 ? 165.557 164.547 114.499 1.00 132.84 566 ASN B C 1
ATOM 5312 O O . ASN B 2 561 ? 165.352 165.363 115.404 1.00 132.84 566 ASN B O 1
ATOM 5317 N N . LYS B 2 562 ? 165.144 164.742 113.251 1.00 133.95 567 LYS B N 1
ATOM 5318 C CA . LYS B 2 562 ? 164.355 165.908 112.808 1.00 133.95 567 LYS B CA 1
ATOM 5319 C C . LYS B 2 562 ? 165.166 167.172 113.112 1.00 133.95 567 LYS B C 1
ATOM 5320 O O . LYS B 2 562 ? 166.392 167.180 112.921 1.00 133.95 567 LYS B O 1
ATOM 5326 N N . GLU B 2 563 ? 164.525 168.248 113.576 1.00 128.17 568 GLU B N 1
ATOM 5327 C CA . GLU B 2 563 ? 165.255 169.472 113.886 1.00 128.17 568 GLU B CA 1
ATOM 5328 C C . GLU B 2 563 ? 166.206 169.280 115.059 1.00 128.17 568 GLU B C 1
ATOM 5329 O O . GLU B 2 563 ? 167.138 170.073 115.233 1.00 128.17 568 GLU B O 1
ATOM 5335 N N . ASN B 2 564 ? 165.979 168.264 115.885 1.00 132.61 569 ASN B N 1
ATOM 5336 C CA . ASN B 2 564 ? 166.885 167.995 116.990 1.00 132.61 569 ASN B CA 1
ATOM 5337 C C . ASN B 2 564 ? 168.196 167.402 116.483 1.00 132.61 569 ASN B C 1
ATOM 5338 O O . ASN B 2 564 ? 168.226 166.618 115.531 1.00 132.61 569 ASN B O 1
ATOM 5343 N N . PHE B 2 565 ? 169.290 167.806 117.117 1.00 124.05 570 PHE B N 1
ATOM 5344 C CA . PHE B 2 565 ? 170.602 167.242 116.816 1.00 124.05 570 PHE B CA 1
ATOM 5345 C C . PHE B 2 565 ? 171.101 166.435 118.002 1.00 124.05 570 PHE B C 1
ATOM 5346 O O . PHE B 2 565 ? 171.781 166.969 118.874 1.00 124.05 570 PHE B O 1
ATOM 5354 N N . GLN C 3 1 ? 177.384 162.173 219.060 1.00 83.01 2 GLN C N 1
ATOM 5355 C CA . GLN C 3 1 ? 176.025 162.671 219.242 1.00 83.01 2 GLN C CA 1
ATOM 5356 C C . GLN C 3 1 ? 175.967 163.714 220.353 1.00 83.01 2 GLN C C 1
ATOM 5357 O O . GLN C 3 1 ? 174.899 164.236 220.672 1.00 83.01 2 GLN C O 1
ATOM 5363 N N . SER C 3 2 ? 177.124 164.015 220.939 1.00 69.79 3 SER C N 1
ATOM 5364 C CA . SER C 3 2 ? 177.237 164.982 222.022 1.00 69.79 3 SER C CA 1
ATOM 5365 C C . SER C 3 2 ? 178.271 166.035 221.653 1.00 69.79 3 SER C C 1
ATOM 5366 O O . SER C 3 2 ? 179.375 165.699 221.214 1.00 69.79 3 SER C O 1
ATOM 5369 N N . LEU C 3 3 ? 177.911 167.301 221.832 1.00 51.60 4 LEU C N 1
ATOM 5370 C CA . LEU C 3 3 ? 178.796 168.420 221.553 1.00 51.60 4 LEU C CA 1
ATOM 5371 C C . LEU C 3 3 ? 179.395 168.960 222.847 1.00 51.60 4 LEU C C 1
ATOM 5372 O O . LEU C 3 3 ? 178.938 168.649 223.949 1.00 51.60 4 LEU C O 1
ATOM 5377 N N . GLU C 3 4 ? 180.433 169.780 222.695 1.00 53.83 5 GLU C N 1
ATOM 5378 C CA . GLU C 3 4 ? 181.096 170.399 223.833 1.00 53.83 5 GLU C CA 1
ATOM 5379 C C . GLU C 3 4 ? 181.996 171.517 223.329 1.00 53.83 5 GLU C C 1
ATOM 5380 O O . GLU C 3 4 ? 182.633 171.381 222.282 1.00 53.83 5 GLU C O 1
ATOM 5386 N N . GLU C 3 5 ? 182.042 172.618 224.076 1.00 46.71 6 GLU C N 1
ATOM 5387 C CA . GLU C 3 5 ? 182.888 173.748 223.723 1.00 46.71 6 GLU C CA 1
ATOM 5388 C C . GLU C 3 5 ? 183.533 174.313 224.979 1.00 46.71 6 GLU C C 1
ATOM 5389 O O . GLU C 3 5 ? 183.016 174.153 226.088 1.00 46.71 6 GLU C O 1
ATOM 5395 N N . SER C 3 6 ? 184.675 174.969 224.792 1.00 47.59 7 SER C N 1
ATOM 5396 C CA . SER C 3 6 ? 185.417 175.564 225.895 1.00 47.59 7 SER C CA 1
ATOM 5397 C C . SER C 3 6 ? 186.402 176.573 225.326 1.00 47.59 7 SER C C 1
ATOM 5398 O O . SER C 3 6 ? 186.649 176.618 224.119 1.00 47.59 7 SER C O 1
ATOM 5401 N N . GLY C 3 7 ? 186.967 177.385 226.216 1.00 45.23 8 GLY C N 1
ATOM 5402 C CA . GLY C 3 7 ? 187.970 178.351 225.813 1.00 45.23 8 GLY C CA 1
ATOM 5403 C C . GLY C 3 7 ? 187.638 179.788 226.156 1.00 45.23 8 GLY C C 1
ATOM 5404 O O . GLY C 3 7 ? 188.126 180.713 225.500 1.00 45.23 8 GLY C O 1
ATOM 5405 N N . GLY C 3 8 ? 186.816 179.993 227.171 1.00 39.67 9 GLY C N 1
ATOM 5406 C CA . GLY C 3 8 ? 186.445 181.335 227.591 1.00 39.67 9 GLY C CA 1
ATOM 5407 C C . GLY C 3 8 ? 186.558 181.508 229.089 1.00 39.67 9 GLY C C 1
ATOM 5408 O O . GLY C 3 8 ? 186.229 180.605 229.856 1.00 39.67 9 GLY C O 1
ATOM 5409 N N . ASP C 3 9 ? 187.022 182.685 229.495 1.00 45.23 10 ASP C N 1
ATOM 5410 C CA . ASP C 3 9 ? 187.166 183.036 230.904 1.00 45.23 10 ASP C CA 1
ATOM 5411 C C . ASP C 3 9 ? 187.272 184.557 231.006 1.00 45.23 10 ASP C C 1
ATOM 5412 O O . ASP C 3 9 ? 187.049 185.276 230.026 1.00 45.23 10 ASP C O 1
ATOM 5417 N N . LEU C 3 10 ? 187.614 185.047 232.196 1.00 45.28 11 LEU C N 1
ATOM 5418 C CA . LEU C 3 10 ? 187.674 186.485 232.432 1.00 45.28 11 LEU C CA 1
ATOM 5419 C C . LEU C 3 10 ? 188.763 187.124 231.581 1.00 45.28 11 LEU C C 1
ATOM 5420 O O . LEU C 3 10 ? 189.942 186.778 231.701 1.00 45.28 11 LEU C O 1
ATOM 5425 N N . VAL C 3 11 ? 188.367 188.068 230.729 1.00 43.26 12 VAL C N 1
ATOM 5426 C CA . VAL C 3 11 ? 189.294 188.789 229.868 1.00 43.26 12 VAL C CA 1
ATOM 5427 C C . VAL C 3 11 ? 189.068 190.283 230.046 1.00 43.26 12 VAL C C 1
ATOM 5428 O O . VAL C 3 11 ? 187.981 190.727 230.428 1.00 43.26 12 VAL C O 1
ATOM 5432 N N . LYS C 3 12 ? 190.111 191.059 229.772 1.00 45.20 13 LYS C N 1
ATOM 5433 C CA . LYS C 3 12 ? 190.020 192.501 229.914 1.00 45.20 13 LYS C CA 1
ATOM 5434 C C . LYS C 3 12 ? 189.206 193.099 228.766 1.00 45.20 13 LYS C C 1
ATOM 5435 O O . LYS C 3 12 ? 189.171 192.542 227.665 1.00 45.20 13 LYS C O 1
ATOM 5441 N N . PRO C 3 13 ? 188.532 194.225 229.002 1.00 45.37 14 PRO C N 1
ATOM 5442 C CA . PRO C 3 13 ? 187.736 194.844 227.935 1.00 45.37 14 PRO C CA 1
ATOM 5443 C C . PRO C 3 13 ? 188.602 195.256 226.754 1.00 45.37 14 PRO C C 1
ATOM 5444 O O . PRO C 3 13 ? 189.749 195.677 226.915 1.00 45.37 14 PRO C O 1
ATOM 5448 N N . GLY C 3 14 ? 188.037 195.128 225.555 1.00 44.62 15 GLY C N 1
ATOM 5449 C CA . GLY C 3 14 ? 188.720 195.508 224.339 1.00 44.62 15 GLY C CA 1
ATOM 5450 C C . GLY C 3 14 ? 189.631 194.454 223.750 1.00 44.62 15 GLY C C 1
ATOM 5451 O O . GLY C 3 14 ? 190.190 194.678 222.668 1.00 44.62 15 GLY C O 1
ATOM 5452 N N . ALA C 3 15 ? 189.798 193.316 224.417 1.00 52.11 16 ALA C N 1
ATOM 5453 C CA . ALA C 3 15 ? 190.675 192.260 223.931 1.00 52.11 16 ALA C CA 1
ATOM 5454 C C . ALA C 3 15 ? 189.929 191.399 222.912 1.00 52.11 16 ALA C C 1
ATOM 5455 O O . ALA C 3 15 ? 188.834 191.735 222.455 1.00 52.11 16 ALA C O 1
ATOM 5457 N N . SER C 3 16 ? 190.525 190.267 222.544 1.00 46.50 17 SER C N 1
ATOM 5458 C CA . SER C 3 16 ? 189.933 189.340 221.593 1.00 46.50 17 SER C CA 1
ATOM 5459 C C . SER C 3 16 ? 189.969 187.933 222.168 1.00 46.50 17 SER C C 1
ATOM 5460 O O . SER C 3 16 ? 190.810 187.610 223.011 1.00 46.50 17 SER C O 1
ATOM 5463 N N . LEU C 3 17 ? 189.045 187.095 221.704 1.00 47.50 18 LEU C N 1
ATOM 5464 C CA . LEU C 3 17 ? 188.928 185.738 222.213 1.00 47.50 18 LEU C CA 1
ATOM 5465 C C . LEU C 3 17 ? 188.440 184.821 221.102 1.00 47.50 18 LEU C C 1
ATOM 5466 O O . LEU C 3 17 ? 187.827 185.264 220.127 1.00 47.50 18 LEU C O 1
ATOM 5471 N N . THR C 3 18 ? 188.723 183.530 221.263 1.00 42.89 19 THR C N 1
ATOM 5472 C CA . THR C 3 18 ? 188.283 182.502 220.331 1.00 42.89 19 THR C CA 1
ATOM 5473 C C . THR C 3 18 ? 187.730 181.324 221.116 1.00 42.89 19 THR C C 1
ATOM 5474 O O . THR C 3 18 ? 188.373 180.845 222.056 1.00 42.89 19 THR C O 1
ATOM 5478 N N . LEU C 3 19 ? 186.546 180.859 220.730 1.00 43.99 20 LEU C N 1
ATOM 5479 C CA . LEU C 3 19 ? 185.902 179.713 221.354 1.00 43.99 20 LEU C CA 1
ATOM 5480 C C . LEU C 3 19 ? 185.791 178.586 220.340 1.00 43.99 20 LEU C C 1
ATOM 5481 O O . LEU C 3 19 ? 185.382 178.807 219.197 1.00 43.99 20 LEU C O 1
ATOM 5486 N N . THR C 3 20 ? 186.152 177.376 220.760 1.00 45.06 21 THR C N 1
ATOM 5487 C CA . THR C 3 20 ? 186.177 176.213 219.885 1.00 45.06 21 THR C CA 1
ATOM 5488 C C . THR C 3 20 ? 185.160 175.189 220.366 1.00 45.06 21 THR C C 1
ATOM 5489 O O . THR C 3 20 ? 185.121 174.859 221.556 1.00 45.06 21 THR C O 1
ATOM 5493 N N . CYS C 3 21 ? 184.345 174.687 219.441 1.00 51.63 22 CYS C N 1
ATOM 5494 C CA . CYS C 3 21 ? 183.301 173.714 219.738 1.00 51.63 22 CYS C CA 1
ATOM 5495 C C . CYS C 3 21 ? 183.637 172.408 219.035 1.00 51.63 22 CYS C C 1
ATOM 5496 O O . CYS C 3 21 ? 183.807 172.385 217.812 1.00 51.63 22 CYS C O 1
ATOM 5499 N N . THR C 3 22 ? 183.733 171.327 219.805 1.00 57.85 23 THR C N 1
ATOM 5500 C CA . THR C 3 22 ? 184.054 170.008 219.283 1.00 57.85 23 THR C CA 1
ATOM 5501 C C . THR C 3 22 ? 182.935 169.033 219.622 1.00 57.85 23 THR C C 1
ATOM 5502 O O . THR C 3 22 ? 182.182 169.227 220.580 1.00 57.85 23 THR C O 1
ATOM 5506 N N . ALA C 3 23 ? 182.830 167.972 218.825 1.00 66.58 24 ALA C N 1
ATOM 5507 C CA . ALA C 3 23 ? 181.783 166.981 219.015 1.00 66.58 24 ALA C CA 1
ATOM 5508 C C . ALA C 3 23 ? 182.358 165.581 218.877 1.00 66.58 24 ALA C C 1
ATOM 5509 O O . ALA C 3 23 ? 183.321 165.355 218.140 1.00 66.58 24 ALA C O 1
ATOM 5511 N N . SER C 3 24 ? 181.748 164.642 219.596 1.00 76.55 25 SER C N 1
ATOM 5512 C CA . SER C 3 24 ? 182.103 163.232 219.535 1.00 76.55 25 SER C CA 1
ATOM 5513 C C . SER C 3 24 ? 180.898 162.446 219.041 1.00 76.55 25 SER C C 1
ATOM 5514 O O . SER C 3 24 ? 179.793 162.597 219.574 1.00 76.55 25 SER C O 1
ATOM 5517 N N . GLY C 3 25 ? 181.112 161.611 218.028 1.00 82.45 26 GLY C N 1
ATOM 5518 C CA . GLY C 3 25 ? 180.039 160.858 217.418 1.00 82.45 26 GLY C CA 1
ATOM 5519 C C . GLY C 3 25 ? 179.276 161.587 216.335 1.00 82.45 26 GLY C C 1
ATOM 5520 O O . GLY C 3 25 ? 178.351 161.005 215.754 1.00 82.45 26 GLY C O 1
ATOM 5521 N N . ILE C 3 26 ? 179.626 162.838 216.046 1.00 75.21 27 ILE C N 1
ATOM 5522 C CA . ILE C 3 26 ? 178.989 163.623 214.996 1.00 75.21 27 ILE C CA 1
ATOM 5523 C C . ILE C 3 26 ? 180.064 164.071 214.017 1.00 75.21 27 ILE C C 1
ATOM 5524 O O . ILE C 3 26 ? 181.088 164.630 214.425 1.00 75.21 27 ILE C O 1
ATOM 5529 N N . ASP C 3 27 ? 179.832 163.824 212.732 1.00 79.85 28 ASP C N 1
ATOM 5530 C CA . ASP C 3 27 ? 180.705 164.305 211.671 1.00 79.85 28 ASP C CA 1
ATOM 5531 C C . ASP C 3 27 ? 180.080 165.542 211.043 1.00 79.85 28 ASP C C 1
ATOM 5532 O O . ASP C 3 27 ? 178.927 165.503 210.600 1.00 79.85 28 ASP C O 1
ATOM 5537 N N . PHE C 3 28 ? 180.839 166.637 211.009 1.00 68.88 29 PHE C N 1
ATOM 5538 C CA . PHE C 3 28 ? 180.318 167.917 210.532 1.00 68.88 29 PHE C CA 1
ATOM 5539 C C . PHE C 3 28 ? 180.336 167.886 209.007 1.00 68.88 29 PHE C C 1
ATOM 5540 O O . PHE C 3 28 ? 181.229 168.421 208.345 1.00 68.88 29 PHE C O 1
ATOM 5548 N N . SER C 3 29 ? 179.321 167.239 208.441 1.00 62.81 30 SER C N 1
ATOM 5549 C CA . SER C 3 29 ? 179.244 167.064 207.000 1.00 62.81 30 SER C CA 1
ATOM 5550 C C . SER C 3 29 ? 177.787 166.912 206.592 1.00 62.81 30 SER C C 1
ATOM 5551 O O . SER C 3 29 ? 176.911 166.659 207.422 1.00 62.81 30 SER C O 1
ATOM 5554 N N . GLY C 3 30 ? 177.542 167.072 205.296 1.00 51.67 31 GLY C N 1
ATOM 5555 C CA . GLY C 3 30 ? 176.196 167.004 204.768 1.00 51.67 31 GLY C CA 1
ATOM 5556 C C . GLY C 3 30 ? 175.668 168.369 204.385 1.00 51.67 31 GLY C C 1
ATOM 5557 O O . GLY C 3 30 ? 176.332 169.118 203.662 1.00 51.67 31 GLY C O 1
ATOM 5558 N N . TYR C 3 31 ? 174.471 168.705 204.865 1.00 51.51 32 TYR C N 1
ATOM 5559 C CA . TYR C 3 31 ? 173.880 170.010 204.598 1.00 51.51 32 TYR C CA 1
ATOM 5560 C C . TYR C 3 31 ? 173.192 170.571 205.837 1.00 51.51 32 TYR C C 1
ATOM 5561 O O . TYR C 3 31 ? 172.202 171.300 205.725 1.00 51.51 32 TYR C O 1
ATOM 5570 N N . HIS C 3 32 ? 173.704 170.245 207.021 1.00 45.10 33 HIS C N 1
ATOM 5571 C CA . HIS C 3 32 ? 173.148 170.725 208.278 1.00 45.10 33 HIS C CA 1
ATOM 5572 C C . HIS C 3 32 ? 173.931 171.941 208.749 1.00 45.10 33 HIS C C 1
ATOM 5573 O O . HIS C 3 32 ? 175.161 171.892 208.853 1.00 45.10 33 HIS C O 1
ATOM 5580 N N . TYR C 3 33 ? 173.216 173.023 209.037 1.00 44.63 34 TYR C N 1
ATOM 5581 C CA . TYR C 3 33 ? 173.852 174.250 209.482 1.00 44.63 34 TYR C CA 1
ATOM 5582 C C . TYR C 3 33 ? 174.443 174.080 210.879 1.00 44.63 34 TYR C C 1
ATOM 5583 O O . TYR C 3 33 ? 174.003 173.245 211.671 1.00 44.63 34 TYR C O 1
ATOM 5592 N N . MET C 3 34 ? 175.456 174.890 211.172 1.00 46.30 35 MET C N 1
ATOM 5593 C CA . MET C 3 34 ? 175.993 175.034 212.516 1.00 46.30 35 MET C CA 1
ATOM 5594 C C . MET C 3 34 ? 175.686 176.438 213.004 1.00 46.30 35 MET C C 1
ATOM 5595 O O . MET C 3 34 ? 175.957 177.418 212.296 1.00 46.30 35 MET C O 1
ATOM 5600 N N . CYS C 3 35 ? 175.122 176.529 214.211 1.00 47.97 36 CYS C N 1
ATOM 5601 C CA . CYS C 3 35 ? 174.323 177.695 214.561 1.00 47.97 36 CYS C CA 1
ATOM 5602 C C . CYS C 3 35 ? 174.663 178.094 215.992 1.00 47.97 36 CYS C C 1
ATOM 5603 O O . CYS C 3 35 ? 174.268 177.403 216.932 1.00 47.97 36 CYS C O 1
ATOM 5606 N N . TRP C 3 36 ? 175.381 179.201 216.153 1.00 58.88 37 TRP C N 1
ATOM 5607 C CA . TRP C 3 36 ? 175.899 179.651 217.442 1.00 58.88 37 TRP C CA 1
ATOM 5608 C C . TRP C 3 36 ? 174.948 180.663 218.073 1.00 58.88 37 TRP C C 1
ATOM 5609 O O . TRP C 3 36 ? 174.541 181.627 217.418 1.00 58.88 37 TRP C O 1
ATOM 5620 N N . VAL C 3 37 ? 174.598 180.449 219.347 1.00 58.25 38 VAL C N 1
ATOM 5621 C CA . VAL C 3 37 ? 173.742 181.368 220.089 1.00 58.25 38 VAL C CA 1
ATOM 5622 C C . VAL C 3 37 ? 174.363 181.648 221.450 1.00 58.25 38 VAL C C 1
ATOM 5623 O O . VAL C 3 37 ? 175.221 180.907 221.934 1.00 58.25 38 VAL C O 1
ATOM 5627 N N . ARG C 3 38 ? 173.911 182.738 222.069 1.00 58.88 39 ARG C N 1
ATOM 5628 C CA . ARG C 3 38 ? 174.372 183.129 223.393 1.00 58.88 39 ARG C CA 1
ATOM 5629 C C . ARG C 3 38 ? 173.196 183.664 224.195 1.00 58.88 39 ARG C C 1
ATOM 5630 O O . ARG C 3 38 ? 172.199 184.126 223.637 1.00 58.88 39 ARG C O 1
ATOM 5638 N N . GLN C 3 39 ? 173.322 183.595 225.519 1.00 50.30 40 GLN C N 1
ATOM 5639 C CA . GLN C 3 39 ? 172.247 184.005 226.412 1.00 50.30 40 GLN C CA 1
ATOM 5640 C C . GLN C 3 39 ? 172.811 184.795 227.579 1.00 50.30 40 GLN C C 1
ATOM 5641 O O . GLN C 3 39 ? 173.725 184.327 228.262 1.00 50.30 40 GLN C O 1
ATOM 5647 N N . ALA C 3 40 ? 172.250 185.978 227.814 1.00 37.04 41 ALA C N 1
ATOM 5648 C CA . ALA C 3 40 ? 172.642 186.784 228.955 1.00 37.04 41 ALA C CA 1
ATOM 5649 C C . ALA C 3 40 ? 172.233 186.089 230.251 1.00 37.04 41 ALA C C 1
ATOM 5650 O O . ALA C 3 40 ? 171.320 185.261 230.259 1.00 37.04 41 ALA C O 1
ATOM 5652 N N . PRO C 3 41 ? 172.910 186.393 231.364 1.00 35.97 42 PRO C N 1
ATOM 5653 C CA . PRO C 3 41 ? 172.530 185.769 232.639 1.00 35.97 42 PRO C CA 1
ATOM 5654 C C . PRO C 3 41 ? 171.132 186.170 233.082 1.00 35.97 42 PRO C C 1
ATOM 5655 O O . PRO C 3 41 ? 170.880 187.335 233.405 1.00 35.97 42 PRO C O 1
ATOM 5659 N N . GLY C 3 42 ? 170.219 185.206 233.102 1.00 42.84 43 GLY C N 1
ATOM 5660 C CA . GLY C 3 42 ? 168.837 185.473 233.461 1.00 42.84 43 GLY C CA 1
ATOM 5661 C C . GLY C 3 42 ? 168.086 186.346 232.479 1.00 42.84 43 GLY C C 1
ATOM 5662 O O . GLY C 3 42 ? 167.331 187.233 232.897 1.00 42.84 43 GLY C O 1
ATOM 5663 N N . LYS C 3 43 ? 168.269 186.115 231.179 1.00 38.51 44 LYS C N 1
ATOM 5664 C CA . LYS C 3 43 ? 167.570 186.862 230.143 1.00 38.51 44 LYS C CA 1
ATOM 5665 C C . LYS C 3 43 ? 167.221 185.913 229.003 1.00 38.51 44 LYS C C 1
ATOM 5666 O O . LYS C 3 43 ? 167.451 184.702 229.081 1.00 38.51 44 LYS C O 1
ATOM 5672 N N . GLY C 3 44 ? 166.657 186.472 227.931 1.00 49.51 45 GLY C N 1
ATOM 5673 C CA . GLY C 3 44 ? 166.268 185.666 226.796 1.00 49.51 45 GLY C CA 1
ATOM 5674 C C . GLY C 3 44 ? 167.434 185.322 225.889 1.00 49.51 45 GLY C C 1
ATOM 5675 O O . GLY C 3 44 ? 168.463 185.994 225.867 1.00 49.51 45 GLY C O 1
ATOM 5676 N N . LEU C 3 45 ? 167.258 184.247 225.126 1.00 58.88 46 LEU C N 1
ATOM 5677 C CA . LEU C 3 45 ? 168.303 183.790 224.223 1.00 58.88 46 LEU C CA 1
ATOM 5678 C C . LEU C 3 45 ? 168.486 184.769 223.069 1.00 58.88 46 LEU C C 1
ATOM 5679 O O . LEU C 3 45 ? 167.531 185.384 222.587 1.00 58.88 46 LEU C O 1
ATOM 5684 N N . GLU C 3 46 ? 169.733 184.908 222.626 1.00 58.88 47 GLU C N 1
ATOM 5685 C CA . GLU C 3 46 ? 170.080 185.782 221.515 1.00 58.88 47 GLU C CA 1
ATOM 5686 C C . GLU C 3 46 ? 170.828 184.991 220.454 1.00 58.88 47 GLU C C 1
ATOM 5687 O O . GLU C 3 46 ? 171.509 184.007 220.753 1.00 58.88 47 GLU C O 1
ATOM 5693 N N . TRP C 3 47 ? 170.695 185.435 219.210 1.00 51.78 48 TRP C N 1
ATOM 5694 C CA . TRP C 3 47 ? 171.293 184.776 218.058 1.00 51.78 48 TRP C CA 1
ATOM 5695 C C . TRP C 3 47 ? 172.474 185.606 217.575 1.00 51.78 48 TRP C C 1
ATOM 5696 O O . TRP C 3 47 ? 172.348 186.821 217.394 1.00 51.78 48 TRP C O 1
ATOM 5707 N N . ILE C 3 48 ? 173.617 184.955 217.366 1.00 48.97 49 ILE C N 1
ATOM 5708 C CA . ILE C 3 48 ? 174.876 185.636 217.060 1.00 48.97 49 ILE C CA 1
ATOM 5709 C C . ILE C 3 48 ? 175.258 185.468 215.593 1.00 48.97 49 ILE C C 1
ATOM 5710 O O . ILE C 3 48 ? 175.337 186.443 214.847 1.00 48.97 49 ILE C O 1
ATOM 5715 N N . GLY C 3 49 ? 175.507 184.240 215.166 1.00 39.54 50 GLY C N 1
ATOM 5716 C CA . GLY C 3 49 ? 175.942 183.934 213.818 1.00 39.54 50 GLY C CA 1
ATOM 5717 C C . GLY C 3 49 ? 175.826 182.435 213.625 1.00 39.54 50 GLY C C 1
ATOM 5718 O O . GLY C 3 49 ? 176.029 181.680 214.594 1.00 39.54 50 GLY C O 1
ATOM 5719 N N . CYS C 3 50 ? 175.505 181.971 212.408 1.00 46.41 51 CYS C N 1
ATOM 5720 C CA . CYS C 3 50 ? 175.022 180.600 212.305 1.00 46.41 51 CYS C CA 1
ATOM 5721 C C . CYS C 3 50 ? 175.286 180.114 210.884 1.00 46.41 51 CYS C C 1
ATOM 5722 O O . CYS C 3 50 ? 174.527 180.431 209.970 1.00 46.41 51 CYS C O 1
ATOM 5725 N N . THR C 3 51 ? 176.347 179.326 210.722 1.00 45.88 52 THR C N 1
ATOM 5726 C CA . THR C 3 51 ? 176.939 179.048 209.423 1.00 45.88 52 THR C CA 1
ATOM 5727 C C . THR C 3 51 ? 176.385 177.755 208.822 1.00 45.88 52 THR C C 1
ATOM 5728 O O . THR C 3 51 ? 175.417 177.173 209.314 1.00 45.88 52 THR C O 1
ATOM 5732 N N . HIS C 3 52 ? 177.016 177.294 207.742 1.00 45.95 53 HIS C N 1
ATOM 5733 C CA . HIS C 3 52 ? 176.599 176.114 206.994 1.00 45.95 53 HIS C CA 1
ATOM 5734 C C . HIS C 3 52 ? 177.779 175.156 206.905 1.00 45.95 53 HIS C C 1
ATOM 5735 O O . HIS C 3 52 ? 178.876 175.557 206.504 1.00 45.95 53 HIS C O 1
ATOM 5742 N N . SER C 3 53 ? 177.555 173.894 207.283 1.00 46.86 54 SER C N 1
ATOM 5743 C CA . SER C 3 53 ? 178.629 172.904 207.232 1.00 46.86 54 SER C CA 1
ATOM 5744 C C . SER C 3 53 ? 179.084 172.663 205.799 1.00 46.86 54 SER C C 1
ATOM 5745 O O . SER C 3 53 ? 180.280 172.734 205.494 1.00 46.86 54 SER C O 1
ATOM 5748 N N . GLY C 3 54 ? 178.144 172.368 204.906 1.00 51.02 55 GLY C N 1
ATOM 5749 C CA . GLY C 3 54 ? 178.467 172.328 203.495 1.00 51.02 55 GLY C CA 1
ATOM 5750 C C . GLY C 3 54 ? 178.735 173.718 202.953 1.00 51.02 55 GLY C C 1
ATOM 5751 O O . GLY C 3 54 ? 178.155 174.708 203.400 1.00 51.02 55 GLY C O 1
ATOM 5752 N N . ASP C 3 55 ? 179.630 173.784 201.974 1.00 54.73 56 ASP C N 1
ATOM 5753 C CA . ASP C 3 55 ? 180.097 175.057 201.409 1.00 54.73 56 ASP C CA 1
ATOM 5754 C C . ASP C 3 55 ? 180.721 175.870 202.546 1.00 54.73 56 ASP C C 1
ATOM 5755 O O . ASP C 3 55 ? 181.324 175.307 203.469 1.00 54.73 56 ASP C O 1
ATOM 5760 N N . GLY C 3 56 ? 180.587 177.192 202.495 1.00 53.63 57 GLY C N 1
ATOM 5761 C CA . GLY C 3 56 ? 181.124 178.043 203.536 1.00 53.63 57 GLY C CA 1
ATOM 5762 C C . GLY C 3 56 ? 180.229 179.223 203.844 1.00 53.63 57 GLY C C 1
ATOM 5763 O O . GLY C 3 56 ? 180.683 180.226 204.404 1.00 53.63 57 GLY C O 1
ATOM 5764 N N . THR C 3 57 ? 178.956 179.116 203.472 1.00 49.80 58 THR C N 1
ATOM 5765 C CA . THR C 3 57 ? 178.019 180.212 203.678 1.00 49.80 58 THR C CA 1
ATOM 5766 C C . THR C 3 57 ? 177.844 180.497 205.163 1.00 49.80 58 THR C C 1
ATOM 5767 O O . THR C 3 57 ? 177.648 179.581 205.967 1.00 49.80 58 THR C O 1
ATOM 5771 N N . THR C 3 58 ? 177.918 181.776 205.527 1.00 46.56 59 THR C N 1
ATOM 5772 C CA . THR C 3 58 ? 177.758 182.212 206.904 1.00 46.56 59 THR C CA 1
ATOM 5773 C C . THR C 3 58 ? 176.794 183.387 206.960 1.00 46.56 59 THR C C 1
ATOM 5774 O O . THR C 3 58 ? 176.721 184.197 206.032 1.00 46.56 59 THR C O 1
ATOM 5778 N N . TYR C 3 59 ? 176.056 183.472 208.063 1.00 46.72 60 TYR C N 1
ATOM 5779 C CA . TYR C 3 59 ? 175.143 184.573 208.320 1.00 46.72 60 TYR C CA 1
ATOM 5780 C C . TYR C 3 59 ? 175.351 185.073 209.741 1.00 46.72 60 TYR C C 1
ATOM 5781 O O . TYR C 3 59 ? 175.769 184.321 210.624 1.00 46.72 60 TYR C O 1
ATOM 5790 N N . TYR C 3 60 ? 175.058 186.353 209.955 1.00 43.43 61 TYR C N 1
ATOM 5791 C CA . TYR C 3 60 ? 175.215 186.966 211.264 1.00 43.43 61 TYR C CA 1
ATOM 5792 C C . TYR C 3 60 ? 174.042 187.895 211.533 1.00 43.43 61 TYR C C 1
ATOM 5793 O O . TYR C 3 60 ? 173.393 188.394 210.611 1.00 43.43 61 TYR C O 1
ATOM 5802 N N . ALA C 3 61 ? 173.776 188.120 212.816 1.00 43.16 62 ALA C N 1
ATOM 5803 C CA . ALA C 3 61 ? 172.771 189.094 213.204 1.00 43.16 62 ALA C CA 1
ATOM 5804 C C . ALA C 3 61 ? 173.260 190.505 212.888 1.00 43.16 62 ALA C C 1
ATOM 5805 O O . ALA C 3 61 ? 174.457 190.756 212.728 1.00 43.16 62 ALA C O 1
ATOM 5807 N N . ARG C 3 62 ? 172.306 191.433 212.792 1.00 52.42 63 ARG C N 1
ATOM 5808 C CA . ARG C 3 62 ? 172.644 192.800 212.408 1.00 52.42 63 ARG C CA 1
ATOM 5809 C C . ARG C 3 62 ? 173.563 193.457 213.431 1.00 52.42 63 ARG C C 1
ATOM 5810 O O . ARG C 3 62 ? 174.510 194.162 213.062 1.00 52.42 63 ARG C O 1
ATOM 5818 N N . TRP C 3 63 ? 173.304 193.238 214.720 1.00 48.62 64 TRP C N 1
ATOM 5819 C CA . TRP C 3 63 ? 174.107 193.864 215.763 1.00 48.62 64 TRP C CA 1
ATOM 5820 C C . TRP C 3 63 ? 175.509 193.279 215.868 1.00 48.62 64 TRP C C 1
ATOM 5821 O O . TRP C 3 63 ? 176.359 193.877 216.536 1.00 48.62 64 TRP C O 1
ATOM 5832 N N . ALA C 3 64 ? 175.774 192.140 215.234 1.00 42.34 65 ALA C N 1
ATOM 5833 C CA . ALA C 3 64 ? 177.051 191.443 215.346 1.00 42.34 65 ALA C CA 1
ATOM 5834 C C . ALA C 3 64 ? 177.631 191.164 213.967 1.00 42.34 65 ALA C C 1
ATOM 5835 O O . ALA C 3 64 ? 178.080 190.058 213.663 1.00 42.34 65 ALA C O 1
ATOM 5837 N N . LYS C 3 65 ? 177.627 192.178 213.108 1.00 49.53 66 LYS C N 1
ATOM 5838 C CA . LYS C 3 65 ? 178.153 192.061 211.755 1.00 49.53 66 LYS C CA 1
ATOM 5839 C C . LYS C 3 65 ? 179.593 192.560 211.736 1.00 49.53 66 LYS C C 1
ATOM 5840 O O . LYS C 3 65 ? 179.864 193.704 212.117 1.00 49.53 66 LYS C O 1
ATOM 5846 N N . GLY C 3 66 ? 180.511 191.701 211.294 1.00 49.64 67 GLY C N 1
ATOM 5847 C CA . GLY C 3 66 ? 181.916 192.024 211.221 1.00 49.64 67 GLY C CA 1
ATOM 5848 C C . GLY C 3 66 ? 182.677 191.838 212.518 1.00 49.64 67 GLY C C 1
ATOM 5849 O O . GLY C 3 66 ? 183.863 191.493 212.486 1.00 49.64 67 GLY C O 1
ATOM 5850 N N . ARG C 3 67 ? 182.025 192.058 213.661 1.00 46.65 68 ARG C N 1
ATOM 5851 C CA . ARG C 3 67 ? 182.696 191.906 214.945 1.00 46.65 68 ARG C CA 1
ATOM 5852 C C . ARG C 3 67 ? 182.902 190.445 215.325 1.00 46.65 68 ARG C C 1
ATOM 5853 O O . ARG C 3 67 ? 183.758 190.152 216.166 1.00 46.65 68 ARG C O 1
ATOM 5861 N N . PHE C 3 68 ? 182.142 189.529 214.733 1.00 43.33 69 PHE C N 1
ATOM 5862 C CA . PHE C 3 68 ? 182.259 188.104 215.005 1.00 43.33 69 PHE C CA 1
ATOM 5863 C C . PHE C 3 68 ? 182.564 187.359 213.713 1.00 43.33 69 PHE C C 1
ATOM 5864 O O . PHE C 3 68 ? 182.052 187.713 212.647 1.00 43.33 69 PHE C O 1
ATOM 5872 N N . THR C 3 69 ? 183.401 186.329 213.813 1.00 47.49 70 THR C N 1
ATOM 5873 C CA . THR C 3 69 ? 183.775 185.507 212.670 1.00 47.49 70 THR C CA 1
ATOM 5874 C C . THR C 3 69 ? 183.641 184.040 213.045 1.00 47.49 70 THR C C 1
ATOM 5875 O O . THR C 3 69 ? 184.104 183.624 214.111 1.00 47.49 70 THR C O 1
ATOM 5879 N N . ILE C 3 70 ? 183.014 183.261 212.167 1.00 46.50 71 ILE C N 1
ATOM 5880 C CA . ILE C 3 70 ? 182.758 181.845 212.398 1.00 46.50 71 ILE C CA 1
ATOM 5881 C C . ILE C 3 70 ? 183.444 181.045 211.302 1.00 46.50 71 ILE C C 1
ATOM 5882 O O . ILE C 3 70 ? 183.294 181.354 210.114 1.00 46.50 71 ILE C O 1
ATOM 5887 N N . SER C 3 71 ? 184.191 180.019 211.701 1.00 52.65 72 SER C N 1
ATOM 5888 C CA . SER C 3 71 ? 184.907 179.171 210.762 1.00 52.65 72 SER C CA 1
ATOM 5889 C C . SER C 3 71 ? 184.747 177.713 211.166 1.00 52.65 72 SER C C 1
ATOM 5890 O O . SER C 3 71 ? 184.518 177.398 212.336 1.00 52.65 72 SER C O 1
ATOM 5893 N N . LYS C 3 72 ? 184.870 176.828 210.182 1.00 57.61 73 LYS C N 1
ATOM 5894 C CA . LYS C 3 72 ? 184.816 175.388 210.394 1.00 57.61 73 LYS C CA 1
ATOM 5895 C C . LYS C 3 72 ? 186.175 174.795 210.059 1.00 57.61 73 LYS C C 1
ATOM 5896 O O . LYS C 3 72 ? 186.694 175.008 208.959 1.00 57.61 73 LYS C O 1
ATOM 5902 N N . THR C 3 73 ? 186.751 174.057 211.006 1.00 57.39 74 THR C N 1
ATOM 5903 C CA . THR C 3 73 ? 188.101 173.531 210.866 1.00 57.39 74 THR C CA 1
ATOM 5904 C C . THR C 3 73 ? 188.130 172.044 211.184 1.00 57.39 74 THR C C 1
ATOM 5905 O O . THR C 3 73 ? 187.500 171.592 212.145 1.00 57.39 74 THR C O 1
ATOM 5909 N N . SER C 3 74 ? 188.866 171.292 210.364 1.00 61.96 75 SER C N 1
ATOM 5910 C CA . SER C 3 74 ? 189.162 169.875 210.582 1.00 61.96 75 SER C CA 1
ATOM 5911 C C . SER C 3 74 ? 187.912 169.001 210.610 1.00 61.96 75 SER C C 1
ATOM 5912 O O . SER C 3 74 ? 187.961 167.866 211.095 1.00 61.96 75 SER C O 1
ATOM 5915 N N . SER C 3 75 ? 186.787 169.510 210.111 1.00 65.18 76 SER C N 1
ATOM 5916 C CA . SER C 3 75 ? 185.524 168.782 210.001 1.00 65.18 76 SER C CA 1
ATOM 5917 C C . SER C 3 75 ? 184.985 168.311 211.347 1.00 65.18 76 SER C C 1
ATOM 5918 O O . SER C 3 75 ? 183.999 167.565 211.386 1.00 65.18 76 SER C O 1
ATOM 5921 N N . THR C 3 76 ? 185.608 168.716 212.452 1.00 60.37 77 THR C N 1
ATOM 5922 C CA . THR C 3 76 ? 185.117 168.363 213.775 1.00 60.37 77 THR C CA 1
ATOM 5923 C C . THR C 3 76 ? 185.236 169.498 214.782 1.00 60.37 77 THR C C 1
ATOM 5924 O O . THR C 3 76 ? 184.916 169.289 215.956 1.00 60.37 77 THR C O 1
ATOM 5928 N N . THR C 3 77 ? 185.680 170.683 214.369 1.00 55.02 78 THR C N 1
ATOM 5929 C CA . THR C 3 77 ? 185.810 171.832 215.253 1.00 55.02 78 THR C CA 1
ATOM 5930 C C . THR C 3 77 ? 185.234 173.065 214.575 1.00 55.02 78 THR C C 1
ATOM 5931 O O . THR C 3 77 ? 185.418 173.265 213.371 1.00 55.02 78 THR C O 1
ATOM 5935 N N . VAL C 3 78 ? 184.540 173.890 215.355 1.00 49.77 79 VAL C N 1
ATOM 5936 C CA . VAL C 3 78 ? 183.995 175.159 214.888 1.00 49.77 79 VAL C CA 1
ATOM 5937 C C . VAL C 3 78 ? 184.481 176.252 215.827 1.00 49.77 79 VAL C C 1
ATOM 5938 O O . VAL C 3 78 ? 184.366 176.119 217.050 1.00 49.77 79 VAL C O 1
ATOM 5942 N N . THR C 3 79 ? 185.022 177.327 215.260 1.00 46.22 80 THR C N 1
ATOM 5943 C CA . THR C 3 79 ? 185.631 178.399 216.035 1.00 46.22 80 THR C CA 1
ATOM 5944 C C . THR C 3 79 ? 184.860 179.693 215.830 1.00 46.22 80 THR C C 1
ATOM 5945 O O . THR C 3 79 ? 184.545 180.061 214.694 1.00 46.22 80 THR C O 1
ATOM 5949 N N . LEU C 3 80 ? 184.560 180.377 216.930 1.00 45.30 81 LEU C N 1
ATOM 5950 C CA . LEU C 3 80 ? 183.973 181.711 216.907 1.00 45.30 81 LEU C CA 1
ATOM 5951 C C . LEU C 3 80 ? 184.994 182.688 217.471 1.00 45.30 81 LEU C C 1
ATOM 5952 O O . LEU C 3 80 ? 185.476 182.505 218.594 1.00 45.30 81 LEU C O 1
ATOM 5957 N N . GLN C 3 81 ? 185.322 183.717 216.697 1.00 47.54 82 GLN C N 1
ATOM 5958 C CA . GLN C 3 81 ? 186.327 184.700 217.076 1.00 47.54 82 GLN C CA 1
ATOM 5959 C C . GLN C 3 81 ? 185.662 186.053 217.279 1.00 47.54 82 GLN C C 1
ATOM 5960 O O . GLN C 3 81 ? 184.939 186.533 216.399 1.00 47.54 82 GLN C O 1
ATOM 5966 N N . MET C 3 82 ? 185.912 186.663 218.433 1.00 49.21 83 MET C N 1
ATOM 5967 C CA . MET C 3 82 ? 185.314 187.937 218.802 1.00 49.21 83 MET C CA 1
ATOM 5968 C C . MET C 3 82 ? 186.406 188.977 219.001 1.00 49.21 83 MET C C 1
ATOM 5969 O O . MET C 3 82 ? 187.455 188.686 219.583 1.00 49.21 83 MET C O 1
ATOM 5974 N N . THR C 3 83 ? 186.155 190.189 218.514 1.00 50.53 84 THR C N 1
ATOM 5975 C CA . THR C 3 83 ? 187.106 191.285 218.617 1.00 50.53 84 THR C CA 1
ATOM 5976 C C . THR C 3 83 ? 186.436 192.487 219.264 1.00 50.53 84 THR C C 1
ATOM 5977 O O . THR C 3 83 ? 185.223 192.679 219.145 1.00 50.53 84 THR C O 1
ATOM 5981 N N . SER C 3 84 ? 187.245 193.293 219.953 1.00 50.83 85 SER C N 1
ATOM 5982 C CA . SER C 3 84 ? 186.784 194.504 220.632 1.00 50.83 85 SER C CA 1
ATOM 5983 C C . SER C 3 84 ? 185.653 194.187 221.613 1.00 50.83 85 SER C C 1
ATOM 5984 O O . SER C 3 84 ? 184.534 194.694 221.506 1.00 50.83 85 SER C O 1
ATOM 5987 N N . LEU C 3 85 ? 185.968 193.325 222.575 1.00 49.12 86 LEU C N 1
ATOM 5988 C CA . LEU C 3 85 ? 184.991 192.939 223.583 1.00 49.12 86 LEU C CA 1
ATOM 5989 C C . LEU C 3 85 ? 184.644 194.123 224.476 1.00 49.12 86 LEU C C 1
ATOM 5990 O O . LEU C 3 85 ? 185.512 194.917 224.851 1.00 49.12 86 LEU C O 1
ATOM 5995 N N . THR C 3 86 ? 183.366 194.238 224.816 1.00 45.57 87 THR C N 1
ATOM 5996 C CA . THR C 3 86 ? 182.862 195.303 225.670 1.00 45.57 87 THR C CA 1
ATOM 5997 C C . THR C 3 86 ? 182.270 194.694 226.940 1.00 45.57 87 THR C C 1
ATOM 5998 O O . THR C 3 86 ? 182.365 193.488 227.181 1.00 45.57 87 THR C O 1
ATOM 6002 N N . ALA C 3 87 ? 181.650 195.545 227.758 1.00 43.12 88 ALA C N 1
ATOM 6003 C CA . ALA C 3 87 ? 181.024 195.089 228.991 1.00 43.12 88 ALA C CA 1
ATOM 6004 C C . ALA C 3 87 ? 179.660 194.454 228.764 1.00 43.12 88 ALA C C 1
ATOM 6005 O O . ALA C 3 87 ? 179.110 193.859 229.697 1.00 43.12 88 ALA C O 1
ATOM 6007 N N . ALA C 3 88 ? 179.100 194.567 227.559 1.00 42.32 89 ALA C N 1
ATOM 6008 C CA . ALA C 3 88 ? 177.820 193.934 227.268 1.00 42.32 89 ALA C CA 1
ATOM 6009 C C . ALA C 3 88 ? 177.959 192.433 227.048 1.00 42.32 89 ALA C C 1
ATOM 6010 O O . ALA C 3 88 ? 177.043 191.676 227.386 1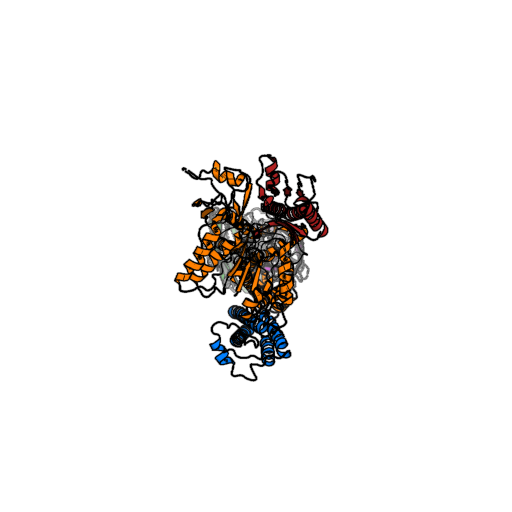.00 42.32 89 ALA C O 1
ATOM 6012 N N . ASP C 3 89 ? 179.083 191.987 226.489 1.00 39.00 90 ASP C N 1
ATOM 6013 C CA . ASP C 3 89 ? 179.290 190.571 226.184 1.00 39.00 90 ASP C CA 1
ATOM 6014 C C . ASP C 3 89 ? 179.938 189.873 227.380 1.00 39.00 90 ASP C C 1
ATOM 6015 O O . ASP C 3 89 ? 181.127 189.552 227.398 1.00 39.00 90 ASP C O 1
ATOM 6020 N N . THR C 3 90 ? 179.114 189.640 228.396 1.00 30.31 91 THR C N 1
ATOM 6021 C CA . THR C 3 90 ? 179.500 188.907 229.595 1.00 30.31 91 THR C CA 1
ATOM 6022 C C . THR C 3 90 ? 178.529 187.763 229.844 1.00 30.31 91 THR C C 1
ATOM 6023 O O . THR C 3 90 ? 178.190 187.437 230.985 1.00 30.31 91 THR C O 1
ATOM 6027 N N . ALA C 3 91 ? 178.093 187.119 228.769 1.00 38.55 92 ALA C N 1
ATOM 6028 C CA . ALA C 3 91 ? 177.023 186.138 228.800 1.00 38.55 92 ALA C CA 1
ATOM 6029 C C . ALA C 3 91 ? 177.564 184.738 228.550 1.00 38.55 92 ALA C C 1
ATOM 6030 O O . ALA C 3 91 ? 178.721 184.546 228.174 1.00 38.55 92 ALA C O 1
ATOM 6032 N N . THR C 3 92 ? 176.701 183.752 228.775 1.00 51.21 93 THR C N 1
ATOM 6033 C CA . THR C 3 92 ? 177.012 182.372 228.442 1.00 51.21 93 THR C CA 1
ATOM 6034 C C . THR C 3 92 ? 176.840 182.144 226.945 1.00 51.21 93 THR C C 1
ATOM 6035 O O . THR C 3 92 ? 176.003 182.775 226.295 1.00 51.21 93 THR C O 1
ATOM 6039 N N . TYR C 3 93 ? 177.639 181.231 226.399 1.00 58.88 94 TYR C N 1
ATOM 6040 C CA . TYR C 3 93 ? 177.648 180.953 224.969 1.00 58.88 94 TYR C CA 1
ATOM 6041 C C . TYR C 3 93 ? 177.341 179.483 224.725 1.00 58.88 94 TYR C C 1
ATOM 6042 O O . TYR C 3 93 ? 177.942 178.606 225.354 1.00 58.88 94 TYR C O 1
ATOM 6051 N N . PHE C 3 94 ? 176.411 179.220 223.812 1.00 58.88 95 PHE C N 1
ATOM 6052 C CA . PHE C 3 94 ? 176.002 177.870 223.453 1.00 58.88 95 PHE C CA 1
ATOM 6053 C C . PHE C 3 94 ? 176.443 177.555 222.032 1.00 58.88 95 PHE C C 1
ATOM 6054 O O . PHE C 3 94 ? 176.448 178.433 221.165 1.00 58.88 95 PHE C O 1
ATOM 6062 N N . CYS C 3 95 ? 176.809 176.298 221.796 1.00 46.75 96 CYS C N 1
ATOM 6063 C CA . CYS C 3 95 ? 177.126 175.799 220.464 1.00 46.75 96 CYS C CA 1
ATOM 6064 C C . CYS C 3 95 ? 176.082 174.754 220.100 1.00 46.75 96 CYS C C 1
ATOM 6065 O O . CYS C 3 95 ? 175.923 173.761 220.817 1.00 46.75 96 CYS C O 1
ATOM 6068 N N . ALA C 3 96 ? 175.374 174.975 218.996 1.00 34.75 97 ALA C N 1
ATOM 6069 C CA . ALA C 3 96 ? 174.248 174.134 218.621 1.00 34.75 97 ALA C CA 1
ATOM 6070 C C . ALA C 3 96 ? 174.328 173.770 217.146 1.00 34.75 97 ALA C C 1
ATOM 6071 O O . ALA C 3 96 ? 174.955 174.467 216.344 1.00 34.75 97 ALA C O 1
ATOM 6073 N N . ARG C 3 97 ? 173.677 172.663 216.796 1.00 37.12 98 ARG C N 1
ATOM 6074 C CA . ARG C 3 97 ? 173.642 172.158 215.430 1.00 37.12 98 ARG C CA 1
ATOM 6075 C C . ARG C 3 97 ? 172.238 172.315 214.866 1.00 37.12 98 ARG C C 1
ATOM 6076 O O . ARG C 3 97 ? 171.260 171.917 215.507 1.00 37.12 98 ARG C O 1
ATOM 6084 N N . ARG C 3 98 ? 172.143 172.888 213.668 1.00 40.40 99 ARG C N 1
ATOM 6085 C CA . ARG C 3 98 ? 170.856 173.133 213.018 1.00 40.40 99 ARG C CA 1
ATOM 6086 C C . ARG C 3 98 ? 170.562 171.973 212.079 1.00 40.40 99 ARG C C 1
ATOM 6087 O O . ARG C 3 98 ? 170.877 172.011 210.890 1.00 40.40 99 ARG C O 1
ATOM 6095 N N . TYR C 3 99 ? 169.948 170.927 212.622 1.00 42.46 100 TYR C N 1
ATOM 6096 C CA . TYR C 3 99 ? 169.590 169.769 211.817 1.00 42.46 100 TYR C CA 1
ATOM 6097 C C . TYR C 3 99 ? 168.491 170.134 210.829 1.00 42.46 100 TYR C C 1
ATOM 6098 O O . TYR C 3 99 ? 167.495 170.765 211.197 1.00 42.46 100 TYR C O 1
ATOM 6107 N N . VAL C 3 100 ? 168.673 169.741 209.571 1.00 43.05 101 VAL C N 1
ATOM 6108 C CA . VAL C 3 100 ? 167.669 169.952 208.534 1.00 43.05 101 VAL C CA 1
ATOM 6109 C C . VAL C 3 100 ? 166.877 168.654 208.421 1.00 43.05 101 VAL C C 1
ATOM 6110 O O . VAL C 3 100 ? 167.334 167.678 207.824 1.00 43.05 101 VAL C O 1
ATOM 6114 N N . PHE C 3 101 ? 165.684 168.641 209.007 1.00 47.78 102 PHE C N 1
ATOM 6115 C CA . PHE C 3 101 ? 164.875 167.435 209.031 1.00 47.78 102 PHE C CA 1
ATOM 6116 C C . PHE C 3 101 ? 164.325 167.138 207.638 1.00 47.78 102 PHE C C 1
ATOM 6117 O O . PHE C 3 101 ? 164.374 167.969 206.726 1.00 47.78 102 PHE C O 1
ATOM 6125 N N . SER C 3 102 ? 163.804 165.923 207.478 1.00 57.04 103 SER C N 1
ATOM 6126 C CA . SER C 3 102 ? 163.241 165.514 206.199 1.00 57.04 103 SER C CA 1
ATOM 6127 C C . SER C 3 102 ? 162.065 166.406 205.826 1.00 57.04 103 SER C C 1
ATOM 6128 O O . SER C 3 102 ? 161.160 166.635 206.633 1.00 57.04 103 SER C O 1
ATOM 6131 N N . GLY C 3 103 ? 162.080 166.906 204.594 1.00 49.99 104 GLY C N 1
ATOM 6132 C CA . GLY C 3 103 ? 161.037 167.797 204.129 1.00 49.99 104 GLY C CA 1
ATOM 6133 C C . GLY C 3 103 ? 161.520 169.217 203.921 1.00 49.99 104 GLY C C 1
ATOM 6134 O O . GLY C 3 103 ? 161.152 169.863 202.935 1.00 49.99 104 GLY C O 1
ATOM 6135 N N . GLY C 3 104 ? 162.348 169.715 204.836 1.00 49.24 105 GLY C N 1
ATOM 6136 C CA . GLY C 3 104 ? 162.887 171.054 204.709 1.00 49.24 105 GLY C CA 1
ATOM 6137 C C . GLY C 3 104 ? 162.909 171.843 206.002 1.00 49.24 105 GLY C C 1
ATOM 6138 O O . GLY C 3 104 ? 163.782 172.693 206.198 1.00 49.24 105 GLY C O 1
ATOM 6139 N N . TYR C 3 105 ? 161.956 171.577 206.889 1.00 44.45 106 TYR C N 1
ATOM 6140 C CA . TYR C 3 105 ? 161.905 172.276 208.165 1.00 44.45 106 TYR C CA 1
ATOM 6141 C C . TYR C 3 105 ? 163.075 171.857 209.048 1.00 44.45 106 TYR C C 1
ATOM 6142 O O . TYR C 3 105 ? 163.532 170.712 209.011 1.00 44.45 106 TYR C O 1
ATOM 6151 N N . SER C 3 106 ? 163.561 172.801 209.851 1.00 40.44 107 SER C N 1
ATOM 6152 C CA . SER C 3 106 ? 164.794 172.619 210.601 1.00 40.44 107 SER C CA 1
ATOM 6153 C C . SER C 3 106 ? 164.577 172.918 212.077 1.00 40.44 107 SER C C 1
ATOM 6154 O O . SER C 3 106 ? 163.670 173.664 212.452 1.00 40.44 107 SER C O 1
ATOM 6157 N N . GLY C 3 107 ? 165.432 172.321 212.912 1.00 39.94 108 GLY C N 1
ATOM 6158 C CA . GLY C 3 107 ? 165.389 172.553 214.339 1.00 39.94 108 GLY C CA 1
ATOM 6159 C C . GLY C 3 107 ? 166.788 172.577 214.923 1.00 39.94 108 GLY C C 1
ATOM 6160 O O . GLY C 3 107 ? 167.760 172.178 214.279 1.00 39.94 108 GLY C O 1
ATOM 6161 N N . LEU C 3 108 ? 166.871 173.051 216.162 1.00 37.47 109 LEU C N 1
ATOM 6162 C CA . LEU C 3 108 ? 168.135 173.209 216.880 1.00 37.47 109 LEU C CA 1
ATOM 6163 C C . LEU C 3 108 ? 168.201 172.146 217.975 1.00 37.47 109 LEU C C 1
ATOM 6164 O O . LEU C 3 108 ? 167.814 172.387 219.119 1.00 37.47 109 LEU C O 1
ATOM 6169 N N . ASP C 3 109 ? 168.701 170.969 217.619 1.00 32.27 110 ASP C N 1
ATOM 6170 C CA . ASP C 3 109 ? 168.868 169.869 218.557 1.00 32.27 110 ASP C CA 1
ATOM 6171 C C . ASP C 3 109 ? 170.347 169.593 218.789 1.00 32.27 110 ASP C C 1
ATOM 6172 O O . ASP C 3 109 ? 171.223 170.143 218.117 1.00 32.27 110 ASP C O 1
ATOM 6177 N N . SER C 3 110 ? 170.612 168.719 219.761 1.00 35.22 111 SER C N 1
ATOM 6178 C CA . SER C 3 110 ? 171.969 168.326 220.141 1.00 35.22 111 SER C CA 1
ATOM 6179 C C . SER C 3 110 ? 172.799 169.548 220.540 1.00 35.22 111 SER C C 1
ATOM 6180 O O . SER C 3 110 ? 173.795 169.899 219.906 1.00 35.22 111 SER C O 1
ATOM 6183 N N . TRP C 3 111 ? 172.357 170.199 221.611 1.00 35.53 112 TRP C N 1
ATOM 6184 C CA . TRP C 3 111 ? 173.034 171.373 222.133 1.00 35.53 112 TRP C CA 1
ATOM 6185 C C . TRP C 3 111 ? 174.255 170.973 222.956 1.00 35.53 112 TRP C C 1
ATOM 6186 O O . TRP C 3 111 ? 174.452 169.808 223.312 1.00 35.53 112 TRP C O 1
ATOM 6197 N N . GLY C 3 112 ? 175.083 171.967 223.260 1.00 38.16 113 GLY C N 1
ATOM 6198 C CA . GLY C 3 112 ? 176.209 171.785 224.140 1.00 38.16 113 GLY C CA 1
ATOM 6199 C C . GLY C 3 112 ? 176.076 172.653 225.373 1.00 38.16 113 GLY C C 1
ATOM 6200 O O . GLY C 3 112 ? 175.307 173.618 225.395 1.00 38.16 113 GLY C O 1
ATOM 6201 N N . PRO C 3 113 ? 176.821 172.327 226.429 1.00 43.35 114 PRO C N 1
ATOM 6202 C CA . PRO C 3 113 ? 176.749 173.135 227.655 1.00 43.35 114 PRO C CA 1
ATOM 6203 C C . PRO C 3 113 ? 177.310 174.534 227.457 1.00 43.35 114 PRO C C 1
ATOM 6204 O O . PRO C 3 113 ? 177.756 174.882 226.361 1.00 43.35 114 PRO C O 1
ATOM 6208 N N . GLY C 3 114 ? 177.287 175.350 228.512 1.00 45.04 115 GLY C N 1
ATOM 6209 C CA . GLY C 3 114 ? 177.682 176.738 228.408 1.00 45.04 115 GLY C CA 1
ATOM 6210 C C . GLY C 3 114 ? 179.171 176.963 228.613 1.00 45.04 115 GLY C C 1
ATOM 6211 O O . GLY C 3 114 ? 179.950 176.044 228.862 1.00 45.04 115 GLY C O 1
ATOM 6212 N N . THR C 3 115 ? 179.558 178.232 228.497 1.00 41.81 116 THR C N 1
ATOM 6213 C CA . THR C 3 115 ? 180.937 178.662 228.724 1.00 41.81 116 THR C CA 1
ATOM 6214 C C . THR C 3 115 ? 180.883 180.107 229.196 1.00 41.81 116 THR C C 1
ATOM 6215 O O . THR C 3 115 ? 180.664 181.014 228.388 1.00 41.81 116 THR C O 1
ATOM 6219 N N . LEU C 3 116 ? 181.096 180.321 230.494 1.00 36.34 117 LEU C N 1
ATOM 6220 C CA . LEU C 3 116 ? 180.849 181.618 231.126 1.00 36.34 117 LEU C CA 1
ATOM 6221 C C . LEU C 3 116 ? 181.937 182.608 230.721 1.00 36.34 117 LEU C C 1
ATOM 6222 O O . LEU C 3 116 ? 182.942 182.800 231.407 1.00 36.34 117 LEU C O 1
ATOM 6227 N N . VAL C 3 117 ? 181.721 183.254 229.580 1.00 31.84 118 VAL C N 1
ATOM 6228 C CA . VAL C 3 117 ? 182.590 184.341 229.141 1.00 31.84 118 VAL C CA 1
ATOM 6229 C C . VAL C 3 117 ? 182.201 185.600 229.903 1.00 31.84 118 VAL C C 1
ATOM 6230 O O . VAL C 3 117 ? 181.047 186.037 229.850 1.00 31.84 118 VAL C O 1
ATOM 6234 N N . THR C 3 118 ? 183.159 186.185 230.614 1.00 37.01 119 THR C N 1
ATOM 6235 C CA . THR C 3 118 ? 182.918 187.382 231.405 1.00 37.01 119 THR C CA 1
ATOM 6236 C C . THR C 3 118 ? 183.985 188.421 231.099 1.00 37.01 119 THR C C 1
ATOM 6237 O O . THR C 3 118 ? 185.160 188.084 230.923 1.00 37.01 119 THR C O 1
ATOM 6241 N N . VAL C 3 119 ? 183.570 189.682 231.029 1.00 41.70 120 VAL C N 1
ATOM 6242 C CA . VAL C 3 119 ? 184.459 190.793 230.709 1.00 41.70 120 VAL C CA 1
ATOM 6243 C C . VAL C 3 119 ? 184.381 191.805 231.842 1.00 41.70 120 VAL C C 1
ATOM 6244 O O . VAL C 3 119 ? 183.312 192.372 232.104 1.00 41.70 120 VAL C O 1
ATOM 6248 N N . SER C 3 120 ? 185.508 192.032 232.510 1.00 58.58 121 SER C N 1
ATOM 6249 C CA . SER C 3 120 ? 185.585 193.031 233.565 1.00 58.58 121 SER C CA 1
ATOM 6250 C C . SER C 3 120 ? 187.041 193.414 233.773 1.00 58.58 121 SER C C 1
ATOM 6251 O O . SER C 3 120 ? 187.956 192.678 233.393 1.00 58.58 121 SER C O 1
ATOM 6254 N N . SER C 3 121 ? 187.242 194.575 234.388 1.00 72.49 122 SER C N 1
ATOM 6255 C CA . SER C 3 121 ? 188.577 195.097 234.645 1.00 72.49 122 SER C CA 1
ATOM 6256 C C . SER C 3 121 ? 189.115 194.712 236.017 1.00 72.49 122 SER C C 1
ATOM 6257 O O . SER C 3 121 ? 190.244 195.087 236.349 1.00 72.49 122 SER C O 1
ATOM 6260 N N . ALA C 3 122 ? 188.346 193.978 236.815 1.00 75.01 123 ALA C N 1
ATOM 6261 C CA . ALA C 3 122 ? 188.785 193.574 238.144 1.00 75.01 123 ALA C CA 1
ATOM 6262 C C . ALA C 3 122 ? 189.693 192.350 238.035 1.00 75.01 123 ALA C C 1
ATOM 6263 O O . ALA C 3 122 ? 190.114 191.949 236.946 1.00 75.01 123 ALA C O 1
ATOM 6265 N N . SER C 3 123 ? 190.007 191.738 239.175 1.00 74.89 124 SER C N 1
ATOM 6266 C CA . SER C 3 123 ? 190.870 190.568 239.226 1.00 74.89 124 SER C CA 1
ATOM 6267 C C . SER C 3 123 ? 190.204 189.479 240.053 1.00 74.89 124 SER C C 1
ATOM 6268 O O . SER C 3 123 ? 189.476 189.759 241.008 1.00 74.89 124 SER C O 1
ATOM 6271 N N . THR C 3 124 ? 190.463 188.230 239.672 1.00 65.59 125 THR C N 1
ATOM 6272 C CA . THR C 3 124 ? 189.832 187.096 240.333 1.00 65.59 125 THR C CA 1
ATOM 6273 C C . THR C 3 124 ? 190.266 187.006 241.790 1.00 65.59 125 THR C C 1
ATOM 6274 O O . THR C 3 124 ? 191.438 187.205 242.120 1.00 65.59 125 THR C O 1
ATOM 6278 N N . LYS C 3 125 ? 189.309 186.698 242.664 1.00 66.59 126 LYS C N 1
ATOM 6279 C CA . LYS C 3 125 ? 189.562 186.547 244.089 1.00 66.59 126 LYS C CA 1
ATOM 6280 C C . LYS C 3 125 ? 188.951 185.245 244.587 1.00 66.59 126 LYS C C 1
ATOM 6281 O O . LYS C 3 125 ? 187.894 184.816 244.116 1.00 66.59 126 LYS C O 1
ATOM 6287 N N . GLY C 3 126 ? 189.630 184.620 245.547 1.00 71.17 127 GLY C N 1
ATOM 6288 C CA . GLY C 3 126 ? 189.189 183.362 246.102 1.00 71.17 127 GLY C CA 1
ATOM 6289 C C . GLY C 3 126 ? 188.088 183.540 247.128 1.00 71.17 127 GLY C C 1
ATOM 6290 O O . GLY C 3 126 ? 188.012 184.563 247.814 1.00 71.17 127 GLY C O 1
ATOM 6291 N N . PRO C 3 127 ? 187.208 182.548 247.252 1.00 69.43 128 PRO C N 1
ATOM 6292 C CA . PRO C 3 127 ? 186.083 182.660 248.185 1.00 69.43 128 PRO C CA 1
ATOM 6293 C C . PRO C 3 127 ? 186.358 182.054 249.553 1.00 69.43 128 PRO C C 1
ATOM 6294 O O . PRO C 3 127 ? 187.120 181.099 249.705 1.00 69.43 128 PRO C O 1
ATOM 6298 N N . SER C 3 128 ? 185.717 182.642 250.562 1.00 74.86 129 SER C N 1
ATOM 6299 C CA . SER C 3 128 ? 185.682 182.064 251.898 1.00 74.86 129 SER C CA 1
ATOM 6300 C C . SER C 3 128 ? 184.499 181.114 252.008 1.00 74.86 129 SER C C 1
ATOM 6301 O O . SER C 3 128 ? 183.507 181.240 251.288 1.00 74.86 129 SER C O 1
ATOM 6304 N N . VAL C 3 129 ? 184.622 180.138 252.898 1.00 83.85 130 VAL C N 1
ATOM 6305 C CA . VAL C 3 129 ? 183.613 179.093 253.015 1.00 83.85 130 VAL C CA 1
ATOM 6306 C C . VAL C 3 129 ? 183.074 179.192 254.440 1.00 83.85 130 VAL C C 1
ATOM 6307 O O . VAL C 3 129 ? 182.792 178.185 255.096 1.00 83.85 130 VAL C O 1
ATOM 6311 N N . PHE C 3 130 ? 182.974 180.426 254.948 1.00 94.60 131 PHE C N 1
ATOM 6312 C CA . PHE C 3 130 ? 182.443 180.692 256.283 1.00 94.60 131 PHE C CA 1
ATOM 6313 C C . PHE C 3 130 ? 181.221 179.842 256.607 1.00 94.60 131 PHE C C 1
ATOM 6314 O O . PHE C 3 130 ? 180.180 179.960 255.948 1.00 94.60 131 PHE C O 1
ATOM 6322 N N . PRO C 3 131 ? 181.313 178.990 257.624 1.00 95.63 132 PRO C N 1
ATOM 6323 C CA . PRO C 3 131 ? 180.212 178.076 257.934 1.00 95.63 132 PRO C CA 1
ATOM 6324 C C . PRO C 3 131 ? 179.050 178.798 258.593 1.00 95.63 132 PRO C C 1
ATOM 6325 O O . PRO C 3 131 ? 179.187 179.887 259.156 1.00 95.63 132 PRO C O 1
ATOM 6329 N N . LEU C 3 132 ? 177.889 178.159 258.522 1.00 97.11 133 LEU C N 1
ATOM 6330 C CA . LEU C 3 132 ? 176.666 178.674 259.115 1.00 97.11 133 LEU C CA 1
ATOM 6331 C C . LEU C 3 132 ? 176.325 177.844 260.343 1.00 97.11 133 LEU C C 1
ATOM 6332 O O . LEU C 3 132 ? 176.256 176.613 260.265 1.00 97.11 133 LEU C O 1
ATOM 6337 N N . ALA C 3 133 ? 176.115 178.516 261.468 1.00 105.05 134 ALA C N 1
ATOM 6338 C CA . ALA C 3 133 ? 175.856 177.814 262.715 1.00 105.05 134 ALA C CA 1
ATOM 6339 C C . ALA C 3 133 ? 174.528 177.067 262.631 1.00 105.05 134 ALA C C 1
ATOM 6340 O O . ALA C 3 133 ? 173.511 177.661 262.247 1.00 105.05 134 ALA C O 1
ATOM 6342 N N . PRO C 3 134 ? 174.493 175.781 262.970 1.00 115.29 135 PRO C N 1
ATOM 6343 C CA . PRO C 3 134 ? 173.226 175.045 262.939 1.00 115.29 135 PRO C CA 1
ATOM 6344 C C . PRO C 3 134 ? 172.285 175.514 264.036 1.00 115.29 135 PRO C C 1
ATOM 6345 O O . PRO C 3 134 ? 172.680 176.171 265.002 1.00 115.29 135 PRO C O 1
ATOM 6349 N N . SER C 3 135 ? 171.012 175.160 263.872 1.00 119.68 136 SER C N 1
ATOM 6350 C CA . SER C 3 135 ? 169.977 175.592 264.802 1.00 119.68 136 SER C CA 1
ATOM 6351 C C . SER C 3 135 ? 170.064 174.828 266.117 1.00 119.68 136 SER C C 1
ATOM 6352 O O . SER C 3 135 ? 169.196 174.004 266.422 1.00 119.68 136 SER C O 1
ATOM 6355 N N . SER C 3 136 ? 171.114 175.093 266.900 1.00 124.14 137 SER C N 1
ATOM 6356 C CA . SER C 3 136 ? 171.235 174.466 268.212 1.00 124.14 137 SER C CA 1
ATOM 6357 C C . SER C 3 136 ? 170.097 174.891 269.131 1.00 124.14 137 SER C C 1
ATOM 6358 O O . SER C 3 136 ? 169.537 174.066 269.862 1.00 124.14 137 SER C O 1
ATOM 6361 N N . LYS C 3 137 ? 169.744 176.177 269.109 1.00 125.77 138 LYS C N 1
ATOM 6362 C CA . LYS C 3 137 ? 168.621 176.688 269.879 1.00 125.77 138 LYS C CA 1
ATOM 6363 C C . LYS C 3 137 ? 167.430 177.079 269.016 1.00 125.77 138 LYS C C 1
ATOM 6364 O O . LYS C 3 137 ? 166.337 177.282 269.555 1.00 125.77 138 LYS C O 1
ATOM 6370 N N . SER C 3 138 ? 167.606 177.181 267.701 1.00 128.47 139 SER C N 1
ATOM 6371 C CA . SER C 3 138 ? 166.522 177.554 266.794 1.00 128.47 139 SER C CA 1
ATOM 6372 C C . SER C 3 138 ? 165.779 176.325 266.275 1.00 128.47 139 SER C C 1
ATOM 6373 O O . SER C 3 138 ? 165.592 176.144 265.072 1.00 128.47 139 SER C O 1
ATOM 6376 N N . THR C 3 139 ? 165.341 175.470 267.195 1.00 129.63 140 THR C N 1
ATOM 6377 C CA . THR C 3 139 ? 164.623 174.258 266.828 1.00 129.63 140 THR C CA 1
ATOM 6378 C C . THR C 3 139 ? 163.186 174.583 266.442 1.00 129.63 140 THR C C 1
ATOM 6379 O O . THR C 3 139 ? 162.542 175.442 267.051 1.00 129.63 140 THR C O 1
ATOM 6383 N N . SER C 3 140 ? 162.685 173.887 265.419 1.00 122.12 141 SER C N 1
ATOM 6384 C CA . SER C 3 140 ? 161.314 174.070 264.932 1.00 122.12 141 SER C CA 1
ATOM 6385 C C . SER C 3 140 ? 160.765 172.695 264.554 1.00 122.12 141 SER C C 1
ATOM 6386 O O . SER C 3 140 ? 160.973 172.217 263.435 1.00 122.12 141 SER C O 1
ATOM 6389 N N . GLY C 3 141 ? 160.060 172.069 265.491 1.00 115.41 142 GLY C N 1
ATOM 6390 C CA . GLY C 3 141 ? 159.460 170.768 265.248 1.00 115.41 142 GLY C CA 1
ATOM 6391 C C . GLY C 3 141 ? 160.449 169.647 265.012 1.00 115.41 142 GLY C C 1
ATOM 6392 O O . GLY C 3 141 ? 160.222 168.801 264.137 1.00 115.41 142 GLY C O 1
ATOM 6393 N N . GLY C 3 142 ? 161.538 169.615 265.773 1.00 116.43 143 GLY C N 1
ATOM 6394 C CA . GLY C 3 142 ? 162.532 168.564 265.613 1.00 116.43 143 GLY C CA 1
ATOM 6395 C C . GLY C 3 142 ? 163.214 168.569 264.263 1.00 116.43 143 GLY C C 1
ATOM 6396 O O . GLY C 3 142 ? 163.512 167.500 263.715 1.00 116.43 143 GLY C O 1
ATOM 6397 N N . THR C 3 143 ? 163.470 169.753 263.712 1.00 117.39 144 THR C N 1
ATOM 6398 C CA . THR C 3 143 ? 164.122 169.890 262.418 1.00 117.39 144 THR C CA 1
ATOM 6399 C C . THR C 3 143 ? 165.104 171.048 262.482 1.00 117.39 144 THR C C 1
ATOM 6400 O O . THR C 3 143 ? 164.788 172.109 263.030 1.00 117.39 144 THR C O 1
ATOM 6404 N N . ALA C 3 144 ? 166.293 170.842 261.922 1.00 113.02 145 ALA C N 1
ATOM 6405 C CA . ALA C 3 144 ? 167.354 171.835 261.962 1.00 113.02 145 ALA C CA 1
ATOM 6406 C C . ALA C 3 144 ? 167.865 172.108 260.556 1.00 113.02 145 ALA C C 1
ATOM 6407 O O . ALA C 3 144 ? 167.831 171.236 259.683 1.00 113.02 145 ALA C O 1
ATOM 6409 N N . ALA C 3 145 ? 168.339 173.333 260.348 1.00 102.79 146 ALA C N 1
ATOM 6410 C CA . ALA C 3 145 ? 168.902 173.763 259.077 1.00 102.79 146 ALA C CA 1
ATOM 6411 C C . ALA C 3 145 ? 170.305 174.304 259.302 1.00 102.79 146 ALA C C 1
ATOM 6412 O O . ALA C 3 145 ? 170.558 175.009 260.284 1.00 102.79 146 ALA C O 1
ATOM 6414 N N . LEU C 3 146 ? 171.217 173.967 258.394 1.00 99.37 147 LEU C N 1
ATOM 6415 C CA . LEU C 3 146 ? 172.593 174.431 258.493 1.00 99.37 147 LEU C CA 1
ATOM 6416 C C . LEU C 3 146 ? 173.200 174.456 257.099 1.00 99.37 147 LEU C C 1
ATOM 6417 O O . LEU C 3 146 ? 172.756 173.744 256.195 1.00 99.37 147 LEU C O 1
ATOM 6422 N N . GLY C 3 147 ? 174.226 175.288 256.940 1.00 92.80 148 GLY C N 1
ATOM 6423 C CA . GLY C 3 147 ? 174.895 175.425 255.662 1.00 92.80 148 GLY C CA 1
ATOM 6424 C C . GLY C 3 147 ? 176.185 176.213 255.748 1.00 92.80 148 GLY C C 1
ATOM 6425 O O . GLY C 3 147 ? 176.925 176.100 256.729 1.00 92.80 148 GLY C O 1
ATOM 6426 N N . CYS C 3 148 ? 176.468 177.013 254.723 1.00 83.09 149 CYS C N 1
ATOM 6427 C CA . CYS C 3 148 ? 177.671 177.833 254.702 1.00 83.09 149 CYS C CA 1
ATOM 6428 C C . CYS C 3 148 ? 177.454 178.989 253.737 1.00 83.09 149 CYS C C 1
ATOM 6429 O O . CYS C 3 148 ? 176.524 178.985 252.927 1.00 83.09 149 CYS C O 1
ATOM 6432 N N . LEU C 3 149 ? 178.332 179.983 253.836 1.00 75.12 150 LEU C N 1
ATOM 6433 C CA . LEU C 3 149 ? 178.266 181.180 253.012 1.00 75.12 150 LEU C CA 1
ATOM 6434 C C . LEU C 3 149 ? 179.604 181.401 252.325 1.00 75.12 150 LEU C C 1
ATOM 6435 O O . LEU C 3 149 ? 180.662 181.250 252.943 1.00 75.12 150 LEU C O 1
ATOM 6440 N N . VAL C 3 150 ? 179.553 181.756 251.044 1.00 66.01 151 VAL C N 1
ATOM 6441 C CA . VAL C 3 150 ? 180.732 182.143 250.278 1.00 66.01 151 VAL C CA 1
ATOM 6442 C C . VAL C 3 150 ? 180.629 183.632 249.987 1.00 66.01 151 VAL C C 1
ATOM 6443 O O . VAL C 3 150 ? 179.558 184.125 249.612 1.00 66.01 151 VAL C O 1
ATOM 6447 N N . LYS C 3 151 ? 181.733 184.352 250.176 1.00 67.13 152 LYS C N 1
ATOM 6448 C CA . LYS C 3 151 ? 181.689 185.808 250.204 1.00 67.13 152 LYS C CA 1
ATOM 6449 C C . LYS C 3 151 ? 182.189 186.470 248.927 1.00 67.13 152 LYS C C 1
ATOM 6450 O O . LYS C 3 151 ? 181.528 187.378 248.417 1.00 67.13 152 LYS C O 1
ATOM 6456 N N . ASP C 3 152 ? 183.338 186.056 248.394 1.00 71.00 153 ASP C N 1
ATOM 6457 C CA . ASP C 3 152 ? 183.973 186.780 247.294 1.00 71.00 153 ASP C CA 1
ATOM 6458 C C . ASP C 3 152 ? 184.483 185.795 246.250 1.00 71.00 153 ASP C C 1
ATOM 6459 O O . ASP C 3 152 ? 185.516 185.154 246.455 1.00 71.00 153 ASP C O 1
ATOM 6464 N N . TYR C 3 153 ? 183.778 185.694 245.124 1.00 66.05 154 TYR C N 1
ATOM 6465 C CA . TYR C 3 153 ? 184.272 184.944 243.973 1.00 66.05 154 TYR C CA 1
ATOM 6466 C C . TYR C 3 153 ? 183.779 185.636 242.713 1.00 66.05 154 TYR C C 1
ATOM 6467 O O . TYR C 3 153 ? 182.581 185.902 242.583 1.00 66.05 154 TYR C O 1
ATOM 6476 N N . PHE C 3 154 ? 184.698 185.961 241.806 1.00 62.03 155 PHE C N 1
ATOM 6477 C CA . PHE C 3 154 ? 184.328 186.787 240.661 1.00 62.03 155 PHE C CA 1
ATOM 6478 C C . PHE C 3 154 ? 183.625 186.036 239.526 1.00 62.03 155 PHE C C 1
ATOM 6479 O O . PHE C 3 154 ? 182.491 186.389 239.185 1.00 62.03 155 PHE C O 1
ATOM 6487 N N . PRO C 3 155 ? 184.231 185.018 238.908 1.00 61.22 156 PRO C N 1
ATOM 6488 C CA . PRO C 3 155 ? 183.682 184.484 237.654 1.00 61.22 156 PRO C CA 1
ATOM 6489 C C . PRO C 3 155 ? 182.456 183.597 237.815 1.00 61.22 156 PRO C C 1
ATOM 6490 O O . PRO C 3 155 ? 181.934 183.112 236.808 1.00 61.22 156 PRO C O 1
ATOM 6494 N N . GLU C 3 156 ? 181.990 183.378 239.040 1.00 63.55 157 GLU C N 1
ATOM 6495 C CA . GLU C 3 156 ? 180.892 182.478 239.386 1.00 63.55 157 GLU C CA 1
ATOM 6496 C C . GLU C 3 156 ? 180.989 181.064 238.812 1.00 63.55 157 GLU C C 1
ATOM 6497 O O . GLU C 3 156 ? 179.975 180.551 238.322 1.00 63.55 157 GLU C O 1
ATOM 6503 N N . PRO C 3 157 ? 182.160 180.380 238.833 1.00 72.65 158 PRO C N 1
ATOM 6504 C CA . PRO C 3 157 ? 182.190 178.939 238.568 1.00 72.65 158 PRO C CA 1
ATOM 6505 C C . PRO C 3 157 ? 182.116 178.119 239.853 1.00 72.65 158 PRO C C 1
ATOM 6506 O O . PRO C 3 157 ? 182.889 177.179 240.061 1.00 72.65 158 PRO C O 1
ATOM 6510 N N . VAL C 3 158 ? 181.180 178.467 240.729 1.00 68.95 159 VAL C N 1
ATOM 6511 C CA . VAL C 3 158 ? 181.123 177.877 242.061 1.00 68.95 159 VAL C CA 1
ATOM 6512 C C . VAL C 3 158 ? 180.146 176.711 242.052 1.00 68.95 159 VAL C C 1
ATOM 6513 O O . VAL C 3 158 ? 178.975 176.868 241.690 1.00 68.95 159 VAL C O 1
ATOM 6517 N N . THR C 3 159 ? 180.634 175.541 242.449 1.00 78.01 160 THR C N 1
ATOM 6518 C CA . THR C 3 159 ? 179.820 174.346 242.601 1.00 78.01 160 THR C CA 1
ATOM 6519 C C . THR C 3 159 ? 179.843 173.936 244.064 1.00 78.01 160 THR C C 1
ATOM 6520 O O . THR C 3 159 ? 180.901 173.956 244.701 1.00 78.01 160 THR C O 1
ATOM 6524 N N . VAL C 3 160 ? 178.681 173.573 244.595 1.00 79.53 161 VAL C N 1
ATOM 6525 C CA . VAL C 3 160 ? 178.564 173.159 245.986 1.00 79.53 161 VAL C CA 1
ATOM 6526 C C . VAL C 3 160 ? 177.932 171.776 246.027 1.00 79.53 161 VAL C C 1
ATOM 6527 O O . VAL C 3 160 ? 177.164 171.392 245.138 1.00 79.53 161 VAL C O 1
ATOM 6531 N N . SER C 3 161 ? 178.279 171.016 247.062 1.00 92.25 162 SER C N 1
ATOM 6532 C CA . SER C 3 161 ? 177.774 169.661 247.216 1.00 92.25 162 SER C CA 1
ATOM 6533 C C . SER C 3 161 ? 177.864 169.273 248.683 1.00 92.25 162 SER C C 1
ATOM 6534 O O . SER C 3 161 ? 178.559 169.915 249.474 1.00 92.25 162 SER C O 1
ATOM 6537 N N . TRP C 3 162 ? 177.147 168.212 249.033 1.00 99.91 163 TRP C N 1
ATOM 6538 C CA . TRP C 3 162 ? 177.120 167.687 250.392 1.00 99.91 163 TRP C CA 1
ATOM 6539 C C . TRP C 3 162 ? 177.834 166.343 250.411 1.00 99.91 163 TRP C C 1
ATOM 6540 O O . TRP C 3 162 ? 177.389 165.393 249.756 1.00 99.91 163 TRP C O 1
ATOM 6551 N N . ASN C 3 163 ? 178.930 166.268 251.166 1.00 108.93 164 ASN C N 1
ATOM 6552 C CA . ASN C 3 163 ? 179.755 165.064 251.255 1.00 108.93 164 ASN C CA 1
ATOM 6553 C C . ASN C 3 163 ? 180.199 164.604 249.868 1.00 108.93 164 ASN C C 1
ATOM 6554 O O . ASN C 3 163 ? 180.118 163.425 249.518 1.00 108.93 164 ASN C O 1
ATOM 6559 N N . SER C 3 164 ? 180.675 165.565 249.074 1.00 103.90 165 SER C N 1
ATOM 6560 C CA . SER C 3 164 ? 181.080 165.325 247.687 1.00 103.90 165 SER C CA 1
ATOM 6561 C C . SER C 3 164 ? 179.944 164.704 246.877 1.00 103.90 165 SER C C 1
ATOM 6562 O O . SER C 3 164 ? 180.144 163.755 246.117 1.00 103.90 165 SER C O 1
ATOM 6565 N N . GLY C 3 165 ? 178.739 165.247 247.042 1.00 104.51 166 GLY C N 1
ATOM 6566 C CA . GLY C 3 165 ? 177.578 164.787 246.312 1.00 104.51 166 GLY C CA 1
ATOM 6567 C C . GLY C 3 165 ? 176.851 163.606 246.917 1.00 104.51 166 GLY C C 1
ATOM 6568 O O . GLY C 3 165 ? 175.896 163.112 246.304 1.00 104.51 166 GLY C O 1
ATOM 6569 N N . ALA C 3 166 ? 177.273 163.129 248.090 1.00 101.96 167 ALA C N 1
ATOM 6570 C CA . ALA C 3 166 ? 176.598 161.993 248.710 1.00 101.96 167 ALA C CA 1
ATOM 6571 C C . ALA C 3 166 ? 175.167 162.341 249.105 1.00 101.96 167 ALA C C 1
ATOM 6572 O O . ALA C 3 166 ? 174.252 161.533 248.914 1.00 101.96 167 ALA C O 1
ATOM 6574 N N . LEU C 3 167 ? 174.954 163.534 249.654 1.00 96.77 168 LEU C N 1
ATOM 6575 C CA . LEU C 3 167 ? 173.632 163.978 250.075 1.00 96.77 168 LEU C CA 1
ATOM 6576 C C . LEU C 3 167 ? 173.076 164.964 249.057 1.00 96.77 168 LEU C C 1
ATOM 6577 O O . LEU C 3 167 ? 173.717 165.973 248.748 1.00 96.77 168 LEU C O 1
ATOM 6582 N N . THR C 3 168 ? 171.879 164.667 248.538 1.00 95.12 169 THR C N 1
ATOM 6583 C CA . THR C 3 168 ? 171.259 165.520 247.530 1.00 95.12 169 THR C CA 1
ATOM 6584 C C . THR C 3 168 ? 169.776 165.755 247.801 1.00 95.12 169 THR C C 1
ATOM 6585 O O . THR C 3 168 ? 169.028 166.065 246.866 1.00 95.12 169 THR C O 1
ATOM 6589 N N . SER C 3 169 ? 169.330 165.617 249.046 1.00 93.88 170 SER C N 1
ATOM 6590 C CA . SER C 3 169 ? 167.937 165.824 249.414 1.00 93.88 170 SER C CA 1
ATOM 6591 C C . SER C 3 169 ? 167.833 167.027 250.340 1.00 93.88 170 SER C C 1
ATOM 6592 O O . SER C 3 169 ? 168.577 167.126 251.322 1.00 93.88 170 SER C O 1
ATOM 6595 N N . GLY C 3 170 ? 166.911 167.934 250.028 1.00 87.81 171 GLY C N 1
ATOM 6596 C CA . GLY C 3 170 ? 166.740 169.136 250.816 1.00 87.81 171 GLY C CA 1
ATOM 6597 C C . GLY C 3 170 ? 167.749 170.228 250.546 1.00 87.81 171 GLY C C 1
ATOM 6598 O O . GLY C 3 170 ? 167.788 171.210 251.295 1.00 87.81 171 GLY C O 1
ATOM 6599 N N . VAL C 3 171 ? 168.564 170.090 249.506 1.00 81.96 172 VAL C N 1
ATOM 6600 C CA . VAL C 3 171 ? 169.585 171.082 249.195 1.00 81.96 172 VAL C CA 1
ATOM 6601 C C . VAL C 3 171 ? 168.934 172.317 248.584 1.00 81.96 172 VAL C C 1
ATOM 6602 O O . VAL C 3 171 ? 167.875 172.245 247.950 1.00 81.96 172 VAL C O 1
ATOM 6606 N N . HIS C 3 172 ? 169.569 173.468 248.794 1.00 71.54 173 HIS C N 1
ATOM 6607 C CA . HIS C 3 172 ? 169.105 174.730 248.227 1.00 71.54 173 HIS C CA 1
ATOM 6608 C C . HIS C 3 172 ? 170.313 175.627 248.020 1.00 71.54 173 HIS C C 1
ATOM 6609 O O . HIS C 3 172 ? 170.994 175.979 248.987 1.00 71.54 173 HIS C O 1
ATOM 6616 N N . THR C 3 173 ? 170.577 175.993 246.768 1.00 63.53 174 THR C N 1
ATOM 6617 C CA . THR C 3 173 ? 171.719 176.832 246.402 1.00 63.53 174 THR C CA 1
ATOM 6618 C C . THR C 3 173 ? 171.176 178.111 245.772 1.00 63.53 174 THR C C 1
ATOM 6619 O O . THR C 3 173 ? 170.885 178.152 244.574 1.00 63.53 174 THR C O 1
ATOM 6623 N N . PHE C 3 174 ? 171.044 179.155 246.584 1.00 57.77 175 PHE C N 1
ATOM 6624 C CA . PHE C 3 174 ? 170.496 180.410 246.101 1.00 57.77 175 PHE C CA 1
ATOM 6625 C C . PHE C 3 174 ? 171.467 181.083 245.130 1.00 57.77 175 PHE C C 1
ATOM 6626 O O . PHE C 3 174 ? 172.685 180.966 245.275 1.00 57.77 175 PHE C O 1
ATOM 6634 N N . PRO C 3 175 ? 170.948 181.789 244.128 1.00 54.17 176 PRO C N 1
ATOM 6635 C CA . PRO C 3 175 ? 171.821 182.399 243.120 1.00 54.17 176 PRO C CA 1
ATOM 6636 C C . PRO C 3 175 ? 172.679 183.512 243.701 1.00 54.17 176 PRO C C 1
ATOM 6637 O O . PRO C 3 175 ? 172.350 184.136 244.712 1.00 54.17 176 PRO C O 1
ATOM 6641 N N . ALA C 3 176 ? 173.806 183.750 243.033 1.00 51.76 177 ALA C N 1
ATOM 6642 C CA . ALA C 3 176 ? 174.729 184.797 243.443 1.00 51.76 177 ALA C CA 1
ATOM 6643 C C . ALA C 3 176 ? 174.119 186.177 243.228 1.00 51.76 177 ALA C C 1
ATOM 6644 O O . ALA C 3 176 ? 173.311 186.391 242.320 1.00 51.76 177 ALA C O 1
ATOM 6646 N N . VAL C 3 177 ? 174.519 187.123 244.078 1.00 55.01 178 VAL C N 1
ATOM 6647 C CA . VAL C 3 177 ? 174.026 188.491 244.014 1.00 55.01 178 VAL C CA 1
ATOM 6648 C C . VAL C 3 177 ? 175.205 189.455 244.028 1.00 55.01 178 VAL C C 1
ATOM 6649 O O . VAL C 3 177 ? 176.301 189.133 244.491 1.00 55.01 178 VAL C O 1
ATOM 6653 N N . LEU C 3 178 ? 174.958 190.654 243.509 1.00 63.37 179 LEU C N 1
ATOM 6654 C CA . LEU C 3 178 ? 175.948 191.719 243.529 1.00 63.37 179 LEU C CA 1
ATOM 6655 C C . LEU C 3 178 ? 176.143 192.257 244.943 1.00 63.37 179 LEU C C 1
ATOM 6656 O O . LEU C 3 178 ? 175.285 192.117 245.819 1.00 63.37 179 LEU C O 1
ATOM 6661 N N . GLN C 3 179 ? 177.299 192.880 245.158 1.00 70.22 180 GLN C N 1
ATOM 6662 C CA . GLN C 3 179 ? 177.578 193.643 246.364 1.00 70.22 180 GLN C CA 1
ATOM 6663 C C . GLN C 3 179 ? 178.175 194.987 245.973 1.00 70.22 180 GLN C C 1
ATOM 6664 O O . GLN C 3 179 ? 178.603 195.196 244.834 1.00 70.22 180 GLN C O 1
ATOM 6670 N N . SER C 3 180 ? 178.194 195.910 246.937 1.00 81.83 181 SER C N 1
ATOM 6671 C CA . SER C 3 180 ? 178.794 197.217 246.700 1.00 81.83 181 SER C CA 1
ATOM 6672 C C . SER C 3 180 ? 180.288 197.121 246.422 1.00 81.83 181 SER C C 1
ATOM 6673 O O . SER C 3 180 ? 180.860 198.045 245.834 1.00 81.83 181 SER C O 1
ATOM 6676 N N . SER C 3 181 ? 180.930 196.027 246.830 1.00 84.29 182 SER C N 1
ATOM 6677 C CA . SER C 3 181 ? 182.349 195.817 246.580 1.00 84.29 182 SER C CA 1
ATOM 6678 C C . SER C 3 181 ? 182.626 195.210 245.211 1.00 84.29 182 SER C C 1
ATOM 6679 O O . SER C 3 181 ? 183.796 195.008 244.867 1.00 84.29 182 SER C O 1
ATOM 6682 N N . GLY C 3 182 ? 181.590 194.915 244.428 1.00 74.67 183 GLY C N 1
ATOM 6683 C CA . GLY C 3 182 ? 181.764 194.356 243.105 1.00 74.67 183 GLY C CA 1
ATOM 6684 C C . GLY C 3 182 ? 181.968 192.859 243.053 1.00 74.67 183 GLY C C 1
ATOM 6685 O O . GLY C 3 182 ? 182.209 192.325 241.963 1.00 74.67 183 GLY C O 1
ATOM 6686 N N . LEU C 3 183 ? 181.879 192.164 244.182 1.00 70.29 184 LEU C N 1
ATOM 6687 C CA . LEU C 3 183 ? 182.059 190.724 244.229 1.00 70.29 184 LEU C CA 1
ATOM 6688 C C . LEU C 3 183 ? 180.696 190.032 244.260 1.00 70.29 184 LEU C C 1
ATOM 6689 O O . LEU C 3 183 ? 179.647 190.665 244.110 1.00 70.29 184 LEU C O 1
ATOM 6694 N N . TYR C 3 184 ? 180.706 188.716 244.458 1.00 62.55 185 TYR C N 1
ATOM 6695 C CA . TYR C 3 184 ? 179.496 187.906 244.419 1.00 62.55 185 TYR C CA 1
ATOM 6696 C C . TYR C 3 184 ? 179.412 187.046 245.669 1.00 62.55 185 TYR C C 1
ATOM 6697 O O . TYR C 3 184 ? 180.409 186.444 246.079 1.00 62.55 185 TYR C O 1
ATOM 6706 N N . SER C 3 185 ? 178.223 186.979 246.262 1.00 55.59 186 SER C N 1
ATOM 6707 C CA . SER C 3 185 ? 177.971 186.167 247.442 1.00 55.59 186 SER C CA 1
ATOM 6708 C C . SER C 3 185 ? 176.896 185.134 247.138 1.00 55.59 186 SER C C 1
ATOM 6709 O O . SER C 3 185 ? 175.984 185.378 246.344 1.00 55.59 186 SER C O 1
ATOM 6712 N N . LEU C 3 186 ? 177.011 183.975 247.782 1.00 57.61 187 LEU C N 1
ATOM 6713 C CA . LEU C 3 186 ? 176.074 182.881 247.575 1.00 57.61 187 LEU C CA 1
ATOM 6714 C C . LEU C 3 186 ? 175.913 182.124 248.884 1.00 57.61 187 LEU C C 1
ATOM 6715 O O . LEU C 3 186 ? 176.848 182.035 249.683 1.00 57.61 187 LEU C O 1
ATOM 6720 N N . SER C 3 187 ? 174.716 181.588 249.102 1.00 61.57 188 SER C N 1
ATOM 6721 C CA . SER C 3 187 ? 174.417 180.832 250.308 1.00 61.57 188 SER C CA 1
ATOM 6722 C C . SER C 3 187 ? 173.794 179.496 249.936 1.00 61.57 188 SER C C 1
ATOM 6723 O O . SER C 3 187 ? 172.945 179.423 249.043 1.00 61.57 188 SER C O 1
ATOM 6726 N N . SER C 3 188 ? 174.222 178.443 250.625 1.00 71.00 189 SER C N 1
ATOM 6727 C CA . SER C 3 188 ? 173.692 177.102 250.435 1.00 71.00 189 SER C CA 1
ATOM 6728 C C . SER C 3 188 ? 173.251 176.543 251.780 1.00 71.00 189 SER C C 1
ATOM 6729 O O . SER C 3 188 ? 173.953 176.696 252.784 1.00 71.00 189 SER C O 1
ATOM 6732 N N . VAL C 3 189 ? 172.084 175.898 251.797 1.00 82.73 190 VAL C N 1
ATOM 6733 C CA . VAL C 3 189 ? 171.484 175.404 253.029 1.00 82.73 190 VAL C CA 1
ATOM 6734 C C . VAL C 3 189 ? 170.931 174.003 252.807 1.00 82.73 190 VAL C C 1
ATOM 6735 O O . VAL C 3 189 ? 170.736 173.555 251.676 1.00 82.73 190 VAL C O 1
ATOM 6739 N N . VAL C 3 190 ? 170.678 173.314 253.916 1.00 97.48 191 VAL C N 1
ATOM 6740 C CA . VAL C 3 190 ? 170.047 171.999 253.900 1.00 97.48 191 VAL C CA 1
ATOM 6741 C C . VAL C 3 190 ? 169.270 171.830 255.198 1.00 97.48 191 VAL C C 1
ATOM 6742 O O . VAL C 3 190 ? 169.718 172.259 256.265 1.00 97.48 191 VAL C O 1
ATOM 6746 N N . THR C 3 191 ? 168.093 171.219 255.101 1.00 112.90 192 THR C N 1
ATOM 6747 C CA . THR C 3 191 ? 167.230 170.988 256.253 1.00 112.90 192 THR C CA 1
ATOM 6748 C C . THR C 3 191 ? 167.311 169.524 256.667 1.00 112.90 192 THR C C 1
ATOM 6749 O O . THR C 3 191 ? 167.119 168.625 255.841 1.00 112.90 192 THR C O 1
ATOM 6753 N N . VAL C 3 192 ? 167.609 169.289 257.942 1.00 118.60 193 VAL C N 1
ATOM 6754 C CA . VAL C 3 192 ? 167.832 167.938 258.452 1.00 118.60 193 VAL C CA 1
ATOM 6755 C C . VAL C 3 192 ? 167.021 167.731 259.726 1.00 118.60 193 VAL C C 1
ATOM 6756 O O . VAL C 3 192 ? 166.692 168.706 260.417 1.00 118.60 193 VAL C O 1
ATOM 6760 N N . PRO C 3 193 ? 166.666 166.494 260.070 1.00 120.91 194 PRO C N 1
ATOM 6761 C CA . PRO C 3 193 ? 166.000 166.248 261.353 1.00 120.91 194 PRO C CA 1
ATOM 6762 C C . PRO C 3 193 ? 166.947 166.469 262.522 1.00 120.91 194 PRO C C 1
ATOM 6763 O O . PRO C 3 193 ? 168.172 166.486 262.378 1.00 120.91 194 PRO C O 1
ATOM 6767 N N . SER C 3 194 ? 166.349 166.646 263.703 1.00 118.70 195 SER C N 1
ATOM 6768 C CA . SER C 3 194 ? 167.131 166.964 264.895 1.00 118.70 195 SER C CA 1
ATOM 6769 C C . SER C 3 194 ? 168.087 165.834 265.258 1.00 118.70 195 SER C C 1
ATOM 6770 O O . SER C 3 194 ? 169.229 166.084 265.663 1.00 118.70 195 SER C O 1
ATOM 6773 N N . SER C 3 195 ? 167.640 164.583 265.126 1.00 122.43 196 SER C N 1
ATOM 6774 C CA . SER C 3 195 ? 168.476 163.447 265.499 1.00 122.43 196 SER C CA 1
ATOM 6775 C C . SER C 3 195 ? 169.683 163.281 264.585 1.00 122.43 196 SER C C 1
ATOM 6776 O O . SER C 3 195 ? 170.625 162.568 264.949 1.00 122.43 196 SER C O 1
ATOM 6779 N N . SER C 3 196 ? 169.681 163.918 263.413 1.00 126.15 197 SER C N 1
ATOM 6780 C CA . SER C 3 196 ? 170.788 163.785 262.474 1.00 126.15 197 SER C CA 1
ATOM 6781 C C . SER C 3 196 ? 172.051 164.502 262.933 1.00 126.15 197 SER C C 1
ATOM 6782 O O . SER C 3 196 ? 173.100 164.325 262.305 1.00 126.15 197 SER C O 1
ATOM 6785 N N . LEU C 3 197 ? 171.979 165.304 263.999 1.00 128.09 198 LEU C N 1
ATOM 6786 C CA . LEU C 3 197 ? 173.161 166.011 264.481 1.00 128.09 198 LEU C CA 1
ATOM 6787 C C . LEU C 3 197 ? 174.253 165.059 264.950 1.00 128.09 198 LEU C C 1
ATOM 6788 O O . LEU C 3 197 ? 175.427 165.446 264.977 1.00 128.09 198 LEU C O 1
ATOM 6793 N N . GLY C 3 198 ? 173.896 163.829 265.323 1.00 131.06 199 GLY C N 1
ATOM 6794 C CA . GLY C 3 198 ? 174.911 162.858 265.699 1.00 131.06 199 GLY C CA 1
ATOM 6795 C C . GLY C 3 198 ? 175.863 162.542 264.561 1.00 131.06 199 GLY C C 1
ATOM 6796 O O . GLY C 3 198 ? 177.056 162.319 264.780 1.00 131.06 199 GLY C O 1
ATOM 6797 N N . THR C 3 199 ? 175.350 162.518 263.334 1.00 135.65 200 THR C N 1
ATOM 6798 C CA . THR C 3 199 ? 176.183 162.295 262.160 1.00 135.65 200 THR C CA 1
ATOM 6799 C C . THR C 3 199 ? 176.961 163.567 261.845 1.00 135.65 200 THR C C 1
ATOM 6800 O O . THR C 3 199 ? 176.365 164.625 261.616 1.00 135.65 200 THR C O 1
ATOM 6804 N N . GLN C 3 200 ? 178.287 163.464 261.834 1.00 140.37 201 GLN C N 1
ATOM 6805 C CA . GLN C 3 200 ? 179.156 164.601 261.568 1.00 140.37 201 GLN C CA 1
ATOM 6806 C C . GLN C 3 200 ? 179.433 164.797 260.082 1.00 140.37 201 GLN C C 1
ATOM 6807 O O . GLN C 3 200 ? 180.175 165.715 259.719 1.00 140.37 201 GLN C O 1
ATOM 6813 N N . THR C 3 201 ? 178.848 163.969 259.217 1.00 136.23 202 THR C N 1
ATOM 6814 C CA . THR C 3 201 ? 179.107 164.030 257.779 1.00 136.23 202 THR C CA 1
ATOM 6815 C C . THR C 3 201 ? 178.352 165.199 257.139 1.00 136.23 202 THR C C 1
ATOM 6816 O O . THR C 3 201 ? 177.513 165.034 256.255 1.00 136.23 202 THR C O 1
ATOM 6820 N N . TYR C 3 202 ? 178.677 166.404 257.610 1.00 127.18 203 TYR C N 1
ATOM 6821 C CA . TYR C 3 202 ? 178.120 167.657 257.097 1.00 127.18 203 TYR C CA 1
ATOM 6822 C C . TYR C 3 202 ? 179.306 168.541 256.722 1.00 127.18 203 TYR C C 1
ATOM 6823 O O . TYR C 3 202 ? 179.831 169.276 257.563 1.00 127.18 203 TYR C O 1
ATOM 6832 N N . ILE C 3 203 ? 179.728 168.471 255.461 1.00 114.34 204 ILE C N 1
ATOM 6833 C CA . ILE C 3 203 ? 180.911 169.178 254.987 1.00 114.34 204 ILE C CA 1
ATOM 6834 C C . ILE C 3 203 ? 180.538 170.023 253.778 1.00 114.34 204 ILE C C 1
ATOM 6835 O O . ILE C 3 203 ? 179.816 169.565 252.886 1.00 114.34 204 ILE C O 1
ATOM 6840 N N . CYS C 3 204 ? 181.033 171.258 253.752 1.00 107.67 205 CYS C N 1
ATOM 6841 C CA . CYS C 3 204 ? 180.786 172.189 252.659 1.00 107.67 205 CYS C CA 1
ATOM 6842 C C . CYS C 3 204 ? 181.931 172.102 251.659 1.00 107.67 205 CYS C C 1
ATOM 6843 O O . CYS C 3 204 ? 183.069 172.461 251.980 1.00 107.67 205 CYS C O 1
ATOM 6846 N N . ASN C 3 205 ? 181.629 171.638 250.450 1.00 97.50 206 ASN C N 1
ATOM 6847 C CA . ASN C 3 205 ? 182.608 171.530 249.378 1.00 97.50 206 ASN C CA 1
ATOM 6848 C C . ASN C 3 205 ? 182.335 172.609 248.341 1.00 97.50 206 ASN C C 1
ATOM 6849 O O . ASN C 3 205 ? 181.205 172.738 247.859 1.00 97.50 206 ASN C O 1
ATOM 6854 N N . VAL C 3 206 ? 183.364 173.381 248.002 1.00 82.50 207 VAL C N 1
ATOM 6855 C CA . VAL C 3 206 ? 183.256 174.420 246.986 1.00 82.50 207 VAL C CA 1
ATOM 6856 C C . VAL C 3 206 ? 184.347 174.201 245.948 1.00 82.50 207 VAL C C 1
ATOM 6857 O O . VAL C 3 206 ? 185.402 173.626 246.234 1.00 82.50 207 VAL C O 1
ATOM 6861 N N . ASN C 3 207 ? 184.076 174.651 244.728 1.00 83.12 208 ASN C N 1
ATOM 6862 C CA . ASN C 3 207 ? 185.017 174.551 243.624 1.00 83.12 208 ASN C CA 1
ATOM 6863 C C . ASN C 3 207 ? 185.203 175.930 243.010 1.00 83.12 208 ASN C C 1
ATOM 6864 O O . ASN C 3 207 ? 184.232 176.665 242.809 1.00 83.12 208 ASN C O 1
ATOM 6869 N N . HIS C 3 208 ? 186.455 176.280 242.717 1.00 80.23 209 HIS C N 1
ATOM 6870 C CA . HIS C 3 208 ? 186.748 177.546 242.043 1.00 80.23 209 HIS C CA 1
ATOM 6871 C C . HIS C 3 208 ? 187.999 177.329 241.189 1.00 80.23 209 HIS C C 1
ATOM 6872 O O . HIS C 3 208 ? 189.127 177.456 241.670 1.00 80.23 209 HIS C O 1
ATOM 6879 N N . LYS C 3 209 ? 187.777 176.993 239.919 1.00 78.56 210 LYS C N 1
ATOM 6880 C CA . LYS C 3 209 ? 188.891 176.737 239.006 1.00 78.56 210 LYS C CA 1
ATOM 6881 C C . LYS C 3 209 ? 189.754 177.966 238.738 1.00 78.56 210 LYS C C 1
ATOM 6882 O O . LYS C 3 209 ? 190.990 177.842 238.796 1.00 78.56 210 LYS C O 1
ATOM 6888 N N . PRO C 3 210 ? 189.205 179.151 238.425 1.00 78.88 211 PRO C N 1
ATOM 6889 C CA . PRO C 3 210 ? 190.088 180.291 238.113 1.00 78.88 211 PRO C CA 1
ATOM 6890 C C . PRO C 3 210 ? 191.045 180.650 239.234 1.00 78.88 211 PRO C C 1
ATOM 6891 O O . PRO C 3 210 ? 192.189 181.037 238.965 1.00 78.88 211 PRO C O 1
ATOM 6895 N N . SER C 3 211 ? 190.613 180.537 240.485 1.00 82.10 212 SER C N 1
ATOM 6896 C CA . SER C 3 211 ? 191.493 180.769 241.620 1.00 82.10 212 SER C CA 1
ATOM 6897 C C . SER C 3 211 ? 192.158 179.493 242.113 1.00 82.10 212 SER C C 1
ATOM 6898 O O . SER C 3 211 ? 192.911 179.544 243.091 1.00 82.10 212 SER C O 1
ATOM 6901 N N . ASN C 3 212 ? 191.900 178.359 241.457 1.00 84.66 213 ASN C N 1
ATOM 6902 C CA . ASN C 3 212 ? 192.493 177.072 241.823 1.00 84.66 213 ASN C CA 1
ATOM 6903 C C . ASN C 3 212 ? 192.235 176.743 243.290 1.00 84.66 213 ASN C C 1
ATOM 6904 O O . ASN C 3 212 ? 193.117 176.272 244.011 1.00 84.66 213 ASN C O 1
ATOM 6909 N N . THR C 3 213 ? 191.008 176.993 243.738 1.00 83.37 214 THR C N 1
ATOM 6910 C CA . THR C 3 213 ? 190.623 176.806 245.129 1.00 83.37 214 THR C CA 1
ATOM 6911 C C . THR C 3 213 ? 189.645 175.646 245.244 1.00 83.37 214 THR C C 1
ATOM 6912 O O . THR C 3 213 ? 188.608 175.632 244.572 1.00 83.37 214 THR C O 1
ATOM 6916 N N . LYS C 3 214 ? 189.979 174.683 246.098 1.00 87.43 215 LYS C N 1
ATOM 6917 C CA . LYS C 3 214 ? 189.132 173.537 246.413 1.00 87.43 215 LYS C CA 1
ATOM 6918 C C . LYS C 3 214 ? 189.044 173.363 247.921 1.00 87.43 215 LYS C C 1
ATOM 6919 O O . LYS C 3 214 ? 189.195 172.267 248.464 1.00 87.43 215 LYS C O 1
ATOM 6925 N N . VAL C 3 215 ? 188.807 174.470 248.623 1.00 90.01 216 VAL C N 1
ATOM 6926 C CA . VAL C 3 215 ? 188.776 174.442 250.079 1.00 90.01 216 VAL C CA 1
ATOM 6927 C C . VAL C 3 215 ? 187.516 173.732 250.555 1.00 90.01 216 VAL C C 1
ATOM 6928 O O . VAL C 3 215 ? 186.401 174.026 250.103 1.00 90.01 216 VAL C O 1
ATOM 6932 N N . ASP C 3 216 ? 187.694 172.773 251.458 1.00 103.03 217 ASP C N 1
ATOM 6933 C CA . ASP C 3 216 ? 186.606 171.993 252.030 1.00 103.03 217 ASP C CA 1
ATOM 6934 C C . ASP C 3 216 ? 186.624 172.164 253.541 1.00 103.03 217 ASP C C 1
ATOM 6935 O O . ASP C 3 216 ? 187.689 172.101 254.163 1.00 103.03 217 ASP C O 1
ATOM 6940 N N . LYS C 3 217 ? 185.448 172.377 254.127 1.00 107.59 218 LYS C N 1
ATOM 6941 C CA . LYS C 3 217 ? 185.337 172.581 255.563 1.00 107.59 218 LYS C CA 1
ATOM 6942 C C . LYS C 3 217 ? 184.126 171.826 256.091 1.00 107.59 218 LYS C C 1
ATOM 6943 O O . LYS C 3 217 ? 183.185 171.521 255.354 1.00 107.59 218 LYS C O 1
ATOM 6949 N N . LYS C 3 218 ? 184.167 171.521 257.384 1.00 121.52 219 LYS C N 1
ATOM 6950 C CA . LYS C 3 218 ? 183.100 170.807 258.070 1.00 121.52 219 LYS C CA 1
ATOM 6951 C C . LYS C 3 218 ? 182.315 171.782 258.935 1.00 121.52 219 LYS C C 1
ATOM 6952 O O . LYS C 3 218 ? 182.905 172.561 259.692 1.00 121.52 219 LYS C O 1
ATOM 6958 N N . VAL C 3 219 ? 180.989 171.737 258.822 1.00 122.27 220 VAL C N 1
ATOM 6959 C CA . VAL C 3 219 ? 180.112 172.618 259.594 1.00 122.27 220 VAL C CA 1
ATOM 6960 C C . VAL C 3 219 ? 179.840 171.908 260.917 1.00 122.27 220 VAL C C 1
ATOM 6961 O O . VAL C 3 219 ? 178.875 171.157 261.063 1.00 122.27 220 VAL C O 1
ATOM 6965 N N . GLU C 3 220 ? 180.711 172.149 261.893 1.00 136.30 221 GLU C N 1
ATOM 6966 C CA . GLU C 3 220 ? 180.553 171.534 263.199 1.00 136.30 221 GLU C CA 1
ATOM 6967 C C . GLU C 3 220 ? 179.348 172.125 263.929 1.00 136.30 221 GLU C C 1
ATOM 6968 O O . GLU C 3 220 ? 179.015 173.299 263.750 1.00 136.30 221 GLU C O 1
ATOM 6974 N N . PRO C 3 221 ? 178.660 171.321 264.739 1.00 138.25 222 PRO C N 1
ATOM 6975 C CA . PRO C 3 221 ? 177.575 171.865 265.563 1.00 138.25 222 PRO C CA 1
ATOM 6976 C C . PRO C 3 221 ? 178.111 172.845 266.594 1.00 138.25 222 PRO C C 1
ATOM 6977 O O . PRO C 3 221 ? 179.224 172.695 267.102 1.00 138.25 222 PRO C O 1
ATOM 6981 N N . LYS C 3 222 ? 177.303 173.855 266.903 1.00 133.30 223 LYS C N 1
ATOM 6982 C CA . LYS C 3 222 ? 177.695 174.880 267.868 1.00 133.30 223 LYS C CA 1
ATOM 6983 C C . LYS C 3 222 ? 177.536 174.319 269.275 1.00 133.30 223 LYS C C 1
ATOM 6984 O O . LYS C 3 222 ? 176.430 174.269 269.818 1.00 133.30 223 LYS C O 1
ATOM 6990 N N . SER C 3 223 ? 178.650 173.885 269.870 1.00 129.87 224 SER C N 1
ATOM 6991 C CA . SER C 3 223 ? 178.605 173.358 271.230 1.00 129.87 224 SER C CA 1
ATOM 6992 C C . SER C 3 223 ? 178.210 174.440 272.228 1.00 129.87 224 SER C C 1
ATOM 6993 O O . SER C 3 223 ? 177.426 174.189 273.150 1.00 129.87 224 SER C O 1
ATOM 6996 N N . CYS C 3 224 ? 178.742 175.646 272.061 1.00 131.12 225 CYS C N 1
ATOM 6997 C CA . CYS C 3 224 ? 178.429 176.753 272.957 1.00 131.12 225 CYS C CA 1
ATOM 6998 C C . CYS C 3 224 ? 177.027 177.290 272.690 1.00 131.12 225 CYS C C 1
ATOM 6999 O O . CYS C 3 224 ? 176.487 177.126 271.597 1.00 131.12 225 CYS C O 1
ATOM 7002 N N . MET D 4 1 ? 150.352 186.438 129.928 1.00 67.88 1 MET D N 1
ATOM 7003 C CA . MET D 4 1 ? 150.672 186.597 128.514 1.00 67.88 1 MET D CA 1
ATOM 7004 C C . MET D 4 1 ? 152.186 186.636 128.315 1.00 67.88 1 MET D C 1
ATOM 7005 O O . MET D 4 1 ? 152.931 186.998 129.226 1.00 67.88 1 MET D O 1
ATOM 7010 N N . TYR D 4 2 ? 152.639 186.253 127.120 1.00 50.40 2 TYR D N 1
ATOM 7011 C CA . TYR D 4 2 ? 154.070 186.087 126.886 1.00 50.40 2 TYR D CA 1
ATOM 7012 C C . TYR D 4 2 ? 154.754 187.419 126.595 1.00 50.40 2 TYR D C 1
ATOM 7013 O O . TYR D 4 2 ? 155.612 187.870 127.361 1.00 50.40 2 TYR D O 1
ATOM 7022 N N . LEU D 4 3 ? 154.382 188.065 125.493 1.00 49.54 3 LEU D N 1
ATOM 7023 C CA . LEU D 4 3 ? 155.013 189.308 125.075 1.00 49.54 3 LEU D CA 1
ATOM 7024 C C . LEU D 4 3 ? 153.970 190.217 124.446 1.00 49.54 3 LEU D C 1
ATOM 7025 O O . LEU D 4 3 ? 153.107 189.756 123.693 1.00 49.54 3 LEU D O 1
ATOM 7030 N N . GLN D 4 4 ? 154.056 191.508 124.752 1.00 51.98 4 GLN D N 1
ATOM 7031 C CA . GLN D 4 4 ? 153.127 192.494 124.216 1.00 51.98 4 GLN D CA 1
ATOM 7032 C C . GLN D 4 4 ? 153.739 193.146 122.982 1.00 51.98 4 GLN D C 1
ATOM 7033 O O . GLN D 4 4 ? 154.838 193.707 123.048 1.00 51.98 4 GLN D O 1
ATOM 7039 N N . VAL D 4 5 ? 153.028 193.066 121.860 1.00 54.79 5 VAL D N 1
ATOM 7040 C CA . VAL D 4 5 ? 153.504 193.643 120.606 1.00 54.79 5 VAL D CA 1
ATOM 7041 C C . VAL D 4 5 ? 153.451 195.163 120.734 1.00 54.79 5 VAL D C 1
ATOM 7042 O O . VAL D 4 5 ? 152.369 195.754 120.795 1.00 54.79 5 VAL D O 1
ATOM 7046 N N . GLU D 4 6 ? 154.621 195.799 120.779 1.00 56.32 6 GLU D N 1
ATOM 7047 C CA . GLU D 4 6 ? 154.676 197.249 120.926 1.00 56.32 6 GLU D CA 1
ATOM 7048 C C . GLU D 4 6 ? 154.415 197.949 119.597 1.00 56.32 6 GLU D C 1
ATOM 7049 O O . GLU D 4 6 ? 153.451 198.709 119.461 1.00 56.32 6 GLU D O 1
ATOM 7055 N N . THR D 4 7 ? 155.264 197.700 118.604 1.00 58.97 7 THR D N 1
ATOM 7056 C CA . THR D 4 7 ? 155.155 198.342 117.301 1.00 58.97 7 THR D CA 1
ATOM 7057 C C . THR D 4 7 ? 155.089 197.277 116.218 1.00 58.97 7 THR D C 1
ATOM 7058 O O . THR D 4 7 ? 155.952 196.396 116.156 1.00 58.97 7 THR D O 1
ATOM 7062 N N . ARG D 4 8 ? 154.069 197.361 115.370 1.00 68.11 8 ARG D N 1
ATOM 7063 C CA . ARG D 4 8 ? 153.911 196.468 114.230 1.00 68.11 8 ARG D CA 1
ATOM 7064 C C . ARG D 4 8 ? 153.933 197.306 112.961 1.00 68.11 8 ARG D C 1
ATOM 7065 O O . ARG D 4 8 ? 153.063 198.162 112.763 1.00 68.11 8 ARG D O 1
ATOM 7073 N N . THR D 4 9 ? 154.924 197.064 112.111 1.00 66.42 9 THR D N 1
ATOM 7074 C CA . THR D 4 9 ? 155.083 197.810 110.870 1.00 66.42 9 THR D CA 1
ATOM 7075 C C . THR D 4 9 ? 155.706 196.868 109.844 1.00 66.42 9 THR D C 1
ATOM 7076 O O . THR D 4 9 ? 155.732 195.648 110.033 1.00 66.42 9 THR D O 1
ATOM 7080 N N . SER D 4 10 ? 156.204 197.433 108.748 1.00 66.29 10 SER D N 1
ATOM 7081 C CA . SER D 4 10 ? 156.933 196.676 107.743 1.00 66.29 10 SER D CA 1
ATOM 7082 C C . SER D 4 10 ? 158.441 196.721 107.951 1.00 66.29 10 SER D C 1
ATOM 7083 O O . SER D 4 10 ? 159.181 196.160 107.137 1.00 66.29 10 SER D O 1
ATOM 7086 N N . SER D 4 11 ? 158.916 197.375 109.013 1.00 62.84 11 SER D N 1
ATOM 7087 C CA . SER D 4 11 ? 160.347 197.493 109.247 1.00 62.84 11 SER D CA 1
ATOM 7088 C C . SER D 4 11 ? 160.759 197.282 110.696 1.00 62.84 11 SER D C 1
ATOM 7089 O O . SER D 4 11 ? 161.961 197.295 110.979 1.00 62.84 11 SER D O 1
ATOM 7092 N N . ARG D 4 12 ? 159.819 197.091 111.617 1.00 54.51 12 ARG D N 1
ATOM 7093 C CA . ARG D 4 12 ? 160.149 196.936 113.026 1.00 54.51 12 ARG D CA 1
ATOM 7094 C C . ARG D 4 12 ? 159.041 196.162 113.720 1.00 54.51 12 ARG D C 1
ATOM 7095 O O . ARG D 4 12 ? 157.859 196.351 113.419 1.00 54.51 12 ARG D O 1
ATOM 7103 N N . LEU D 4 13 ? 159.434 195.290 114.644 1.00 48.17 13 LEU D N 1
ATOM 7104 C CA . LEU D 4 13 ? 158.510 194.491 115.443 1.00 48.17 13 LEU D CA 1
ATOM 7105 C C . LEU D 4 13 ? 158.965 194.488 116.901 1.00 48.17 13 LEU D C 1
ATOM 7106 O O . LEU D 4 13 ? 159.154 193.446 117.527 1.00 48.17 13 LEU D O 1
ATOM 7111 N N . HIS D 4 14 ? 159.206 195.681 117.439 1.00 46.19 14 HIS D N 1
ATOM 7112 C CA . HIS D 4 14 ? 159.639 195.826 118.825 1.00 46.19 14 HIS D CA 1
ATOM 7113 C C . HIS D 4 14 ? 158.709 195.083 119.780 1.00 46.19 14 HIS D C 1
ATOM 7114 O O . HIS D 4 14 ? 157.490 195.264 119.748 1.00 46.19 14 HIS D O 1
ATOM 7121 N N . LEU D 4 15 ? 159.298 194.253 120.636 1.00 41.30 15 LEU D N 1
ATOM 7122 C CA . LEU D 4 15 ? 158.563 193.495 121.636 1.00 41.30 15 LEU D CA 1
ATOM 7123 C C . LEU D 4 15 ? 159.049 193.873 123.029 1.00 41.30 15 LEU D C 1
ATOM 7124 O O . LEU D 4 15 ? 160.170 194.353 123.213 1.00 41.30 15 LEU D O 1
ATOM 7129 N N . LYS D 4 16 ? 158.180 193.663 124.014 1.00 45.64 16 LYS D N 1
ATOM 7130 C CA . LYS D 4 16 ? 158.482 194.037 125.385 1.00 45.64 16 LYS D CA 1
ATOM 7131 C C . LYS D 4 16 ? 157.771 193.082 126.330 1.00 45.64 16 LYS D C 1
ATOM 7132 O O . LYS D 4 16 ? 156.789 192.431 125.966 1.00 45.64 16 LYS D O 1
ATOM 7138 N N . ARG D 4 17 ? 158.288 193.006 127.553 1.00 51.47 17 ARG D N 1
ATOM 7139 C CA . ARG D 4 17 ? 157.687 192.195 128.599 1.00 51.47 17 ARG D CA 1
ATOM 7140 C C . ARG D 4 17 ? 158.147 192.733 129.944 1.00 51.47 17 ARG D C 1
ATOM 7141 O O . ARG D 4 17 ? 159.333 193.010 130.132 1.00 51.47 17 ARG D O 1
ATOM 7149 N N . ALA D 4 18 ? 157.206 192.878 130.864 1.00 47.66 18 ALA D N 1
ATOM 7150 C CA . ALA D 4 18 ? 157.465 193.411 132.190 1.00 47.66 18 ALA D CA 1
ATOM 7151 C C . ALA D 4 18 ? 156.743 192.545 133.208 1.00 47.66 18 ALA D C 1
ATOM 7152 O O . ALA D 4 18 ? 155.761 191.874 132.873 1.00 47.66 18 ALA D O 1
ATOM 7154 N N . PRO D 4 19 ? 157.216 192.521 134.454 1.00 50.13 19 PRO D N 1
ATOM 7155 C CA . PRO D 4 19 ? 156.536 191.724 135.481 1.00 50.13 19 PRO D CA 1
ATOM 7156 C C . PRO D 4 19 ? 155.095 192.172 135.669 1.00 50.13 19 PRO D C 1
ATOM 7157 O O . PRO D 4 19 ? 154.777 193.360 135.596 1.00 50.13 19 PRO D O 1
ATOM 7161 N N . GLY D 4 20 ? 154.221 191.200 135.910 1.00 62.85 20 GLY D N 1
ATOM 7162 C CA . GLY D 4 20 ? 152.806 191.440 136.068 1.00 62.85 20 GLY D CA 1
ATOM 7163 C C . GLY D 4 20 ? 152.371 191.456 137.519 1.00 62.85 20 GLY D C 1
ATOM 7164 O O . GLY D 4 20 ? 153.161 191.704 138.436 1.00 62.85 20 GLY D O 1
ATOM 7165 N N . ILE D 4 21 ? 151.082 191.184 137.727 1.00 61.03 21 ILE D N 1
ATOM 7166 C CA . ILE D 4 21 ? 150.515 191.231 139.071 1.00 61.03 21 ILE D CA 1
ATOM 7167 C C . ILE D 4 21 ? 151.072 190.103 139.933 1.00 61.03 21 ILE D C 1
ATOM 7168 O O . ILE D 4 21 ? 151.322 190.286 141.131 1.00 61.03 21 ILE D O 1
ATOM 7173 N N . ARG D 4 22 ? 151.282 188.925 139.340 1.00 59.43 22 ARG D N 1
ATOM 7174 C CA . ARG D 4 22 ? 151.675 187.754 140.120 1.00 59.43 22 ARG D CA 1
ATOM 7175 C C . ARG D 4 22 ? 153.027 187.958 140.796 1.00 59.43 22 ARG D C 1
ATOM 7176 O O . ARG D 4 22 ? 153.192 187.654 141.984 1.00 59.43 22 ARG D O 1
ATOM 7184 N N . SER D 4 23 ? 154.006 188.479 140.054 1.00 60.54 23 SER D N 1
ATOM 7185 C CA . SER D 4 23 ? 155.346 188.654 140.607 1.00 60.54 23 SER D CA 1
ATOM 7186 C C . SER D 4 23 ? 155.349 189.673 141.741 1.00 60.54 23 SER D C 1
ATOM 7187 O O . SER D 4 23 ? 155.944 189.438 142.801 1.00 60.54 23 SER D O 1
ATOM 7190 N N . TRP D 4 24 ? 154.681 190.811 141.536 1.00 64.89 24 TRP D N 1
ATOM 7191 C CA . TRP D 4 24 ? 154.615 191.827 142.580 1.00 64.89 24 TRP D CA 1
ATOM 7192 C C . TRP D 4 24 ? 153.894 191.299 143.813 1.00 64.89 24 TRP D C 1
ATOM 7193 O O . TRP D 4 24 ? 154.295 191.585 144.948 1.00 64.89 24 TRP D O 1
ATOM 7204 N N . SER D 4 25 ? 152.818 190.533 143.609 1.00 65.63 25 SER D N 1
ATOM 7205 C CA . SER D 4 25 ? 152.071 189.995 144.740 1.00 65.63 25 SER D CA 1
ATOM 7206 C C . SER D 4 25 ? 152.911 189.000 145.526 1.00 65.63 25 SER D C 1
ATOM 7207 O O . SER D 4 25 ? 152.879 188.987 146.762 1.00 65.63 25 SER D O 1
ATOM 7210 N N . LEU D 4 26 ? 153.671 188.156 144.822 1.00 66.08 26 LEU D N 1
ATOM 7211 C CA . LEU D 4 26 ? 154.539 187.203 145.502 1.00 66.08 26 LEU D CA 1
ATOM 7212 C C . LEU D 4 26 ? 155.634 187.927 146.277 1.00 66.08 26 LEU D C 1
ATOM 7213 O O . LEU D 4 26 ? 155.977 187.529 147.398 1.00 66.08 26 LEU D O 1
ATOM 7218 N N . LEU D 4 27 ? 156.200 188.989 145.691 1.00 69.35 27 LEU D N 1
ATOM 7219 C CA . LEU D 4 27 ? 157.207 189.780 146.396 1.00 69.35 27 LEU D CA 1
ATOM 7220 C C . LEU D 4 27 ? 156.628 190.411 147.659 1.00 69.35 27 LEU D C 1
ATOM 7221 O O . LEU D 4 27 ? 157.254 190.374 148.727 1.00 69.35 27 LEU D O 1
ATOM 7226 N N . VAL D 4 28 ? 155.425 190.981 147.558 1.00 73.43 28 VAL D N 1
ATOM 7227 C CA . VAL D 4 28 ? 154.775 191.570 148.726 1.00 73.43 28 VAL D CA 1
ATOM 7228 C C . VAL D 4 28 ? 154.530 190.509 149.791 1.00 73.43 28 VAL D C 1
ATOM 7229 O O . VAL D 4 28 ? 154.758 190.741 150.985 1.00 73.43 28 VAL D O 1
ATOM 7233 N N . GLY D 4 29 ? 154.068 189.328 149.376 1.00 73.62 29 GLY D N 1
ATOM 7234 C CA . GLY D 4 29 ? 153.772 188.279 150.339 1.00 73.62 29 GLY D CA 1
ATOM 7235 C C . GLY D 4 29 ? 155.003 187.789 151.076 1.00 73.62 29 GLY D C 1
ATOM 7236 O O . GLY D 4 29 ? 154.990 187.639 152.301 1.00 73.62 29 GLY D O 1
ATOM 7237 N N . ILE D 4 30 ? 156.088 187.533 150.340 1.00 73.94 30 ILE D N 1
ATOM 7238 C CA . ILE D 4 30 ? 157.296 187.035 150.991 1.00 73.94 30 ILE D CA 1
ATOM 7239 C C . ILE D 4 30 ? 157.909 188.117 151.875 1.00 73.94 30 ILE D C 1
ATOM 7240 O O . ILE D 4 30 ? 158.428 187.827 152.961 1.00 73.94 30 ILE D O 1
ATOM 7245 N N . LEU D 4 31 ? 157.843 189.383 151.444 1.00 81.17 31 LEU D N 1
ATOM 7246 C CA . LEU D 4 31 ? 158.322 190.466 152.298 1.00 81.17 31 LEU D CA 1
ATOM 7247 C C . LEU D 4 31 ? 157.511 190.555 153.585 1.00 81.17 31 LEU D C 1
ATOM 7248 O O . LEU D 4 31 ? 158.075 190.734 154.671 1.00 81.17 31 LEU D O 1
ATOM 7253 N N . SER D 4 32 ? 156.185 190.438 153.485 1.00 88.21 32 SER D N 1
ATOM 7254 C CA . SER D 4 32 ? 155.349 190.479 154.679 1.00 88.21 32 SER D CA 1
ATOM 7255 C C . SER D 4 32 ? 155.667 189.318 155.610 1.00 88.21 32 SER D C 1
ATOM 7256 O O . SER D 4 32 ? 155.737 189.494 156.832 1.00 88.21 32 SER D O 1
ATOM 7259 N N . ILE D 4 33 ? 155.865 188.124 155.048 1.00 87.66 33 ILE D N 1
ATOM 7260 C CA . ILE D 4 33 ? 156.192 186.959 155.866 1.00 87.66 33 ILE D CA 1
ATOM 7261 C C . ILE D 4 33 ? 157.507 187.183 156.603 1.00 87.66 33 ILE D C 1
ATOM 7262 O O . ILE D 4 33 ? 157.614 186.938 157.811 1.00 87.66 33 ILE D O 1
ATOM 7267 N N . GLY D 4 34 ? 158.526 187.663 155.886 1.00 91.40 34 GLY D N 1
ATOM 7268 C CA . GLY D 4 34 ? 159.812 187.901 156.521 1.00 91.40 34 GLY D CA 1
ATOM 7269 C C . GLY D 4 34 ? 159.749 188.968 157.597 1.00 91.40 34 GLY D C 1
ATOM 7270 O O . GLY D 4 34 ? 160.320 188.806 158.678 1.00 91.40 34 GLY D O 1
ATOM 7271 N N . LEU D 4 35 ? 159.048 190.070 157.319 1.00 97.36 35 LEU D N 1
ATOM 7272 C CA . LEU D 4 35 ? 158.934 191.142 158.303 1.00 97.36 35 LEU D CA 1
ATOM 7273 C C . LEU D 4 35 ? 158.184 190.674 159.544 1.00 97.36 35 LEU D C 1
ATOM 7274 O O . LEU D 4 35 ? 158.575 190.997 160.673 1.00 97.36 35 LEU D O 1
ATOM 7279 N N . ALA D 4 36 ? 157.099 189.917 159.356 1.00 98.54 36 ALA D N 1
ATOM 7280 C CA . ALA D 4 36 ? 156.357 189.394 160.497 1.00 98.54 36 ALA D CA 1
ATOM 7281 C C . ALA D 4 36 ? 157.210 188.437 161.317 1.00 98.54 36 ALA D C 1
ATOM 7282 O O . ALA D 4 36 ? 157.210 188.497 162.551 1.00 98.54 36 ALA D O 1
ATOM 7284 N N . ALA D 4 37 ? 157.954 187.550 160.652 1.00 103.14 37 ALA D N 1
ATOM 7285 C CA . ALA D 4 37 ? 158.826 186.641 161.388 1.00 103.14 37 ALA D CA 1
ATOM 7286 C C . ALA D 4 37 ? 159.924 187.396 162.122 1.00 103.14 37 ALA D C 1
ATOM 7287 O O . ALA D 4 37 ? 160.368 186.963 163.192 1.00 103.14 37 ALA D O 1
ATOM 7289 N N . ALA D 4 38 ? 160.375 188.522 161.567 1.00 103.84 38 ALA D N 1
ATOM 7290 C CA . ALA D 4 38 ? 161.435 189.292 162.207 1.00 103.84 38 ALA D CA 1
ATOM 7291 C C . ALA D 4 38 ? 160.934 190.068 163.420 1.00 103.84 38 ALA D C 1
ATOM 7292 O O . ALA D 4 38 ? 161.611 190.105 164.454 1.00 103.84 38 ALA D O 1
ATOM 7294 N N . TYR D 4 39 ? 159.761 190.693 163.324 1.00 109.00 39 TYR D N 1
ATOM 7295 C CA . TYR D 4 39 ? 159.324 191.645 164.341 1.00 109.00 39 TYR D CA 1
ATOM 7296 C C . TYR D 4 39 ? 158.214 191.135 165.247 1.00 109.00 39 TYR D C 1
ATOM 7297 O O . TYR D 4 39 ? 158.205 191.465 166.435 1.00 109.00 39 TYR D O 1
ATOM 7306 N N . TYR D 4 40 ? 157.267 190.349 164.728 1.00 112.47 40 TYR D N 1
ATOM 7307 C CA . TYR D 4 40 ? 156.142 189.912 165.552 1.00 112.47 40 TYR D CA 1
ATOM 7308 C C . TYR D 4 40 ? 156.603 189.044 166.716 1.00 112.47 40 TYR D C 1
ATOM 7309 O O . TYR D 4 40 ? 156.092 189.173 167.835 1.00 112.47 40 TYR D O 1
ATOM 7318 N N . SER D 4 41 ? 157.565 188.153 166.475 1.00 106.13 41 SER D N 1
ATOM 7319 C CA . SER D 4 41 ? 158.027 187.218 167.490 1.00 106.13 41 SER D CA 1
ATOM 7320 C C . SER D 4 41 ? 159.524 187.292 167.753 1.00 106.13 41 SER D C 1
ATOM 7321 O O . SER D 4 41 ? 160.030 186.505 168.561 1.00 106.13 41 SER D O 1
ATOM 7324 N N . GLY D 4 42 ? 160.245 188.204 167.104 1.00 106.31 42 GLY D N 1
ATOM 7325 C CA . GLY D 4 42 ? 161.686 188.279 167.248 1.00 106.31 42 GLY D CA 1
ATOM 7326 C C . GLY D 4 42 ? 162.156 188.514 168.669 1.00 106.31 42 GLY D C 1
ATOM 7327 O O . GLY D 4 42 ? 161.644 189.398 169.361 1.00 106.31 42 GLY D O 1
ATOM 7328 N N . ASP D 4 43 ? 163.135 187.728 169.115 1.00 107.32 43 ASP D N 1
ATOM 7329 C CA . ASP D 4 43 ? 163.665 187.833 170.469 1.00 107.32 43 ASP D CA 1
ATOM 7330 C C . ASP D 4 43 ? 165.119 188.273 170.497 1.00 107.32 43 ASP D C 1
ATOM 7331 O O . ASP D 4 43 ? 165.466 189.196 171.244 1.00 107.32 43 ASP D O 1
ATOM 7336 N N . SER D 4 44 ? 165.981 187.639 169.705 1.00 97.03 44 SER D N 1
ATOM 7337 C CA . SER D 4 44 ? 167.399 187.971 169.729 1.00 97.03 44 SER D CA 1
ATOM 7338 C C . SER D 4 44 ? 167.628 189.392 169.230 1.00 97.03 44 SER D C 1
ATOM 7339 O O . SER D 4 44 ? 166.941 189.871 168.324 1.00 97.03 44 SER D O 1
ATOM 7342 N N . LEU D 4 45 ? 168.606 190.067 169.828 1.00 93.11 45 LEU D N 1
ATOM 7343 C CA . LEU D 4 45 ? 168.902 191.455 169.504 1.00 93.11 45 LEU D CA 1
ATOM 7344 C C . LEU D 4 45 ? 169.962 191.520 168.413 1.00 93.11 45 LEU D C 1
ATOM 7345 O O . LEU D 4 45 ? 171.019 190.891 168.526 1.00 93.11 45 LEU D O 1
ATOM 7350 N N . GLY D 4 46 ? 169.673 192.281 167.358 1.00 88.82 46 GLY D N 1
ATOM 7351 C CA . GLY D 4 46 ? 170.576 192.458 166.246 1.00 88.82 46 GLY D CA 1
ATOM 7352 C C . GLY D 4 46 ? 170.349 191.506 165.088 1.00 88.82 46 GLY D C 1
ATOM 7353 O O . GLY D 4 46 ? 170.665 191.849 163.945 1.00 88.82 46 GLY D O 1
ATOM 7354 N N . TRP D 4 47 ? 169.810 190.316 165.356 1.00 86.24 47 TRP D N 1
ATOM 7355 C CA . TRP D 4 47 ? 169.558 189.350 164.295 1.00 86.24 47 TRP D CA 1
ATOM 7356 C C . TRP D 4 47 ? 168.268 189.633 163.536 1.00 86.24 47 TRP D C 1
ATOM 7357 O O . TRP D 4 47 ? 168.074 189.082 162.446 1.00 86.24 47 TRP D O 1
ATOM 7368 N N . LYS D 4 48 ? 167.383 190.469 164.085 1.00 88.17 48 LYS D N 1
ATOM 7369 C CA . LYS D 4 48 ? 166.154 190.809 163.375 1.00 88.17 48 LYS D CA 1
ATOM 7370 C C . LYS D 4 48 ? 166.458 191.547 162.079 1.00 88.17 48 LYS D C 1
ATOM 7371 O O . LYS D 4 48 ? 165.844 191.276 161.039 1.00 88.17 48 LYS D O 1
ATOM 7377 N N . LEU D 4 49 ? 167.413 192.480 162.117 1.00 87.15 49 LEU D N 1
ATOM 7378 C CA . LEU D 4 49 ? 167.806 193.178 160.898 1.00 87.15 49 LEU D CA 1
ATOM 7379 C C . LEU D 4 49 ? 168.439 192.216 159.901 1.00 87.15 49 LEU D C 1
ATOM 7380 O O . LEU D 4 49 ? 168.254 192.361 158.687 1.00 87.15 49 LEU D O 1
ATOM 7385 N N . PHE D 4 50 ? 169.189 191.227 160.395 1.00 80.74 50 PHE D N 1
ATOM 7386 C CA . PHE D 4 50 ? 169.761 190.217 159.511 1.00 80.74 50 PHE D CA 1
ATOM 7387 C C . PHE D 4 50 ? 168.670 189.412 158.817 1.00 80.74 50 PHE D C 1
ATOM 7388 O O . PHE D 4 50 ? 168.745 189.162 157.607 1.00 80.74 50 PHE D O 1
ATOM 7396 N N . TYR D 4 51 ? 167.643 189.003 159.566 1.00 81.68 51 TYR D N 1
ATOM 7397 C CA . TYR D 4 51 ? 166.518 188.308 158.950 1.00 81.68 51 TYR D CA 1
ATOM 7398 C C . TYR D 4 51 ? 165.836 189.195 157.918 1.00 81.68 51 TYR D C 1
ATOM 7399 O O . TYR D 4 51 ? 165.458 188.728 156.836 1.00 81.68 51 TYR D O 1
ATOM 7408 N N . VAL D 4 52 ? 165.680 190.482 158.236 1.00 81.32 52 VAL D N 1
ATOM 7409 C CA . VAL D 4 52 ? 165.005 191.403 157.327 1.00 81.32 52 VAL D CA 1
ATOM 7410 C C . VAL D 4 52 ? 165.772 191.520 156.014 1.00 81.32 52 VAL D C 1
ATOM 7411 O O . VAL D 4 52 ? 165.190 191.426 154.927 1.00 81.32 52 VAL D O 1
ATOM 7415 N N . THR D 4 53 ? 167.093 191.715 156.091 1.00 77.43 53 THR D N 1
ATOM 7416 C CA . THR D 4 53 ? 167.855 191.882 154.856 1.00 77.43 53 THR D CA 1
ATOM 7417 C C . THR D 4 53 ? 167.961 190.575 154.083 1.00 77.43 53 THR D C 1
ATOM 7418 O O . THR D 4 53 ? 167.974 190.592 152.847 1.00 77.43 53 THR D O 1
ATOM 7422 N N . GLY D 4 54 ? 168.029 189.437 154.778 1.00 74.08 54 GLY D N 1
ATOM 7423 C CA . GLY D 4 54 ? 168.016 188.165 154.075 1.00 74.08 54 GLY D CA 1
ATOM 7424 C C . GLY D 4 54 ? 166.725 187.948 153.311 1.00 74.08 54 GLY D C 1
ATOM 7425 O O . GLY D 4 54 ? 166.736 187.535 152.146 1.00 74.08 54 GLY D O 1
ATOM 7426 N N . CYS D 4 55 ? 165.590 188.237 153.954 1.00 67.79 55 CYS D N 1
ATOM 7427 C CA . CYS D 4 55 ? 164.309 188.104 153.270 1.00 67.79 55 CYS D CA 1
ATOM 7428 C C . CYS D 4 55 ? 164.200 189.084 152.110 1.00 67.79 55 CYS D C 1
ATOM 7429 O O . CYS D 4 55 ? 163.650 188.746 151.057 1.00 67.79 55 CYS D O 1
ATOM 7432 N N . LEU D 4 56 ? 164.712 190.305 152.284 1.00 66.32 56 LEU D N 1
ATOM 7433 C CA . LEU D 4 56 ? 164.689 191.279 151.197 1.00 66.32 56 LEU D CA 1
ATOM 7434 C C . LEU D 4 56 ? 165.498 190.791 150.004 1.00 66.32 56 LEU D C 1
ATOM 7435 O O . LEU D 4 56 ? 165.056 190.898 148.854 1.00 66.32 56 LEU D O 1
ATOM 7440 N N . PHE D 4 57 ? 166.697 190.260 150.257 1.00 63.84 57 PHE D N 1
ATOM 7441 C CA . PHE D 4 57 ? 167.527 189.778 149.159 1.00 63.84 57 PHE D CA 1
ATOM 7442 C C . PHE D 4 57 ? 166.881 188.585 148.467 1.00 63.84 57 PHE D C 1
ATOM 7443 O O . PHE D 4 57 ? 166.895 188.495 147.233 1.00 63.84 57 PHE D O 1
ATOM 7451 N N . VAL D 4 58 ? 166.301 187.665 149.242 1.00 57.62 58 VAL D N 1
ATOM 7452 C CA . VAL D 4 58 ? 165.631 186.512 148.646 1.00 57.62 58 VAL D CA 1
ATOM 7453 C C . VAL D 4 58 ? 164.450 186.964 147.796 1.00 57.62 58 VAL D C 1
ATOM 7454 O O . VAL D 4 58 ? 164.238 186.463 146.685 1.00 57.62 58 VAL D O 1
ATOM 7458 N N . ALA D 4 59 ? 163.667 187.920 148.300 1.00 58.15 59 ALA D N 1
ATOM 7459 C CA . ALA D 4 59 ? 162.513 188.411 147.556 1.00 58.15 59 ALA D CA 1
ATOM 7460 C C . ALA D 4 59 ? 162.932 189.118 146.274 1.00 58.15 59 ALA D C 1
ATOM 7461 O O . ALA D 4 59 ? 162.304 188.934 145.225 1.00 58.15 59 ALA D O 1
ATOM 7463 N N . VAL D 4 60 ? 163.982 189.939 146.339 1.00 56.64 60 VAL D N 1
ATOM 7464 C CA . VAL D 4 60 ? 164.447 190.644 145.148 1.00 56.64 60 VAL D CA 1
ATOM 7465 C C . VAL D 4 60 ? 164.967 189.654 144.114 1.00 56.64 60 VAL D C 1
ATOM 7466 O O . VAL D 4 60 ? 164.681 189.777 142.916 1.00 56.64 60 VAL D O 1
ATOM 7470 N N . GLN D 4 61 ? 165.729 188.650 144.559 1.00 54.51 61 GLN D N 1
ATOM 7471 C CA . GLN D 4 61 ? 166.244 187.643 143.636 1.00 54.51 61 GLN D CA 1
ATOM 7472 C C . GLN D 4 61 ? 165.116 186.870 142.961 1.00 54.51 61 GLN D C 1
ATOM 7473 O O . GLN D 4 61 ? 165.264 186.429 141.816 1.00 54.51 61 GLN D O 1
ATOM 7479 N N . ASN D 4 62 ? 163.975 186.722 143.638 1.00 52.26 62 ASN D N 1
ATOM 7480 C CA . ASN D 4 62 ? 162.849 185.948 143.127 1.00 52.26 62 ASN D CA 1
ATOM 7481 C C . ASN D 4 62 ? 161.823 186.805 142.397 1.00 52.26 62 ASN D C 1
ATOM 7482 O O . ASN D 4 62 ? 160.622 186.509 142.453 1.00 52.26 62 ASN D O 1
ATOM 7487 N N . LEU D 4 63 ? 162.258 187.867 141.730 1.00 57.11 63 LEU D N 1
ATOM 7488 C CA . LEU D 4 63 ? 161.391 188.683 140.895 1.00 57.11 63 LEU D CA 1
ATOM 7489 C C . LEU D 4 63 ? 161.622 188.354 139.424 1.00 57.11 63 LEU D C 1
ATOM 7490 O O . LEU D 4 63 ? 162.675 187.843 139.036 1.00 57.11 63 LEU D O 1
ATOM 7495 N N . GLU D 4 64 ? 160.619 188.656 138.604 1.00 54.33 64 GLU D N 1
ATOM 7496 C CA . GLU D 4 64 ? 160.719 188.392 137.177 1.00 54.33 64 GLU D CA 1
ATOM 7497 C C . GLU D 4 64 ? 161.693 189.376 136.527 1.00 54.33 64 GLU D C 1
ATOM 7498 O O . GLU D 4 64 ? 162.292 190.232 137.184 1.00 54.33 64 GLU D O 1
ATOM 7504 N N . ASP D 4 65 ? 161.851 189.252 135.212 1.00 52.16 65 ASP D N 1
ATOM 7505 C CA . ASP D 4 65 ? 162.845 190.013 134.472 1.00 52.16 65 ASP D CA 1
ATOM 7506 C C . ASP D 4 65 ? 162.187 190.798 133.345 1.00 52.16 65 ASP D C 1
ATOM 7507 O O . ASP D 4 65 ? 161.161 190.389 132.796 1.00 52.16 65 ASP D O 1
ATOM 7512 N N . TRP D 4 66 ? 162.793 191.933 133.009 1.00 52.13 66 TRP D N 1
ATOM 7513 C CA . TRP D 4 66 ? 162.354 192.754 131.889 1.00 52.13 66 TRP D CA 1
ATOM 7514 C C . TRP D 4 66 ? 163.072 192.284 130.630 1.00 52.13 66 TRP D C 1
ATOM 7515 O O . TRP D 4 66 ? 164.306 192.267 130.587 1.00 52.13 66 TRP D O 1
ATOM 7526 N N . GLU D 4 67 ? 162.305 191.907 129.610 1.00 50.17 67 GLU D N 1
ATOM 7527 C CA . GLU D 4 67 ? 162.867 191.399 128.365 1.00 50.17 67 GLU D CA 1
ATOM 7528 C C . GLU D 4 67 ? 162.318 192.200 127.196 1.00 50.17 67 GLU D C 1
ATOM 7529 O O . GLU D 4 67 ? 161.101 192.366 127.070 1.00 50.17 67 GLU D O 1
ATOM 7535 N N . GLU D 4 68 ? 163.218 192.696 126.347 1.00 42.74 68 GLU D N 1
ATOM 7536 C CA . GLU D 4 68 ? 162.858 193.466 125.160 1.00 42.74 68 GLU D CA 1
ATOM 7537 C C . GLU D 4 68 ? 163.663 192.933 123.984 1.00 42.74 68 GLU D C 1
ATOM 7538 O O . GLU D 4 68 ? 164.869 193.180 123.893 1.00 42.74 68 GLU D O 1
ATOM 7544 N N . ALA D 4 69 ? 163.002 192.209 123.087 1.00 36.18 69 ALA D N 1
ATOM 7545 C CA . ALA D 4 69 ? 163.631 191.669 121.888 1.00 36.18 69 ALA D CA 1
ATOM 7546 C C . ALA D 4 69 ? 163.001 192.347 120.679 1.00 36.18 69 ALA D C 1
ATOM 7547 O O . ALA D 4 69 ? 161.854 192.055 120.327 1.00 36.18 69 ALA D O 1
ATOM 7549 N N . ILE D 4 70 ? 163.749 193.243 120.043 1.00 36.79 70 ILE D N 1
ATOM 7550 C CA . ILE D 4 70 ? 163.236 194.032 118.930 1.00 36.79 70 ILE D CA 1
ATOM 7551 C C . ILE D 4 70 ? 163.720 193.420 117.624 1.00 36.79 70 ILE D C 1
ATOM 7552 O O . ILE D 4 70 ? 164.856 192.939 117.527 1.00 36.79 70 ILE D O 1
ATOM 7557 N N . PHE D 4 71 ? 162.839 193.399 116.630 1.00 44.56 71 PHE D N 1
ATOM 7558 C CA . PHE D 4 71 ? 163.142 192.880 115.305 1.00 44.56 71 PHE D CA 1
ATOM 7559 C C . PHE D 4 71 ? 163.232 194.045 114.333 1.00 44.56 71 PHE D C 1
ATOM 7560 O O . PHE D 4 71 ? 162.344 194.903 114.307 1.00 44.56 71 PHE D O 1
ATOM 7568 N N . ASP D 4 72 ? 164.294 194.072 113.535 1.00 49.89 72 ASP D N 1
ATOM 7569 C CA . ASP D 4 72 ? 164.502 195.139 112.568 1.00 49.89 72 ASP D CA 1
ATOM 7570 C C . ASP D 4 72 ? 164.726 194.531 111.194 1.00 49.89 72 ASP D C 1
ATOM 7571 O O . ASP D 4 72 ? 165.422 193.521 111.060 1.00 49.89 72 ASP D O 1
ATOM 7576 N N . LYS D 4 73 ? 164.137 195.152 110.173 1.00 53.27 73 LYS D N 1
ATOM 7577 C CA . LYS D 4 73 ? 164.243 194.648 108.811 1.00 53.27 73 LYS D CA 1
ATOM 7578 C C . LYS D 4 73 ? 165.297 195.367 107.984 1.00 53.27 73 LYS D C 1
ATOM 7579 O O . LYS D 4 73 ? 165.964 194.727 107.165 1.00 53.27 73 LYS D O 1
ATOM 7585 N N . SER D 4 74 ? 165.468 196.672 108.174 1.00 50.18 74 SER D N 1
ATOM 7586 C CA . SER D 4 74 ? 166.514 197.409 107.478 1.00 50.18 74 SER D CA 1
ATOM 7587 C C . SER D 4 74 ? 167.856 197.109 108.135 1.00 50.18 74 SER D C 1
ATOM 7588 O O . SER D 4 74 ? 168.022 197.316 109.343 1.00 50.18 74 SER D O 1
ATOM 7591 N N . THR D 4 75 ? 168.805 196.613 107.342 1.00 49.94 75 THR D N 1
ATOM 7592 C CA . THR D 4 75 ? 170.118 196.145 107.783 1.00 49.94 75 THR D CA 1
ATOM 7593 C C . THR D 4 75 ? 170.031 194.970 108.752 1.00 49.94 75 THR D C 1
ATOM 7594 O O . THR D 4 75 ? 171.045 194.593 109.351 1.00 49.94 75 THR D O 1
ATOM 7598 N N . GLY D 4 76 ? 168.850 194.377 108.911 1.00 48.65 76 GLY D N 1
ATOM 7599 C CA . GLY D 4 76 ? 168.710 193.209 109.767 1.00 48.65 76 GLY D CA 1
ATOM 7600 C C . GLY D 4 76 ? 169.118 193.504 111.196 1.00 48.65 76 GLY D C 1
ATOM 7601 O O . GLY D 4 76 ? 168.674 194.484 111.806 1.00 48.65 76 GLY D O 1
ATOM 7602 N N . LYS D 4 77 ? 169.971 192.636 111.740 1.00 43.56 77 LYS D N 1
ATOM 7603 C CA . LYS D 4 77 ? 170.567 192.815 113.063 1.00 43.56 77 LYS D CA 1
ATOM 7604 C C . LYS D 4 77 ? 169.497 192.846 114.158 1.00 43.56 77 LYS D C 1
ATOM 7605 O O . LYS D 4 77 ? 169.321 193.839 114.866 1.00 43.56 77 LYS D O 1
ATOM 7611 N N . VAL D 4 78 ? 168.775 191.731 114.284 1.00 35.10 78 VAL D N 1
ATOM 7612 C CA . VAL D 4 78 ? 167.809 191.589 115.368 1.00 35.10 78 VAL D CA 1
ATOM 7613 C C . VAL D 4 78 ? 168.552 191.468 116.691 1.00 35.10 78 VAL D C 1
ATOM 7614 O O . VAL D 4 78 ? 169.474 190.655 116.835 1.00 35.10 78 VAL D O 1
ATOM 7618 N N . VAL D 4 79 ? 168.162 192.287 117.664 1.00 32.48 79 VAL D N 1
ATOM 7619 C CA . VAL D 4 79 ? 168.847 192.346 118.947 1.00 32.48 79 VAL D CA 1
ATOM 7620 C C . VAL D 4 79 ? 167.897 191.878 120.040 1.00 32.48 79 VAL D C 1
ATOM 7621 O O . VAL D 4 79 ? 166.673 191.881 119.883 1.00 32.48 79 VAL D O 1
ATOM 7625 N N . LEU D 4 80 ? 168.483 191.463 121.158 1.00 32.84 80 LEU D N 1
ATOM 7626 C CA . LEU D 4 80 ? 167.736 190.992 122.313 1.00 32.84 80 LEU D CA 1
ATOM 7627 C C . LEU D 4 80 ? 168.259 191.684 123.562 1.00 32.84 80 LEU D C 1
ATOM 7628 O O . LEU D 4 80 ? 169.433 192.053 123.639 1.00 32.84 80 LEU D O 1
ATOM 7633 N N . LYS D 4 81 ? 167.376 191.861 124.543 1.00 41.63 81 LYS D N 1
ATOM 7634 C CA . LYS D 4 81 ? 167.738 192.515 125.791 1.00 41.63 81 LYS D CA 1
ATOM 7635 C C . LYS D 4 81 ? 167.059 191.807 126.953 1.00 41.63 81 LYS D C 1
ATOM 7636 O O . LYS D 4 81 ? 166.021 191.161 126.788 1.00 41.63 81 LYS D O 1
ATOM 7642 N N . THR D 4 82 ? 167.660 191.935 128.133 1.00 47.88 82 THR D N 1
ATOM 7643 C CA . THR D 4 82 ? 167.116 191.349 129.351 1.00 47.88 82 THR D CA 1
ATOM 7644 C C . THR D 4 82 ? 167.655 192.119 130.545 1.00 47.88 82 THR D C 1
ATOM 7645 O O . THR D 4 82 ? 168.873 192.244 130.703 1.00 47.88 82 THR D O 1
ATOM 7649 N N . PHE D 4 83 ? 166.753 192.630 131.378 1.00 51.85 83 PHE D N 1
ATOM 7650 C CA . PHE D 4 83 ? 167.121 193.427 132.538 1.00 51.85 83 PHE D CA 1
ATOM 7651 C C . PHE D 4 83 ? 166.557 192.806 133.807 1.00 51.85 83 PHE D C 1
ATOM 7652 O O . PHE D 4 83 ? 165.400 192.376 133.840 1.00 51.85 83 PHE D O 1
ATOM 7660 N N . SER D 4 84 ? 167.382 192.767 134.848 1.00 62.34 84 SER D N 1
ATOM 7661 C CA . SER D 4 84 ? 166.921 192.429 136.182 1.00 62.34 84 SER D CA 1
ATOM 7662 C C . SER D 4 84 ? 166.514 193.710 136.906 1.00 62.34 84 SER D C 1
ATOM 7663 O O . SER D 4 84 ? 166.563 194.808 136.347 1.00 62.34 84 SER D O 1
ATOM 7666 N N . LEU D 4 85 ? 166.100 193.575 138.167 1.00 64.63 85 LEU D N 1
ATOM 7667 C CA . LEU D 4 85 ? 165.737 194.759 138.939 1.00 64.63 85 LEU D CA 1
ATOM 7668 C C . LEU D 4 85 ? 166.934 195.685 139.115 1.00 64.63 85 LEU D C 1
ATOM 7669 O O . LEU D 4 85 ? 166.813 196.906 138.959 1.00 64.63 85 LEU D O 1
ATOM 7674 N N . TYR D 4 86 ? 168.103 195.118 139.424 1.00 75.89 86 TYR D N 1
ATOM 7675 C CA . TYR D 4 86 ? 169.309 195.927 139.561 1.00 75.89 86 TYR D CA 1
ATOM 7676 C C . TYR D 4 86 ? 169.648 196.617 138.245 1.00 75.89 86 TYR D C 1
ATOM 7677 O O . TYR D 4 86 ? 169.954 197.813 138.218 1.00 75.89 86 TYR D O 1
ATOM 7686 N N . LYS D 4 87 ? 169.586 195.876 137.137 1.00 72.94 87 LYS D N 1
ATOM 7687 C CA . LYS D 4 87 ? 169.928 196.458 135.843 1.00 72.94 87 LYS D CA 1
ATOM 7688 C C . LYS D 4 87 ? 168.907 197.505 135.417 1.00 72.94 87 LYS D C 1
ATOM 7689 O O . LYS D 4 87 ? 169.274 198.545 134.857 1.00 72.94 87 LYS D O 1
ATOM 7695 N N . LYS D 4 88 ? 167.621 197.247 135.665 1.00 66.46 88 LYS D N 1
ATOM 7696 C CA . LYS D 4 88 ? 166.600 198.233 135.327 1.00 66.46 88 LYS D CA 1
ATOM 7697 C C . LYS D 4 88 ? 166.777 199.506 136.143 1.00 66.46 88 LYS D C 1
ATOM 7698 O O . LYS D 4 88 ? 166.600 200.614 135.626 1.00 66.46 88 LYS D O 1
ATOM 7704 N N . LEU D 4 89 ? 167.120 199.369 137.425 1.00 73.12 89 LEU D N 1
ATOM 7705 C CA . LEU D 4 89 ? 167.388 200.552 138.236 1.00 73.12 89 LEU D CA 1
ATOM 7706 C C . LEU D 4 89 ? 168.629 201.290 137.748 1.00 73.12 89 LEU D C 1
ATOM 7707 O O . LEU D 4 89 ? 168.646 202.526 137.704 1.00 73.12 89 LEU D O 1
ATOM 7712 N N . LEU D 4 90 ? 169.678 200.551 137.376 1.00 74.32 90 LEU D N 1
ATOM 7713 C CA . LEU D 4 90 ? 170.925 201.182 136.959 1.00 74.32 90 LEU D CA 1
ATOM 7714 C C . LEU D 4 90 ? 170.787 201.882 135.614 1.00 74.32 90 LEU D C 1
ATOM 7715 O O . LEU D 4 90 ? 171.461 202.889 135.371 1.00 74.32 90 LEU D O 1
ATOM 7720 N N . THR D 4 91 ? 169.929 201.372 134.729 1.00 78.81 91 THR D N 1
ATOM 7721 C CA . THR D 4 91 ? 169.756 202.006 133.429 1.00 78.81 91 THR D CA 1
ATOM 7722 C C . THR D 4 91 ? 169.035 203.344 133.521 1.00 78.81 91 THR D C 1
ATOM 7723 O O . THR D 4 91 ? 168.975 204.064 132.518 1.00 78.81 91 THR D O 1
ATOM 7727 N N . LEU D 4 92 ? 168.495 203.696 134.691 1.00 82.86 92 LEU D N 1
ATOM 7728 C CA . LEU D 4 92 ? 167.868 205.001 134.864 1.00 82.86 92 LEU D CA 1
ATOM 7729 C C . LEU D 4 92 ? 168.867 206.139 134.705 1.00 82.86 92 LEU D C 1
ATOM 7730 O O . LEU D 4 92 ? 168.457 207.292 134.533 1.00 82.86 92 LEU D O 1
ATOM 7735 N N . PHE D 4 93 ? 170.167 205.842 134.762 1.00 89.77 93 PHE D N 1
ATOM 7736 C CA . PHE D 4 93 ? 171.192 206.820 134.423 1.00 89.77 93 PHE D CA 1
ATOM 7737 C C . PHE D 4 93 ? 171.275 207.082 132.926 1.00 89.77 93 PHE D C 1
ATOM 7738 O O . PHE D 4 93 ? 172.050 207.951 132.515 1.00 89.77 93 PHE D O 1
ATOM 7746 N N . ARG D 4 94 ? 170.528 206.330 132.114 1.00 95.29 94 ARG D N 1
ATOM 7747 C CA . ARG D 4 94 ? 170.445 206.447 130.659 1.00 95.29 94 ARG D CA 1
ATOM 7748 C C . ARG D 4 94 ? 171.782 206.203 129.963 1.00 95.29 94 ARG D C 1
ATOM 7749 O O . ARG D 4 94 ? 171.895 206.426 128.750 1.00 95.29 94 ARG D O 1
ATOM 7757 N N . ALA D 4 95 ? 172.785 205.701 130.689 1.00 101.09 95 ALA D N 1
ATOM 7758 C CA . ALA D 4 95 ? 174.098 205.474 130.092 1.00 101.09 95 ALA D CA 1
ATOM 7759 C C . ALA D 4 95 ? 174.027 204.461 128.954 1.00 101.09 95 ALA D C 1
ATOM 7760 O O . ALA D 4 95 ? 174.645 204.656 127.901 1.00 101.09 95 ALA D O 1
ATOM 7762 N N . GLY D 4 96 ? 173.283 203.384 129.143 1.00 87.81 96 GLY D N 1
ATOM 7763 C CA . GLY D 4 96 ? 173.145 202.369 128.122 1.00 87.81 96 GLY D CA 1
ATOM 7764 C C . GLY D 4 96 ? 172.967 201.004 128.754 1.00 87.81 96 GLY D C 1
ATOM 7765 O O . GLY D 4 96 ? 172.786 200.876 129.962 1.00 87.81 96 GLY D O 1
ATOM 7766 N N . HIS D 4 97 ? 173.023 199.981 127.904 1.00 70.39 97 HIS D N 1
ATOM 7767 C CA . HIS D 4 97 ? 172.838 198.609 128.352 1.00 70.39 97 HIS D CA 1
ATOM 7768 C C . HIS D 4 97 ? 173.377 197.659 127.293 1.00 70.39 97 HIS D C 1
ATOM 7769 O O . HIS D 4 97 ? 173.182 197.884 126.096 1.00 70.39 97 HIS D O 1
ATOM 7776 N N . ASP D 4 98 ? 174.051 196.604 127.742 1.00 62.67 98 ASP D N 1
ATOM 7777 C CA . ASP D 4 98 ? 174.549 195.590 126.826 1.00 62.67 98 ASP D CA 1
ATOM 7778 C C . ASP D 4 98 ? 173.395 194.745 126.295 1.00 62.67 98 ASP D C 1
ATOM 7779 O O . ASP D 4 98 ? 172.331 194.638 126.909 1.00 62.67 98 ASP D O 1
ATOM 7784 N N . GLN D 4 99 ? 173.619 194.136 125.133 1.00 46.35 99 GLN D N 1
ATOM 7785 C CA . GLN D 4 99 ? 172.565 193.401 124.452 1.00 46.35 99 GLN D CA 1
ATOM 7786 C C . GLN D 4 99 ? 173.178 192.337 123.555 1.00 46.35 99 GLN D C 1
ATOM 7787 O O . GLN D 4 99 ? 174.187 192.582 122.890 1.00 46.35 99 GLN D O 1
ATOM 7793 N N . VAL D 4 100 ? 172.559 191.160 123.542 1.00 36.60 100 VAL D N 1
ATOM 7794 C CA . VAL D 4 100 ? 172.957 190.078 122.649 1.00 36.60 100 VAL D CA 1
ATOM 7795 C C . VAL D 4 100 ? 172.286 190.289 121.299 1.00 36.60 100 VAL D C 1
ATOM 7796 O O . VAL D 4 100 ? 171.065 190.467 121.219 1.00 36.60 100 VAL D O 1
ATOM 7800 N N . VAL D 4 101 ? 173.085 190.280 120.236 1.00 34.91 101 VAL D N 1
ATOM 7801 C CA . VAL D 4 101 ? 172.629 190.642 118.900 1.00 34.91 101 VAL D CA 1
ATOM 7802 C C . VAL D 4 101 ? 172.868 189.471 117.957 1.00 34.91 101 VAL D C 1
ATOM 7803 O O . VAL D 4 101 ? 173.944 188.864 117.970 1.00 34.91 101 VAL D O 1
ATOM 7807 N N . VAL D 4 102 ? 171.859 189.150 117.150 1.00 33.00 102 VAL D N 1
ATOM 7808 C CA . VAL D 4 102 ? 171.920 188.069 116.176 1.00 33.00 102 VAL D CA 1
ATOM 7809 C C . VAL D 4 102 ? 171.654 188.653 114.795 1.00 33.00 102 VAL D C 1
ATOM 7810 O O . VAL D 4 102 ? 170.790 189.521 114.637 1.00 33.00 102 VAL D O 1
ATOM 7814 N N . LEU D 4 103 ? 172.410 188.195 113.801 1.00 42.31 103 LEU D N 1
ATOM 7815 C CA . LEU D 4 103 ? 172.188 188.650 112.435 1.00 42.31 103 LEU D CA 1
ATOM 7816 C C . LEU D 4 103 ? 170.879 188.089 111.893 1.00 42.31 103 LEU D C 1
ATOM 7817 O O . LEU D 4 103 ? 170.524 186.935 112.152 1.00 42.31 103 LEU D O 1
ATOM 7822 N N . LEU D 4 104 ? 170.157 188.917 111.134 1.00 49.07 104 LEU D N 1
ATOM 7823 C CA . LEU D 4 104 ? 168.833 188.535 110.654 1.00 49.07 104 LEU D CA 1
ATOM 7824 C C . LEU D 4 104 ? 168.888 187.683 109.394 1.00 49.07 104 LEU D C 1
ATOM 7825 O O . LEU D 4 104 ? 167.949 186.927 109.123 1.00 49.07 104 LEU D O 1
ATOM 7830 N N . HIS D 4 105 ? 169.959 187.789 108.609 1.00 60.05 105 HIS D N 1
ATOM 7831 C 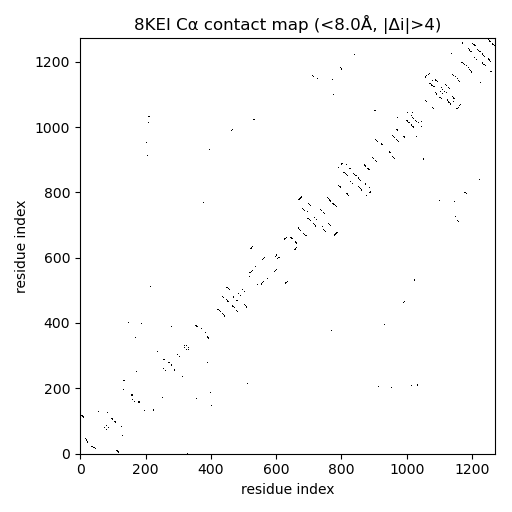CA . HIS D 4 105 ? 170.051 187.008 107.382 1.00 60.05 105 HIS D CA 1
ATOM 7832 C C . HIS D 4 105 ? 170.377 185.542 107.635 1.00 60.05 105 HIS D C 1
ATOM 7833 O O . HIS D 4 105 ? 170.348 184.749 106.689 1.00 60.05 105 HIS D O 1
ATOM 7840 N N . ASP D 4 106 ? 170.685 185.164 108.878 1.00 59.09 106 ASP D N 1
ATOM 7841 C CA . ASP D 4 106 ? 171.067 183.797 109.197 1.00 59.09 106 ASP D CA 1
ATOM 7842 C C . ASP D 4 106 ? 169.980 182.989 109.892 1.00 59.09 106 ASP D C 1
ATOM 7843 O O . ASP D 4 106 ? 170.061 181.758 109.889 1.00 59.09 106 ASP D O 1
ATOM 7848 N N . VAL D 4 107 ? 168.976 183.635 110.485 1.00 56.55 107 VAL D N 1
ATOM 7849 C CA . VAL D 4 107 ? 167.926 182.893 111.173 1.00 56.55 107 VAL D CA 1
ATOM 7850 C C . VAL D 4 107 ? 167.051 182.186 110.147 1.00 56.55 107 VAL D C 1
ATOM 7851 O O . VAL D 4 107 ? 166.570 182.798 109.185 1.00 56.55 107 VAL D O 1
ATOM 7855 N N . ARG D 4 108 ? 166.851 180.883 110.344 1.00 74.02 108 ARG D N 1
ATOM 7856 C CA . ARG D 4 108 ? 166.099 180.068 109.395 1.00 74.02 108 ARG D CA 1
ATOM 7857 C C . ARG D 4 108 ? 164.597 180.133 109.661 1.00 74.02 108 ARG D C 1
ATOM 7858 O O . ARG D 4 108 ? 163.823 180.541 108.790 1.00 74.02 108 ARG D O 1
ATOM 7866 N N . ASP D 4 109 ? 164.175 179.738 110.858 1.00 72.59 109 ASP D N 1
ATOM 7867 C CA . ASP D 4 109 ? 162.762 179.728 111.214 1.00 72.59 109 ASP D CA 1
ATOM 7868 C C . ASP D 4 109 ? 162.648 179.799 112.732 1.00 72.59 109 ASP D C 1
ATOM 7869 O O . ASP D 4 109 ? 163.647 179.743 113.454 1.00 72.59 109 ASP D O 1
ATOM 7874 N N . VAL D 4 110 ? 161.413 179.922 113.211 1.00 56.00 110 VAL D N 1
ATOM 7875 C CA . VAL D 4 110 ? 161.120 179.997 114.636 1.00 56.00 110 VAL D CA 1
ATOM 7876 C C . VAL D 4 110 ? 160.221 178.827 115.005 1.00 56.00 110 VAL D C 1
ATOM 7877 O O . VAL D 4 110 ? 159.217 178.568 114.330 1.00 56.00 110 VAL D O 1
ATOM 7881 N N . SER D 4 111 ? 160.590 178.113 116.064 1.00 50.97 111 SER D N 1
ATOM 7882 C CA . SER D 4 111 ? 159.837 176.963 116.539 1.00 50.97 111 SER D CA 1
ATOM 7883 C C . SER D 4 111 ? 159.696 177.044 118.050 1.00 50.97 111 SER D C 1
ATOM 7884 O O . SER D 4 111 ? 160.629 177.451 118.748 1.00 50.97 111 SER D O 1
ATOM 7887 N N . VAL D 4 112 ? 158.530 176.652 118.551 1.00 55.52 112 VAL D N 1
ATOM 7888 C CA . VAL D 4 112 ? 158.257 176.708 119.982 1.00 55.52 112 VAL D CA 1
ATOM 7889 C C . VAL D 4 112 ? 158.832 175.468 120.650 1.00 55.52 112 VAL D C 1
ATOM 7890 O O . VAL D 4 112 ? 158.512 174.335 120.270 1.00 55.52 112 VAL D O 1
ATOM 7894 N N . GLU D 4 113 ? 159.677 175.678 121.652 1.00 64.65 113 GLU D N 1
ATOM 7895 C CA . GLU D 4 113 ? 160.298 174.601 122.406 1.00 64.65 113 GLU D CA 1
ATOM 7896 C C . GLU D 4 113 ? 159.504 174.343 123.681 1.00 64.65 113 GLU D C 1
ATOM 7897 O O . GLU D 4 113 ? 158.508 175.013 123.968 1.00 64.65 113 GLU D O 1
ATOM 7903 N N . GLU D 4 114 ? 159.952 173.351 124.446 1.00 70.19 114 GLU D N 1
ATOM 7904 C CA . GLU D 4 114 ? 159.275 172.931 125.664 1.00 70.19 114 GLU D CA 1
ATOM 7905 C C . GLU D 4 114 ? 160.259 172.813 126.822 1.00 70.19 114 GLU D C 1
ATOM 7906 O O . GLU D 4 114 ? 161.336 172.225 126.679 1.00 70.19 114 GLU D O 1
ATOM 7912 N N . GLU D 4 115 ? 159.881 173.370 127.972 1.00 72.75 115 GLU D N 1
ATOM 7913 C CA . GLU D 4 115 ? 160.658 173.263 129.201 1.00 72.75 115 GLU D CA 1
ATOM 7914 C C . GLU D 4 115 ? 159.861 172.450 130.210 1.00 72.75 115 GLU D C 1
ATOM 7915 O O . GLU D 4 115 ? 158.675 172.716 130.425 1.00 72.75 115 GLU D O 1
ATOM 7921 N N . LYS D 4 116 ? 160.507 171.464 130.825 1.00 69.57 116 LYS D N 1
ATOM 7922 C CA . LYS D 4 116 ? 159.832 170.525 131.713 1.00 69.57 116 LYS D CA 1
ATOM 7923 C C . LYS D 4 116 ? 160.036 170.945 133.164 1.00 69.57 116 LYS D C 1
ATOM 7924 O O . LYS D 4 116 ? 161.175 171.078 133.623 1.00 69.57 116 LYS D O 1
ATOM 7930 N N . VAL D 4 117 ? 158.932 171.147 133.878 1.00 62.18 117 VAL D N 1
ATOM 7931 C CA . VAL D 4 117 ? 158.940 171.407 135.313 1.00 62.18 117 VAL D CA 1
ATOM 7932 C C . VAL D 4 117 ? 158.433 170.155 136.013 1.00 62.18 117 VAL D C 1
ATOM 7933 O O . VAL D 4 117 ? 157.444 169.551 135.581 1.00 62.18 117 VAL D O 1
ATOM 7937 N N . ARG D 4 118 ? 159.120 169.762 137.089 1.00 57.04 118 ARG D N 1
ATOM 7938 C CA . ARG D 4 118 ? 158.927 168.434 137.667 1.00 57.04 118 ARG D CA 1
ATOM 7939 C C . ARG D 4 118 ? 157.481 168.206 138.097 1.00 57.04 118 ARG D C 1
ATOM 7940 O O . ARG D 4 118 ? 156.786 167.343 137.548 1.00 57.04 118 ARG D O 1
ATOM 7948 N N . TYR D 4 119 ? 157.007 168.971 139.077 1.00 54.80 119 TYR D N 1
ATOM 7949 C CA . TYR D 4 119 ? 155.698 168.732 139.668 1.00 54.80 119 TYR D CA 1
ATOM 7950 C C . TYR D 4 119 ? 154.659 169.782 139.304 1.00 54.80 119 TYR D C 1
ATOM 7951 O O . TYR D 4 119 ? 153.536 169.716 139.815 1.00 54.80 119 TYR D O 1
ATOM 7960 N N . PHE D 4 120 ? 154.987 170.742 138.441 1.00 55.86 120 PHE D N 1
ATOM 7961 C CA . PHE D 4 1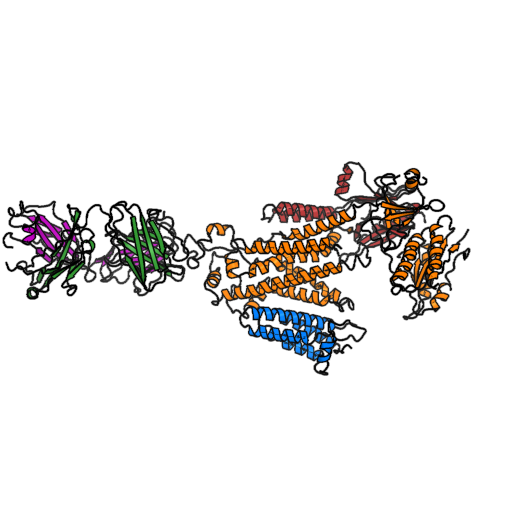20 ? 154.073 171.836 138.106 1.00 55.86 120 PHE D CA 1
ATOM 7962 C C . PHE D 4 120 ? 154.044 172.044 136.594 1.00 55.86 120 PHE D C 1
ATOM 7963 O O . PHE D 4 120 ? 154.789 172.871 136.061 1.00 55.86 120 PHE D O 1
ATOM 7971 N N . GLY D 4 121 ? 153.169 171.304 135.917 1.00 61.14 121 GLY D N 1
ATOM 7972 C CA . GLY D 4 121 ? 152.885 171.555 134.512 1.00 61.14 121 GLY D CA 1
ATOM 7973 C C . GLY D 4 121 ? 154.111 171.484 133.626 1.00 61.14 121 GLY D C 1
ATOM 7974 O O . GLY D 4 121 ? 154.954 170.588 133.747 1.00 61.14 121 GLY D O 1
ATOM 7975 N N . LYS D 4 122 ? 154.214 172.451 132.716 1.00 67.24 122 LYS D N 1
ATOM 7976 C CA . LYS D 4 122 ? 155.279 172.486 131.727 1.00 67.24 122 LYS D CA 1
ATOM 7977 C C . LYS D 4 122 ? 155.537 173.934 131.337 1.00 67.24 122 LYS D C 1
ATOM 7978 O O . LYS D 4 122 ? 154.717 174.820 131.589 1.00 67.24 122 LYS D O 1
ATOM 7984 N N . GLY D 4 123 ? 156.691 174.167 130.715 1.00 68.55 123 GLY D N 1
ATOM 7985 C CA . GLY D 4 123 ? 157.106 175.497 130.309 1.00 68.55 123 GLY D CA 1
ATOM 7986 C C . GLY D 4 123 ? 157.169 175.626 128.799 1.00 68.55 123 GLY D C 1
ATOM 7987 O O . GLY D 4 123 ? 157.483 174.666 128.093 1.00 68.55 123 GLY D O 1
ATOM 7988 N N . TYR D 4 124 ? 156.873 176.827 128.307 1.00 64.53 124 TYR D N 1
ATOM 7989 C CA . TYR D 4 124 ? 156.846 177.110 126.880 1.00 64.53 124 TYR D CA 1
ATOM 7990 C C . TYR D 4 124 ? 157.649 178.370 126.590 1.00 64.53 124 TYR D C 1
ATOM 7991 O O . TYR D 4 124 ? 157.664 179.312 127.386 1.00 64.53 124 TYR D O 1
ATOM 8000 N N . MET D 4 125 ? 158.317 178.375 125.439 1.00 54.15 125 MET D N 1
ATOM 8001 C CA . MET D 4 125 ? 159.030 179.552 124.960 1.00 54.15 125 MET D CA 1
ATOM 8002 C C . MET D 4 125 ? 159.288 179.380 123.470 1.00 54.15 125 MET D C 1
ATOM 8003 O O . MET D 4 125 ? 159.116 178.295 122.911 1.00 54.15 125 MET D O 1
ATOM 8008 N N . VAL D 4 126 ? 159.709 180.470 122.834 1.00 42.14 126 VAL D N 1
ATOM 8009 C CA . VAL D 4 126 ? 159.987 180.499 121.403 1.00 42.14 126 VAL D CA 1
ATOM 8010 C C . VAL D 4 126 ? 161.488 180.652 121.203 1.00 42.14 126 VAL D C 1
ATOM 8011 O O . VAL D 4 126 ? 162.124 181.502 121.837 1.00 42.14 126 VAL D O 1
ATOM 8015 N N . VAL D 4 127 ? 162.057 179.814 120.338 1.00 42.08 127 VAL D N 1
ATOM 8016 C CA . VAL D 4 127 ? 163.484 179.835 120.056 1.00 42.08 127 VAL D CA 1
ATOM 8017 C C . VAL D 4 127 ? 163.689 180.131 118.577 1.00 42.08 127 VAL D C 1
ATOM 8018 O O . VAL D 4 127 ? 162.784 179.979 117.753 1.00 42.08 127 VAL D O 1
ATOM 8022 N N . LEU D 4 128 ? 164.901 180.566 118.248 1.00 45.28 128 LEU D N 1
ATOM 8023 C CA . LEU D 4 128 ? 165.298 180.844 116.874 1.00 45.28 128 LEU D CA 1
ATOM 8024 C C . LEU D 4 128 ? 166.218 179.728 116.402 1.00 45.28 128 LEU D C 1
ATOM 8025 O O . LEU D 4 128 ? 167.255 179.472 117.023 1.00 45.28 128 LEU D O 1
ATOM 8030 N N . ARG D 4 129 ? 165.842 179.069 115.309 1.00 62.48 129 ARG D N 1
ATOM 8031 C CA . ARG D 4 129 ? 166.645 177.986 114.744 1.00 62.48 129 ARG D CA 1
ATOM 8032 C C . ARG D 4 129 ? 167.658 178.600 113.788 1.00 62.48 129 ARG D C 1
ATOM 8033 O O . ARG D 4 129 ? 167.431 178.696 112.582 1.00 62.48 129 ARG D O 1
ATOM 8041 N N . LEU D 4 130 ? 168.793 179.023 114.338 1.00 49.03 130 LEU D N 1
ATOM 8042 C CA . LEU D 4 130 ? 169.824 179.661 113.534 1.00 49.03 130 LEU D CA 1
ATOM 8043 C C . LEU D 4 130 ? 170.478 178.656 112.592 1.00 49.03 130 LEU D C 1
ATOM 8044 O O . LEU D 4 130 ? 170.625 177.473 112.910 1.00 49.03 130 LEU D O 1
ATOM 8049 N N . ALA D 4 131 ? 170.873 179.144 111.415 1.00 51.60 131 ALA D N 1
ATOM 8050 C CA . ALA D 4 131 ? 171.443 178.272 110.396 1.00 51.60 131 ALA D CA 1
ATOM 8051 C C . ALA D 4 131 ? 172.850 177.806 110.743 1.00 51.60 131 ALA D C 1
ATOM 8052 O O . ALA D 4 131 ? 173.305 176.799 110.193 1.00 51.60 131 ALA D O 1
ATOM 8054 N N . THR D 4 132 ? 173.548 178.513 111.634 1.00 51.47 132 THR D N 1
ATOM 8055 C CA . THR D 4 132 ? 174.908 178.116 111.981 1.00 51.47 132 THR D CA 1
ATOM 8056 C C . THR D 4 132 ? 174.936 176.767 112.689 1.00 51.47 132 THR D C 1
ATOM 8057 O O . THR D 4 132 ? 175.919 176.028 112.569 1.00 51.47 132 THR D O 1
ATOM 8061 N N . GLY D 4 133 ? 173.876 176.422 113.416 1.00 53.20 133 GLY D N 1
ATOM 8062 C CA . GLY D 4 133 ? 173.792 175.109 114.023 1.00 53.20 133 GLY D CA 1
ATOM 8063 C C . GLY D 4 133 ? 173.386 175.091 115.482 1.00 53.20 133 GLY D C 1
ATOM 8064 O O . GLY D 4 133 ? 173.476 174.049 116.137 1.00 53.20 133 GLY D O 1
ATOM 8065 N N . PHE D 4 134 ? 172.937 176.227 116.008 1.00 46.13 134 PHE D N 1
ATOM 8066 C CA . PHE D 4 134 ? 172.535 176.313 117.404 1.00 46.13 134 PHE D CA 1
ATOM 8067 C C . PHE D 4 134 ? 171.220 177.073 117.506 1.00 46.13 134 PHE D C 1
ATOM 8068 O O . PHE D 4 134 ? 170.858 177.853 116.623 1.00 46.13 134 PHE D O 1
ATOM 8076 N N . SER D 4 135 ? 170.505 176.829 118.600 1.00 40.14 135 SER D N 1
ATOM 8077 C CA . SER D 4 135 ? 169.202 177.430 118.847 1.00 40.14 135 SER D CA 1
ATOM 8078 C C . SER D 4 135 ? 169.299 178.397 120.018 1.00 40.14 135 SER D C 1
ATOM 8079 O O . SER D 4 135 ? 169.748 178.020 121.105 1.00 40.14 135 SER D O 1
ATOM 8082 N N . HIS D 4 136 ? 168.871 179.638 119.794 1.00 41.91 136 HIS D N 1
ATOM 8083 C CA . HIS D 4 136 ? 168.924 180.679 120.811 1.00 41.91 136 HIS D CA 1
ATOM 8084 C C . HIS D 4 136 ? 167.514 181.056 121.234 1.00 41.91 136 HIS D C 1
ATOM 8085 O O . HIS D 4 136 ? 166.742 181.556 120.401 1.00 41.91 136 HIS D O 1
ATOM 8092 N N . PRO D 4 137 ? 167.129 180.837 122.491 1.00 36.83 137 PRO D N 1
ATOM 8093 C CA . PRO D 4 137 ? 165.774 181.204 122.921 1.00 36.83 137 PRO D CA 1
ATOM 8094 C C . PRO D 4 137 ? 165.554 182.707 122.858 1.00 36.83 137 PRO D C 1
ATOM 8095 O O . PRO D 4 137 ? 166.474 183.503 123.059 1.00 36.83 137 PRO D O 1
ATOM 8099 N N . LEU D 4 138 ? 164.309 183.092 122.572 1.00 35.49 138 LEU D N 1
ATOM 8100 C CA . LEU D 4 138 ? 163.980 184.511 122.484 1.00 35.49 138 LEU D CA 1
ATOM 8101 C C . LEU D 4 138 ? 163.956 185.161 123.862 1.00 35.49 138 LEU D C 1
ATOM 8102 O O . LEU D 4 138 ? 164.424 186.292 124.028 1.00 35.49 138 LEU D O 1
ATOM 8107 N N . THR D 4 139 ? 163.409 184.470 124.857 1.00 44.79 139 THR D N 1
ATOM 8108 C CA . THR D 4 139 ? 163.397 184.956 126.229 1.00 44.79 139 THR D CA 1
ATOM 8109 C C . THR D 4 139 ? 163.994 183.898 127.141 1.00 44.79 139 THR D C 1
ATOM 8110 O O . THR D 4 139 ? 163.700 182.707 127.001 1.00 44.79 139 THR D O 1
ATOM 8114 N N . GLN D 4 140 ? 164.834 184.340 128.078 1.00 54.15 140 GLN D N 1
ATOM 8115 C CA . GLN D 4 140 ? 165.522 183.403 128.956 1.00 54.15 140 GLN D CA 1
ATOM 8116 C C . GLN D 4 140 ? 164.575 182.677 129.902 1.00 54.15 140 GLN D C 1
ATOM 8117 O O . GLN D 4 140 ? 164.918 181.593 130.386 1.00 54.15 140 GLN D O 1
ATOM 8123 N N . SER D 4 141 ? 163.407 183.244 130.179 1.00 54.30 141 SER D N 1
ATOM 8124 C CA . SER D 4 141 ? 162.433 182.618 131.058 1.00 54.30 141 SER D CA 1
ATOM 8125 C C . SER D 4 141 ? 161.461 181.779 130.230 1.00 54.30 141 SER D C 1
ATOM 8126 O O . SER D 4 141 ? 161.660 181.553 129.034 1.00 54.30 141 SER D O 1
ATOM 8129 N N . ALA D 4 142 ? 160.391 181.308 130.866 1.00 57.56 142 ALA D N 1
ATOM 8130 C CA . ALA D 4 142 ? 159.348 180.547 130.197 1.00 57.56 142 ALA D CA 1
ATOM 8131 C C . ALA D 4 142 ? 158.004 180.937 130.798 1.00 57.56 142 ALA D C 1
ATOM 8132 O O . ALA D 4 142 ? 157.919 181.814 131.663 1.00 57.56 142 ALA D O 1
ATOM 8134 N N . VAL D 4 143 ? 156.944 180.282 130.334 1.00 60.55 143 VAL D N 1
ATOM 8135 C CA . VAL D 4 143 ? 155.595 180.530 130.829 1.00 60.55 143 VAL D CA 1
ATOM 8136 C C . VAL D 4 143 ? 154.885 179.196 131.008 1.00 60.55 143 VAL D C 1
ATOM 8137 O O . VAL D 4 143 ? 155.037 178.284 130.189 1.00 60.55 143 VAL D O 1
ATOM 8141 N N . MET D 4 144 ? 154.114 179.083 132.086 1.00 68.58 144 MET D N 1
ATOM 8142 C CA . MET D 4 144 ? 153.322 177.890 132.349 1.00 68.58 144 MET D CA 1
ATOM 8143 C C . MET D 4 144 ? 151.962 178.030 131.678 1.00 68.58 144 MET D C 1
ATOM 8144 O O . MET D 4 144 ? 151.255 179.019 131.894 1.00 68.58 144 MET D O 1
ATOM 8149 N N . GLY D 4 145 ? 151.600 177.037 130.869 1.00 77.79 145 GLY D N 1
ATOM 8150 C CA . GLY D 4 145 ? 150.358 177.133 130.130 1.00 77.79 145 GLY D CA 1
ATOM 8151 C C . GLY D 4 145 ? 150.437 178.200 129.051 1.00 77.79 145 GLY D C 1
ATOM 8152 O O . GLY D 4 145 ? 151.510 178.522 128.530 1.00 77.79 145 GLY D O 1
ATOM 8153 N N . HIS D 4 146 ? 149.273 178.758 128.714 1.00 82.54 146 HIS D N 1
ATOM 8154 C CA . HIS D 4 146 ? 149.160 179.821 127.713 1.00 82.54 146 HIS D CA 1
ATOM 8155 C C . HIS D 4 146 ? 149.787 179.398 126.385 1.00 82.54 146 HIS D C 1
ATOM 8156 O O . HIS D 4 146 ? 150.600 180.115 125.797 1.00 82.54 146 HIS D O 1
ATOM 8163 N N . ARG D 4 147 ? 149.408 178.207 125.918 1.00 75.09 147 ARG D N 1
ATOM 8164 C CA . ARG D 4 147 ? 149.924 177.711 124.647 1.00 75.09 147 ARG D CA 1
ATOM 8165 C C . ARG D 4 147 ? 149.505 178.608 123.489 1.00 75.09 147 ARG D C 1
ATOM 8166 O O . ARG D 4 147 ? 150.306 178.890 122.587 1.00 75.09 147 ARG D O 1
ATOM 8174 N N . SER D 4 148 ? 148.252 179.071 123.503 1.00 74.98 148 SER D N 1
ATOM 8175 C CA . SER D 4 148 ? 147.726 179.845 122.384 1.00 74.98 148 SER D CA 1
ATOM 8176 C C . SER D 4 148 ? 148.494 181.147 122.192 1.00 74.98 148 SER D C 1
ATOM 8177 O O . SER D 4 148 ? 148.778 181.543 121.057 1.00 74.98 148 SER D O 1
ATOM 8180 N N . ASP D 4 149 ? 148.830 181.830 123.288 1.00 72.44 149 ASP D N 1
ATOM 8181 C CA . ASP D 4 149 ? 149.567 183.084 123.174 1.00 72.44 149 ASP D CA 1
ATOM 8182 C C . ASP D 4 149 ? 150.938 182.861 122.547 1.00 72.44 149 ASP D C 1
ATOM 8183 O O . ASP D 4 149 ? 151.368 183.633 121.680 1.00 72.44 149 ASP D O 1
ATOM 8188 N N . VAL D 4 150 ? 151.634 181.802 122.966 1.00 65.40 150 VAL D N 1
ATOM 8189 C CA . VAL D 4 150 ? 152.962 181.522 122.429 1.00 65.40 150 VAL D CA 1
ATOM 8190 C C . VAL D 4 150 ? 152.880 181.165 120.951 1.00 65.40 150 VAL D C 1
ATOM 8191 O O . VAL D 4 150 ? 153.700 181.620 120.144 1.00 65.40 150 VAL D O 1
ATOM 8195 N N . GLU D 4 151 ? 151.896 180.344 120.571 1.00 72.24 151 GLU D N 1
ATOM 8196 C CA . GLU D 4 151 ? 151.718 180.024 119.156 1.00 72.24 151 GLU D CA 1
ATOM 8197 C C . GLU D 4 151 ? 151.384 181.259 118.326 1.00 72.24 151 GLU D C 1
ATOM 8198 O O . GLU D 4 151 ? 151.881 181.407 117.204 1.00 72.24 151 GLU D O 1
ATOM 8204 N N . ALA D 4 152 ? 150.541 182.151 118.851 1.00 69.70 152 ALA D N 1
ATOM 8205 C CA . ALA D 4 152 ? 150.228 183.382 118.130 1.00 69.70 152 ALA D CA 1
ATOM 8206 C C . ALA D 4 152 ? 151.469 184.249 117.950 1.00 69.70 152 ALA D C 1
ATOM 8207 O O . ALA D 4 152 ? 151.687 184.822 116.874 1.00 69.70 152 ALA D O 1
ATOM 8209 N N . ILE D 4 153 ? 152.294 184.357 118.994 1.00 63.06 153 ILE D N 1
ATOM 8210 C CA . ILE D 4 153 ? 153.528 185.132 118.891 1.00 63.06 153 ILE D CA 1
ATOM 8211 C C . ILE D 4 153 ? 154.458 184.517 117.851 1.00 63.06 153 ILE D C 1
ATOM 8212 O O . ILE D 4 153 ? 155.064 185.226 117.035 1.00 63.06 153 ILE D O 1
ATOM 8217 N N . ALA D 4 154 ? 154.581 183.187 117.862 1.00 62.33 154 ALA D N 1
ATOM 8218 C CA . ALA D 4 154 ? 155.432 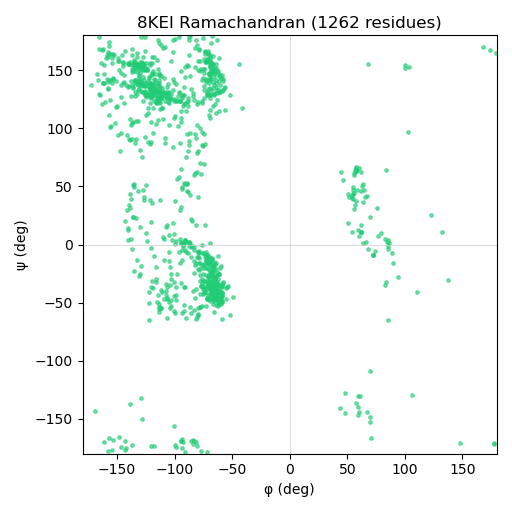182.513 116.887 1.00 62.33 154 ALA D CA 1
ATOM 8219 C C . ALA D 4 154 ? 154.924 182.730 115.468 1.00 62.33 154 ALA D C 1
ATOM 8220 O O . ALA D 4 154 ? 155.716 182.938 114.543 1.00 62.33 154 ALA D O 1
ATOM 8222 N N . LYS D 4 155 ? 153.604 182.678 115.277 1.00 67.85 155 LYS D N 1
ATOM 8223 C CA . LYS D 4 155 ? 153.035 182.915 113.954 1.00 67.85 155 LYS D CA 1
ATOM 8224 C C . LYS D 4 155 ? 153.295 184.342 113.489 1.00 67.85 155 LYS D C 1
ATOM 8225 O O . LYS D 4 155 ? 153.611 184.573 112.316 1.00 67.85 155 LYS D O 1
ATOM 8231 N N . LEU D 4 156 ? 153.160 185.314 114.395 1.00 64.03 156 LEU D N 1
ATOM 8232 C CA . LEU D 4 156 ? 153.441 186.701 114.036 1.00 64.03 156 LEU D CA 1
ATOM 8233 C C . LEU D 4 156 ? 154.898 186.878 113.624 1.00 64.03 156 LEU D C 1
ATOM 8234 O O . LEU D 4 156 ? 155.196 187.539 112.618 1.00 64.03 156 LEU D O 1
ATOM 8239 N N . ILE D 4 157 ? 155.820 186.285 114.386 1.00 60.70 157 ILE D N 1
ATOM 8240 C CA . ILE D 4 157 ? 157.238 186.388 114.047 1.00 60.70 157 ILE D CA 1
ATOM 8241 C C . ILE D 4 157 ? 157.516 185.714 112.709 1.00 60.70 157 ILE D C 1
ATOM 8242 O O . ILE D 4 157 ? 158.282 186.230 111.884 1.00 60.70 157 ILE D O 1
ATOM 8247 N N . THR D 4 158 ? 156.898 184.554 112.470 1.00 65.63 158 THR D N 1
ATOM 8248 C CA . THR D 4 158 ? 157.078 183.863 111.197 1.00 65.63 158 THR D CA 1
ATOM 8249 C C . THR D 4 158 ? 156.588 184.716 110.037 1.00 65.63 158 THR D C 1
ATOM 8250 O O . THR D 4 158 ? 157.241 184.790 108.990 1.00 65.63 158 THR D O 1
ATOM 8254 N N . SER D 4 159 ? 155.433 185.363 110.206 1.00 68.50 159 SER D N 1
ATOM 8255 C CA . SER D 4 159 ? 154.899 186.215 109.150 1.00 68.50 159 SER D CA 1
ATOM 8256 C C . SER D 4 159 ? 155.818 187.398 108.876 1.00 68.50 159 SER D C 1
ATOM 8257 O O . SER D 4 159 ? 156.037 187.767 107.716 1.00 68.50 159 SER D O 1
ATOM 8260 N N . PHE D 4 160 ? 156.364 188.010 109.930 1.00 63.65 160 PHE D N 1
ATOM 8261 C CA . PHE D 4 160 ? 157.199 189.191 109.729 1.00 63.65 160 PHE D CA 1
ATOM 8262 C C . PHE D 4 160 ? 158.538 188.834 109.092 1.00 63.65 160 PHE D C 1
ATOM 8263 O O . PHE D 4 160 ? 158.981 189.498 108.147 1.00 63.65 160 PHE D O 1
ATOM 8271 N N . LEU D 4 161 ? 159.207 187.800 109.609 1.00 75.58 161 LEU D N 1
ATOM 8272 C CA . LEU D 4 161 ? 160.584 187.536 109.198 1.00 75.58 161 LEU D CA 1
ATOM 8273 C C . LEU D 4 161 ? 160.673 187.204 107.714 1.00 75.58 161 LEU D C 1
ATOM 8274 O O . LEU D 4 161 ? 161.547 187.718 107.007 1.00 75.58 161 LEU D O 1
ATOM 8279 N N . GLU D 4 162 ? 159.775 186.355 107.222 1.00 94.37 162 GLU D N 1
ATOM 8280 C CA . GLU D 4 162 ? 159.768 185.989 105.815 1.00 94.37 162 GLU D CA 1
ATOM 8281 C C . GLU D 4 162 ? 158.356 185.591 105.419 1.00 94.37 162 GLU D C 1
ATOM 8282 O O . GLU D 4 162 ? 157.635 184.971 106.205 1.00 94.37 162 GLU D O 1
ATOM 8288 N N . LEU D 4 163 ? 157.968 185.953 104.194 1.00 115.82 163 LEU D N 1
ATOM 8289 C CA . LEU D 4 163 ? 156.631 185.621 103.717 1.00 115.82 163 LEU D CA 1
ATOM 8290 C C . LEU D 4 163 ? 156.440 184.116 103.585 1.00 115.82 163 LEU D C 1
ATOM 8291 O O . LEU D 4 163 ? 155.317 183.619 103.724 1.00 115.82 163 LEU D O 1
ATOM 8296 N N . HIS D 4 164 ? 157.514 183.380 103.322 1.00 116.91 164 HIS D N 1
ATOM 8297 C CA . HIS D 4 164 ? 157.436 181.931 103.180 1.00 116.91 164 HIS D CA 1
ATOM 8298 C C . HIS D 4 164 ? 157.502 181.249 104.544 1.00 116.91 164 HIS D C 1
ATOM 8299 O O . HIS D 4 164 ? 158.168 180.225 104.708 1.00 116.91 164 HIS D O 1
ATOM 8306 N N . ALA E 5 1 ? 164.905 194.094 211.065 1.00 58.27 2 ALA E N 1
ATOM 8307 C CA . ALA E 5 1 ? 164.085 194.065 209.861 1.00 58.27 2 ALA E CA 1
ATOM 8308 C C . ALA E 5 1 ? 162.858 193.183 210.059 1.00 58.27 2 ALA E C 1
ATOM 8309 O O . ALA E 5 1 ? 161.759 193.525 209.623 1.00 58.27 2 ALA E O 1
ATOM 8311 N N . LEU E 5 2 ? 163.053 192.043 210.716 1.00 58.03 3 LEU E N 1
ATOM 8312 C CA . LEU E 5 2 ? 161.977 191.109 211.016 1.00 58.03 3 LEU E CA 1
ATOM 8313 C C . LEU E 5 2 ? 161.815 191.031 212.527 1.00 58.03 3 LEU E C 1
ATOM 8314 O O . LEU E 5 2 ? 162.771 190.716 213.242 1.00 58.03 3 LEU E O 1
ATOM 8319 N N . VAL E 5 3 ? 160.607 191.315 213.006 1.00 58.95 4 VAL E N 1
ATOM 8320 C CA . VAL E 5 3 ? 160.304 191.354 214.432 1.00 58.95 4 VAL E CA 1
ATOM 8321 C C . VAL E 5 3 ? 159.387 190.185 214.759 1.00 58.95 4 VAL E C 1
ATOM 8322 O O . VAL E 5 3 ? 158.345 190.006 214.117 1.00 58.95 4 VAL E O 1
ATOM 8326 N N . MET E 5 4 ? 159.779 189.388 215.750 1.00 56.72 5 MET E N 1
ATOM 8327 C CA . MET E 5 4 ? 159.006 188.232 216.183 1.00 56.72 5 MET E CA 1
ATOM 8328 C C . MET E 5 4 ? 158.790 188.342 217.684 1.00 56.72 5 MET E C 1
ATOM 8329 O O . MET E 5 4 ? 159.758 188.438 218.445 1.00 56.72 5 MET E O 1
ATOM 8334 N N . THR E 5 5 ? 157.528 188.330 218.109 1.00 50.34 6 THR E N 1
ATOM 8335 C CA . THR E 5 5 ? 157.173 188.554 219.502 1.00 50.34 6 THR E CA 1
ATOM 8336 C C . THR E 5 5 ? 156.208 187.478 219.979 1.00 50.34 6 THR E C 1
ATOM 8337 O O . THR E 5 5 ? 155.481 186.869 219.191 1.00 50.34 6 THR E O 1
ATOM 8341 N N . GLN E 5 6 ? 156.211 187.255 221.290 1.00 47.15 7 GLN E N 1
ATOM 8342 C CA . GLN E 5 6 ? 155.272 186.358 221.949 1.00 47.15 7 GLN E CA 1
ATOM 8343 C C . GLN E 5 6 ? 154.237 187.188 222.692 1.00 47.15 7 GLN E C 1
ATOM 8344 O O . GLN E 5 6 ? 154.594 188.055 223.496 1.00 47.15 7 GLN E O 1
ATOM 8350 N N . THR E 5 7 ? 152.960 186.923 222.418 1.00 53.42 8 THR E N 1
ATOM 8351 C CA . THR E 5 7 ? 151.896 187.717 223.032 1.00 53.42 8 THR E CA 1
ATOM 8352 C C . THR E 5 7 ? 151.874 187.607 224.552 1.00 53.42 8 THR E C 1
ATOM 8353 O O . THR E 5 7 ? 151.836 188.655 225.220 1.00 53.42 8 THR E O 1
ATOM 8357 N N . PRO E 5 8 ? 151.894 186.420 225.165 1.00 49.85 9 PRO E N 1
ATOM 8358 C CA . PRO E 5 8 ? 151.919 186.370 226.630 1.00 49.85 9 PRO E CA 1
ATOM 8359 C C . PRO E 5 8 ? 153.336 186.307 227.177 1.00 49.85 9 PRO E C 1
ATOM 8360 O O . PRO E 5 8 ? 154.191 185.565 226.691 1.00 49.85 9 PRO E O 1
ATOM 8364 N N . SER E 5 9 ? 153.580 187.103 228.217 1.00 48.79 10 SER E N 1
ATOM 8365 C CA . SER E 5 9 ? 154.898 187.151 228.836 1.00 48.79 10 SER E CA 1
ATOM 8366 C C . SER E 5 9 ? 155.042 186.151 229.975 1.00 48.79 10 SER E C 1
ATOM 8367 O O . SER E 5 9 ? 156.119 185.575 230.158 1.00 48.79 10 SER E O 1
ATOM 8370 N N . SER E 5 10 ? 153.977 185.933 230.750 1.00 44.98 11 SER E N 1
ATOM 8371 C CA . SER E 5 10 ? 154.032 184.980 231.857 1.00 44.98 11 SER E CA 1
ATOM 8372 C C . SER E 5 10 ? 152.607 184.497 232.127 1.00 44.98 11 SER E C 1
ATOM 8373 O O . SER E 5 10 ? 151.821 185.211 232.756 1.00 44.98 11 SER E O 1
ATOM 8376 N N . VAL E 5 11 ? 152.294 183.301 231.657 1.00 46.28 12 VAL E N 1
ATOM 8377 C CA . VAL E 5 11 ? 150.997 182.688 231.911 1.00 46.28 12 VAL E CA 1
ATOM 8378 C C . VAL E 5 11 ? 151.091 181.855 233.179 1.00 46.28 12 VAL E C 1
ATOM 8379 O O . VAL E 5 11 ? 152.161 181.361 233.548 1.00 46.28 12 VAL E O 1
ATOM 8383 N N . SER E 5 12 ? 149.959 181.705 233.860 1.00 52.55 13 SER E N 1
ATOM 8384 C CA . SER E 5 12 ? 149.873 180.900 235.069 1.00 52.55 13 SER E CA 1
ATOM 8385 C C . SER E 5 12 ? 148.759 179.881 234.900 1.00 52.55 13 SER E C 1
ATOM 8386 O O . SER E 5 12 ? 147.642 180.236 234.510 1.00 52.55 13 SER E O 1
ATOM 8389 N N . ALA E 5 13 ? 149.065 178.620 235.191 1.00 59.30 14 ALA E N 1
ATOM 8390 C CA . ALA E 5 13 ? 148.096 177.543 235.073 1.00 59.30 14 ALA E CA 1
ATOM 8391 C C . ALA E 5 13 ? 148.270 176.580 236.234 1.00 59.30 14 ALA E C 1
ATOM 8392 O O . ALA E 5 13 ? 149.394 176.207 236.579 1.00 59.30 14 ALA E O 1
ATOM 8394 N N . ALA E 5 14 ? 147.153 176.181 236.833 1.00 63.88 15 ALA E N 1
ATOM 8395 C CA . ALA E 5 14 ? 147.194 175.198 237.899 1.00 63.88 15 ALA E CA 1
ATOM 8396 C C . ALA E 5 14 ? 147.547 173.824 237.333 1.00 63.88 15 ALA E C 1
ATOM 8397 O O . ALA E 5 14 ? 147.502 173.588 236.122 1.00 63.88 15 ALA E O 1
ATOM 8399 N N . VAL E 5 15 ? 147.926 172.912 238.233 1.00 65.51 16 VAL E N 1
ATOM 8400 C CA . VAL E 5 15 ? 148.169 171.532 237.835 1.00 65.51 16 VAL E CA 1
ATOM 8401 C C . VAL E 5 15 ? 146.898 170.979 237.208 1.00 65.51 16 VAL E C 1
ATOM 8402 O O . VAL E 5 15 ? 145.786 171.279 237.662 1.00 65.51 16 VAL E O 1
ATOM 8406 N N . ARG E 5 16 ? 147.052 170.186 236.141 1.00 70.42 17 ARG E N 1
ATOM 8407 C CA . ARG E 5 16 ? 145.908 169.635 235.406 1.00 70.42 17 ARG E CA 1
ATOM 8408 C C . ARG E 5 16 ? 145.065 170.749 234.785 1.00 70.42 17 ARG E C 1
ATOM 8409 O O . ARG E 5 16 ? 143.842 170.793 234.935 1.00 70.42 17 ARG E O 1
ATOM 8417 N N . GLY E 5 17 ? 145.737 171.658 234.078 1.00 60.39 18 GLY E N 1
ATOM 8418 C CA . GLY E 5 17 ? 145.111 172.789 233.430 1.00 60.39 18 GLY E CA 1
ATOM 8419 C C . GLY E 5 17 ? 145.509 172.878 231.967 1.00 60.39 18 GLY E C 1
ATOM 8420 O O . GLY E 5 17 ? 145.790 171.873 231.312 1.00 60.39 18 GLY E O 1
ATOM 8421 N N . THR E 5 18 ? 145.534 174.111 231.459 1.00 59.72 19 THR E N 1
ATOM 8422 C CA . THR E 5 18 ? 145.854 174.368 230.061 1.00 59.72 19 THR E CA 1
ATOM 8423 C C . THR E 5 18 ? 146.784 175.569 229.947 1.00 59.72 19 THR E C 1
ATOM 8424 O O . THR E 5 18 ? 146.770 176.470 230.790 1.00 59.72 19 THR E O 1
ATOM 8428 N N . VAL E 5 19 ? 147.605 175.564 228.896 1.00 50.75 20 VAL E N 1
ATOM 8429 C CA . VAL E 5 19 ? 148.540 176.648 228.607 1.00 50.75 20 VAL E CA 1
ATOM 8430 C C . VAL E 5 19 ? 148.487 176.952 227.116 1.00 50.75 20 VAL E C 1
ATOM 8431 O O . VAL E 5 19 ? 148.493 176.038 226.285 1.00 50.75 20 VAL E O 1
ATOM 8435 N N . THR E 5 20 ? 148.440 178.240 226.776 1.00 45.42 21 THR E N 1
ATOM 8436 C CA . THR E 5 20 ? 148.412 178.671 225.384 1.00 45.42 21 THR E CA 1
ATOM 8437 C C . THR E 5 20 ? 149.394 179.817 225.191 1.00 45.42 21 THR E C 1
ATOM 8438 O O . THR E 5 20 ? 149.350 180.806 225.928 1.00 45.42 21 THR E O 1
ATOM 8442 N N . ILE E 5 21 ? 150.272 179.682 224.198 1.00 42.84 22 ILE E N 1
ATOM 8443 C CA . ILE E 5 21 ? 151.283 180.686 223.885 1.00 42.84 22 ILE E CA 1
ATOM 8444 C C . ILE E 5 21 ? 151.197 181.001 222.399 1.00 42.84 22 ILE E C 1
ATOM 8445 O O . ILE E 5 21 ? 151.146 180.086 221.570 1.00 42.84 22 ILE E O 1
ATOM 8450 N N . LYS E 5 22 ? 151.183 182.289 222.062 1.00 44.35 23 LYS E N 1
ATOM 8451 C CA . LYS E 5 22 ? 151.046 182.745 220.684 1.00 44.35 23 LYS E CA 1
ATOM 8452 C C . LYS E 5 22 ? 152.296 183.513 220.278 1.00 44.35 23 LYS E C 1
ATOM 8453 O O . LYS E 5 22 ? 152.665 184.493 220.933 1.00 44.35 23 LYS E O 1
ATOM 8459 N N . CYS E 5 23 ? 152.937 183.071 219.198 1.00 51.20 24 CYS E N 1
ATOM 8460 C CA . CYS E 5 23 ? 154.093 183.746 218.619 1.00 51.20 24 CYS E CA 1
ATOM 8461 C C . CYS E 5 23 ? 153.694 184.283 217.252 1.00 51.20 24 CYS E C 1
ATOM 8462 O O . CYS E 5 23 ? 153.268 183.516 216.382 1.00 51.20 24 CYS E O 1
ATOM 8465 N N . GLN E 5 24 ? 153.835 185.593 217.063 1.00 60.69 25 GLN E N 1
ATOM 8466 C CA . GLN E 5 24 ? 153.393 186.271 215.851 1.00 60.69 25 GLN E CA 1
ATOM 8467 C C . GLN E 5 24 ? 154.558 187.034 215.240 1.00 60.69 25 GLN E C 1
ATOM 8468 O O . GLN E 5 24 ? 155.257 187.772 215.941 1.00 60.69 25 GLN E O 1
ATOM 8474 N N . ALA E 5 25 ? 154.760 186.859 213.937 1.00 62.91 26 ALA E N 1
ATOM 8475 C CA . ALA E 5 25 ? 155.871 187.472 213.228 1.00 62.91 26 ALA E CA 1
ATOM 8476 C C . ALA E 5 25 ? 155.408 188.723 212.486 1.00 62.91 26 ALA E C 1
ATOM 8477 O O . ALA E 5 25 ? 154.227 189.079 212.480 1.00 62.91 26 ALA E O 1
ATOM 8479 N N . SER E 5 26 ? 156.363 189.402 211.853 1.00 66.68 27 SER E N 1
ATOM 8480 C CA . SER E 5 26 ? 156.092 190.586 211.049 1.00 66.68 27 SER E CA 1
ATOM 8481 C C . SER E 5 26 ? 156.064 190.284 209.557 1.00 66.68 27 SER E C 1
ATOM 8482 O O . SER E 5 26 ? 156.012 191.215 208.747 1.00 66.68 27 SER E O 1
ATOM 8485 N N . GLU E 5 27 ? 156.101 189.010 209.179 1.00 70.97 28 GLU E N 1
ATOM 8486 C CA . GLU E 5 27 ? 156.088 188.615 207.778 1.00 70.97 28 GLU E CA 1
ATOM 8487 C C . GLU E 5 27 ? 155.539 187.200 207.690 1.00 70.97 28 GLU E C 1
ATOM 8488 O O . GLU E 5 27 ? 155.470 186.480 208.689 1.00 70.97 28 GLU E O 1
ATOM 8494 N N . ASN E 5 28 ? 155.147 186.810 206.481 1.00 61.98 29 ASN E N 1
ATOM 8495 C CA . ASN E 5 28 ? 154.571 185.487 206.252 1.00 61.98 29 ASN E CA 1
ATOM 8496 C C . ASN E 5 28 ? 155.703 184.479 206.113 1.00 61.98 29 ASN E C 1
ATOM 8497 O O . ASN E 5 28 ? 156.262 184.299 205.029 1.00 61.98 29 ASN E O 1
ATOM 8502 N N . ILE E 5 29 ? 156.045 183.820 207.215 1.00 54.91 30 ILE E N 1
ATOM 8503 C CA . ILE E 5 29 ? 157.030 182.746 207.220 1.00 54.91 30 ILE E CA 1
ATOM 8504 C C . ILE E 5 29 ? 156.288 181.428 207.051 1.00 54.91 30 ILE E C 1
ATOM 8505 O O . ILE E 5 29 ? 155.330 181.145 207.781 1.00 54.91 30 ILE E O 1
ATOM 8510 N N . TYR E 5 30 ? 156.715 180.628 206.074 1.00 54.34 31 TYR E N 1
ATOM 8511 C CA . TYR E 5 30 ? 155.948 179.463 205.635 1.00 54.34 31 TYR E CA 1
ATOM 8512 C C . TYR E 5 30 ? 156.119 178.312 206.627 1.00 54.34 31 TYR E C 1
ATOM 8513 O O . TYR E 5 30 ? 156.730 177.280 206.343 1.00 54.34 31 TYR E O 1
ATOM 8522 N N . SER E 5 31 ? 155.529 178.505 207.809 1.00 47.56 32 SER E N 1
ATOM 8523 C CA . SER E 5 31 ? 155.483 177.502 208.876 1.00 47.56 32 SER E CA 1
ATOM 8524 C C . SER E 5 31 ? 156.848 176.857 209.104 1.00 47.56 32 SER E C 1
ATOM 8525 O O . SER E 5 31 ? 157.006 175.636 209.055 1.00 47.56 32 SER E O 1
ATOM 8528 N N . ASN E 5 32 ? 157.847 177.697 209.355 1.00 39.24 33 ASN E N 1
ATOM 8529 C CA . ASN E 5 32 ? 159.211 177.253 209.614 1.00 39.24 33 ASN E CA 1
ATOM 8530 C C . ASN E 5 32 ? 159.621 177.541 211.055 1.00 39.24 33 ASN E C 1
ATOM 8531 O O . ASN E 5 32 ? 160.761 177.920 211.329 1.00 39.24 33 ASN E O 1
ATOM 8536 N N . LEU E 5 33 ? 158.694 177.364 211.991 1.00 39.77 34 LEU E N 1
ATOM 8537 C CA . LEU E 5 33 ? 158.951 177.663 213.389 1.00 39.77 34 LEU E CA 1
ATOM 8538 C C . LEU E 5 33 ? 159.561 176.461 214.104 1.00 39.77 34 LEU E C 1
ATOM 8539 O O . LEU E 5 33 ? 159.721 175.375 213.543 1.00 39.77 34 LEU E O 1
ATOM 8544 N N . ALA E 5 34 ? 159.900 176.669 215.375 1.00 46.20 35 ALA E N 1
ATOM 8545 C CA . ALA E 5 34 ? 160.394 175.618 216.253 1.00 46.20 35 ALA E CA 1
ATOM 8546 C C . ALA E 5 34 ? 160.314 176.102 217.693 1.00 46.20 35 ALA E C 1
ATOM 8547 O O . ALA E 5 34 ? 160.801 177.191 218.010 1.00 46.20 35 ALA E O 1
ATOM 8549 N N . TRP E 5 35 ? 159.706 175.313 218.572 1.00 58.88 36 TRP E N 1
ATOM 8550 C CA . TRP E 5 35 ? 159.474 175.715 219.951 1.00 58.88 36 TRP E CA 1
ATOM 8551 C C . TRP E 5 35 ? 160.427 174.965 220.870 1.00 58.88 36 TRP E C 1
ATOM 8552 O O . TRP E 5 35 ? 160.522 173.736 220.801 1.00 58.88 36 TRP E O 1
ATOM 8563 N N . TYR E 5 36 ? 161.123 175.704 221.728 1.00 58.88 37 TYR E N 1
ATOM 8564 C CA . TYR E 5 36 ? 162.108 175.141 222.638 1.00 58.88 37 TYR E CA 1
ATOM 8565 C C . TYR E 5 36 ? 161.643 175.301 224.078 1.00 58.88 37 TYR E C 1
ATOM 8566 O O . TYR E 5 36 ? 160.914 176.238 224.411 1.00 58.88 37 TYR E O 1
ATOM 8575 N N . GLN E 5 37 ? 162.071 174.376 224.932 1.00 46.62 38 GLN E N 1
ATOM 8576 C CA . GLN E 5 37 ? 161.815 174.443 226.363 1.00 46.62 38 GLN E CA 1
ATOM 8577 C C . GLN E 5 37 ? 163.147 174.497 227.093 1.00 46.62 38 GLN E C 1
ATOM 8578 O O . GLN E 5 37 ? 164.014 173.646 226.870 1.00 46.62 38 GLN E O 1
ATOM 8584 N N . GLN E 5 38 ? 163.313 175.494 227.958 1.00 38.34 39 GLN E N 1
ATOM 8585 C CA . GLN E 5 38 ? 164.558 175.693 228.688 1.00 38.34 39 GLN E CA 1
ATOM 8586 C C . GLN E 5 38 ? 164.274 175.688 230.181 1.00 38.34 39 GLN E C 1
ATOM 8587 O O . GLN E 5 38 ? 163.613 176.597 230.694 1.00 38.34 39 GLN E O 1
ATOM 8593 N N . LYS E 5 39 ? 164.785 174.674 230.873 1.00 38.47 40 LYS E N 1
ATOM 8594 C CA . LYS E 5 39 ? 164.706 174.609 232.318 1.00 38.47 40 LYS E CA 1
ATOM 8595 C C . LYS E 5 39 ? 165.680 175.620 232.917 1.00 38.47 40 LYS E C 1
ATOM 8596 O O . LYS E 5 39 ? 166.541 176.152 232.214 1.00 38.47 40 LYS E O 1
ATOM 8602 N N . PRO E 5 40 ? 165.550 175.933 234.213 1.00 42.56 41 PRO E N 1
ATOM 8603 C CA . PRO E 5 40 ? 166.528 176.842 234.836 1.00 42.56 41 PRO E CA 1
ATOM 8604 C C . PRO E 5 40 ? 167.965 176.384 234.657 1.00 42.56 41 PRO E C 1
ATOM 8605 O O . PRO E 5 40 ? 168.861 177.218 234.478 1.00 42.56 41 PRO E O 1
ATOM 8609 N N . GLY E 5 41 ? 168.210 175.075 234.704 1.00 42.06 42 GLY E N 1
ATOM 8610 C CA . GLY E 5 41 ? 169.467 174.510 234.274 1.00 42.06 42 GLY E CA 1
ATOM 8611 C C . GLY E 5 41 ? 169.350 173.898 232.885 1.00 42.06 42 GLY E C 1
ATOM 8612 O O . GLY E 5 41 ? 168.283 173.863 232.276 1.00 42.06 42 GLY E O 1
ATOM 8613 N N . GLN E 5 42 ? 170.494 173.422 232.384 1.00 41.14 43 GLN E N 1
ATOM 8614 C CA . GLN E 5 42 ? 170.607 172.710 231.114 1.00 41.14 43 GLN E CA 1
ATOM 8615 C C . GLN E 5 42 ? 170.326 173.624 229.924 1.00 41.14 43 GLN E C 1
ATOM 8616 O O . GLN E 5 42 ? 169.638 174.643 230.066 1.00 41.14 43 GLN E O 1
ATOM 8622 N N . PRO E 5 43 ? 170.851 173.308 228.744 1.00 31.69 44 PRO E N 1
ATOM 8623 C CA . PRO E 5 43 ? 170.515 174.084 227.550 1.00 31.69 44 PRO E CA 1
ATOM 8624 C C . PRO E 5 43 ? 169.090 173.803 227.110 1.00 31.69 44 PRO E C 1
ATOM 8625 O O . PRO E 5 43 ? 168.512 172.771 227.482 1.00 31.69 44 PRO E O 1
ATOM 8629 N N . PRO E 5 44 ? 168.486 174.698 226.329 1.00 31.16 45 PRO E N 1
ATOM 8630 C CA . PRO E 5 44 ? 167.113 174.463 225.869 1.00 31.16 45 PRO E CA 1
ATOM 8631 C C . PRO E 5 44 ? 167.018 173.224 224.993 1.00 31.16 45 PRO E C 1
ATOM 8632 O O . PRO E 5 44 ? 167.956 172.866 224.278 1.00 31.16 45 PRO E O 1
ATOM 8636 N N . LYS E 5 45 ? 165.862 172.568 225.056 1.00 32.92 46 LYS E N 1
ATOM 8637 C CA . LYS E 5 45 ? 165.603 171.343 224.316 1.00 32.92 46 LYS E CA 1
ATOM 8638 C C . LYS E 5 45 ? 164.478 171.571 223.316 1.00 32.92 46 LYS E C 1
ATOM 8639 O O . LYS E 5 45 ? 163.483 172.233 223.627 1.00 32.92 46 LYS E O 1
ATOM 8645 N N . LEU E 5 46 ? 164.644 171.020 222.117 1.00 35.64 47 LEU E N 1
ATOM 8646 C CA . LEU E 5 46 ? 163.654 171.193 221.063 1.00 35.64 47 LEU E CA 1
ATOM 8647 C C . LEU E 5 46 ? 162.402 170.378 221.363 1.00 35.64 47 LEU E C 1
ATOM 8648 O O . LEU E 5 46 ? 162.478 169.259 221.877 1.00 35.64 47 LEU E O 1
ATOM 8653 N N . LEU E 5 47 ? 161.239 170.948 221.044 1.00 40.31 48 LEU E N 1
ATOM 8654 C CA . LEU E 5 47 ? 159.962 170.281 221.259 1.00 40.31 48 LEU E CA 1
ATOM 8655 C C . LEU E 5 47 ? 159.264 169.941 219.949 1.00 40.31 48 LEU E C 1
ATOM 8656 O O . LEU E 5 47 ? 158.961 168.772 219.696 1.00 40.31 48 LEU E O 1
ATOM 8661 N N . ILE E 5 48 ? 158.993 170.936 219.105 1.00 39.74 49 ILE E N 1
ATOM 8662 C CA . ILE E 5 48 ? 158.351 170.717 217.814 1.00 39.74 49 ILE E CA 1
ATOM 8663 C C . ILE E 5 48 ? 159.097 171.513 216.753 1.00 39.74 49 ILE E C 1
ATOM 8664 O O . ILE E 5 48 ? 159.726 172.535 217.042 1.00 39.74 49 ILE E O 1
ATOM 8669 N N . TYR E 5 49 ? 159.032 171.029 215.516 1.00 43.21 50 TYR E N 1
ATOM 8670 C CA . TYR E 5 49 ? 159.634 171.701 214.376 1.00 43.21 50 TYR E CA 1
ATOM 8671 C C . TYR E 5 49 ? 158.650 171.698 213.217 1.00 43.21 50 TYR E C 1
ATOM 8672 O O . TYR E 5 49 ? 157.844 170.776 213.071 1.00 43.21 50 TYR E O 1
ATOM 8681 N N . GLY E 5 50 ? 158.724 172.736 212.390 1.00 36.84 51 GLY E N 1
ATOM 8682 C CA . GLY E 5 50 ? 157.746 172.910 211.338 1.00 36.84 51 GLY E CA 1
ATOM 8683 C C . GLY E 5 50 ? 156.414 173.441 211.809 1.00 36.84 51 GLY E C 1
ATOM 8684 O O . GLY E 5 50 ? 155.460 173.461 211.023 1.00 36.84 51 GLY E O 1
ATOM 8685 N N . ALA E 5 51 ? 156.316 173.830 213.083 1.00 39.99 52 ALA E N 1
ATOM 8686 C CA . ALA E 5 51 ? 155.150 174.462 213.693 1.00 39.99 52 ALA E CA 1
ATOM 8687 C C . ALA E 5 51 ? 153.995 173.487 213.886 1.00 39.99 52 ALA E C 1
ATOM 8688 O O . ALA E 5 51 ? 153.008 173.822 214.547 1.00 39.99 52 ALA E O 1
ATOM 8690 N N . SER E 5 52 ? 154.103 172.282 213.328 1.00 40.43 53 SER E N 1
ATOM 8691 C CA . SER E 5 52 ? 153.073 171.267 213.534 1.00 40.43 53 SER E CA 1
ATOM 8692 C C . SER E 5 52 ? 153.603 169.879 213.853 1.00 40.43 53 SER E C 1
ATOM 8693 O O . SER E 5 52 ? 152.866 169.093 214.459 1.00 40.43 53 SER E O 1
ATOM 8696 N N . LYS E 5 53 ? 154.835 169.538 213.488 1.00 38.79 54 LYS E N 1
ATOM 8697 C CA . LYS E 5 53 ? 155.331 168.185 213.678 1.00 38.79 54 LYS E CA 1
ATOM 8698 C C . LYS E 5 53 ? 155.789 167.982 215.119 1.00 38.79 54 LYS E C 1
ATOM 8699 O O . LYS E 5 53 ? 155.604 168.836 215.989 1.00 38.79 54 LYS E O 1
ATOM 8705 N N . LEU E 5 54 ? 156.395 166.825 215.375 1.00 41.07 55 LEU E N 1
ATOM 8706 C CA . LEU E 5 54 ? 156.864 166.453 216.701 1.00 41.07 55 LEU E CA 1
ATOM 8707 C C . LEU E 5 54 ? 158.313 165.998 216.626 1.00 41.07 55 LEU E C 1
ATOM 8708 O O . LEU E 5 54 ? 158.774 165.503 215.595 1.00 41.07 55 LEU E O 1
ATOM 8713 N N . ALA E 5 55 ? 159.027 166.171 217.734 1.00 41.69 56 ALA E N 1
ATOM 8714 C CA . ALA E 5 55 ? 160.393 165.681 217.852 1.00 41.69 56 ALA E CA 1
ATOM 8715 C C . ALA E 5 55 ? 160.361 164.208 218.257 1.00 41.69 56 ALA E C 1
ATOM 8716 O O . ALA E 5 55 ? 159.318 163.550 218.222 1.00 41.69 56 ALA E O 1
ATOM 8718 N N . SER E 5 56 ? 161.512 163.668 218.648 1.00 52.15 57 SER E N 1
ATOM 8719 C CA . SER E 5 56 ? 161.629 162.270 219.043 1.00 52.15 57 SER E CA 1
ATOM 8720 C C . SER E 5 56 ? 161.583 162.171 220.563 1.00 52.15 57 SER E C 1
ATOM 8721 O O . SER E 5 56 ? 162.397 162.792 221.255 1.00 52.15 57 SER E O 1
ATOM 8724 N N . GLY E 5 57 ? 160.634 161.388 221.076 1.00 54.90 58 GLY E N 1
ATOM 8725 C CA . GLY E 5 57 ? 160.487 161.179 222.499 1.00 54.90 58 GLY E CA 1
ATOM 8726 C C . GLY E 5 57 ? 159.598 162.176 223.210 1.00 54.90 58 GLY E C 1
ATOM 8727 O O . GLY E 5 57 ? 159.317 161.991 224.401 1.00 54.90 58 GLY E O 1
ATOM 8728 N N . VAL E 5 58 ? 159.150 163.220 222.527 1.00 53.34 59 VAL E N 1
ATOM 8729 C CA . VAL E 5 58 ? 158.283 164.219 223.160 1.00 53.34 59 VAL E CA 1
ATOM 8730 C C . VAL E 5 58 ? 156.882 163.638 223.321 1.00 53.34 59 VAL E C 1
ATOM 8731 O O . VAL E 5 58 ? 156.347 163.048 222.365 1.00 53.34 59 VAL E O 1
ATOM 8735 N N . PRO E 5 59 ? 156.257 163.759 224.493 1.00 59.45 60 PRO E N 1
ATOM 8736 C CA . PRO E 5 59 ? 154.875 163.290 224.640 1.00 59.45 60 PRO E CA 1
ATOM 8737 C C . PRO E 5 59 ? 153.937 164.051 223.716 1.00 59.45 60 PRO E C 1
ATOM 8738 O O . PRO E 5 59 ? 154.149 165.225 223.407 1.00 59.45 60 PRO E O 1
ATOM 8742 N N . SER E 5 60 ? 152.884 163.362 223.276 1.00 59.91 61 SER E N 1
ATOM 8743 C CA . SER E 5 60 ? 151.935 163.938 222.330 1.00 59.91 61 SER E CA 1
ATOM 8744 C C . SER E 5 60 ? 151.093 165.059 222.926 1.00 59.91 61 SER E C 1
ATOM 8745 O O . SER E 5 60 ? 150.233 165.597 222.219 1.00 59.91 61 SER E O 1
ATOM 8748 N N . ARG E 5 61 ? 151.303 165.418 224.195 1.00 60.41 62 ARG E N 1
ATOM 8749 C CA . ARG E 5 61 ? 150.549 166.517 224.787 1.00 60.41 62 ARG E CA 1
ATOM 8750 C C . ARG E 5 61 ? 150.850 167.834 224.085 1.00 60.41 62 ARG E C 1
ATOM 8751 O O . ARG E 5 61 ? 149.943 168.639 223.841 1.00 60.41 62 ARG E O 1
ATOM 8759 N N . PHE E 5 62 ? 152.118 168.075 223.760 1.00 51.62 63 PHE E N 1
ATOM 8760 C CA . PHE E 5 62 ? 152.506 169.311 223.096 1.00 51.62 63 PHE E CA 1
ATOM 8761 C C . PHE E 5 62 ? 151.889 169.376 221.705 1.00 51.62 63 PHE E C 1
ATOM 8762 O O . PHE E 5 62 ? 152.009 168.434 220.916 1.00 51.62 63 PHE E O 1
ATOM 8770 N N . LYS E 5 63 ? 151.230 170.491 221.404 1.00 53.44 64 LYS E N 1
ATOM 8771 C CA . LYS E 5 63 ? 150.544 170.663 220.134 1.00 53.44 64 LYS E CA 1
ATOM 8772 C C . LYS E 5 63 ? 150.821 172.054 219.589 1.00 53.44 64 LYS E C 1
ATOM 8773 O O . LYS E 5 63 ? 150.793 173.037 220.334 1.00 53.44 64 LYS E O 1
ATOM 8779 N N . GLY E 5 64 ? 151.081 172.128 218.296 1.00 49.44 65 GLY E N 1
ATOM 8780 C CA . GLY E 5 64 ? 151.290 173.404 217.632 1.00 49.44 65 GLY E CA 1
ATOM 8781 C C . GLY E 5 64 ? 150.527 173.461 216.329 1.00 49.44 65 GLY E C 1
ATOM 8782 O O . GLY E 5 64 ? 150.437 172.471 215.605 1.00 49.44 65 GLY E O 1
ATOM 8783 N N . SER E 5 65 ? 149.978 174.637 216.036 1.00 47.60 66 SER E N 1
ATOM 8784 C CA . SER E 5 65 ? 149.187 174.818 214.829 1.00 47.60 66 SER E CA 1
ATOM 8785 C C . SER E 5 65 ? 149.180 176.292 214.456 1.00 47.60 66 SER E C 1
ATOM 8786 O O . SER E 5 65 ? 149.111 177.158 215.331 1.00 47.60 66 SER E O 1
ATOM 8789 N N . GLY E 5 66 ? 149.250 176.564 213.161 1.00 45.88 67 GLY E N 1
ATOM 8790 C CA . GLY E 5 66 ? 149.215 177.932 212.686 1.00 45.88 67 GLY E CA 1
ATOM 8791 C C . GLY E 5 66 ? 149.609 177.998 211.231 1.00 45.88 67 GLY E C 1
ATOM 8792 O O . GLY E 5 66 ? 150.078 177.023 210.637 1.00 45.88 67 GLY E O 1
ATOM 8793 N N . SER E 5 67 ? 149.408 179.182 210.660 1.00 50.81 68 SER E N 1
ATOM 8794 C CA . SER E 5 67 ? 149.743 179.432 209.266 1.00 50.81 68 SER E CA 1
ATOM 8795 C C . SER E 5 67 ? 149.902 180.933 209.074 1.00 50.81 68 SER E C 1
ATOM 8796 O O . SER E 5 67 ? 149.457 181.736 209.897 1.00 50.81 68 SER E O 1
ATOM 8799 N N . GLY E 5 68 ? 150.544 181.301 207.969 1.00 54.05 69 GLY E N 1
ATOM 8800 C CA . GLY E 5 68 ? 150.755 182.701 207.662 1.00 54.05 69 GLY E CA 1
ATOM 8801 C C . GLY E 5 68 ? 151.741 183.370 208.596 1.00 54.05 69 GLY E C 1
ATOM 8802 O O . GLY E 5 68 ? 152.944 183.100 208.538 1.00 54.05 69 GLY E O 1
ATOM 8803 N N . THR E 5 69 ? 151.241 184.251 209.464 1.00 56.87 70 THR E N 1
ATOM 8804 C CA . THR E 5 69 ? 152.082 184.966 210.411 1.00 56.87 70 THR E CA 1
ATOM 8805 C C . THR E 5 69 ? 151.758 184.673 211.868 1.00 56.87 70 THR E C 1
ATOM 8806 O O . THR E 5 69 ? 152.527 185.082 212.744 1.00 56.87 70 THR E O 1
ATOM 8810 N N . ASP E 5 70 ? 150.655 183.987 212.155 1.00 54.65 71 ASP E N 1
ATOM 8811 C CA . ASP E 5 70 ? 150.234 183.704 213.520 1.00 54.65 71 ASP E CA 1
ATOM 8812 C C . ASP E 5 70 ? 150.384 182.217 213.805 1.00 54.65 71 ASP E C 1
ATOM 8813 O O . ASP E 5 70 ? 149.879 181.382 213.047 1.00 54.65 71 ASP E O 1
ATOM 8818 N N . TYR E 5 71 ? 151.071 181.892 214.897 1.00 44.42 72 TYR E N 1
ATOM 8819 C CA . TYR E 5 71 ? 151.289 180.515 215.309 1.00 44.42 72 TYR E CA 1
ATOM 8820 C C . TYR E 5 71 ? 150.989 180.386 216.796 1.00 44.42 72 TYR E C 1
ATOM 8821 O O . TYR E 5 71 ? 151.061 181.359 217.550 1.00 44.42 72 TYR E O 1
ATOM 8830 N N . THR E 5 72 ? 150.649 179.168 217.212 1.00 42.54 73 THR E N 1
ATOM 8831 C CA . THR E 5 72 ? 150.232 178.926 218.585 1.00 42.54 73 THR E CA 1
ATOM 8832 C C . THR E 5 72 ? 150.734 177.565 219.042 1.00 42.54 73 THR E C 1
ATOM 8833 O O . THR E 5 72 ? 150.819 176.627 218.246 1.00 42.54 73 THR E O 1
ATOM 8837 N N . LEU E 5 73 ? 151.066 177.470 220.327 1.00 46.90 74 LEU E N 1
ATOM 8838 C CA . LEU E 5 73 ? 151.418 176.212 220.972 1.00 46.90 74 LEU E CA 1
ATOM 8839 C C . LEU E 5 73 ? 150.473 175.989 222.143 1.00 46.90 74 LEU E C 1
ATOM 8840 O O . LEU E 5 73 ? 150.301 176.878 222.983 1.00 46.90 74 LEU E O 1
ATOM 8845 N N . THR E 5 74 ? 149.866 174.806 222.198 1.00 48.73 75 THR E N 1
ATOM 8846 C CA . THR E 5 74 ? 148.928 174.447 223.253 1.00 48.73 75 THR E CA 1
ATOM 8847 C C . THR E 5 74 ? 149.513 173.309 224.076 1.00 48.73 75 THR E C 1
ATOM 8848 O O . THR E 5 74 ? 149.969 172.306 223.518 1.00 48.73 75 THR E O 1
ATOM 8852 N N . ILE E 5 75 ? 149.493 173.466 225.395 1.00 52.36 76 ILE E N 1
ATOM 8853 C CA . ILE E 5 75 ? 150.027 172.471 226.317 1.00 52.36 76 ILE E CA 1
ATOM 8854 C C . ILE E 5 75 ? 148.864 171.670 226.881 1.00 52.36 76 ILE E C 1
ATOM 8855 O O . ILE E 5 75 ? 147.933 172.235 227.466 1.00 52.36 76 ILE E O 1
ATOM 8860 N N . ARG E 5 76 ? 148.918 170.357 226.711 1.00 64.04 77 ARG E N 1
ATOM 8861 C CA . ARG E 5 76 ? 147.956 169.452 227.318 1.00 64.04 77 ARG E CA 1
ATOM 8862 C C . ARG E 5 76 ? 148.589 168.800 228.538 1.00 64.04 77 ARG E C 1
ATOM 8863 O O . ARG E 5 76 ? 149.781 168.481 228.531 1.00 64.04 77 ARG E O 1
ATOM 8871 N N . ASP E 5 77 ? 147.788 168.610 229.586 1.00 69.55 78 ASP E N 1
ATOM 8872 C CA . ASP E 5 77 ? 148.205 167.865 230.772 1.00 69.55 78 ASP E CA 1
ATOM 8873 C C . ASP E 5 77 ? 149.458 168.494 231.395 1.00 69.55 78 ASP E C 1
ATOM 8874 O O . ASP E 5 77 ? 150.552 167.929 231.383 1.00 69.55 78 ASP E O 1
ATOM 8879 N N . LEU E 5 78 ? 149.277 169.715 231.892 1.00 67.00 79 LEU E N 1
ATOM 8880 C CA . LEU E 5 78 ? 150.328 170.356 232.670 1.00 67.00 79 LEU E CA 1
ATOM 8881 C C . LEU E 5 78 ? 150.487 169.656 234.012 1.00 67.00 79 LEU E C 1
ATOM 8882 O O . LEU E 5 78 ? 149.502 169.299 234.664 1.00 67.00 79 LEU E O 1
ATOM 8887 N N . GLU E 5 79 ? 151.733 169.469 234.433 1.00 66.76 80 GLU E N 1
ATOM 8888 C CA . GLU E 5 79 ? 152.022 168.692 235.631 1.00 66.76 80 GLU E CA 1
ATOM 8889 C C . GLU E 5 79 ? 153.351 169.165 236.207 1.00 66.76 80 GLU E C 1
ATOM 8890 O O . GLU E 5 79 ? 153.960 170.118 235.713 1.00 66.76 80 GLU E O 1
ATOM 8896 N N . ALA E 5 80 ? 153.791 168.496 237.271 1.00 67.84 81 ALA E N 1
ATOM 8897 C CA . ALA E 5 80 ? 155.068 168.822 237.886 1.00 67.84 81 ALA E CA 1
ATOM 8898 C C . ALA E 5 80 ? 156.210 168.602 236.898 1.00 67.84 81 ALA E C 1
ATOM 8899 O O . ALA E 5 80 ? 156.079 167.889 235.899 1.00 67.84 81 ALA E O 1
ATOM 8901 N N . ALA E 5 81 ? 157.347 169.234 237.195 1.00 66.29 82 ALA E N 1
ATOM 8902 C CA . ALA E 5 81 ? 158.532 169.186 236.337 1.00 66.29 82 ALA E CA 1
ATOM 8903 C C . ALA E 5 81 ? 158.223 169.697 234.932 1.00 66.29 82 ALA E C 1
ATOM 8904 O O . ALA E 5 81 ? 158.735 169.181 233.936 1.00 66.29 82 ALA E O 1
ATOM 8906 N N . ASP E 5 82 ? 157.378 170.729 234.851 1.00 61.67 83 ASP E N 1
ATOM 8907 C CA . ASP E 5 82 ? 157.035 171.358 233.581 1.00 61.67 83 ASP E CA 1
ATOM 8908 C C . ASP E 5 82 ? 157.036 172.879 233.682 1.00 61.67 83 ASP E C 1
ATOM 8909 O O . ASP E 5 82 ? 156.367 173.547 232.887 1.00 61.67 83 ASP E O 1
ATOM 8914 N N . ALA E 5 83 ? 157.767 173.439 234.642 1.00 50.58 84 ALA E N 1
ATOM 8915 C CA . ALA E 5 83 ? 157.909 174.883 234.786 1.00 50.58 84 ALA E CA 1
ATOM 8916 C C . ALA E 5 83 ? 159.238 175.291 234.162 1.00 50.58 84 ALA E C 1
ATOM 8917 O O . ALA E 5 83 ? 160.305 174.970 234.695 1.00 50.58 84 ALA E O 1
ATOM 8919 N N . ALA E 5 84 ? 159.173 175.997 233.040 1.00 41.13 85 ALA E N 1
ATOM 8920 C CA . ALA E 5 84 ? 160.366 176.345 232.282 1.00 41.13 85 ALA E CA 1
ATOM 8921 C C . ALA E 5 84 ? 160.057 177.568 231.426 1.00 41.13 85 ALA E C 1
ATOM 8922 O O . ALA E 5 84 ? 159.045 178.248 231.626 1.00 41.13 85 ALA E O 1
ATOM 8924 N N . THR E 5 85 ? 160.937 177.849 230.470 1.00 46.66 86 THR E N 1
ATOM 8925 C CA . THR E 5 85 ? 160.799 178.975 229.560 1.00 46.66 86 THR E CA 1
ATOM 8926 C C . THR E 5 85 ? 160.719 178.459 228.131 1.00 46.66 86 THR E C 1
ATOM 8927 O O . THR E 5 85 ? 161.471 177.559 227.746 1.00 46.66 86 THR E O 1
ATOM 8931 N N . TYR E 5 86 ? 159.807 179.029 227.346 1.00 58.88 87 TYR E N 1
ATOM 8932 C CA . TYR E 5 86 ? 159.532 178.565 225.992 1.00 58.88 87 TYR E CA 1
ATOM 8933 C C . TYR E 5 86 ? 159.816 179.676 224.992 1.00 58.88 87 TYR E C 1
ATOM 8934 O O . TYR E 5 86 ? 159.425 180.827 225.209 1.00 58.88 87 TYR E O 1
ATOM 8943 N N . TYR E 5 87 ? 160.491 179.326 223.896 1.00 58.88 88 TYR E N 1
ATOM 8944 C CA . TYR E 5 87 ? 160.896 180.280 222.874 1.00 58.88 88 TYR E CA 1
ATOM 8945 C C . TYR E 5 87 ? 160.438 179.801 221.503 1.00 58.88 88 TYR E C 1
ATOM 8946 O O . TYR E 5 87 ? 160.281 178.601 221.269 1.00 58.88 88 TYR E O 1
ATOM 8955 N N . CYS E 5 88 ? 160.229 180.754 220.596 1.00 54.87 89 CYS E N 1
ATOM 8956 C CA . CYS E 5 88 ? 159.873 180.472 219.212 1.00 54.87 89 CYS E CA 1
ATOM 8957 C C . CYS E 5 88 ? 160.938 181.054 218.294 1.00 54.87 89 CYS E C 1
ATOM 8958 O O . CYS E 5 88 ? 161.311 182.222 218.437 1.00 54.87 89 CYS E O 1
ATOM 8961 N N . GLN E 5 89 ? 161.420 180.245 217.355 1.00 45.92 90 GLN E N 1
ATOM 8962 C CA . GLN E 5 89 ? 162.447 180.660 216.411 1.00 45.92 90 GLN E CA 1
ATOM 8963 C C . GLN E 5 89 ? 161.940 180.494 214.985 1.00 45.92 90 GLN E C 1
ATOM 8964 O O . GLN E 5 89 ? 161.199 179.557 214.681 1.00 45.92 90 GLN E O 1
ATOM 8970 N N . GLN E 5 90 ? 162.345 181.412 214.110 1.00 43.60 91 GLN E N 1
ATOM 8971 C CA . GLN E 5 90 ? 161.937 181.399 212.709 1.00 43.60 91 GLN E CA 1
ATOM 8972 C C . GLN E 5 90 ? 163.136 181.061 211.831 1.00 43.60 91 GLN E C 1
ATOM 8973 O O . GLN E 5 90 ? 164.126 181.798 211.811 1.00 43.60 91 GLN E O 1
ATOM 8979 N N . PHE E 5 91 ? 163.053 179.938 211.126 1.00 44.32 92 PHE E N 1
ATOM 8980 C CA . PHE E 5 91 ? 164.092 179.538 210.177 1.00 44.32 92 PHE E CA 1
ATOM 8981 C C . PHE E 5 91 ? 163.701 179.925 208.752 1.00 44.32 92 PHE E C 1
ATOM 8982 O O . PHE E 5 91 ? 163.640 179.090 207.850 1.00 44.32 92 PHE E O 1
ATOM 8990 N N . TYR E 5 92 ? 163.425 181.210 208.546 1.00 49.35 93 TYR E N 1
ATOM 8991 C CA . TYR E 5 92 ? 163.056 181.691 207.220 1.00 49.35 93 TYR E CA 1
ATOM 8992 C C . TYR E 5 92 ? 163.976 182.782 206.704 1.00 49.35 93 TYR E C 1
ATOM 8993 O O . TYR E 5 92 ? 164.463 182.693 205.572 1.00 49.35 93 TYR E O 1
ATOM 9002 N N . ASP E 5 93 ? 164.222 183.817 207.497 1.00 51.50 94 ASP E N 1
ATOM 9003 C CA . ASP E 5 93 ? 165.051 184.938 207.084 1.00 51.50 94 ASP E CA 1
ATOM 9004 C C . ASP E 5 93 ? 166.201 185.045 208.070 1.00 51.50 94 ASP E C 1
ATOM 9005 O O . ASP E 5 93 ? 165.977 185.212 209.274 1.00 51.50 94 ASP E O 1
ATOM 9010 N N . SER E 5 94 ? 167.430 184.954 207.560 1.00 51.24 95 SER E N 1
ATOM 9011 C CA . SER E 5 94 ? 168.596 184.977 208.433 1.00 51.24 95 SER E CA 1
ATOM 9012 C C . SER E 5 94 ? 169.685 185.913 207.923 1.00 51.24 95 SER E C 1
ATOM 9013 O O . SER E 5 94 ? 170.853 185.740 208.285 1.00 51.24 95 SER E O 1
ATOM 9016 N N . LEU E 5 95 ? 169.346 186.897 207.092 1.00 48.81 96 LEU E N 1
ATOM 9017 C CA . LEU E 5 95 ? 170.344 187.834 206.606 1.00 48.81 96 LEU E CA 1
ATOM 9018 C C . LEU E 5 95 ? 170.111 189.273 207.042 1.00 48.81 96 LEU E C 1
ATOM 9019 O O . LEU E 5 95 ? 171.062 190.061 207.015 1.00 48.81 96 LEU E O 1
ATOM 9024 N N . ASN E 5 96 ? 168.894 189.635 207.457 1.00 55.18 97 ASN E N 1
ATOM 9025 C CA . ASN E 5 96 ? 168.636 190.938 208.079 1.00 55.18 97 ASN E CA 1
ATOM 9026 C C . ASN E 5 96 ? 167.686 190.726 209.259 1.00 55.18 97 ASN E C 1
ATOM 9027 O O . ASN E 5 96 ? 166.463 190.798 209.116 1.00 55.18 97 ASN E O 1
ATOM 9032 N N . THR E 5 97 ? 168.261 190.487 210.433 1.00 53.66 98 THR E N 1
ATOM 9033 C CA . THR E 5 97 ? 167.466 190.265 211.630 1.00 53.66 98 THR E CA 1
ATOM 9034 C C . THR E 5 97 ? 168.294 190.641 212.848 1.00 53.66 98 THR E C 1
ATOM 9035 O O . THR E 5 97 ? 169.524 190.715 212.787 1.00 53.66 98 THR E O 1
ATOM 9039 N N . ASP E 5 98 ? 167.599 190.874 213.959 1.00 52.89 99 ASP E N 1
ATOM 9040 C CA . ASP E 5 98 ? 168.232 191.275 215.209 1.00 52.89 99 ASP E CA 1
ATOM 9041 C C . ASP E 5 98 ? 168.301 190.138 216.219 1.00 52.89 99 ASP E C 1
ATOM 9042 O O . ASP E 5 98 ? 169.382 189.816 216.719 1.00 52.89 99 ASP E O 1
ATOM 9047 N N . ASN E 5 99 ? 167.164 189.520 216.529 1.00 44.93 100 ASN E N 1
ATOM 9048 C CA . ASN E 5 99 ? 167.098 188.432 217.494 1.00 44.93 100 ASN E CA 1
ATOM 9049 C C . ASN E 5 99 ? 166.727 187.103 216.855 1.00 44.93 100 ASN E C 1
ATOM 9050 O O . ASN E 5 99 ? 167.439 186.112 217.037 1.00 44.93 100 ASN E O 1
ATOM 9055 N N . ALA E 5 100 ? 165.620 187.062 216.111 1.00 41.63 101 ALA E N 1
ATOM 9056 C CA . ALA E 5 100 ? 165.137 185.845 215.459 1.00 41.63 101 ALA E CA 1
ATOM 9057 C C . ALA E 5 100 ? 164.937 184.708 216.456 1.00 41.63 101 ALA E C 1
ATOM 9058 O O . ALA E 5 100 ? 165.093 183.535 216.113 1.00 41.63 101 ALA E O 1
ATOM 9060 N N . PHE E 5 101 ? 164.597 185.044 217.703 1.00 58.88 102 PHE E N 1
ATOM 9061 C CA . PHE E 5 101 ? 164.426 184.021 218.726 1.00 58.88 102 PHE E CA 1
ATOM 9062 C C . PHE E 5 101 ? 163.252 184.289 219.661 1.00 58.88 102 PHE E C 1
ATOM 9063 O O . PHE E 5 101 ? 163.174 183.656 220.720 1.00 58.88 102 PHE E O 1
ATOM 9071 N N . GLY E 5 102 ? 162.349 185.200 219.321 1.00 41.88 103 GLY E N 1
ATOM 9072 C CA . GLY E 5 102 ? 161.217 185.458 220.186 1.00 41.88 103 GLY E CA 1
ATOM 9073 C C . GLY E 5 102 ? 161.615 186.161 221.476 1.00 41.88 103 GLY E C 1
ATOM 9074 O O . GLY E 5 102 ? 162.721 186.676 221.633 1.00 41.88 103 GLY E O 1
ATOM 9075 N N . GLY E 5 103 ? 160.673 186.168 222.415 1.00 41.61 104 GLY E N 1
ATOM 9076 C CA . GLY E 5 103 ? 160.881 186.848 223.678 1.00 41.61 104 GLY E CA 1
ATOM 9077 C C . GLY E 5 103 ? 160.882 185.935 224.886 1.00 41.61 104 GLY E C 1
ATOM 9078 O O . GLY E 5 103 ? 161.582 186.200 225.868 1.00 41.61 104 GLY E O 1
ATOM 9079 N N . GLY E 5 104 ? 160.109 184.864 224.831 1.00 43.35 105 GLY E N 1
ATOM 9080 C CA . GLY E 5 104 ? 160.078 183.900 225.912 1.00 43.35 105 GLY E CA 1
ATOM 9081 C C . GLY E 5 104 ? 158.842 184.035 226.781 1.00 43.35 105 GLY E C 1
ATOM 9082 O O . GLY E 5 104 ? 158.245 185.109 226.907 1.00 43.35 105 GLY E O 1
ATOM 9083 N N . THR E 5 105 ? 158.450 182.921 227.397 1.00 40.79 106 THR E N 1
ATOM 9084 C CA . THR E 5 105 ? 157.298 182.866 228.284 1.00 40.79 106 THR E CA 1
ATOM 9085 C C . THR E 5 105 ? 157.699 182.164 229.573 1.00 40.79 106 THR E C 1
ATOM 9086 O O . THR E 5 105 ? 158.605 181.328 229.584 1.00 40.79 106 THR E O 1
ATOM 9090 N N . LYS E 5 106 ? 157.009 182.498 230.662 1.00 41.78 107 LYS E N 1
ATOM 9091 C CA . LYS E 5 106 ? 157.444 182.083 231.990 1.00 41.78 107 LYS E CA 1
ATOM 9092 C C . LYS E 5 106 ? 156.337 181.326 232.717 1.00 41.78 107 LYS E C 1
ATOM 9093 O O . LYS E 5 106 ? 155.983 181.666 233.850 1.00 41.78 107 LYS E O 1
ATOM 9099 N N . VAL E 5 107 ? 155.764 180.316 232.059 1.00 44.21 108 VAL E N 1
ATOM 9100 C CA . VAL E 5 107 ? 154.702 179.528 232.676 1.00 44.21 108 VAL E CA 1
ATOM 9101 C C . VAL E 5 107 ? 155.225 178.851 233.934 1.00 44.21 108 VAL E C 1
ATOM 9102 O O . VAL E 5 107 ? 156.295 178.228 233.930 1.00 44.21 108 VAL E O 1
ATOM 9106 N N . GLU E 5 108 ? 154.473 178.978 235.026 1.00 55.45 109 GLU E N 1
ATOM 9107 C CA . GLU E 5 108 ? 154.826 178.358 236.294 1.00 55.45 109 GLU E CA 1
ATOM 9108 C C . GLU E 5 108 ? 153.614 177.635 236.863 1.00 55.45 109 GLU E C 1
ATOM 9109 O O . GLU E 5 108 ? 152.466 177.986 236.576 1.00 55.45 109 GLU E O 1
ATOM 9115 N N . ILE E 5 109 ? 153.887 176.616 237.675 1.00 63.26 110 ILE E N 1
ATOM 9116 C CA . ILE E 5 109 ? 152.828 175.795 238.245 1.00 63.26 110 ILE E CA 1
ATOM 9117 C C . ILE E 5 109 ? 152.110 176.562 239.347 1.00 63.26 110 ILE E C 1
ATOM 9118 O O . ILE E 5 109 ? 152.740 177.221 240.185 1.00 63.26 110 ILE E O 1
ATOM 9123 N N . LYS E 5 110 ? 150.782 176.481 239.348 1.00 68.31 111 LYS E N 1
ATOM 9124 C CA . LYS E 5 110 ? 149.952 177.075 240.387 1.00 68.31 111 LYS E CA 1
ATOM 9125 C C . LYS E 5 110 ? 149.416 175.972 241.289 1.00 68.31 111 LYS E C 1
ATOM 9126 O O . LYS E 5 110 ? 148.859 174.982 240.802 1.00 68.31 111 LYS E O 1
ATOM 9132 N N . ARG E 5 111 ? 149.588 176.142 242.597 1.00 79.31 112 ARG E N 1
ATOM 9133 C CA . ARG E 5 111 ? 149.161 175.148 243.573 1.00 79.31 112 ARG E CA 1
ATOM 9134 C C . ARG E 5 111 ? 148.491 175.871 244.736 1.00 79.31 112 ARG E C 1
ATOM 9135 O O . ARG E 5 111 ? 148.259 177.084 244.691 1.00 79.31 112 ARG E O 1
ATOM 9143 N N . THR E 5 112 ? 148.177 175.118 245.786 1.00 88.50 113 THR E N 1
ATOM 9144 C CA . THR E 5 112 ? 147.512 175.683 246.949 1.00 88.50 113 THR E CA 1
ATOM 9145 C C . THR E 5 112 ? 148.474 176.558 247.749 1.00 88.50 113 THR E C 1
ATOM 9146 O O . THR E 5 112 ? 149.698 176.421 247.674 1.00 88.50 113 THR E O 1
ATOM 9150 N N . VAL E 5 113 ? 147.895 177.474 248.526 1.00 89.81 114 VAL E N 1
ATOM 9151 C CA . VAL E 5 113 ? 148.688 178.372 249.356 1.00 89.81 114 VAL E CA 1
ATOM 9152 C C . VAL E 5 113 ? 149.339 177.580 250.481 1.00 89.81 114 VAL E C 1
ATOM 9153 O O . VAL E 5 113 ? 148.691 176.754 251.138 1.00 89.81 114 VAL E O 1
ATOM 9157 N N . ALA E 5 114 ? 150.626 177.828 250.709 1.00 90.04 115 ALA E N 1
ATOM 9158 C CA . ALA E 5 114 ? 151.393 177.128 251.727 1.00 90.04 115 ALA E CA 1
ATOM 9159 C C . ALA E 5 114 ? 151.956 178.122 252.734 1.00 90.04 115 ALA E C 1
ATOM 9160 O O . ALA E 5 114 ? 152.158 179.300 252.425 1.00 90.04 115 ALA E O 1
ATOM 9162 N N . ALA E 5 115 ? 152.206 177.632 253.947 1.00 94.36 116 ALA E N 1
ATOM 9163 C CA . ALA E 5 115 ? 152.743 178.465 255.014 1.00 94.36 116 ALA E CA 1
ATOM 9164 C C . ALA E 5 115 ? 154.263 178.386 255.012 1.00 94.36 116 ALA E C 1
ATOM 9165 O O . ALA E 5 115 ? 154.813 177.285 255.145 1.00 94.36 116 ALA E O 1
ATOM 9167 N N . PRO E 5 116 ? 154.971 179.502 254.858 1.00 88.15 117 PRO E N 1
ATOM 9168 C CA . PRO E 5 116 ? 156.436 179.448 254.842 1.00 88.15 117 PRO E CA 1
ATOM 9169 C C . PRO E 5 116 ? 157.009 179.054 256.194 1.00 88.15 117 PRO E C 1
ATOM 9170 O O . PRO E 5 116 ? 156.444 179.350 257.249 1.00 88.15 117 PRO E O 1
ATOM 9174 N N . SER E 5 117 ? 158.152 178.377 256.146 1.00 85.16 118 SER E N 1
ATOM 9175 C CA . SER E 5 117 ? 158.923 178.046 257.335 1.00 85.16 118 SER E CA 1
ATOM 9176 C C . SER E 5 117 ? 160.057 179.048 257.485 1.00 85.16 118 SER E C 1
ATOM 9177 O O . SER E 5 117 ? 160.707 179.415 256.502 1.00 85.16 118 SER E O 1
ATOM 9180 N N . VAL E 5 118 ? 160.293 179.491 258.717 1.00 85.42 119 VAL E N 1
ATOM 9181 C CA . VAL E 5 118 ? 161.178 180.615 258.992 1.00 85.42 119 VAL E CA 1
ATOM 9182 C C . VAL E 5 118 ? 162.304 180.148 259.904 1.00 85.42 119 VAL E C 1
ATOM 9183 O O . VAL E 5 118 ? 162.055 179.481 260.915 1.00 85.42 119 VAL E O 1
ATOM 9187 N N . PHE E 5 119 ? 163.537 180.498 259.544 1.00 84.72 120 PHE E N 1
ATOM 9188 C CA . PHE E 5 119 ? 164.715 180.182 260.337 1.00 84.72 120 PHE E CA 1
ATOM 9189 C C . PHE E 5 119 ? 165.582 181.425 260.474 1.00 84.72 120 PHE E C 1
ATOM 9190 O O . PHE E 5 119 ? 165.533 182.331 259.637 1.00 84.72 120 PHE E O 1
ATOM 9198 N N . ILE E 5 120 ? 166.380 181.460 261.540 1.00 93.41 121 ILE E N 1
ATOM 9199 C CA . ILE E 5 120 ? 167.317 182.547 261.780 1.00 93.41 121 ILE E CA 1
ATOM 9200 C C . ILE E 5 120 ? 168.710 181.955 261.951 1.00 93.41 121 ILE E C 1
ATOM 9201 O O . ILE E 5 120 ? 168.880 180.783 262.296 1.00 93.41 121 ILE E O 1
ATOM 9206 N N . PHE E 5 121 ? 169.717 182.787 261.695 1.00 92.08 122 PHE E N 1
ATOM 9207 C CA . PHE E 5 121 ? 171.100 182.329 261.704 1.00 92.08 122 PHE E CA 1
ATOM 9208 C C . PHE E 5 121 ? 172.044 183.451 262.117 1.00 92.08 122 PHE E C 1
ATOM 9209 O O . PHE E 5 121 ? 172.118 184.484 261.440 1.00 92.08 122 PHE E O 1
ATOM 9217 N N . PRO E 5 122 ? 172.780 183.287 263.212 1.00 94.94 123 PRO E N 1
ATOM 9218 C CA . PRO E 5 122 ? 173.697 184.335 263.655 1.00 94.94 123 PRO E CA 1
ATOM 9219 C C . PRO E 5 122 ? 175.067 184.164 263.026 1.00 94.94 123 PRO E C 1
ATOM 9220 O O . PRO E 5 122 ? 175.453 183.048 262.649 1.00 94.94 123 PRO E O 1
ATOM 9224 N N . PRO E 5 123 ? 175.831 185.246 262.890 1.00 99.74 124 PRO E N 1
ATOM 9225 C CA . PRO E 5 123 ? 177.213 185.113 262.421 1.00 99.74 124 PRO E CA 1
ATOM 9226 C C . PRO E 5 123 ? 178.088 184.447 263.471 1.00 99.74 124 PRO E C 1
ATOM 9227 O O . PRO E 5 123 ? 177.897 184.625 264.676 1.00 99.74 124 PRO E O 1
ATOM 9231 N N . SER E 5 124 ? 179.062 183.675 262.998 1.00 108.18 125 SER E N 1
ATOM 9232 C CA . SER E 5 124 ? 179.982 182.987 263.893 1.00 108.18 125 SER E CA 1
ATOM 9233 C C . SER E 5 124 ? 181.132 183.926 264.257 1.00 108.18 125 SER E C 1
ATOM 9234 O O . SER E 5 124 ? 181.101 185.128 263.976 1.00 108.18 125 SER E O 1
ATOM 9237 N N . ASP E 5 125 ? 182.171 183.380 264.891 1.00 112.59 126 ASP E N 1
ATOM 9238 C CA . ASP E 5 125 ? 183.225 184.215 265.457 1.00 112.59 126 ASP E CA 1
ATOM 9239 C C . ASP E 5 125 ? 184.165 184.786 264.401 1.00 112.59 126 ASP E C 1
ATOM 9240 O O . ASP E 5 125 ? 184.697 185.883 264.592 1.00 112.59 126 ASP E O 1
ATOM 9245 N N . GLU E 5 126 ? 184.392 184.071 263.296 1.00 109.36 127 GLU E N 1
ATOM 9246 C CA . GLU E 5 126 ? 185.365 184.540 262.312 1.00 109.36 127 GLU E CA 1
ATOM 9247 C C . GLU E 5 126 ? 184.881 185.799 261.599 1.00 109.36 127 GLU E C 1
ATOM 9248 O O . GLU E 5 126 ? 185.655 186.744 261.406 1.00 109.36 127 GLU E O 1
ATOM 9254 N N . GLN E 5 127 ? 183.608 185.829 261.195 1.00 108.85 128 GLN E N 1
ATOM 9255 C CA . GLN E 5 127 ? 183.064 187.014 260.537 1.00 108.85 128 GLN E CA 1
ATOM 9256 C C . GLN E 5 127 ? 183.042 188.203 261.486 1.00 108.85 128 GLN E C 1
ATOM 9257 O O . GLN E 5 127 ? 183.334 189.335 261.086 1.00 108.85 128 GLN E O 1
ATOM 9263 N N . LEU E 5 128 ? 182.689 187.961 262.750 1.00 114.13 129 LEU E N 1
ATOM 9264 C CA . LEU E 5 128 ? 182.726 189.019 263.752 1.00 114.13 129 LEU E CA 1
ATOM 9265 C C . LEU E 5 128 ? 184.145 189.546 263.929 1.00 114.13 129 LEU E C 1
ATOM 9266 O O . LEU E 5 128 ? 184.356 190.755 264.079 1.00 114.13 129 LEU E O 1
ATOM 9271 N N . LYS E 5 129 ? 185.133 188.648 263.904 1.00 111.60 130 LYS E N 1
ATOM 9272 C CA . LYS E 5 129 ? 186.525 189.052 264.076 1.00 111.60 130 LYS E CA 1
ATOM 9273 C C . LYS E 5 129 ? 187.067 189.743 262.830 1.00 111.60 130 LYS E C 1
ATOM 9274 O O . LYS E 5 129 ? 187.780 190.748 262.933 1.00 111.60 130 LYS E O 1
ATOM 9280 N N . SER E 5 130 ? 186.746 189.222 261.650 1.00 112.03 131 SER E N 1
ATOM 9281 C CA . SER E 5 130 ? 187.293 189.716 260.388 1.00 112.03 131 SER E CA 1
ATOM 9282 C C . SER E 5 130 ? 186.222 190.527 259.666 1.00 112.03 131 SER E C 1
ATOM 9283 O O . SER E 5 130 ? 185.302 189.963 259.066 1.00 112.03 131 SER E O 1
ATOM 9286 N N . GLY E 5 131 ? 186.351 191.852 259.720 1.00 112.39 132 GLY E N 1
ATOM 9287 C CA . GLY E 5 131 ? 185.482 192.724 258.953 1.00 112.39 132 GLY E CA 1
ATOM 9288 C C . GLY E 5 131 ? 184.034 192.696 259.415 1.00 112.39 132 GLY E C 1
ATOM 9289 O O . GLY E 5 131 ? 183.725 192.590 260.605 1.00 112.39 132 GLY E O 1
ATOM 9290 N N . THR E 5 132 ? 183.132 192.797 258.441 1.00 111.98 133 THR E N 1
ATOM 9291 C CA . THR E 5 132 ? 181.705 192.879 258.707 1.00 111.98 133 THR E CA 1
ATOM 9292 C C . THR E 5 132 ? 181.164 191.538 259.202 1.00 111.98 133 THR E C 1
ATOM 9293 O O . THR E 5 132 ? 181.799 190.489 259.074 1.00 111.98 133 THR E O 1
ATOM 9297 N N . ALA E 5 133 ? 179.966 191.590 259.780 1.00 108.20 134 ALA E N 1
ATOM 9298 C CA . ALA E 5 133 ? 179.240 190.410 260.228 1.00 108.20 134 ALA E CA 1
ATOM 9299 C C . ALA E 5 133 ? 177.875 190.379 259.558 1.00 108.20 134 ALA E C 1
ATOM 9300 O O . ALA E 5 133 ? 177.227 191.419 259.403 1.00 108.20 134 ALA E O 1
ATOM 9302 N N . SER E 5 134 ? 177.439 189.187 259.161 1.00 92.28 135 SER E N 1
ATOM 9303 C CA . SER E 5 134 ? 176.201 189.016 258.415 1.00 92.28 135 SER E CA 1
ATOM 9304 C C . SER E 5 134 ? 175.247 188.103 259.172 1.00 92.28 135 SER E C 1
ATOM 9305 O O . SER E 5 134 ? 175.661 187.086 259.737 1.00 92.28 135 SER E O 1
ATOM 9308 N N . VAL E 5 135 ? 173.968 188.471 259.175 1.00 87.90 136 VAL E N 1
ATOM 9309 C CA . VAL E 5 135 ? 172.907 187.682 259.789 1.00 87.90 136 VAL E CA 1
ATOM 9310 C C . VAL E 5 135 ? 172.002 187.171 258.677 1.00 87.90 136 VAL E C 1
ATOM 9311 O O . VAL E 5 135 ? 171.652 187.923 257.760 1.00 87.90 136 VAL E O 1
ATOM 9315 N N . VAL E 5 136 ? 171.629 185.897 258.754 1.00 87.09 137 VAL E N 1
ATOM 9316 C CA . VAL E 5 136 ? 170.878 185.230 257.697 1.00 87.09 137 VAL E CA 1
ATOM 9317 C C . VAL E 5 136 ? 169.516 184.824 258.245 1.00 87.09 137 VAL E C 1
ATOM 9318 O O . VAL E 5 136 ? 169.432 184.080 259.230 1.00 87.09 137 VAL E O 1
ATOM 9322 N N . CYS E 5 137 ? 168.455 185.313 257.606 1.00 86.69 138 CYS E N 1
ATOM 9323 C CA . CYS E 5 137 ? 167.091 184.862 257.852 1.00 86.69 138 CYS E CA 1
ATOM 9324 C C . CYS E 5 137 ? 166.603 184.109 256.623 1.00 86.69 138 CYS E C 1
ATOM 9325 O O . CYS E 5 137 ? 166.690 184.622 255.503 1.00 86.69 138 CYS E O 1
ATOM 9328 N N . LEU E 5 138 ? 166.092 182.899 256.833 1.00 74.72 139 LEU E N 1
ATOM 9329 C CA . LEU E 5 138 ? 165.782 181.981 255.746 1.00 74.72 139 LEU E CA 1
ATOM 9330 C C . LEU E 5 138 ? 164.303 181.625 255.754 1.00 74.72 139 LEU E C 1
ATOM 9331 O O . LEU E 5 138 ? 163.741 181.307 256.807 1.00 74.72 139 LEU E O 1
ATOM 9336 N N . LEU E 5 139 ? 163.684 181.677 254.578 1.00 68.47 140 LEU E N 1
ATOM 9337 C CA . LEU E 5 139 ? 162.313 181.233 254.372 1.00 68.47 140 LEU E CA 1
ATOM 9338 C C . LEU E 5 139 ? 162.331 180.015 253.460 1.00 68.47 140 LEU E C 1
ATOM 9339 O O . LEU E 5 139 ? 162.995 180.028 252.418 1.00 68.47 140 LEU E O 1
ATOM 9344 N N . ASN E 5 140 ? 161.608 178.967 253.848 1.00 74.28 141 ASN E N 1
ATOM 9345 C CA . ASN E 5 140 ? 161.665 177.694 253.145 1.00 74.28 141 ASN E CA 1
ATOM 9346 C C . ASN E 5 140 ? 160.269 177.149 252.886 1.00 74.28 141 ASN E C 1
ATOM 9347 O O . ASN E 5 140 ? 159.395 177.210 253.756 1.00 74.28 141 ASN E O 1
ATOM 9352 N N . ASN E 5 141 ? 160.075 176.611 251.679 1.00 75.97 142 ASN E N 1
ATOM 9353 C CA . ASN E 5 141 ? 158.903 175.817 251.310 1.00 75.97 142 ASN E CA 1
ATOM 9354 C C . ASN E 5 141 ? 157.602 176.615 251.459 1.00 75.97 142 ASN E C 1
ATOM 9355 O O . ASN E 5 141 ? 156.737 176.317 252.284 1.00 75.97 142 ASN E O 1
ATOM 9360 N N . PHE E 5 142 ? 157.491 177.649 250.627 1.00 73.03 143 PHE E N 1
ATOM 9361 C CA . PHE E 5 142 ? 156.246 178.387 250.458 1.00 73.03 143 PHE E CA 1
ATOM 9362 C C . PHE E 5 142 ? 155.961 178.547 248.973 1.00 73.03 143 PHE E C 1
ATOM 9363 O O . PHE E 5 142 ? 156.879 178.782 248.182 1.00 73.03 143 PHE E O 1
ATOM 9371 N N . TYR E 5 143 ? 154.693 178.402 248.589 1.00 80.29 144 TYR E N 1
ATOM 9372 C CA . TYR E 5 143 ? 154.343 178.585 247.184 1.00 80.29 144 TYR E CA 1
ATOM 9373 C C . TYR E 5 143 ? 154.228 180.057 246.790 1.00 80.29 144 TYR E C 1
ATOM 9374 O O . TYR E 5 143 ? 154.885 180.474 245.828 1.00 80.29 144 TYR E O 1
ATOM 9383 N N . PRO E 5 144 ? 153.414 180.876 247.466 1.00 79.92 145 PRO E N 1
ATOM 9384 C CA . PRO E 5 144 ? 153.229 182.259 246.994 1.00 79.92 145 PRO E CA 1
ATOM 9385 C C . PRO E 5 144 ? 154.518 183.055 247.133 1.00 79.92 145 PRO E C 1
ATOM 9386 O O . PRO E 5 144 ? 155.040 183.230 248.236 1.00 79.92 145 PRO E O 1
ATOM 9390 N N . ARG E 5 145 ? 155.027 183.541 245.998 1.00 82.86 146 ARG E N 1
ATOM 9391 C CA . ARG E 5 145 ? 156.312 184.230 245.978 1.00 82.86 146 ARG E CA 1
ATOM 9392 C C . ARG E 5 145 ? 156.280 185.560 246.718 1.00 82.86 146 ARG E C 1
ATOM 9393 O O . ARG E 5 145 ? 157.342 186.079 247.077 1.00 82.86 146 ARG E O 1
ATOM 9401 N N . GLU E 5 146 ? 155.096 186.124 246.954 1.00 88.48 147 GLU E N 1
ATOM 9402 C CA . GLU E 5 146 ? 154.977 187.427 247.606 1.00 88.48 147 GLU E CA 1
ATOM 9403 C C . GLU E 5 146 ? 155.256 187.258 249.096 1.00 88.48 147 GLU E C 1
ATOM 9404 O O . GLU E 5 146 ? 154.356 187.099 249.925 1.00 88.48 147 GLU E O 1
ATOM 9410 N N . ALA E 5 147 ? 156.541 187.294 249.436 1.00 86.82 148 ALA E N 1
ATOM 9411 C CA . ALA E 5 147 ? 156.999 187.230 250.815 1.00 86.82 148 ALA E CA 1
ATOM 9412 C C . ALA E 5 147 ? 157.796 188.485 251.135 1.00 86.82 148 ALA E C 1
ATOM 9413 O O . ALA E 5 147 ? 158.630 188.922 250.336 1.00 86.82 148 ALA E O 1
ATOM 9415 N N . LYS E 5 148 ? 157.536 189.064 252.304 1.00 96.97 149 LYS E N 1
ATOM 9416 C CA . LYS E 5 148 ? 158.179 190.300 252.728 1.00 96.97 149 LYS E CA 1
ATOM 9417 C C . LYS E 5 148 ? 158.977 190.047 253.997 1.00 96.97 149 LYS E C 1
ATOM 9418 O O . LYS E 5 148 ? 158.471 189.434 254.943 1.00 96.97 149 LYS E O 1
ATOM 9424 N N . VAL E 5 149 ? 160.221 190.518 254.013 1.00 99.42 150 VAL E N 1
ATOM 9425 C CA . VAL E 5 149 ? 161.106 190.394 255.164 1.00 99.42 150 VAL E CA 1
ATOM 9426 C C . VAL E 5 149 ? 161.504 191.793 255.610 1.00 99.42 150 VAL E C 1
ATOM 9427 O O . VAL E 5 149 ? 162.000 192.589 254.805 1.00 99.42 150 VAL E O 1
ATOM 9431 N N . GLN E 5 150 ? 161.286 192.089 256.888 1.00 104.47 151 GLN E N 1
ATOM 9432 C CA . GLN E 5 150 ? 161.640 193.374 257.475 1.00 104.47 151 GLN E CA 1
ATOM 9433 C C . GLN E 5 150 ? 162.726 193.165 258.520 1.00 104.47 151 GLN E C 1
ATOM 9434 O O . GLN E 5 150 ? 162.554 192.369 259.449 1.00 104.47 151 GLN E O 1
ATOM 9440 N N . TRP E 5 151 ? 163.835 193.884 258.370 1.00 101.58 152 TRP E N 1
ATOM 9441 C CA . TRP E 5 151 ? 164.981 193.746 259.263 1.00 101.58 152 TRP E CA 1
ATOM 9442 C C . TRP E 5 151 ? 164.882 194.798 260.362 1.00 101.58 152 TRP E C 1
ATOM 9443 O O . TRP E 5 151 ? 165.066 195.993 260.108 1.00 101.58 152 TRP E O 1
ATOM 9454 N N . LYS E 5 152 ? 164.592 194.353 261.580 1.00 112.28 153 LYS E N 1
ATOM 9455 C CA . LYS E 5 152 ? 164.462 195.227 262.737 1.00 112.28 153 LYS E CA 1
ATOM 9456 C C . LYS E 5 152 ? 165.585 194.931 263.720 1.00 112.28 153 LYS E C 1
ATOM 9457 O O . LYS E 5 152 ? 165.777 193.777 264.119 1.00 112.28 153 LYS E O 1
ATOM 9463 N N . VAL E 5 153 ? 166.320 195.969 264.108 1.00 116.88 154 VAL E N 1
ATOM 9464 C CA . VAL E 5 153 ? 167.407 195.849 265.071 1.00 116.88 154 VAL E CA 1
ATOM 9465 C C . VAL E 5 153 ? 167.147 196.823 266.212 1.00 116.88 154 VAL E C 1
ATOM 9466 O O . VAL E 5 153 ? 166.898 198.011 265.975 1.00 116.88 154 VAL E O 1
ATOM 9470 N N . ASP E 5 154 ? 167.198 196.316 267.445 1.00 120.65 155 ASP E N 1
ATOM 9471 C CA . ASP E 5 154 ? 166.898 197.106 268.640 1.00 120.65 155 ASP E CA 1
ATOM 9472 C C . ASP E 5 154 ? 165.529 197.771 268.529 1.00 120.65 155 ASP E C 1
ATOM 9473 O O . ASP E 5 154 ? 165.339 198.922 268.931 1.00 120.65 155 ASP E O 1
ATOM 9478 N N . ASN E 5 155 ? 164.564 197.026 267.985 1.00 121.41 156 ASN E N 1
ATOM 9479 C CA . ASN E 5 155 ? 163.211 197.529 267.739 1.00 121.41 156 ASN E CA 1
ATOM 9480 C C . ASN E 5 155 ? 163.242 198.843 266.962 1.00 121.41 156 ASN E C 1
ATOM 9481 O O . ASN E 5 155 ? 162.486 199.776 267.242 1.00 121.41 156 ASN E O 1
ATOM 9486 N N . ALA E 5 156 ? 164.130 198.917 265.972 1.00 119.61 157 ALA E N 1
ATOM 9487 C CA . ALA E 5 156 ? 164.281 200.107 265.150 1.00 119.61 157 ALA E CA 1
ATOM 9488 C C . ALA E 5 156 ? 164.429 199.703 263.692 1.00 119.61 157 ALA E C 1
ATOM 9489 O O . ALA E 5 156 ? 164.966 198.638 263.377 1.00 119.61 157 ALA E O 1
ATOM 9491 N N . LEU E 5 157 ? 163.945 200.569 262.805 1.00 118.72 158 LEU E N 1
ATOM 9492 C CA . LEU E 5 157 ? 164.011 200.301 261.375 1.00 118.72 158 LEU E CA 1
ATOM 9493 C C . LEU E 5 157 ? 165.448 200.441 260.888 1.00 118.72 158 LEU E C 1
ATOM 9494 O O . LEU E 5 157 ? 166.121 201.434 261.184 1.00 118.72 158 LEU E O 1
ATOM 9499 N N . GLN E 5 158 ? 165.918 199.445 260.141 1.00 115.16 159 GLN E N 1
ATOM 9500 C CA . GLN E 5 158 ? 167.219 199.494 259.492 1.00 115.16 159 GLN E CA 1
ATOM 9501 C C . GLN E 5 158 ? 167.047 199.182 258.014 1.00 115.16 159 GLN E C 1
ATOM 9502 O O . GLN E 5 158 ? 166.211 198.354 257.639 1.00 115.16 159 GLN E O 1
ATOM 9508 N N . SER E 5 159 ? 167.839 199.847 257.179 1.00 112.33 160 SER E N 1
ATOM 9509 C CA . SER E 5 159 ? 167.758 199.668 255.736 1.00 112.33 160 SER E CA 1
ATOM 9510 C C . SER E 5 159 ? 169.117 200.004 255.133 1.00 112.33 160 SER E C 1
ATOM 9511 O O . SER E 5 159 ? 170.114 200.150 255.847 1.00 112.33 160 SER E O 1
ATOM 9514 N N . GLY E 5 160 ? 169.154 200.129 253.810 1.00 107.36 161 GLY E N 1
ATOM 9515 C CA . GLY E 5 160 ? 170.391 200.420 253.115 1.00 107.36 161 GLY E CA 1
ATOM 9516 C C . GLY E 5 160 ? 171.195 199.174 252.809 1.00 107.36 161 GLY E C 1
ATOM 9517 O O . GLY E 5 160 ? 171.387 198.823 251.641 1.00 107.36 161 GLY E O 1
ATOM 9518 N N . ASN E 5 161 ? 171.672 198.495 253.852 1.00 100.38 162 ASN E N 1
ATOM 9519 C CA . ASN E 5 161 ? 172.439 197.261 253.694 1.00 100.38 162 ASN E CA 1
ATOM 9520 C C . ASN E 5 161 ? 171.514 196.083 253.987 1.00 100.38 162 ASN E C 1
ATOM 9521 O O . ASN E 5 161 ? 171.472 195.542 255.092 1.00 100.38 162 ASN E O 1
ATOM 9526 N N . SER E 5 162 ? 170.758 195.687 252.964 1.00 86.03 163 SER E N 1
ATOM 9527 C CA . SER E 5 162 ? 169.847 194.551 253.082 1.00 86.03 163 SER E CA 1
ATOM 9528 C C . SER E 5 162 ? 169.584 194.017 251.682 1.00 86.03 163 SER E C 1
ATOM 9529 O O . SER E 5 162 ? 168.927 194.687 250.879 1.00 86.03 163 SER E O 1
ATOM 9532 N N . GLN E 5 163 ? 170.092 192.822 251.394 1.00 74.09 164 GLN E N 1
ATOM 9533 C CA . GLN E 5 163 ? 169.930 192.189 250.094 1.00 74.09 164 GLN E CA 1
ATOM 9534 C C . GLN E 5 163 ? 169.356 190.794 250.281 1.00 74.09 164 GLN E C 1
ATOM 9535 O O . GLN E 5 163 ? 169.720 190.085 251.223 1.00 74.09 164 GLN E O 1
ATOM 9541 N N . GLU E 5 164 ? 168.459 190.405 249.378 1.00 65.10 165 GLU E N 1
ATOM 9542 C CA . GLU E 5 164 ? 167.806 189.108 249.438 1.00 65.10 165 GLU E CA 1
ATOM 9543 C C . GLU E 5 164 ? 167.912 188.415 248.088 1.00 65.10 165 GLU E C 1
ATOM 9544 O O . GLU E 5 164 ? 168.001 189.062 247.041 1.00 65.10 165 GLU E O 1
ATOM 9550 N N . SER E 5 165 ? 167.916 187.085 248.127 1.00 57.04 166 SER E N 1
ATOM 9551 C CA . SER E 5 165 ? 167.963 186.269 246.923 1.00 57.04 166 SER E CA 1
ATOM 9552 C C . SER E 5 165 ? 166.967 185.133 247.071 1.00 57.04 166 SER E C 1
ATOM 9553 O O . SER E 5 165 ? 166.908 184.493 248.125 1.00 57.04 166 SER E O 1
ATOM 9556 N N . VAL E 5 166 ? 166.193 184.882 246.021 1.00 57.38 167 VAL E N 1
ATOM 9557 C CA . VAL E 5 166 ? 165.165 183.848 246.027 1.00 57.38 167 VAL E CA 1
ATOM 9558 C C . VAL E 5 166 ? 165.523 182.791 244.991 1.00 57.38 167 VAL E C 1
ATOM 9559 O O . VAL E 5 166 ? 165.891 183.113 243.856 1.00 57.38 167 VAL E O 1
ATOM 9563 N N . THR E 5 167 ? 165.443 181.528 245.396 1.00 59.78 168 THR E N 1
ATOM 9564 C CA . THR E 5 167 ? 165.725 180.437 244.479 1.00 59.78 168 THR E CA 1
ATOM 9565 C C . THR E 5 167 ? 164.590 180.283 243.470 1.00 59.78 168 THR E C 1
ATOM 9566 O O . THR E 5 167 ? 163.457 180.722 243.693 1.00 59.78 168 THR E O 1
ATOM 9570 N N . GLU E 5 168 ? 164.915 179.665 242.337 1.00 68.89 169 GLU E N 1
ATOM 9571 C CA . GLU E 5 168 ? 163.913 179.394 241.319 1.00 68.89 169 GLU E CA 1
ATOM 9572 C C . GLU E 5 168 ? 162.999 178.260 241.774 1.00 68.89 169 GLU E C 1
ATOM 9573 O O . GLU E 5 168 ? 163.360 177.442 242.624 1.00 68.89 169 GLU E O 1
ATOM 9579 N N . GLN E 5 169 ? 161.796 178.229 241.204 1.00 70.15 170 GLN E N 1
ATOM 9580 C CA . GLN E 5 169 ? 160.821 177.198 241.539 1.00 70.15 170 GLN E CA 1
ATOM 9581 C C . GLN E 5 169 ? 161.390 175.809 241.283 1.00 70.15 170 GLN E C 1
ATOM 9582 O O . GLN E 5 169 ? 161.996 175.556 240.238 1.00 70.15 170 GLN E O 1
ATOM 9588 N N . ASP E 5 170 ? 161.192 174.905 242.238 1.00 78.80 171 ASP E N 1
ATOM 9589 C CA . ASP E 5 170 ? 161.633 173.531 242.065 1.00 78.80 171 ASP E CA 1
ATOM 9590 C C . ASP E 5 170 ? 160.609 172.747 241.255 1.00 78.80 171 ASP E C 1
ATOM 9591 O O . ASP E 5 170 ? 159.414 173.057 241.253 1.00 78.80 171 ASP E O 1
ATOM 9596 N N . SER E 5 171 ? 161.092 171.715 240.563 1.00 83.90 172 SER E N 1
ATOM 9597 C CA . SER E 5 171 ? 160.276 170.930 239.647 1.00 83.90 172 SER E CA 1
ATOM 9598 C C . SER E 5 171 ? 159.713 169.670 240.298 1.00 83.90 172 SER E C 1
ATOM 9599 O O . SER E 5 171 ? 159.494 168.664 239.616 1.00 83.90 172 SER E O 1
ATOM 9602 N N . LYS E 5 172 ? 159.476 169.704 241.605 1.00 89.17 173 LYS E N 1
ATOM 9603 C CA . LYS E 5 172 ? 158.914 168.566 242.321 1.00 89.17 173 LYS E CA 1
ATOM 9604 C C . LYS E 5 172 ? 157.614 168.890 243.038 1.00 89.17 173 LYS E C 1
ATOM 9605 O O . LYS E 5 172 ? 156.686 168.078 243.017 1.00 89.17 173 LYS E O 1
ATOM 9611 N N . ASP E 5 173 ? 157.520 170.058 243.675 1.00 88.37 174 ASP E N 1
ATOM 9612 C CA . ASP E 5 173 ? 156.288 170.465 244.333 1.00 88.37 174 ASP E CA 1
ATOM 9613 C C . ASP E 5 173 ? 155.938 171.932 244.119 1.00 88.37 174 ASP E C 1
ATOM 9614 O O . ASP E 5 173 ? 154.959 172.401 244.708 1.00 88.37 174 ASP E O 1
ATOM 9619 N N . SER E 5 174 ? 156.701 172.664 243.306 1.00 79.35 175 SER E N 1
ATOM 9620 C CA . SER E 5 174 ? 156.405 174.052 242.949 1.00 79.35 175 SER E CA 1
ATOM 9621 C C . SER E 5 174 ? 156.323 174.944 244.189 1.00 79.35 175 SER E C 1
ATOM 9622 O O . SER E 5 174 ? 155.276 175.501 244.525 1.00 79.35 175 SER E O 1
ATOM 9625 N N . THR E 5 175 ? 157.456 175.069 244.870 1.00 76.32 176 THR E N 1
ATOM 9626 C CA . THR E 5 175 ? 157.603 175.958 246.014 1.00 76.32 176 THR E CA 1
ATOM 9627 C C . THR E 5 175 ? 158.784 176.896 245.776 1.00 76.32 176 THR E C 1
ATOM 9628 O O . THR E 5 175 ? 159.463 176.829 244.749 1.00 76.32 176 THR E O 1
ATOM 9632 N N . TYR E 5 176 ? 159.021 177.791 246.733 1.00 73.32 177 TYR E N 1
ATOM 9633 C CA . TYR E 5 176 ? 160.110 178.751 246.634 1.00 73.32 177 TYR E CA 1
ATOM 9634 C C . TYR E 5 176 ? 160.822 178.845 247.976 1.00 73.32 177 TYR E C 1
ATOM 9635 O O . TYR E 5 176 ? 160.342 178.346 248.997 1.00 73.32 177 TYR E O 1
ATOM 9644 N N . SER E 5 177 ? 161.984 179.492 247.963 1.00 65.46 178 SER E N 1
ATOM 9645 C CA . SER E 5 177 ? 162.752 179.718 249.178 1.00 65.46 178 SER E CA 1
ATOM 9646 C C . SER E 5 177 ? 163.689 180.895 248.949 1.00 65.46 178 SER E C 1
ATOM 9647 O O . SER E 5 177 ? 164.352 180.971 247.913 1.00 65.46 178 SER E O 1
ATOM 9650 N N . LEU E 5 178 ? 163.739 181.805 249.919 1.00 61.69 179 LEU E N 1
ATOM 9651 C CA . LEU E 5 178 ? 164.571 182.993 249.811 1.00 61.69 179 LEU E CA 1
ATOM 9652 C C . LEU E 5 178 ? 165.314 183.215 251.119 1.00 61.69 179 LEU E C 1
ATOM 9653 O O . LEU E 5 178 ? 164.869 182.788 252.187 1.00 61.69 179 LEU E O 1
ATOM 9658 N N . SER E 5 179 ? 166.456 183.891 251.020 1.00 65.31 180 SER E N 1
ATOM 9659 C CA . SER E 5 179 ? 167.280 184.225 252.171 1.00 65.31 180 SER E CA 1
ATOM 9660 C C . SER E 5 179 ? 167.618 185.707 252.136 1.00 65.31 180 SER E C 1
ATOM 9661 O O . SER E 5 179 ? 167.866 186.270 251.066 1.00 65.31 180 SER E O 1
ATOM 9664 N N . SER E 5 180 ? 167.626 186.331 253.310 1.00 80.36 181 SER E N 1
ATOM 9665 C CA . SER E 5 180 ? 167.955 187.742 253.451 1.00 80.36 181 SER E CA 1
ATOM 9666 C C . SER E 5 180 ? 169.194 187.878 254.322 1.00 80.36 181 SER E C 1
ATOM 9667 O O . SER E 5 180 ? 169.251 187.314 255.420 1.00 80.36 181 SER E O 1
ATOM 9670 N N . THR E 5 181 ? 170.181 188.622 253.831 1.00 83.10 182 THR E N 1
ATOM 9671 C CA . THR E 5 181 ? 171.442 188.824 254.530 1.00 83.10 182 THR E CA 1
ATOM 9672 C C . THR E 5 181 ? 171.653 190.311 254.771 1.00 83.10 182 THR E C 1
ATOM 9673 O O . THR E 5 181 ? 171.578 191.113 253.835 1.00 83.10 182 THR E O 1
ATOM 9677 N N . LEU E 5 182 ? 171.914 190.672 256.023 1.00 93.87 183 LEU E N 1
ATOM 9678 C CA . LEU E 5 182 ? 172.201 192.046 256.410 1.00 93.87 183 LEU E CA 1
ATOM 9679 C C . LEU E 5 182 ? 173.638 192.116 256.905 1.00 93.87 183 LEU E C 1
ATOM 9680 O O . LEU E 5 182 ? 174.011 191.397 257.838 1.00 93.87 183 LEU E O 1
ATOM 9685 N N . THR E 5 183 ? 174.436 192.978 256.285 1.00 102.08 184 THR E N 1
ATOM 9686 C CA . THR E 5 183 ? 175.846 193.125 256.622 1.00 102.08 184 THR E CA 1
ATOM 9687 C C . THR E 5 183 ? 176.020 194.283 257.594 1.00 102.08 184 THR E C 1
ATOM 9688 O O . THR E 5 183 ? 175.482 195.374 257.373 1.00 102.08 184 THR E O 1
ATOM 9692 N N . LEU E 5 184 ? 176.757 194.040 258.675 1.00 112.69 185 LEU E N 1
ATOM 9693 C CA . LEU E 5 184 ? 176.960 195.055 259.696 1.00 112.69 185 LEU E CA 1
ATOM 9694 C C . LEU E 5 184 ? 178.393 194.952 260.196 1.00 112.69 185 LEU E C 1
ATOM 9695 O O . LEU E 5 184 ? 178.902 193.849 260.410 1.00 112.69 185 LEU E O 1
ATOM 9700 N N . SER E 5 185 ? 179.036 196.100 260.380 1.00 119.40 186 SER E N 1
ATOM 9701 C CA . SER E 5 185 ? 180.457 196.128 260.688 1.00 119.40 186 SER E CA 1
ATOM 9702 C C . SER E 5 185 ? 180.703 196.005 262.191 1.00 119.40 186 SER E C 1
ATOM 9703 O O . SER E 5 185 ? 179.778 195.906 263.001 1.00 119.40 186 SER E O 1
ATOM 9706 N N . LYS E 5 186 ? 181.988 196.007 262.555 1.00 121.43 187 LYS E N 1
ATOM 9707 C CA . LYS E 5 186 ? 182.390 195.889 263.952 1.00 121.43 187 LYS E CA 1
ATOM 9708 C C . LYS E 5 186 ? 182.147 197.164 264.747 1.00 121.43 187 LYS E C 1
ATOM 9709 O O . LYS E 5 186 ? 182.145 197.113 265.981 1.00 121.43 187 LYS E O 1
ATOM 9715 N N . ALA E 5 187 ? 181.956 198.301 264.075 1.00 131.69 188 ALA E N 1
ATOM 9716 C CA . ALA E 5 187 ? 181.849 199.571 264.787 1.00 131.69 188 ALA E CA 1
ATOM 9717 C C . ALA E 5 187 ? 180.633 199.600 265.706 1.00 131.69 188 ALA E C 1
ATOM 9718 O O . ALA E 5 187 ? 180.716 200.083 266.841 1.00 131.69 188 ALA E O 1
ATOM 9720 N N . ASP E 5 188 ? 179.496 199.089 265.236 1.00 131.72 189 ASP E N 1
ATOM 9721 C CA . ASP E 5 188 ? 178.243 199.182 265.976 1.00 131.72 189 ASP E CA 1
ATOM 9722 C C . ASP E 5 188 ? 177.591 197.827 266.222 1.00 131.72 189 ASP E C 1
ATOM 9723 O O . ASP E 5 188 ? 176.440 197.780 266.673 1.00 131.72 189 ASP E O 1
ATOM 9728 N N . TYR E 5 189 ? 178.286 196.724 265.935 1.00 125.78 190 TYR E N 1
ATOM 9729 C CA . TYR E 5 189 ? 177.727 195.409 266.232 1.00 125.78 190 TYR E CA 1
ATOM 9730 C C . TYR E 5 189 ? 177.527 195.231 267.732 1.00 125.78 190 TYR E C 1
ATOM 9731 O O . TYR E 5 189 ? 176.498 194.705 268.172 1.00 125.78 190 TYR E O 1
ATOM 9740 N N . GLU E 5 190 ? 178.498 195.673 268.534 1.00 135.08 191 GLU E N 1
ATOM 9741 C CA . GLU E 5 190 ? 178.394 195.511 269.980 1.00 135.08 191 GLU E CA 1
ATOM 9742 C C . GLU E 5 190 ? 177.360 196.453 270.583 1.00 135.08 191 GLU E C 1
ATOM 9743 O O . GLU E 5 190 ? 176.799 196.155 271.644 1.00 135.08 191 GLU E O 1
ATOM 9749 N N . LYS E 5 191 ? 177.100 197.591 269.933 1.00 133.81 192 LYS E N 1
ATOM 9750 C CA . LYS E 5 191 ? 176.105 198.526 270.449 1.00 133.81 192 LYS E CA 1
ATOM 9751 C C . LYS E 5 191 ? 174.717 197.898 270.469 1.00 133.81 192 LYS E C 1
ATOM 9752 O O . LYS E 5 191 ? 173.967 198.057 271.439 1.00 133.81 192 LYS E O 1
ATOM 9758 N N . HIS E 5 192 ? 174.360 197.177 269.411 1.00 130.06 193 HIS E N 1
ATOM 9759 C CA . HIS E 5 192 ? 173.066 196.519 269.323 1.00 130.06 193 HIS E CA 1
ATOM 9760 C C . HIS E 5 192 ? 173.132 195.145 269.975 1.00 130.06 193 HIS E C 1
ATOM 9761 O O . HIS E 5 192 ? 174.155 194.459 269.904 1.00 130.06 193 HIS E O 1
ATOM 9768 N N . LYS E 5 193 ? 172.032 194.748 270.616 1.00 125.55 194 LYS E N 1
ATOM 9769 C CA . LYS E 5 193 ? 171.977 193.502 271.370 1.00 125.55 194 LYS E CA 1
ATOM 9770 C C . LYS E 5 193 ? 171.024 192.489 270.751 1.00 125.55 194 LYS E C 1
ATOM 9771 O O . LYS E 5 193 ? 171.426 191.359 270.462 1.00 125.55 194 LYS E O 1
ATOM 9777 N N . VAL E 5 194 ? 169.764 192.859 270.538 1.00 120.61 195 VAL E N 1
ATOM 9778 C CA . VAL E 5 194 ? 168.738 191.935 270.069 1.00 120.61 195 VAL E CA 1
ATOM 9779 C C . VAL E 5 194 ? 168.177 192.455 268.753 1.00 120.61 195 VAL E C 1
ATOM 9780 O O . VAL E 5 194 ? 167.775 193.621 268.661 1.00 120.61 195 VAL E O 1
ATOM 9784 N N . TYR E 5 195 ? 168.151 191.590 267.742 1.00 114.94 196 TYR E N 1
ATOM 9785 C CA . TYR E 5 195 ? 167.599 191.935 266.440 1.00 114.94 196 TYR E CA 1
ATOM 9786 C C . TYR E 5 195 ? 166.927 190.704 265.850 1.00 114.94 196 TYR E C 1
ATOM 9787 O O . TYR E 5 195 ? 167.246 189.568 266.210 1.00 114.94 196 TYR E O 1
ATOM 9796 N N . ALA E 5 196 ? 165.990 190.941 264.937 1.00 113.50 197 ALA E N 1
ATOM 9797 C CA . ALA E 5 196 ? 165.201 189.862 264.354 1.00 113.50 197 ALA E CA 1
ATOM 9798 C C . ALA E 5 196 ? 164.662 190.323 263.005 1.00 113.50 197 ALA E C 1
ATOM 9799 O O . ALA E 5 196 ? 164.768 191.496 262.639 1.00 113.50 197 ALA E O 1
ATOM 9801 N N . CYS E 5 197 ? 164.082 189.382 262.262 1.00 115.35 198 CYS E N 1
ATOM 9802 C CA . CYS E 5 197 ? 163.490 189.658 260.959 1.00 115.35 198 CYS E CA 1
ATOM 9803 C C . CYS E 5 197 ? 161.982 189.464 261.026 1.00 115.35 198 CYS E C 1
ATOM 9804 O O . CYS E 5 197 ? 161.502 188.450 261.544 1.00 115.35 198 CYS E O 1
ATOM 9807 N N . GLU E 5 198 ? 161.245 190.438 260.502 1.00 113.46 199 GLU E N 1
ATOM 9808 C CA . GLU E 5 198 ? 159.793 190.366 260.419 1.00 113.46 199 GLU E CA 1
ATOM 9809 C C . GLU E 5 198 ? 159.397 189.786 259.068 1.00 113.46 199 GLU E C 1
ATOM 9810 O O . GLU E 5 198 ? 159.718 190.359 258.021 1.00 113.46 199 GLU E O 1
ATOM 9816 N N . VAL E 5 199 ? 158.706 188.651 259.095 1.00 108.52 200 VAL E N 1
ATOM 9817 C CA . VAL E 5 199 ? 158.276 187.957 257.890 1.00 108.52 200 VAL E CA 1
ATOM 9818 C C . VAL E 5 199 ? 156.758 188.038 257.812 1.00 108.52 200 VAL E C 1
ATOM 9819 O O . VAL E 5 199 ? 156.052 187.603 258.731 1.00 108.52 200 VAL E O 1
ATOM 9823 N N . THR E 5 200 ? 156.262 188.611 256.722 1.00 100.97 201 THR E N 1
ATOM 9824 C CA . THR E 5 200 ? 154.837 188.706 256.445 1.00 100.97 201 THR E CA 1
ATOM 9825 C C . THR E 5 200 ? 154.551 187.971 255.145 1.00 100.97 201 THR E C 1
ATOM 9826 O O . THR E 5 200 ? 155.240 188.187 254.143 1.00 100.97 201 THR E O 1
ATOM 9830 N N . HIS E 5 201 ? 153.544 187.103 255.167 1.00 93.39 202 HIS E N 1
ATOM 9831 C CA . HIS E 5 201 ? 153.197 186.312 253.998 1.00 93.39 202 HIS E CA 1
ATOM 9832 C C . HIS E 5 201 ? 151.699 186.052 254.002 1.00 93.39 202 HIS E C 1
ATOM 9833 O O . HIS E 5 201 ? 151.073 185.968 255.062 1.00 93.39 202 HIS E O 1
ATOM 9840 N N . GLN E 5 202 ? 151.130 185.922 252.801 1.00 94.60 203 GLN E N 1
ATOM 9841 C CA . GLN E 5 202 ? 149.696 185.693 252.676 1.00 94.60 203 GLN E CA 1
ATOM 9842 C C . GLN E 5 202 ? 149.275 184.330 253.209 1.00 94.60 203 GLN E C 1
ATOM 9843 O O . GLN E 5 202 ? 148.090 184.129 253.494 1.00 94.60 203 GLN E O 1
ATOM 9849 N N . GLY E 5 203 ? 150.210 183.394 253.348 1.00 97.23 204 GLY E N 1
ATOM 9850 C CA . GLY E 5 203 ? 149.918 182.099 253.922 1.00 97.23 204 GLY E CA 1
ATOM 9851 C C . GLY E 5 203 ? 149.938 182.042 255.430 1.00 97.23 204 GLY E C 1
ATOM 9852 O O . GLY E 5 203 ? 149.617 180.999 256.006 1.00 97.23 204 GLY E O 1
ATOM 9853 N N . LEU E 5 204 ? 150.305 183.136 256.092 1.00 101.01 205 LEU E N 1
ATOM 9854 C CA . LEU E 5 204 ? 150.373 183.199 257.545 1.00 101.01 205 LEU E CA 1
ATOM 9855 C C . LEU E 5 204 ? 149.443 184.292 258.053 1.00 101.01 205 LEU E C 1
ATOM 9856 O O . LEU E 5 204 ? 149.366 185.376 257.467 1.00 101.01 205 LEU E O 1
ATOM 9861 N N . SER E 5 205 ? 148.735 183.994 259.144 1.00 109.22 206 SER E N 1
ATOM 9862 C CA . SER E 5 205 ? 147.764 184.941 259.683 1.00 109.22 206 SER E CA 1
ATOM 9863 C C . SER E 5 205 ? 148.437 186.209 260.195 1.00 109.22 206 SER E C 1
ATOM 9864 O O . SER E 5 205 ? 147.948 187.318 259.952 1.00 109.22 206 SER E O 1
ATOM 9867 N N . SER E 5 206 ? 149.555 186.071 260.901 1.00 112.90 207 SER E N 1
ATOM 9868 C CA . SER E 5 206 ? 150.231 187.207 261.504 1.00 112.90 207 SER E CA 1
ATOM 9869 C C . SER E 5 206 ? 151.728 187.133 261.244 1.00 112.90 207 SER E C 1
ATOM 9870 O O . SER E 5 206 ? 152.277 186.043 261.055 1.00 112.90 207 SER E O 1
ATOM 9873 N N . PRO E 5 207 ? 152.409 188.280 261.217 1.00 114.74 208 PRO E N 1
ATOM 9874 C CA . PRO E 5 207 ? 153.868 188.266 261.051 1.00 114.74 208 PRO E CA 1
ATOM 9875 C C . PRO E 5 207 ? 154.551 187.535 262.198 1.00 114.74 208 PRO E C 1
ATOM 9876 O O . PRO E 5 207 ? 154.095 187.572 263.343 1.00 114.74 208 PRO E O 1
ATOM 9880 N N . VAL E 5 208 ? 155.656 186.867 261.879 1.00 112.83 209 VAL E N 1
ATOM 9881 C CA . VAL E 5 208 ? 156.383 186.031 262.826 1.00 112.83 209 VAL E CA 1
ATOM 9882 C C . VAL E 5 208 ? 157.750 186.643 263.086 1.00 112.83 209 VAL E C 1
ATOM 9883 O O . VAL E 5 208 ? 158.420 187.116 262.160 1.00 112.83 209 VAL E O 1
ATOM 9887 N N . THR E 5 209 ? 158.166 186.627 264.349 1.00 113.65 210 THR E N 1
ATOM 9888 C CA . THR E 5 209 ? 159.469 187.134 264.743 1.00 113.65 210 THR E CA 1
ATOM 9889 C C . THR E 5 209 ? 160.296 185.995 265.319 1.00 113.65 210 THR E C 1
ATOM 9890 O O . THR E 5 209 ? 159.764 185.069 265.939 1.00 113.65 210 THR E O 1
ATOM 9894 N N . LYS E 5 210 ? 161.603 186.064 265.094 1.00 105.63 211 LYS E N 1
ATOM 9895 C CA . LYS E 5 210 ? 162.556 185.104 265.643 1.00 105.63 211 LYS E CA 1
ATOM 9896 C C . LYS E 5 210 ? 163.537 185.894 266.501 1.00 105.63 211 LYS E C 1
ATOM 9897 O O . LYS E 5 210 ? 164.582 186.337 266.018 1.00 105.63 211 LYS E O 1
ATOM 9903 N N . SER E 5 211 ? 163.190 186.074 267.773 1.00 113.86 212 SER E N 1
ATOM 9904 C CA . SER E 5 211 ? 164.027 186.849 268.677 1.00 113.86 212 SER E CA 1
ATOM 9905 C C . SER E 5 211 ? 165.398 186.203 268.827 1.00 113.86 212 SER E C 1
ATOM 9906 O O . SER E 5 211 ? 165.512 184.992 269.037 1.00 113.86 212 SER E O 1
ATOM 9909 N N . PHE E 5 212 ? 166.441 187.020 268.716 1.00 117.14 213 PHE E N 1
ATOM 9910 C CA . PHE E 5 212 ? 167.816 186.562 268.835 1.00 117.14 213 PHE E CA 1
ATOM 9911 C C . PHE E 5 212 ? 168.591 187.520 269.725 1.00 117.14 213 PHE E C 1
ATOM 9912 O O . PHE E 5 212 ? 168.421 188.739 269.635 1.00 117.14 213 PHE E O 1
ATOM 9920 N N . ASN E 5 213 ? 169.441 186.964 270.584 1.00 127.27 214 ASN E N 1
ATOM 9921 C CA . ASN E 5 213 ? 170.257 187.742 271.505 1.00 127.27 214 ASN E CA 1
ATOM 9922 C C . ASN E 5 213 ? 171.727 187.578 271.147 1.00 127.27 214 ASN E C 1
ATOM 9923 O O . ASN E 5 213 ? 172.228 186.451 271.064 1.00 127.27 214 ASN E O 1
ATOM 9928 N N . ARG E 5 214 ? 172.412 188.698 270.936 1.00 130.58 215 ARG E N 1
ATOM 9929 C CA . ARG E 5 214 ? 173.831 188.662 270.626 1.00 130.58 215 ARG E CA 1
ATOM 9930 C C . ARG E 5 214 ? 174.648 188.420 271.891 1.00 130.58 215 ARG E C 1
ATOM 9931 O O . ARG E 5 214 ? 174.201 188.674 273.013 1.00 130.58 215 ARG E O 1
ATOM 9939 N N . GLY E 5 215 ? 175.864 187.913 271.696 1.00 135.16 216 GLY E N 1
ATOM 9940 C CA . GLY E 5 215 ? 176.750 187.588 272.787 1.00 135.16 216 GLY E CA 1
ATOM 9941 C C . GLY E 5 215 ? 176.611 186.179 273.322 1.00 135.16 216 GLY E C 1
ATOM 9942 O O . GLY E 5 215 ? 177.505 185.710 274.034 1.00 135.16 216 GLY E O 1
ATOM 9943 N N . GLU E 5 216 ? 175.517 185.492 273.001 1.00 133.42 217 GLU E N 1
ATOM 9944 C CA . GLU E 5 216 ? 175.309 184.113 273.420 1.00 133.42 217 GLU E CA 1
ATOM 9945 C C . GLU E 5 216 ? 175.838 183.104 272.411 1.00 133.42 217 GLU E C 1
ATOM 9946 O O . GLU E 5 216 ? 175.798 181.900 272.682 1.00 133.42 217 GLU E O 1
ATOM 9952 N N . CYS E 5 217 ? 176.329 183.561 271.264 1.00 128.32 218 CYS E N 1
ATOM 9953 C CA . CYS E 5 217 ? 176.857 182.666 270.243 1.00 128.32 218 CYS E CA 1
ATOM 9954 C C . CYS E 5 217 ? 178.319 182.333 270.515 1.00 128.32 218 CYS E C 1
ATOM 9955 O O . CYS E 5 217 ? 178.866 182.702 271.555 1.00 128.32 218 CYS E O 1
#

Organism: Homo sapiens (NCBI:txid9606)

Solvent-accessible surface area: 62394 Å² total; per-residue (Å²): 201,56,30,59,4,12,28,0,4,29,0,0,28,21,0,0,107,59,0,43,60,8,0,94,21,0,41,78,22,177,20,57,77,101,143,53,0,52,72,0,42,98,2,0,72,73,0,32,98,26,2,63,0,22,2,94,35,174,163,38,102,16,74,112,31,230,34,7,129,162,80,8,53,92,20,113,120,75,32,90,130,9,100,66,8,112,47,10,3,82,76,0,98,118,44,5,99,37,1,18,111,11,39,3,9,43,28,0,25,31,1,0,38,59,0,6,40,20,1,82,71,0,7,87,188,58,44,114,5,50,67,31,199,113,47,38,15,56,23,141,124,2,44,104,30,5,75,39,25,3,97,109,0,52,81,68,29,70,141,61,17,48,112,45,79,63,19,54,2,5,60,84,12,6,35,85,13,5,5,67,0,57,0,1,35,8,0,22,58,0,0,3,64,23,39,36,57,28,60,50,124,26,85,45,12,87,74,36,22,3,6,80,60,94,92,58,118,22,119,127,78,88,97,82,11,83,72,28,66,113,59,2,30,148,35,9,20,98,17,18,53,62,40,47,62,9,61,24,53,6,26,17,94,2,3,29,2,16,31,150,89,46,82,111,54,14,29,40,1,0,85,13,27,85,138,163,131,30,28,52,10,0,33,0,73,119,131,78,100,18,17,80,2,4,45,87,14,19,105,79,38,70,30,18,72,16,18,46,63,20,25,39,14,22,34,17,21,41,4,0,24,34,82,0,3,64,122,36,35,120,125,12,21,80,178,24,38,65,52,55,77,88,20,32,109,11,44,80,95,37,67,53,100,129,33,26,48,2,1,31,83,140,14,42,88,94,1,80,23,107,57,0,54,84,1,40,31,4,19,28,57,8,76,32,0,45,54,0,80,6,45,20,45,62,104,24,50,89,63,44,42,44,0,25,52,104,5,74,80,11,48,114,95,34,159,118,148,110,71,110,24,107,5,80,48,73,110,80,48,118,51,59,114,111,5,17,21,9,21,0,92,23,119,55,32,130,15,32,4,21,6,12,0,21,3,29,0,48,141,50,28,152,68,29,47,26,19,32,7,4,2,3,0,27,102,41,68,40,1,1,0,28,4,77,33,75,34,88,18,12,77,11,7,57,117,50,24,55,106,180,248,92,27,108,8,41,13,62,6,53,81,20,73,4,23,46,48,5,27,66,51,58,12,0,19,1,3,0,19,37,80,4,0,11,22,13,0,1,16,2,57,0,8,51,81,54,53,56,127,62,60,106,81,29,84,18,80,52,12,30,3,20,4,18,14,170,75,43,113,40,17,62,21,1,29,68,30,15,109,108,16,34,68,80,9,80,147,127,141,56,42,24,29,76,23,61,13,32,23,35,60,26,234,168,114,56,87,131,19,143,8,84,28,94,96,51,32,84,76,35,2,63,107,76,71,73,16,88,10,0,3,13,10,13,15,70,131,82,47,18,93,42,12,31,134,19,5,121,86,29,30,98,116,46,125,126,10,10,59,8,72,34,34,105,98,104,68,152,60,9,110,9,76,46,21,88,34,24,147,70,52,34,69,36,76,0,50,0,58,12,80,78,26,112,6,70,46,74,39,2,5,1,0,0,17,26,10,88,83,140,30,3,49,8,0,0,7,9,3,7,12,72,58,31,50,28,32,0,122,80,0,121,58,68,2,64,13,55,84,58,90,46,52,27,0,34,0,76,0,54,57,3,61,80,77,3,49,1,18,0,14,0,0,40,14,76,3,36,100,47,2,49,1,0,0,30,34,28,0,67,33,14,90,0,16,10,30,99,54,80,54,121,44,11,65,11,21,17,11,11,10,8,73,134,24,84,54,84,44,43,10,1,4,0,4,24,4,41,49,2,18,11,67,39,29,80,36,36,9,33,93,36,80,50,108,83,32,54,33,63,2,68,36,41,112,36,132,87,36,21,46,19,28,9,1,3,6,47,10,76,55,103,25,80,73,70,72,84,24,51,0,27,5,35,1,151,63,33,144,34,142,62,80,55,90,4,81,33,54,115,114,127,1,3,81,61,98,38,116,74,86,52,88,1,28,0,66,22,46,16,40,146,126,1,102,60,26,25,102,32,38,58,67,125,10,88,50,32,1,177,200,54,26,84,33,157,44,69,50,126,55,29,48,66,16,21,74,88,54,0,63,97,16,14,19,52,32,4,27,2,35,1,39,86,76,126,2,65,2,15,3,34,51,7,51,45,151,83,60,110,84,29,120,154,206,97,31,66,69,28,22,1,2,48,25,159,46,22,55,49,19,27,38,79,60,19,140,9,137,100,48,59,71,0,26,7,0,8,2,20,7,32,35,15,18,46,8,22,5,1,71,14,0,10,29,33,114,119,91,40,0,59,60,10,10,145,53,1,56,60,13,30,77,181,195,68,11,90,18,74,22,101,31,89,74,31,72,10,37,70,159,30,76,3,58,0,79,0,86,9,72,71,64,0,108,32,5,0,0,1,0,16,20,39,96,33,124,34,1,74,19,9,0,23,5,4,76,84,63,24,115,79,31,68,100,46,10,102,6,65,39,89,32,45,71,2,30,0,30,2,102,56,2,50,45,46,11,14,3,28,1,9,0,6,6,10,15,4,19,92,50,0,60,58,10,0,10,53,14,2,87,2,39,7,105,87,100,86,19,62,11,47,21,12,16,1,18,8,18,99,88,26,51,165,76,50,34,2,17,6,6,3,1,3,8,71,0,36,10,137,105,13,113,31,59,12,68,17,59,142,50,133,51,77,78,50,50,81,93,17,44,22,72,15,45,53,177,70,4,6,16,0,4,6,4,37,13,55,32,53,100,97,53,15,75,160,42,108,63,15,15,3,48,1,51,14,125,26,55,121,70,77,49,80,57,98,12,57,56,60,113,60

Radius of gyration: 55.52 Å; Cα contacts (8 Å, |Δi|>4): 2393; chains: 5; bounding box: 54×84×185 Å

=== Feature glossary ===
The features interleaved in this record are:

— What the protein is —

Sequence gives the chain of amino acids in standard one-letter code (A=alanine, C=cysteine, …, Y=tyrosine), read N→C. It is the only feature that is directly encoded by the gene; all structural features are derived from the folded form of this sequence.

Database cross-references. InterPro integrates a dozen domain/family signature databases into unified entries with residue-range hits. GO terms attach function/process/location labels with evidence codes. CATH codes position the fold in a four-level structural taxonomy. Organism is the NCBI-taxonomy species name.

— Where its atoms are —

Atomic coordinates in PDBx/mmCIF format — the same representation the Protein Data Bank distributes. Each line of the _atom_site loop places one backbone atom in Cartesian space (units: ångströms, origin: arbitrary).

The six renders are orthographic views along the three Cartesian axes in both directions. Representation (cartoon, sticks, or surface) and color scheme (sequence-rainbow or by-chain) vary across proteins so the training set covers all the common visualization conventions.

— Local backbone conformation —

Eight-state secondary structure (DSSP): H is the canonical α-helix, G the tighter 3₁₀-helix, I the wider π-helix; E/B are β-structure, T and S are turns and bends, and '-' is everything else. DSSP derives these from the pattern of main-chain N–H···O=C hydrogen bonds, not from the sequence.

P-SEA three-state annotation labels each residue as helix, strand, or coil based purely on the geometry of the Cα trace. It serves as a fallback when the full backbone (and thus DSSP) is unavailable.

The φ/ψ torsion pair specifies the backbone conformation at each residue. φ rotates about the N–Cα bond, ψ about the Cα–C bond. Steric clashes forbid most of the (φ, ψ) plane — the allowed regions (α-helix basin, β-sheet basin, left-handed helix) are the Ramachandran-allowed regions.

— Global shape and packing —

The geometric summary reports three shape descriptors. Rg (radius of gyration) measures how spread out the Cα atoms are about their centre of mass; compact globular proteins have small Rg, elongated or unfolded ones large. Cα contacts (<8 Å, |i−j|>4) count long-range residue pairs in spatial proximity — high for tightly packed folds, near zero for rods or random coil. The bounding-box extents give the protein's footprint along x, y, z in Å.

Solvent-accessible surface area (SASA) is the area in Å² traced out by the centre of a 1.4 Å probe sphere (a water molecule) rolled over the protein's van der Waals surface (Shrake–Rupley / Lee–Richards construction). Buried residues have near-zero SASA; fully exposed residues can exceed 200 Å². The total SASA scales roughly with the number of surface residues.

The contact map is a binary N×N matrix image: pixel (i, j) is dark where Cα_i and Cα_j are within 8 Å and |i−j|>4. Because the |i−j|>4 filter removes local helical contacts, off-diagonal stripes parallel to the main diagonal indicate parallel β-sheets; stripes perpendicular to it indicate antiparallel β-sheets. The Ramachandran plot scatters every residue's (φ, ψ) pair against the sterically allowed regions. The PAE heatmap renders the predicted-aligned-error matrix.

— Structural neighborhood —

3Di is Foldseek's structural alphabet. Each residue is assigned one of twenty discrete states based on how its Cα sits relative to its spatial (not sequential) neighbors. Aligning 3Di strings finds structural homologs roughly as well as full 3D superposition, but orders of magnitude faster.

Nearest PDB neighbors are the top structural matches found by Foldseek when searching this structure against the entire Protein Data Bank. Each hit reports a TM-score (0 to 1; >0.5 almost always implies the same fold) and an E-value. These are *structural* homologs — they may share no detectable sequence similarity.

— Confidence and disorder —

For AlphaFold models, the B-factor field carries pLDDT — the model's own estimate of local accuracy on a 0–100 scale. Regions with pLDDT<50 should be treated as essentially unmodeled; they often correspond to intrinsically disordered segments.

Crystallographic B-factors measure how much each atom's electron density is smeared out, in Å². They rise in mobile loops and surface residues and fall in the buried interior. In AlphaFold models this column is repurposed to hold pLDDT instead.

Predicted aligned error is AlphaFold's pairwise confidence. Unlike pLDDT (per-residue), PAE is per-residue-pair and captures whether two parts of the structure are correctly placed relative to each other. Units are ångströms of expected positional error.